Protein AF-A0A7D9JHU8-F1 (afdb_monomer_lite)

Foldseek 3Di:
DLLVQLVVLVPDQEGEDEDQFPLVVLLQLLSVVVRNHFYWYWHDDPFAIWIFGSVLLCVVPPNLQSLLCLQLDLLCDDPQADHQPPQFSVLLVVLCVVDPVSSNLSSCQLVDPPDDPVSLQVVQLSLCVSLPNNPDRALVVQQVVVVVVPDDDPSNRRDHPFQSQLRSLLSSLSSNCSSCVNPPDDDSPDCCVRQWDADPVRDIGGNRGPDDPDPPVVLVVLEWPDAEEQPDCVTPCVVVVHAHDPSYPYDHYPRHPPPPPPDPDDDPPPPRPDVVVVSVVPSPDTCTPPQFPPLVVQVVVCPVQAFDFADDVPFATEGEPPPDPPAHEHEWEWDWDADPVRAIAIDTVNDFQHYEYEEAAQGKYKYKYFQQYQAWWWKAWALFQCFLHQLLRTADLASFPTQGHRFMAIRIGTDDDAAKTKMAINDFCNLLRGGIYIYHYDYDPVCVVLDPDDADEDCRQQEKEKEKDFAAKDACAAVPDPDPQAKDFLQLFHFGIGGQFMFMDINNFGFDQDLPDDDDDGAAEREDEAQHKYKHKYFASYQTFKKKKAKFPWWWFWQDKARFGWHTDTARIEIDGHGIMIMTITGHHHPDDFLEKIWTKIFTSMARSVAQLGTRGIGTHIYGYHHPPDDPDDPDHHDYDYDALQQADQVDGGEYEADLAQDGFLNHNNNGRRYGYDRCQVIWGSQFADPLQAAALDADPVQEFEWEWDDHVFTDTLLEFADRDNHHPLLDPDDDAADDDDPPCPDRHPDYDNAEHEAAPASHKHKYKYAHADDDGFDKFWKFKHSDWWFWQDKWAADGDPRSHHDHAGQQWDRDSGGGIDGPPPDDPRRGDGRTGDIHRIGMHRGSIIIMIMHTLHRAAKMKMAGSNSSNVSSGRIHIYGRNNVLRQDDGSVRSDDDSRYRGDPSVVVVSSVSSD

Sequence (917 aa):
MLCHALHASTNYPSVIIKSPDTDVFFIALNASSVIPSNVYFETVNQKNLRIISLDKVRLHYGPQWCSAFVGLHSFTGCDSISSFYGKGKATALKVARSKDEHANTFANLGVYIPSPAELIDELVKYVCHLYGYENESDVNLVRYHAFKSGKFEEELLPPNTNSLRMHINRAAYQCHIWRNATLPHFNTGNFTDHGWGIDGDGVVCVKWMNIPPAPASILELVNCKCTKGCGNNRCSCRKSSLKCTELCKCHDCQNSDANDESDDSDSYDCSQSNMWSLLLLAVPCLAVLPTDPPPKECFAEAATKYITCQHIIGRPAACHCTGVEPACYIKMILSKTVTKLNKTLFLINGTYPGPTIIVRYRGVVAIDVYNTMDEDTSIHFHGMRQRSVPWIDGVGNITQYPIPAHGKFRYIFRAQPQGTHWYHSHMRYQRDSGLFGALIVHEPEASFPFFPETFEDQPERKTVAIVDTMINPQTSLMGRTSVLPRYCLPDGSGIPVQFDHIRFQMNGQRLPRSAVFVGLNTQIEFYVVGGTNYRFRIISATKENIFVISIDHHKMYVMATDGYIVEPFETDYLVVHVSERYDFILKAKEDVPSGSKFPIRIQSLAVLCNDSSKLAGESYGFLVYKNRFEPMRPALPERLIVQNGRCNDKYNPCKVLNCPFEKMPKDYSNQGSYMMCFNVLVLHLRIPTPQGEYPSSVVKPEDEFFFNFHQTKDGLINGIKFDFPEEPILLSTDIKNECAYPVKCEKVGQRYCRHTVYLNDYGSSTRFVLSSLRLPVRITHPIHMHGHSYFIAKIGYPEYDESGRITVPNKDLKMPSCGHPTWSDGTPGGIVVDSTTVRKDTVIVPAGGYVVIHLLQNNPGWWFMHCHIDYHLNHGMAIAIGENPIAASTPPGPLHHATDEFCFTLRTFLFKENING

Structure (mmCIF, N/CA/C/O backbone):
data_AF-A0A7D9JHU8-F1
#
_entry.id   AF-A0A7D9JHU8-F1
#
loop_
_atom_site.group_PDB
_atom_site.id
_atom_site.type_symbol
_atom_site.label_atom_id
_atom_site.label_alt_id
_atom_site.label_comp_id
_atom_site.label_asym_id
_atom_site.label_entity_id
_atom_site.label_seq_id
_atom_site.pdbx_PDB_ins_code
_atom_site.Cartn_x
_atom_site.Cartn_y
_atom_site.Cartn_z
_atom_site.occupancy
_atom_site.B_iso_or_equiv
_atom_site.auth_seq_id
_atom_site.auth_comp_id
_atom_site.auth_asym_id
_atom_site.auth_atom_id
_atom_site.pdbx_PDB_model_num
ATOM 1 N N . MET A 1 1 ? 13.870 -7.327 -32.834 1.00 83.75 1 MET A N 1
ATOM 2 C CA . MET A 1 1 ? 12.967 -6.226 -32.416 1.00 83.75 1 MET A CA 1
ATOM 3 C C . MET A 1 1 ? 11.698 -6.163 -33.264 1.00 83.75 1 MET A C 1
ATOM 5 O O . MET A 1 1 ? 10.632 -6.370 -32.711 1.00 83.75 1 MET A O 1
ATOM 9 N N . LEU A 1 2 ? 11.773 -5.941 -34.582 1.00 91.06 2 LEU A N 1
ATOM 10 C CA . LEU A 1 2 ? 10.582 -5.824 -35.444 1.00 91.06 2 LEU A CA 1
ATOM 11 C C . LEU A 1 2 ? 9.740 -7.111 -35.503 1.00 91.06 2 LEU A C 1
ATOM 13 O O . LEU A 1 2 ? 8.520 -7.042 -35.413 1.00 91.06 2 LEU A O 1
ATOM 17 N N . CYS A 1 3 ? 10.377 -8.285 -35.526 1.00 89.31 3 CYS A N 1
ATOM 18 C CA . CYS A 1 3 ? 9.670 -9.564 -35.382 1.00 89.31 3 CYS A CA 1
ATOM 19 C C . CYS A 1 3 ? 8.928 -9.686 -34.037 1.00 89.31 3 CYS A C 1
ATOM 21 O O . CYS A 1 3 ? 7.847 -10.260 -33.986 1.00 89.31 3 CYS A O 1
ATOM 23 N N . HIS A 1 4 ? 9.471 -9.117 -32.951 1.00 87.50 4 HIS A N 1
ATOM 24 C CA . HIS A 1 4 ? 8.790 -9.098 -31.649 1.00 87.50 4 HIS A CA 1
ATOM 25 C C . HIS A 1 4 ? 7.618 -8.117 -31.647 1.00 87.50 4 HIS A C 1
ATOM 27 O O . HIS A 1 4 ? 6.586 -8.426 -31.068 1.00 87.50 4 HIS A O 1
ATOM 33 N N . ALA A 1 5 ? 7.749 -6.968 -32.318 1.00 88.44 5 ALA A N 1
ATOM 34 C CA . ALA A 1 5 ? 6.644 -6.030 -32.498 1.00 88.44 5 ALA A CA 1
ATOM 35 C C . ALA A 1 5 ? 5.485 -6.680 -33.275 1.00 88.44 5 ALA A C 1
ATOM 37 O O . ALA A 1 5 ? 4.330 -6.573 -32.868 1.00 88.44 5 ALA A O 1
ATOM 38 N N . LEU A 1 6 ? 5.801 -7.429 -34.337 1.00 90.00 6 LEU A N 1
ATOM 39 C CA . LEU A 1 6 ? 4.819 -8.216 -35.082 1.00 90.00 6 LEU A CA 1
ATOM 40 C C . LEU A 1 6 ? 4.201 -9.328 -34.219 1.00 90.00 6 LEU A C 1
ATOM 42 O O . LEU A 1 6 ? 2.987 -9.493 -34.219 1.00 90.00 6 LEU A O 1
ATOM 46 N N . HIS A 1 7 ? 4.994 -10.053 -33.431 1.00 86.81 7 HIS A N 1
ATOM 47 C CA . HIS A 1 7 ? 4.458 -11.061 -32.515 1.00 86.81 7 HIS A CA 1
ATOM 48 C C . HIS A 1 7 ? 3.546 -10.448 -31.440 1.00 86.81 7 HIS A C 1
ATOM 50 O O . HIS A 1 7 ? 2.456 -10.946 -31.202 1.00 86.81 7 HIS A O 1
ATOM 56 N N . ALA A 1 8 ? 3.940 -9.329 -30.830 1.00 82.94 8 ALA A N 1
ATOM 57 C CA . ALA A 1 8 ? 3.128 -8.639 -29.831 1.00 82.94 8 ALA A CA 1
ATOM 58 C C . ALA A 1 8 ? 1.786 -8.157 -30.410 1.00 82.94 8 ALA A C 1
ATOM 60 O O . ALA A 1 8 ? 0.758 -8.239 -29.740 1.00 82.94 8 ALA A O 1
ATOM 61 N N . SER A 1 9 ? 1.770 -7.718 -31.671 1.00 88.38 9 SER A N 1
ATOM 62 C CA . SER A 1 9 ? 0.547 -7.245 -32.329 1.00 88.38 9 SER A CA 1
ATOM 63 C C . SER A 1 9 ? -0.561 -8.298 -32.447 1.00 88.38 9 SER A C 1
ATOM 65 O O . SER A 1 9 ? -1.718 -7.939 -32.624 1.00 88.38 9 SER A O 1
ATOM 67 N N . THR A 1 10 ? -0.259 -9.595 -32.287 1.00 86.12 10 THR A N 1
ATOM 68 C CA . THR A 1 10 ? -1.303 -10.632 -32.317 1.00 86.12 10 THR A CA 1
ATOM 69 C C . THR A 1 10 ? -2.205 -10.603 -31.086 1.00 86.12 10 THR A C 1
ATOM 71 O O . THR A 1 10 ? -3.348 -11.037 -31.169 1.00 86.12 10 THR A O 1
ATOM 74 N N . ASN A 1 11 ? -1.695 -10.117 -29.949 1.00 81.75 11 ASN A N 1
ATOM 75 C CA . ASN A 1 11 ? -2.395 -10.146 -28.661 1.00 81.75 11 ASN A CA 1
ATOM 76 C C . ASN A 1 11 ? -2.722 -8.749 -28.121 1.00 81.75 11 ASN A C 1
ATOM 78 O O . ASN A 1 11 ? -3.529 -8.631 -27.202 1.00 81.75 11 ASN A O 1
ATOM 82 N N . TYR A 1 12 ? -2.110 -7.699 -28.674 1.00 78.12 12 TYR A N 1
ATOM 83 C CA . TYR A 1 12 ? -2.239 -6.338 -28.162 1.00 78.12 12 TYR A CA 1
ATOM 84 C C . TYR A 1 12 ? -2.687 -5.361 -29.259 1.00 78.12 12 TYR A C 1
ATOM 86 O O . TYR A 1 12 ? -2.117 -5.359 -30.353 1.00 78.12 12 TYR A O 1
ATOM 94 N N . PRO A 1 13 ? -3.657 -4.469 -28.971 1.00 76.44 13 PRO A N 1
ATOM 95 C CA . PRO A 1 13 ? -4.195 -3.515 -29.950 1.00 76.44 13 PRO A CA 1
ATOM 96 C C . PRO A 1 13 ? -3.204 -2.402 -30.329 1.00 76.44 13 PRO A C 1
ATOM 98 O O . PRO A 1 13 ? -3.420 -1.669 -31.299 1.00 76.44 13 PRO A O 1
ATOM 101 N N . SER A 1 14 ? -2.118 -2.272 -29.564 1.00 81.38 14 SER A N 1
ATOM 102 C CA . SER A 1 14 ? -1.087 -1.253 -29.729 1.00 81.38 14 SER A CA 1
ATOM 103 C C . SER A 1 14 ? 0.289 -1.831 -29.411 1.00 81.38 14 SER A C 1
ATOM 105 O O . SER A 1 14 ? 0.433 -2.634 -28.492 1.00 81.38 14 SER A O 1
ATOM 107 N N . VAL A 1 15 ? 1.311 -1.391 -30.145 1.00 86.50 15 VAL A N 1
ATOM 108 C CA . VAL A 1 15 ? 2.708 -1.800 -29.957 1.00 86.50 15 VAL A CA 1
ATOM 109 C C . VAL A 1 15 ? 3.595 -0.562 -29.877 1.00 86.50 15 VAL A C 1
ATOM 111 O O . VAL A 1 15 ? 3.513 0.320 -30.731 1.00 86.50 15 VAL A O 1
ATOM 114 N N . ILE A 1 16 ? 4.463 -0.501 -28.863 1.00 87.00 16 ILE A N 1
ATOM 115 C CA . ILE A 1 16 ? 5.438 0.584 -28.688 1.00 87.00 16 ILE A CA 1
ATOM 116 C C . ILE A 1 16 ? 6.843 0.052 -28.977 1.00 87.00 16 ILE A C 1
ATOM 118 O O . ILE A 1 16 ? 7.332 -0.844 -28.292 1.00 87.00 16 ILE A O 1
ATOM 122 N N . ILE A 1 17 ? 7.507 0.631 -29.976 1.00 87.69 17 ILE A N 1
ATOM 123 C CA . ILE A 1 17 ? 8.917 0.392 -30.287 1.00 87.69 17 ILE A CA 1
ATOM 124 C C . ILE A 1 17 ? 9.729 1.504 -29.625 1.00 87.69 17 ILE A C 1
ATOM 126 O O . ILE A 1 17 ? 9.563 2.675 -29.960 1.00 87.69 17 ILE A O 1
ATOM 130 N N . LYS A 1 18 ? 10.596 1.141 -28.677 1.00 86.62 18 LYS A N 1
ATOM 131 C CA . LYS A 1 18 ? 11.454 2.086 -27.953 1.00 86.62 18 LYS A CA 1
ATOM 132 C C . LYS A 1 18 ? 12.857 2.067 -28.541 1.00 86.62 18 LYS A C 1
ATOM 134 O O . LYS A 1 18 ? 13.501 1.021 -28.519 1.00 86.62 18 LYS A O 1
ATOM 139 N N . SER A 1 19 ? 13.327 3.198 -29.060 1.00 81.81 19 SER A N 1
ATOM 140 C CA . SER A 1 19 ? 14.707 3.333 -29.526 1.00 81.81 19 SER A CA 1
ATOM 141 C C . SER A 1 19 ? 15.136 4.802 -29.646 1.00 81.81 19 SER A C 1
ATOM 143 O O . SER A 1 19 ? 14.363 5.630 -30.140 1.00 81.81 19 SER A O 1
ATOM 145 N N . PRO A 1 20 ? 16.371 5.153 -29.239 1.00 78.88 20 PRO A N 1
ATOM 146 C CA . PRO A 1 20 ? 16.957 6.458 -29.543 1.00 78.88 20 PRO A CA 1
ATOM 147 C C . PRO A 1 20 ? 17.436 6.567 -31.003 1.00 78.88 20 PRO A C 1
ATOM 149 O O . PRO A 1 20 ? 17.732 7.664 -31.467 1.00 78.88 20 PRO A O 1
ATOM 152 N N . ASP A 1 21 ? 17.508 5.446 -31.723 1.00 81.00 21 ASP A N 1
ATOM 153 C CA . ASP A 1 21 ? 18.141 5.339 -33.035 1.00 81.00 21 ASP A CA 1
ATOM 154 C C . ASP A 1 21 ? 17.192 5.712 -34.195 1.00 81.00 21 ASP A C 1
ATOM 156 O O . ASP A 1 21 ? 16.024 5.310 -34.262 1.00 81.00 21 ASP A O 1
ATOM 160 N N . THR A 1 22 ? 17.735 6.483 -35.137 1.00 81.81 22 THR A N 1
ATOM 161 C CA . THR A 1 22 ? 17.078 6.919 -36.370 1.00 81.81 22 THR A CA 1
ATOM 162 C C . THR A 1 22 ? 16.875 5.793 -37.371 1.00 81.81 22 THR A C 1
ATOM 164 O O . THR A 1 22 ? 15.833 5.750 -38.031 1.00 81.81 22 THR A O 1
ATOM 167 N N . ASP A 1 23 ? 17.825 4.870 -37.476 1.00 87.69 23 ASP A N 1
ATOM 168 C CA . ASP A 1 23 ? 17.743 3.722 -38.377 1.00 87.69 23 ASP A CA 1
ATOM 169 C C . ASP A 1 23 ? 16.516 2.886 -38.005 1.00 87.69 23 ASP A C 1
ATOM 171 O O . ASP A 1 23 ? 15.644 2.598 -38.832 1.00 87.69 23 ASP A O 1
ATOM 175 N N . VAL A 1 24 ? 16.375 2.623 -36.707 1.00 89.38 24 VAL A N 1
ATOM 176 C CA . VAL A 1 24 ? 15.252 1.899 -36.112 1.00 89.38 24 VAL A CA 1
ATOM 177 C C . VAL A 1 24 ? 13.902 2.561 -36.408 1.00 89.38 24 VAL A C 1
ATOM 179 O O . VAL A 1 24 ? 12.928 1.851 -36.665 1.00 89.38 24 VAL A O 1
ATOM 182 N N . PHE A 1 25 ? 13.821 3.892 -36.438 1.00 90.12 25 PHE A N 1
ATOM 183 C CA . PHE A 1 25 ? 12.582 4.596 -36.782 1.00 90.12 25 PHE A CA 1
ATOM 184 C C . PHE A 1 25 ? 12.141 4.371 -38.218 1.00 90.12 25 PHE A C 1
ATOM 186 O O . PHE A 1 25 ? 10.970 4.073 -38.449 1.00 90.12 25 PHE A O 1
ATOM 193 N N . PHE A 1 26 ? 13.046 4.493 -39.188 1.00 90.31 26 PHE A N 1
ATOM 194 C CA . PHE A 1 26 ? 12.683 4.295 -40.591 1.00 90.31 26 PHE A CA 1
ATOM 195 C C . PHE A 1 26 ? 12.342 2.833 -40.883 1.00 90.31 26 PHE A C 1
ATOM 197 O O . PHE A 1 26 ? 11.380 2.565 -41.607 1.00 90.31 26 PHE A O 1
ATOM 204 N N . ILE A 1 27 ? 13.042 1.891 -40.245 1.00 91.50 27 ILE A N 1
ATOM 205 C CA . ILE A 1 27 ? 12.697 0.465 -40.297 1.00 91.50 27 ILE A CA 1
ATOM 206 C C . ILE A 1 27 ? 11.294 0.237 -39.710 1.00 91.50 27 ILE A C 1
ATOM 208 O O . ILE A 1 27 ? 10.467 -0.427 -40.335 1.00 91.50 27 ILE A O 1
ATOM 212 N N . ALA A 1 28 ? 10.995 0.821 -38.544 1.00 92.25 28 ALA A N 1
ATOM 213 C CA . ALA A 1 28 ? 9.685 0.734 -37.899 1.00 92.25 28 ALA A CA 1
ATOM 214 C C . ALA A 1 28 ? 8.570 1.383 -38.724 1.00 92.25 28 ALA A C 1
ATOM 216 O O . ALA A 1 28 ? 7.487 0.813 -38.835 1.00 92.25 28 ALA A O 1
ATOM 217 N N . LEU A 1 29 ? 8.827 2.536 -39.346 1.00 91.50 29 LEU A N 1
ATOM 218 C CA . LEU A 1 29 ? 7.867 3.217 -40.211 1.00 91.50 29 LEU A CA 1
ATOM 219 C C . LEU A 1 29 ? 7.500 2.343 -41.414 1.00 91.50 29 LEU A C 1
ATOM 221 O O . LEU A 1 29 ? 6.322 2.219 -41.737 1.00 91.50 29 LEU A O 1
ATOM 225 N N . ASN A 1 30 ? 8.475 1.681 -42.036 1.00 88.88 30 ASN A N 1
ATOM 226 C CA . ASN A 1 30 ? 8.209 0.738 -43.120 1.00 88.88 30 ASN A CA 1
ATOM 227 C C . ASN A 1 30 ? 7.472 -0.518 -42.632 1.00 88.88 30 ASN A C 1
ATOM 229 O O . ASN A 1 30 ? 6.460 -0.913 -43.215 1.00 88.88 30 ASN A O 1
ATOM 233 N N . ALA A 1 31 ? 7.920 -1.107 -41.522 1.00 89.69 31 ALA A N 1
ATOM 234 C CA . ALA A 1 31 ? 7.311 -2.300 -40.940 1.00 89.69 31 ALA A CA 1
ATOM 235 C C . ALA A 1 31 ? 5.899 -2.063 -40.379 1.00 89.69 31 ALA A C 1
ATOM 237 O O . ALA A 1 31 ? 5.101 -2.995 -40.347 1.00 89.69 31 ALA A O 1
ATOM 238 N N . SER A 1 32 ? 5.546 -0.829 -40.003 1.00 90.19 32 SER A N 1
ATOM 239 C CA . SER A 1 32 ? 4.188 -0.477 -39.556 1.00 90.19 32 SER A CA 1
ATOM 240 C C . SER A 1 32 ? 3.115 -0.838 -40.586 1.00 90.19 32 SER A C 1
ATOM 242 O O . SER A 1 32 ? 1.956 -1.027 -40.241 1.00 90.19 32 SER A O 1
ATOM 244 N N . SER A 1 33 ? 3.497 -1.002 -41.857 1.00 86.44 33 SER A N 1
ATOM 245 C CA . SER A 1 33 ? 2.574 -1.431 -42.902 1.00 86.44 33 SER A CA 1
ATOM 246 C C . SER A 1 33 ? 2.108 -2.879 -42.821 1.00 86.44 33 SER A C 1
ATOM 248 O O . SER A 1 33 ? 1.052 -3.188 -43.372 1.00 86.44 33 SER A O 1
ATOM 250 N N . VAL A 1 34 ? 2.863 -3.732 -42.131 1.00 88.06 34 VAL A N 1
ATOM 251 C CA . VAL A 1 34 ? 2.600 -5.171 -42.003 1.00 88.06 34 VAL A CA 1
ATOM 252 C C . VAL A 1 34 ? 2.273 -5.592 -40.568 1.00 88.06 34 VAL A C 1
ATOM 254 O O . VAL A 1 34 ? 1.950 -6.753 -40.340 1.00 88.06 34 VAL A O 1
ATOM 257 N N . ILE A 1 35 ? 2.350 -4.672 -39.602 1.00 89.62 35 ILE A N 1
ATOM 258 C CA . ILE A 1 35 ? 2.005 -4.922 -38.199 1.00 89.62 35 ILE A CA 1
ATOM 259 C C . ILE A 1 35 ? 0.506 -4.611 -38.001 1.00 89.62 35 ILE A C 1
ATOM 261 O O . ILE A 1 35 ? 0.117 -3.455 -38.155 1.00 89.62 35 ILE A O 1
ATOM 265 N N . PRO A 1 36 ? -0.350 -5.596 -37.663 1.00 85.69 36 PRO A N 1
ATOM 266 C CA . PRO A 1 36 ? -1.807 -5.435 -37.539 1.00 85.69 36 PRO A CA 1
ATOM 267 C C . PRO A 1 36 ? -2.282 -4.739 -36.243 1.00 85.69 36 PRO A C 1
ATOM 269 O O . PRO A 1 36 ? -3.364 -5.040 -35.748 1.00 85.69 36 PRO A O 1
ATOM 272 N N . SER A 1 37 ? -1.508 -3.795 -35.703 1.00 86.44 37 SER A N 1
ATOM 273 C CA . SER A 1 37 ? -1.842 -3.021 -34.494 1.00 86.44 37 SER A CA 1
ATOM 274 C C . SER A 1 37 ? -1.372 -1.579 -34.632 1.00 86.44 37 SER A C 1
ATOM 276 O O . SER A 1 37 ? -0.518 -1.287 -35.466 1.00 86.44 37 SER A O 1
ATOM 278 N N . ASN A 1 38 ? -1.873 -0.678 -33.781 1.00 84.06 38 ASN A N 1
ATOM 279 C CA . ASN A 1 38 ? -1.396 0.706 -33.770 1.00 84.06 38 ASN A CA 1
ATOM 280 C C . ASN A 1 38 ? 0.077 0.747 -33.345 1.00 84.06 38 ASN A C 1
ATOM 282 O O . ASN A 1 38 ? 0.410 0.310 -32.238 1.00 84.06 38 ASN A O 1
ATOM 286 N N . VAL A 1 39 ? 0.959 1.281 -34.194 1.00 88.44 39 VAL A N 1
ATOM 287 C CA . VAL A 1 39 ? 2.402 1.299 -33.908 1.00 88.44 39 VAL A CA 1
ATOM 288 C C . VAL A 1 39 ? 2.847 2.680 -33.448 1.00 88.44 39 VAL A C 1
ATOM 290 O O . VAL A 1 39 ? 2.694 3.689 -34.146 1.00 88.44 39 VAL A O 1
ATOM 293 N N . TYR A 1 40 ? 3.462 2.716 -32.272 1.00 87.56 40 TYR A N 1
ATOM 294 C CA . TYR A 1 40 ? 4.047 3.907 -31.677 1.00 87.56 40 TYR A CA 1
ATOM 295 C C . TYR A 1 40 ? 5.562 3.760 -31.570 1.00 87.56 40 TYR A C 1
ATOM 297 O O . TYR A 1 40 ? 6.080 2.684 -31.281 1.00 87.56 40 TYR A O 1
ATOM 305 N N . PHE A 1 41 ? 6.274 4.861 -31.773 1.00 87.44 41 PHE A N 1
ATOM 306 C CA . PHE A 1 41 ? 7.718 4.942 -31.636 1.00 87.44 41 PHE A CA 1
ATOM 307 C C . PHE A 1 41 ? 8.086 5.887 -30.498 1.00 87.44 41 PHE A C 1
ATOM 309 O O . PHE A 1 41 ? 7.747 7.070 -30.545 1.00 87.44 41 PHE A O 1
ATOM 316 N N . GLU A 1 42 ? 8.758 5.373 -29.478 1.00 81.44 42 GLU A N 1
ATOM 317 C CA . GLU A 1 42 ? 9.222 6.126 -28.315 1.00 81.44 42 GLU A CA 1
ATOM 318 C C . GLU A 1 42 ? 10.718 6.421 -28.458 1.00 81.44 42 GLU A C 1
ATOM 320 O O . GLU A 1 42 ? 11.529 5.507 -28.601 1.00 81.44 42 GLU A O 1
ATOM 325 N N . THR A 1 43 ? 11.078 7.703 -28.409 1.00 75.50 43 THR A N 1
ATOM 326 C CA . THR A 1 43 ? 12.458 8.191 -28.499 1.00 75.50 43 THR A CA 1
ATOM 327 C C . THR A 1 43 ? 12.722 9.256 -27.433 1.00 75.50 43 THR A C 1
ATOM 329 O O . THR A 1 43 ? 11.820 10.009 -27.051 1.00 75.50 43 THR A O 1
ATOM 332 N N . VAL A 1 44 ? 13.955 9.316 -26.933 1.00 59.81 44 VAL A N 1
ATOM 333 C CA . VAL A 1 44 ? 14.400 10.278 -25.917 1.00 59.81 44 VAL A CA 1
ATOM 334 C C . VAL A 1 44 ? 15.371 11.242 -26.590 1.00 59.81 44 VAL A C 1
ATOM 336 O O . VAL A 1 44 ? 16.430 10.826 -27.045 1.00 59.81 44 VAL A O 1
ATOM 339 N N . ASN A 1 45 ? 15.028 12.530 -26.654 1.00 51.75 45 ASN A N 1
ATOM 340 C CA . ASN A 1 45 ? 16.028 13.573 -26.905 1.00 51.75 45 ASN A CA 1
ATOM 341 C C . ASN A 1 45 ? 16.452 14.151 -25.549 1.00 51.75 45 ASN A C 1
ATOM 343 O O . ASN A 1 45 ? 15.637 14.118 -24.632 1.00 51.75 45 ASN A O 1
ATOM 347 N N . GLN A 1 46 ? 17.669 14.692 -25.431 1.00 44.84 46 GLN A N 1
ATOM 348 C CA . GLN A 1 46 ? 18.448 15.036 -24.220 1.00 44.84 46 GLN A CA 1
ATOM 349 C C . GLN A 1 46 ? 17.713 15.718 -23.034 1.00 44.84 46 GLN A C 1
ATOM 351 O O . GLN A 1 46 ? 18.323 15.901 -21.986 1.00 44.84 46 GLN A O 1
ATOM 356 N N . LYS A 1 47 ? 16.431 16.099 -23.152 1.00 47.41 47 LYS A N 1
ATOM 357 C CA . LYS A 1 47 ? 15.575 16.593 -22.056 1.00 47.41 47 LYS A CA 1
ATOM 358 C C . LYS A 1 47 ? 14.110 16.107 -22.059 1.00 47.41 47 LYS A C 1
ATOM 360 O O . LYS A 1 47 ? 13.414 16.400 -21.098 1.00 47.41 47 LYS A O 1
ATOM 365 N N . ASN A 1 48 ? 13.609 15.407 -23.091 1.00 51.12 48 ASN A N 1
ATOM 366 C CA . ASN A 1 48 ? 12.178 15.077 -23.232 1.00 51.12 48 ASN A CA 1
ATOM 367 C C . ASN A 1 48 ? 11.915 13.701 -23.876 1.00 51.12 48 ASN A C 1
ATOM 369 O O . ASN A 1 48 ? 12.475 13.371 -24.925 1.00 51.12 48 ASN A O 1
ATOM 373 N N . LEU A 1 49 ? 10.964 12.960 -23.294 1.00 55.94 49 LEU A N 1
ATOM 374 C CA . LEU A 1 49 ? 10.360 11.757 -23.875 1.00 55.94 49 LEU A CA 1
ATOM 375 C C . LEU A 1 49 ? 9.412 12.143 -25.023 1.00 55.94 49 LEU A C 1
ATOM 377 O O . LEU A 1 49 ? 8.515 12.969 -24.837 1.00 55.94 49 LEU A O 1
ATOM 381 N N . ARG A 1 50 ? 9.556 11.516 -26.195 1.00 69.19 50 ARG A N 1
ATOM 382 C CA . ARG A 1 50 ? 8.674 11.724 -27.351 1.00 69.19 50 ARG A CA 1
ATOM 383 C C . ARG A 1 50 ? 8.106 10.397 -27.846 1.00 69.19 50 ARG A C 1
ATOM 385 O O . ARG A 1 50 ? 8.861 9.500 -28.196 1.00 69.19 50 ARG A O 1
ATOM 392 N N . ILE A 1 51 ? 6.778 10.307 -27.946 1.00 74.06 51 ILE A N 1
ATOM 393 C CA . ILE A 1 51 ? 6.077 9.170 -28.565 1.00 74.06 51 ILE A CA 1
ATOM 394 C C . ILE A 1 51 ? 5.430 9.632 -29.876 1.00 74.06 51 ILE A C 1
ATOM 396 O O . ILE A 1 51 ? 4.736 10.648 -29.905 1.00 74.06 51 ILE A O 1
ATOM 400 N N . ILE A 1 52 ? 5.675 8.904 -30.966 1.00 81.88 52 ILE A N 1
ATOM 401 C CA . ILE A 1 52 ? 5.236 9.222 -32.331 1.00 81.88 52 ILE A CA 1
ATOM 402 C C . ILE A 1 52 ? 4.349 8.083 -32.838 1.00 81.88 52 ILE A C 1
ATOM 404 O O . ILE A 1 52 ? 4.779 6.939 -32.872 1.00 81.88 52 ILE A O 1
ATOM 408 N N . SER A 1 53 ? 3.121 8.384 -33.264 1.00 85.50 53 SER A N 1
ATOM 409 C CA . SER A 1 53 ? 2.268 7.402 -33.953 1.00 85.50 53 SER A CA 1
ATOM 410 C C . SER A 1 53 ? 2.732 7.239 -35.399 1.00 85.50 53 SER A C 1
ATOM 412 O O . SER A 1 53 ? 2.659 8.193 -36.179 1.00 85.50 53 SER A O 1
ATOM 414 N N . LEU A 1 54 ? 3.196 6.041 -35.757 1.00 88.38 54 LEU A N 1
ATOM 415 C CA . LEU A 1 54 ? 3.671 5.740 -37.109 1.00 88.38 54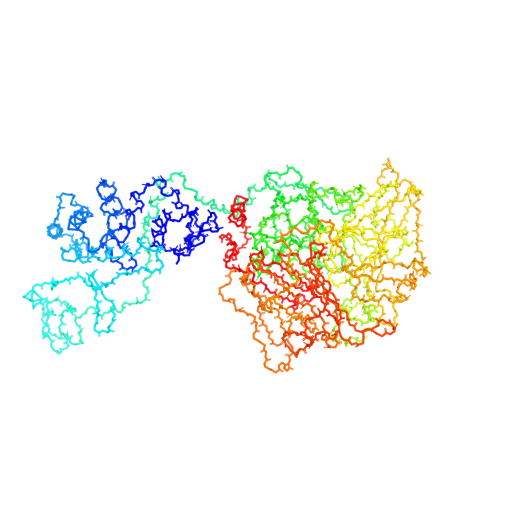 LEU A CA 1
ATOM 416 C C . LEU A 1 54 ? 2.518 5.713 -38.117 1.00 88.38 54 LEU A C 1
ATOM 418 O O . LEU A 1 54 ? 2.690 6.173 -39.244 1.00 88.38 54 LEU A O 1
ATOM 422 N N . ASP A 1 55 ? 1.319 5.317 -37.688 1.00 82.75 55 ASP A N 1
ATOM 423 C CA . ASP A 1 55 ? 0.110 5.350 -38.521 1.00 82.75 55 ASP A CA 1
ATOM 424 C C . ASP A 1 55 ? -0.234 6.771 -38.974 1.00 82.75 55 ASP A C 1
ATOM 426 O O . ASP A 1 55 ? -0.552 7.004 -40.140 1.00 82.75 55 ASP A O 1
ATOM 430 N N . LYS A 1 56 ? -0.090 7.761 -38.083 1.00 81.06 56 LYS A N 1
ATOM 431 C CA . LYS A 1 56 ? -0.291 9.175 -38.437 1.00 81.06 56 LYS A CA 1
ATOM 432 C C . LYS A 1 56 ? 0.761 9.688 -39.415 1.00 81.06 56 LYS A C 1
ATOM 434 O O . LYS A 1 56 ? 0.421 10.443 -40.323 1.00 81.06 56 LYS A O 1
ATOM 439 N N . VAL A 1 57 ? 2.022 9.285 -39.245 1.00 83.25 57 VAL A N 1
ATOM 440 C CA . VAL A 1 57 ? 3.097 9.635 -40.190 1.00 83.25 57 VAL A CA 1
ATOM 441 C C . VAL A 1 57 ? 2.786 9.047 -41.568 1.00 83.25 57 VAL A C 1
ATOM 443 O O . VAL A 1 57 ? 2.884 9.750 -42.574 1.00 83.25 57 VAL A O 1
ATOM 446 N N . ARG A 1 58 ? 2.325 7.793 -41.614 1.00 83.12 58 ARG A N 1
ATOM 447 C CA . ARG A 1 58 ? 1.938 7.108 -42.849 1.00 83.12 58 ARG A CA 1
ATOM 448 C C . ARG A 1 58 ? 0.728 7.735 -43.532 1.00 83.12 58 ARG A C 1
ATOM 450 O O . ARG A 1 58 ? 0.744 7.892 -44.749 1.00 83.12 58 ARG A O 1
ATOM 457 N N . LEU A 1 59 ? -0.287 8.132 -42.768 1.00 81.56 59 LEU A N 1
ATOM 458 C CA . LEU A 1 59 ? -1.454 8.850 -43.289 1.00 81.56 59 LEU A CA 1
ATOM 459 C C . LEU A 1 59 ? -1.074 10.200 -43.906 1.00 81.56 59 LEU A C 1
ATOM 461 O O . LEU A 1 59 ? -1.657 10.588 -44.912 1.00 81.56 59 LEU A O 1
ATOM 465 N N . HIS A 1 60 ? -0.103 10.908 -43.325 1.00 82.56 60 HIS A N 1
ATOM 466 C CA . HIS A 1 60 ? 0.313 12.215 -43.827 1.00 82.56 60 HIS A CA 1
ATOM 467 C C . HIS A 1 60 ? 1.155 12.128 -45.105 1.00 82.56 60 HIS A C 1
ATOM 469 O O . HIS A 1 60 ? 0.896 12.852 -46.062 1.00 82.56 60 HIS A O 1
ATOM 475 N N . TYR A 1 61 ? 2.179 11.271 -45.116 1.00 83.31 61 TYR A N 1
ATOM 476 C CA . TYR A 1 61 ? 3.128 11.187 -46.232 1.00 83.31 61 TYR A CA 1
ATOM 477 C C . TYR A 1 61 ? 2.679 10.242 -47.350 1.00 83.31 61 TYR A C 1
ATOM 479 O O . TYR A 1 61 ? 3.166 10.338 -48.476 1.00 83.31 61 TYR A O 1
ATOM 487 N N . GLY A 1 62 ? 1.744 9.341 -47.060 1.00 84.88 62 GLY A N 1
ATOM 488 C CA . GLY A 1 62 ? 1.316 8.301 -47.980 1.00 84.88 62 GLY A CA 1
ATOM 489 C C . GLY A 1 62 ? 2.317 7.139 -48.084 1.00 84.88 62 GLY A C 1
ATOM 490 O O . GLY A 1 62 ? 3.485 7.246 -47.696 1.00 84.88 62 GLY A O 1
ATOM 491 N N . PRO A 1 63 ? 1.875 5.990 -48.624 1.00 83.25 63 PRO A N 1
ATOM 492 C CA . PRO A 1 63 ? 2.668 4.760 -48.650 1.00 83.25 63 PRO A CA 1
ATOM 493 C C . PRO A 1 63 ? 3.942 4.872 -49.499 1.00 83.25 63 PRO A C 1
ATOM 495 O O . PRO A 1 63 ? 4.959 4.276 -49.148 1.00 83.25 63 PRO A O 1
ATOM 498 N N . GLN A 1 64 ? 3.909 5.658 -50.581 1.00 86.50 64 GLN A N 1
ATOM 499 C CA . GLN A 1 64 ? 5.052 5.838 -51.477 1.00 86.50 64 GLN A CA 1
ATOM 500 C C . GLN A 1 64 ? 6.232 6.500 -50.756 1.00 86.50 64 GLN A C 1
ATOM 502 O O . GLN A 1 64 ? 7.333 5.955 -50.757 1.00 86.50 64 GLN A O 1
ATOM 507 N N . TRP A 1 65 ? 6.001 7.626 -50.076 1.00 89.44 65 TRP A N 1
ATOM 508 C CA . TRP A 1 65 ? 7.050 8.327 -49.333 1.00 89.44 65 TRP A CA 1
ATOM 509 C C . TRP A 1 65 ? 7.526 7.551 -48.109 1.00 89.44 65 TRP A C 1
ATOM 511 O O . TRP A 1 65 ? 8.722 7.531 -47.840 1.00 89.44 65 TRP A O 1
ATOM 521 N N . CYS A 1 66 ? 6.634 6.849 -47.405 1.00 88.31 66 CYS A N 1
ATOM 522 C CA . CYS A 1 66 ? 7.043 5.970 -46.308 1.00 88.31 66 CYS A CA 1
ATOM 523 C C . CYS A 1 66 ? 8.015 4.877 -46.768 1.00 88.31 66 CYS A C 1
ATOM 525 O O . CYS A 1 66 ? 9.010 4.630 -46.090 1.00 88.31 66 CYS A O 1
ATOM 527 N N . SER A 1 67 ? 7.773 4.279 -47.940 1.00 88.31 67 SER A N 1
ATOM 528 C CA . SER A 1 67 ? 8.711 3.338 -48.564 1.00 88.31 67 SER A CA 1
ATOM 529 C C . SER A 1 67 ? 9.996 4.030 -49.043 1.00 88.31 67 SER A C 1
ATOM 531 O O . SER A 1 67 ? 11.089 3.469 -48.931 1.00 88.31 67 SER A O 1
ATOM 533 N N . ALA A 1 68 ? 9.885 5.259 -49.554 1.00 92.25 68 ALA A N 1
ATOM 534 C CA . ALA A 1 68 ? 11.019 6.044 -50.032 1.00 92.25 68 ALA A CA 1
ATOM 535 C C . ALA A 1 68 ? 11.967 6.465 -48.901 1.00 92.25 68 ALA A C 1
ATOM 537 O O . ALA A 1 68 ? 13.177 6.493 -49.107 1.00 92.25 68 ALA A O 1
ATOM 538 N N . PHE A 1 69 ? 11.463 6.749 -47.694 1.00 92.56 69 PHE A N 1
ATOM 539 C CA . PHE A 1 69 ? 12.301 7.204 -46.581 1.00 92.56 69 PHE A CA 1
ATOM 540 C C . PHE A 1 69 ? 13.347 6.176 -46.156 1.00 92.56 69 PHE A C 1
ATOM 542 O O . PHE A 1 69 ? 14.465 6.572 -45.846 1.00 92.56 69 PHE A O 1
ATOM 549 N N . VAL A 1 70 ? 13.036 4.877 -46.199 1.00 91.69 70 VAL A N 1
ATOM 550 C CA . VAL A 1 70 ? 14.023 3.822 -45.904 1.00 91.69 70 VAL A CA 1
ATOM 551 C C . VAL A 1 70 ? 15.156 3.834 -46.929 1.00 91.69 70 VAL A C 1
ATOM 553 O O . VAL A 1 70 ? 16.329 3.783 -46.560 1.00 91.69 70 VAL A O 1
ATOM 556 N N . GLY A 1 71 ? 14.815 3.959 -48.216 1.00 93.31 71 GLY A N 1
ATOM 557 C CA . GLY A 1 71 ? 15.794 4.057 -49.297 1.00 93.31 71 GLY A CA 1
ATOM 558 C C . GLY A 1 71 ? 16.643 5.319 -49.184 1.00 93.31 71 GLY A C 1
ATOM 559 O O . GLY A 1 71 ? 17.867 5.240 -49.145 1.00 93.31 71 GLY A O 1
ATOM 560 N N . LEU A 1 72 ? 16.004 6.479 -49.042 1.00 94.00 72 LEU A N 1
ATOM 561 C CA . LEU A 1 72 ? 16.680 7.767 -48.909 1.00 94.00 72 LEU A CA 1
ATOM 562 C C . LEU A 1 72 ? 17.592 7.814 -47.677 1.00 94.00 72 LEU A C 1
ATOM 564 O O . LEU A 1 72 ? 18.716 8.306 -47.771 1.00 94.00 72 LEU A O 1
ATOM 568 N N . HIS A 1 73 ? 17.136 7.300 -46.531 1.00 92.56 73 HIS A N 1
ATOM 569 C CA . HIS A 1 73 ? 17.919 7.271 -45.295 1.00 92.56 73 HIS A CA 1
ATOM 570 C C . HIS A 1 73 ? 19.168 6.400 -45.439 1.00 92.56 73 HIS A C 1
ATOM 572 O O . HIS A 1 73 ? 20.258 6.879 -45.142 1.00 92.56 73 HIS A O 1
ATOM 578 N N . SER A 1 74 ? 19.029 5.183 -45.983 1.00 92.94 74 SER A N 1
ATOM 579 C CA . SER A 1 74 ? 20.174 4.298 -46.255 1.00 92.94 74 SER A CA 1
ATOM 580 C C . SER A 1 74 ? 21.157 4.896 -47.271 1.00 92.94 74 SER A C 1
ATOM 582 O O . SER A 1 74 ? 22.366 4.815 -47.089 1.00 92.94 74 SER A O 1
ATOM 584 N N . PHE A 1 75 ? 20.657 5.554 -48.321 1.00 94.88 75 PHE A N 1
ATOM 585 C CA . PHE A 1 75 ? 21.481 6.103 -49.397 1.00 94.88 75 PHE A CA 1
ATOM 586 C C . PHE A 1 75 ? 22.258 7.359 -48.999 1.00 94.88 75 PHE A C 1
ATOM 588 O O . PHE A 1 75 ? 23.352 7.600 -49.502 1.00 94.88 75 PHE A O 1
ATOM 595 N N . THR A 1 76 ? 21.690 8.179 -48.116 1.00 91.62 76 THR A N 1
ATOM 596 C CA . THR A 1 76 ? 22.293 9.443 -47.661 1.00 91.62 76 THR A CA 1
ATOM 597 C C . THR A 1 76 ? 23.239 9.264 -46.473 1.00 91.62 76 THR A C 1
ATOM 599 O O . THR A 1 76 ? 23.836 10.239 -46.017 1.00 91.62 76 THR A O 1
ATOM 602 N N . GLY A 1 77 ? 23.389 8.024 -46.005 1.00 86.31 77 GLY A N 1
ATOM 603 C CA . GLY A 1 77 ? 24.293 7.601 -44.946 1.00 86.31 77 GLY A CA 1
ATOM 604 C C . GLY A 1 77 ? 23.546 7.158 -43.693 1.00 86.31 77 GLY A C 1
ATOM 605 O O . GLY A 1 77 ? 22.611 7.818 -43.254 1.00 86.31 77 GLY A O 1
ATOM 606 N N . CYS A 1 78 ? 23.961 6.052 -43.102 1.00 86.12 78 CYS A N 1
ATOM 607 C CA . CYS A 1 78 ? 23.472 5.528 -41.827 1.00 86.12 78 CYS A CA 1
ATOM 608 C C . CYS A 1 78 ? 24.640 4.852 -41.101 1.00 86.12 78 CYS A C 1
ATOM 610 O O . CYS A 1 78 ? 25.765 4.912 -41.594 1.00 86.12 78 CYS A O 1
ATOM 612 N N . ASP A 1 79 ? 24.402 4.176 -39.981 1.00 80.75 79 ASP A N 1
ATOM 613 C CA . ASP A 1 79 ? 25.486 3.601 -39.169 1.00 80.75 79 ASP A CA 1
ATOM 614 C C . ASP A 1 79 ? 26.381 2.622 -39.950 1.00 80.75 79 ASP A C 1
ATOM 616 O O . ASP A 1 79 ? 27.559 2.455 -39.652 1.00 80.75 79 ASP A O 1
ATOM 620 N N . SER A 1 80 ? 25.829 1.999 -40.994 1.00 82.12 80 SER A N 1
ATOM 621 C CA . SER A 1 80 ? 26.522 1.032 -41.853 1.00 82.12 80 SER A CA 1
ATOM 622 C C . SER A 1 80 ? 26.860 1.562 -43.247 1.00 82.12 80 SER A C 1
ATOM 624 O O . SER A 1 80 ? 27.523 0.868 -44.011 1.00 82.12 80 SER A O 1
ATOM 626 N N . ILE A 1 81 ? 26.417 2.763 -43.626 1.00 89.50 81 ILE A N 1
ATOM 627 C CA . ILE A 1 81 ? 26.575 3.281 -44.990 1.00 89.50 81 ILE A CA 1
ATOM 628 C C . ILE A 1 81 ? 27.142 4.697 -44.949 1.00 89.50 81 ILE A C 1
ATOM 630 O O . ILE A 1 81 ? 26.621 5.566 -44.257 1.00 89.50 81 ILE A O 1
ATOM 634 N N . SER A 1 82 ? 28.187 4.948 -45.740 1.00 86.38 82 SER A N 1
ATOM 635 C CA . SER A 1 82 ? 28.838 6.259 -45.840 1.00 86.38 82 SER A CA 1
ATOM 636 C C . SER A 1 82 ? 27.863 7.379 -46.217 1.00 86.38 82 SER A C 1
ATOM 638 O O . SER A 1 82 ? 26.907 7.162 -46.955 1.00 86.38 82 SER A O 1
ATOM 640 N N . SER A 1 83 ? 28.116 8.600 -45.759 1.00 88.69 83 SER A N 1
ATOM 641 C CA . SER A 1 83 ? 27.354 9.785 -46.162 1.00 88.69 83 SER A CA 1
ATOM 642 C C . SER A 1 83 ? 28.074 10.569 -47.263 1.00 88.69 83 SER A C 1
ATOM 644 O O . SER A 1 83 ? 29.262 10.375 -47.528 1.00 88.69 83 SER A O 1
ATOM 646 N N . PHE A 1 84 ? 27.347 11.469 -47.925 1.00 90.25 84 PHE A N 1
ATOM 647 C CA . PHE A 1 84 ? 27.949 12.433 -48.844 1.00 90.25 84 PHE A CA 1
ATOM 648 C C . PHE A 1 84 ? 28.470 13.626 -48.039 1.00 90.25 84 PHE A C 1
ATOM 650 O O . PHE A 1 84 ? 27.692 14.335 -47.394 1.00 90.25 84 PHE A O 1
ATOM 657 N N . TYR A 1 85 ? 29.781 13.852 -48.079 1.00 85.31 85 TYR A N 1
ATOM 658 C CA . TYR A 1 85 ? 30.430 14.905 -47.303 1.00 85.31 85 TYR A CA 1
ATOM 659 C C . TYR A 1 85 ? 29.830 16.291 -47.609 1.00 85.31 85 TYR A C 1
ATOM 661 O O . TYR A 1 85 ? 29.558 16.639 -48.761 1.00 85.31 85 TYR A O 1
ATOM 669 N N . GLY A 1 86 ? 29.539 17.066 -46.561 1.00 82.38 86 GLY A N 1
ATOM 670 C CA . GLY A 1 86 ? 28.896 18.382 -46.669 1.00 82.38 86 GLY A CA 1
ATOM 671 C C . GLY A 1 86 ? 27.424 18.370 -47.122 1.00 82.38 86 GLY A C 1
ATOM 672 O O . GLY A 1 86 ? 26.822 19.435 -47.279 1.00 82.38 86 GLY A O 1
ATOM 673 N N . LYS A 1 87 ? 26.802 17.200 -47.333 1.00 86.31 87 LYS A N 1
ATOM 674 C CA . LYS A 1 87 ? 25.396 17.066 -47.756 1.00 86.31 87 LYS A CA 1
ATOM 675 C C . LYS A 1 87 ? 24.556 16.432 -46.647 1.00 86.31 87 LYS A C 1
ATOM 677 O O . LYS A 1 87 ? 24.330 15.227 -46.614 1.00 86.31 87 LYS A O 1
ATOM 682 N N . GLY A 1 88 ? 24.046 17.268 -45.744 1.00 81.00 88 GLY A N 1
ATOM 683 C CA . GLY A 1 88 ? 23.159 16.815 -44.669 1.00 81.00 88 GLY A CA 1
ATOM 684 C C . GLY A 1 88 ? 21.851 16.185 -45.176 1.00 81.00 88 GLY A C 1
ATOM 685 O O . GLY A 1 88 ? 21.349 16.518 -46.254 1.00 81.00 88 GLY A O 1
ATOM 686 N N . LYS A 1 89 ? 21.244 15.320 -44.351 1.00 84.06 89 LYS A N 1
ATOM 687 C CA . LYS A 1 89 ? 19.975 14.623 -44.649 1.00 84.06 89 LYS A CA 1
ATOM 688 C C . LYS A 1 89 ? 18.828 15.572 -45.005 1.00 84.06 89 LYS A C 1
ATOM 690 O O . LYS A 1 89 ? 18.012 15.260 -45.866 1.00 84.06 89 LYS A O 1
ATOM 695 N N . ALA A 1 90 ? 18.788 16.749 -44.381 1.00 79.44 90 ALA A N 1
ATOM 696 C CA . ALA A 1 90 ? 17.823 17.800 -44.694 1.00 79.44 90 ALA A CA 1
ATOM 697 C C . ALA A 1 90 ? 17.934 18.287 -46.150 1.00 79.44 90 ALA A C 1
ATOM 699 O O . ALA A 1 90 ? 16.927 18.402 -46.850 1.00 79.44 90 ALA A O 1
ATOM 700 N N . THR A 1 91 ? 19.160 18.533 -46.617 1.00 85.62 91 THR A N 1
ATOM 701 C CA . THR A 1 91 ? 19.446 18.948 -47.996 1.00 85.62 91 THR A CA 1
ATOM 702 C C . THR A 1 91 ? 19.061 17.849 -48.976 1.00 85.62 91 THR A C 1
ATOM 704 O O . THR A 1 91 ? 18.376 18.119 -49.959 1.00 85.62 91 THR A O 1
ATOM 707 N N . ALA A 1 92 ? 19.426 16.604 -48.667 1.00 89.44 92 ALA A N 1
ATOM 708 C CA . ALA A 1 92 ? 19.063 15.451 -49.477 1.00 89.44 92 ALA A CA 1
ATOM 709 C C . ALA A 1 92 ? 17.538 15.279 -49.591 1.00 89.44 92 ALA A C 1
ATOM 711 O O . ALA A 1 92 ? 17.006 15.181 -50.692 1.00 89.44 92 ALA A O 1
ATOM 712 N N . LEU A 1 93 ? 16.803 15.354 -48.478 1.00 89.19 93 LEU A N 1
ATOM 713 C CA . LEU A 1 93 ? 15.341 15.280 -48.500 1.00 89.19 93 LEU A CA 1
ATOM 714 C C . LEU A 1 93 ? 14.708 16.424 -49.305 1.00 89.19 93 LEU A C 1
ATOM 716 O O . LEU A 1 93 ? 13.736 16.200 -50.023 1.00 89.19 93 LEU A O 1
ATOM 720 N N . LYS A 1 94 ? 15.245 17.647 -49.210 1.00 88.56 94 LYS A N 1
ATOM 721 C CA . LYS A 1 94 ? 14.747 18.793 -49.985 1.00 88.56 94 LYS A CA 1
ATOM 722 C C . LYS A 1 94 ? 14.886 18.556 -51.491 1.00 88.56 94 LYS A C 1
ATOM 724 O O . LYS A 1 94 ? 13.946 18.843 -52.225 1.00 88.56 94 LYS A O 1
ATOM 729 N N . VAL A 1 95 ? 16.021 18.007 -51.923 1.00 90.81 95 VAL A N 1
ATOM 730 C CA . VAL A 1 95 ? 16.273 17.634 -53.323 1.00 90.81 95 VAL A CA 1
ATOM 731 C C . VAL A 1 95 ? 15.387 16.461 -53.742 1.00 90.81 95 VAL A C 1
ATOM 733 O O . VAL A 1 95 ? 14.762 16.509 -54.791 1.00 90.81 95 VAL A O 1
ATOM 736 N N . ALA A 1 96 ? 15.232 15.436 -52.903 1.00 90.06 96 ALA A N 1
ATOM 737 C CA . ALA A 1 96 ? 14.349 14.311 -53.211 1.00 90.06 96 ALA A CA 1
ATOM 738 C C . ALA A 1 96 ? 12.887 14.756 -53.384 1.00 90.06 96 ALA A C 1
ATOM 740 O O . ALA A 1 96 ? 12.161 14.196 -54.192 1.00 90.06 96 ALA A O 1
ATOM 741 N N . ARG A 1 97 ? 12.441 15.778 -52.648 1.00 89.25 97 ARG A N 1
ATOM 742 C CA . ARG A 1 97 ? 11.069 16.301 -52.735 1.00 89.25 97 ARG A CA 1
ATOM 743 C C . ARG A 1 97 ? 10.836 17.290 -53.875 1.00 89.25 97 ARG A C 1
ATOM 745 O O . ARG A 1 97 ? 9.687 17.669 -54.076 1.00 89.25 97 ARG A O 1
ATOM 752 N N . SER A 1 98 ? 11.869 17.739 -54.590 1.00 89.06 98 SER A N 1
ATOM 753 C CA . SER A 1 98 ? 11.681 18.692 -55.692 1.00 89.06 98 SER A CA 1
ATOM 754 C C . SER A 1 98 ? 11.204 18.032 -56.990 1.00 89.06 98 SER A C 1
ATOM 756 O O . SER A 1 98 ? 10.713 18.739 -57.866 1.00 89.06 98 SER A O 1
ATOM 758 N N . LYS A 1 99 ? 11.299 16.698 -57.108 1.00 86.62 99 LYS A N 1
ATOM 759 C CA . LYS A 1 99 ? 10.773 15.913 -58.236 1.00 86.62 99 LYS A CA 1
ATOM 760 C C . LYS A 1 99 ? 10.110 14.630 -57.729 1.00 86.62 99 LYS A C 1
ATOM 762 O O . LYS A 1 99 ? 10.736 13.868 -56.995 1.00 86.62 99 LYS A O 1
ATOM 767 N N . ASP A 1 100 ? 8.884 14.349 -58.168 1.00 81.75 100 ASP A N 1
ATOM 768 C CA . ASP A 1 100 ? 8.132 13.149 -57.753 1.00 81.75 100 ASP A CA 1
ATOM 769 C C . ASP A 1 100 ? 8.830 11.835 -58.152 1.00 81.75 100 ASP A C 1
ATOM 771 O O . ASP A 1 100 ? 8.726 10.821 -57.459 1.00 81.75 100 ASP A O 1
ATOM 775 N N . GLU A 1 101 ? 9.609 11.864 -59.236 1.00 86.50 101 GLU A N 1
ATOM 776 C CA . GLU A 1 101 ? 10.399 10.732 -59.732 1.00 86.50 101 GLU A CA 1
ATOM 777 C C . GLU A 1 101 ? 11.375 10.199 -58.670 1.00 86.50 101 GLU A C 1
ATOM 779 O O . GLU A 1 101 ? 11.520 8.986 -58.515 1.00 86.50 101 GLU A O 1
ATOM 784 N N . HIS A 1 102 ? 11.970 11.080 -57.856 1.00 90.50 102 HIS A N 1
ATOM 785 C CA . HIS A 1 102 ? 12.905 10.686 -56.800 1.00 90.50 102 HIS A CA 1
ATOM 786 C C . HIS A 1 102 ? 12.232 9.854 -55.699 1.00 90.50 102 HIS A C 1
ATOM 788 O O . HIS A 1 102 ? 12.854 8.934 -55.163 1.00 90.50 102 HIS A O 1
ATOM 794 N N . ALA A 1 103 ? 10.959 10.116 -55.380 1.00 87.44 103 ALA A N 1
ATOM 795 C CA . ALA A 1 103 ? 10.211 9.309 -54.417 1.00 87.44 103 ALA A CA 1
ATOM 796 C C . ALA A 1 103 ? 10.071 7.860 -54.905 1.00 87.44 103 ALA A C 1
ATOM 798 O O . ALA A 1 103 ? 10.244 6.922 -54.126 1.00 87.44 103 ALA A O 1
ATOM 799 N N . ASN A 1 104 ? 9.818 7.670 -56.204 1.00 90.94 104 ASN A N 1
ATOM 800 C CA . ASN A 1 104 ? 9.760 6.345 -56.814 1.00 90.94 104 ASN A CA 1
ATOM 801 C C . ASN A 1 104 ? 11.139 5.665 -56.837 1.00 90.94 104 ASN A C 1
ATOM 803 O O . ASN A 1 104 ? 11.249 4.490 -56.490 1.00 90.94 104 ASN A O 1
ATOM 807 N N . THR A 1 105 ? 12.201 6.401 -57.171 1.00 94.12 105 THR A N 1
ATOM 808 C CA . THR A 1 105 ? 13.583 5.897 -57.139 1.00 94.12 105 THR A CA 1
ATOM 809 C C . THR A 1 105 ? 13.934 5.340 -55.757 1.00 94.12 105 THR A C 1
ATOM 811 O O . THR A 1 105 ? 14.329 4.182 -55.629 1.00 94.12 105 THR A O 1
ATOM 814 N N . PHE A 1 106 ? 13.714 6.109 -54.687 1.00 95.62 106 PHE A N 1
ATOM 815 C CA . PHE A 1 106 ? 14.046 5.657 -53.333 1.00 95.62 106 PHE A CA 1
ATOM 816 C C . PHE A 1 106 ? 13.088 4.597 -52.779 1.00 95.62 106 PHE A C 1
ATOM 818 O O . PHE A 1 106 ? 13.510 3.758 -51.983 1.00 95.62 106 PHE A O 1
ATOM 825 N N . ALA A 1 107 ? 11.823 4.582 -53.207 1.00 92.44 107 ALA A N 1
ATOM 826 C CA . ALA A 1 107 ? 10.887 3.520 -52.843 1.00 92.44 107 ALA A CA 1
ATOM 827 C C . ALA A 1 107 ? 11.287 2.156 -53.436 1.00 92.44 107 ALA A C 1
ATOM 829 O O . ALA A 1 107 ? 10.990 1.130 -52.828 1.00 92.44 107 ALA A O 1
ATOM 830 N N . ASN A 1 108 ? 11.982 2.147 -54.580 1.00 93.81 108 ASN A N 1
ATOM 831 C CA . ASN A 1 108 ? 12.447 0.929 -55.252 1.00 93.81 108 ASN A CA 1
ATOM 832 C C . ASN A 1 108 ? 13.869 0.497 -54.853 1.00 93.81 108 ASN A C 1
ATOM 834 O O . ASN A 1 108 ? 14.271 -0.634 -55.140 1.00 93.81 108 ASN A O 1
ATOM 838 N N . LEU A 1 109 ? 14.631 1.348 -54.158 1.00 94.94 109 LEU A N 1
ATOM 839 C CA . LEU A 1 109 ? 15.953 0.984 -53.648 1.00 94.94 109 LEU A CA 1
ATOM 840 C C . LEU A 1 109 ? 15.847 -0.187 -52.658 1.00 94.94 109 LEU A C 1
ATOM 842 O O . LEU A 1 109 ? 15.078 -0.121 -51.700 1.00 94.94 109 LEU A O 1
ATOM 846 N N . GLY A 1 110 ? 16.613 -1.257 -52.893 1.00 91.88 110 GLY A N 1
ATOM 847 C CA . GLY A 1 110 ? 16.633 -2.459 -52.048 1.00 91.88 110 GLY A CA 1
ATOM 848 C C . GLY A 1 110 ? 15.432 -3.398 -52.213 1.00 91.88 110 GLY A C 1
ATOM 849 O O . GLY A 1 110 ? 15.318 -4.373 -51.473 1.00 91.88 110 GLY A O 1
ATOM 850 N N . VAL A 1 111 ? 14.531 -3.142 -53.170 1.00 92.12 111 VAL A N 1
ATOM 851 C CA . VAL A 1 111 ? 13.456 -4.093 -53.512 1.00 92.12 111 VAL A CA 1
ATOM 852 C C . VAL A 1 111 ? 14.029 -5.304 -54.250 1.00 92.12 111 VAL A C 1
ATOM 854 O O . VAL A 1 111 ? 13.695 -6.439 -53.918 1.00 92.12 111 VAL A O 1
ATOM 857 N N . TYR A 1 112 ? 14.944 -5.062 -55.192 1.00 87.75 112 TYR A N 1
ATOM 858 C CA . TYR A 1 112 ? 15.667 -6.093 -55.933 1.00 87.75 112 TYR A CA 1
ATOM 859 C C . TYR A 1 112 ? 17.168 -5.957 -55.699 1.00 87.75 112 TYR A C 1
ATOM 861 O O . TYR A 1 112 ? 17.695 -4.843 -55.662 1.00 87.75 112 TYR A O 1
ATOM 869 N N . ILE A 1 113 ? 17.844 -7.096 -55.567 1.00 86.31 113 ILE A N 1
ATOM 870 C CA . ILE A 1 113 ? 19.300 -7.181 -55.497 1.00 86.31 113 ILE A CA 1
ATOM 871 C C . ILE A 1 113 ? 19.778 -8.213 -56.528 1.00 86.31 113 ILE A C 1
ATOM 873 O O . ILE A 1 113 ? 19.317 -9.354 -56.471 1.00 86.31 113 ILE A O 1
ATOM 877 N N . PRO A 1 114 ? 20.699 -7.853 -57.445 1.00 86.69 114 PRO A N 1
ATOM 878 C CA . PRO A 1 114 ? 21.267 -6.514 -57.653 1.00 86.69 114 PRO A CA 1
ATOM 879 C C . PRO A 1 114 ? 20.231 -5.500 -58.178 1.00 86.69 114 PRO A C 1
ATOM 881 O O . PRO A 1 114 ? 19.229 -5.877 -58.784 1.00 86.69 114 PRO A O 1
ATOM 884 N N . SER A 1 115 ? 20.475 -4.206 -57.943 1.00 90.25 115 SER A N 1
ATOM 885 C CA . SER A 1 115 ? 19.603 -3.125 -58.427 1.00 90.25 115 SER A CA 1
ATOM 886 C C . SER A 1 115 ? 19.551 -3.081 -59.966 1.00 90.25 115 SER A C 1
ATOM 888 O O . SER A 1 115 ? 20.604 -3.220 -60.596 1.00 90.25 115 SER A O 1
ATOM 890 N N . PRO A 1 116 ? 18.379 -2.827 -60.585 1.00 93.19 116 PRO A N 1
ATOM 891 C CA . PRO A 1 116 ? 18.261 -2.623 -62.032 1.00 93.19 116 PRO A CA 1
ATOM 892 C C . PRO A 1 116 ? 19.133 -1.469 -62.538 1.00 93.19 116 PRO A C 1
ATOM 894 O O . PRO A 1 116 ? 19.351 -0.491 -61.817 1.00 93.19 116 PRO A O 1
ATOM 897 N N . ALA A 1 117 ? 19.602 -1.556 -63.785 1.00 91.50 117 ALA A N 1
ATOM 898 C CA . ALA A 1 117 ? 20.467 -0.535 -64.379 1.00 91.50 117 ALA A CA 1
ATOM 899 C C . ALA A 1 117 ? 19.777 0.836 -64.435 1.00 91.50 117 ALA A C 1
ATOM 901 O O . ALA A 1 117 ? 20.380 1.842 -64.071 1.00 91.50 117 ALA A O 1
ATOM 902 N N . GLU A 1 118 ? 18.487 0.860 -64.772 1.00 92.81 118 GLU A N 1
ATOM 903 C CA . GLU A 1 118 ? 17.684 2.080 -64.835 1.00 92.81 118 GLU A CA 1
ATOM 904 C C . GLU A 1 118 ? 17.599 2.759 -63.462 1.00 92.81 118 GLU A C 1
ATOM 906 O O . GLU A 1 118 ? 17.705 3.977 -63.354 1.00 92.81 118 GLU A O 1
ATOM 911 N N . LEU A 1 119 ? 17.467 1.973 -62.386 1.00 94.25 119 LEU A N 1
ATOM 912 C CA . LEU A 1 119 ? 17.427 2.498 -61.019 1.00 94.25 119 LEU A CA 1
ATOM 913 C C . LEU A 1 119 ? 18.772 3.122 -60.617 1.00 94.25 119 LEU A C 1
ATOM 915 O O . LEU A 1 119 ? 18.803 4.152 -59.942 1.00 94.25 119 LEU A O 1
ATOM 919 N N . ILE A 1 120 ? 19.883 2.504 -61.025 1.00 93.31 120 ILE A N 1
ATOM 920 C CA . ILE A 1 120 ? 21.232 3.034 -60.788 1.00 93.31 120 ILE A CA 1
ATOM 921 C C . ILE A 1 120 ? 21.395 4.373 -61.511 1.00 93.31 120 ILE A C 1
ATOM 923 O O . ILE A 1 120 ? 21.873 5.328 -60.900 1.00 93.31 120 ILE A O 1
ATOM 927 N N . ASP A 1 121 ? 20.960 4.470 -62.766 1.00 93.88 121 ASP A N 1
ATOM 928 C CA . ASP A 1 121 ? 21.056 5.702 -63.553 1.00 93.88 121 ASP A CA 1
ATOM 929 C C . ASP A 1 121 ? 20.222 6.842 -62.937 1.00 93.88 121 ASP A C 1
ATOM 931 O O . ASP A 1 121 ? 20.691 7.980 -62.850 1.00 93.88 121 ASP A O 1
ATOM 935 N N . GLU A 1 122 ? 19.030 6.548 -62.408 1.00 94.44 122 GLU A N 1
ATOM 936 C CA . GLU A 1 122 ? 18.217 7.533 -61.678 1.00 94.44 122 GLU A CA 1
ATOM 937 C C . GLU A 1 122 ? 18.867 8.001 -60.365 1.00 94.44 122 GLU A C 1
ATOM 939 O O . GLU A 1 122 ? 18.794 9.182 -60.012 1.00 94.44 122 GLU A O 1
ATOM 944 N N . LEU A 1 123 ? 19.557 7.111 -59.644 1.00 95.69 123 LEU A N 1
ATOM 945 C CA . LEU A 1 123 ? 20.319 7.481 -58.446 1.00 95.69 123 LEU A CA 1
ATOM 946 C C . LEU A 1 123 ? 21.537 8.348 -58.790 1.00 95.69 123 LEU A C 1
ATOM 948 O O . LEU A 1 123 ? 21.858 9.271 -58.041 1.00 95.69 123 LEU A O 1
ATOM 952 N N . VAL A 1 124 ? 22.192 8.100 -59.928 1.00 95.38 124 VAL A N 1
ATOM 953 C CA . VAL A 1 124 ? 23.291 8.942 -60.426 1.00 95.38 124 VAL A CA 1
ATOM 954 C C . VAL A 1 124 ? 22.784 10.349 -60.752 1.00 95.38 124 VAL A C 1
ATOM 956 O O . VAL A 1 124 ? 23.369 11.323 -60.273 1.00 95.38 124 VAL A O 1
ATOM 959 N N . LYS A 1 125 ? 21.657 10.477 -61.467 1.00 94.12 125 LYS A N 1
ATOM 960 C CA . LYS A 1 125 ? 21.007 11.777 -61.733 1.00 94.12 125 LYS A CA 1
ATOM 961 C C . LYS A 1 125 ? 20.639 12.50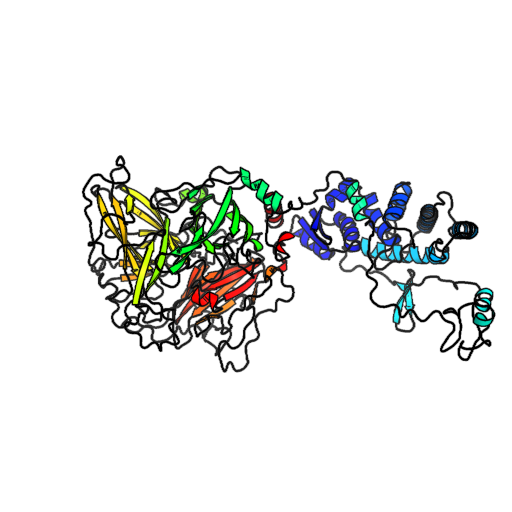7 -60.442 1.00 94.12 125 LYS A C 1
ATOM 963 O O . LYS A 1 125 ? 20.871 13.709 -60.318 1.00 94.12 125 LYS A O 1
ATOM 968 N N . TYR A 1 126 ? 20.106 11.785 -59.455 1.00 95.81 126 TYR A N 1
ATOM 969 C CA . TYR A 1 126 ? 19.814 12.355 -58.142 1.00 95.81 126 TYR A CA 1
ATOM 970 C C . TYR A 1 126 ? 21.076 12.904 -57.457 1.00 95.81 126 TYR A C 1
ATOM 972 O O . TYR A 1 126 ? 21.035 13.990 -56.880 1.00 95.81 126 TYR A O 1
ATOM 980 N N . VAL A 1 127 ? 22.215 12.208 -57.540 1.00 95.56 127 VAL A N 1
ATOM 981 C CA . VAL A 1 127 ? 23.480 12.719 -56.989 1.00 95.56 127 VAL A CA 1
ATOM 982 C C . VAL A 1 127 ? 23.945 13.965 -57.744 1.00 95.56 127 VAL A C 1
ATOM 984 O O . VAL A 1 127 ? 24.316 14.938 -57.095 1.00 95.56 127 VAL A O 1
ATOM 987 N N . CYS A 1 128 ? 23.857 14.019 -59.075 1.00 94.00 128 CYS A N 1
ATOM 988 C CA . CYS A 1 128 ? 24.157 15.252 -59.818 1.00 94.00 128 CYS A CA 1
ATOM 989 C C . CYS A 1 128 ? 23.295 16.434 -59.333 1.00 94.00 128 CYS A C 1
ATOM 991 O O . CYS A 1 128 ? 23.819 17.512 -59.035 1.00 94.00 128 CYS A O 1
ATOM 993 N N . HIS A 1 129 ? 21.994 16.204 -59.135 1.00 94.06 129 HIS A N 1
ATOM 994 C CA . HIS A 1 129 ? 21.055 17.180 -58.578 1.00 94.06 129 HIS A CA 1
ATOM 995 C C . HIS A 1 129 ? 21.434 17.607 -57.146 1.00 94.06 129 HIS A C 1
ATOM 997 O O . HIS A 1 129 ? 21.455 18.800 -56.844 1.00 94.06 129 HIS A O 1
ATOM 1003 N N . LEU A 1 130 ? 21.837 16.674 -56.277 1.00 93.56 130 LEU A N 1
ATOM 1004 C CA . LEU A 1 130 ? 22.293 16.958 -54.906 1.00 93.56 130 LEU A CA 1
ATOM 1005 C C . LEU A 1 130 ? 23.525 17.884 -54.858 1.00 93.56 130 LEU A C 1
ATOM 1007 O O . LEU A 1 130 ? 23.730 18.637 -53.894 1.00 93.56 130 LEU A O 1
ATOM 1011 N N . TYR A 1 131 ? 24.347 17.851 -55.905 1.00 91.38 131 TYR A N 1
ATOM 1012 C CA . TYR A 1 131 ? 25.508 18.723 -56.074 1.00 91.38 131 TYR A CA 1
ATOM 1013 C C . TYR A 1 131 ? 25.211 19.995 -56.888 1.00 91.38 131 TYR A C 1
ATOM 1015 O O . TYR A 1 131 ? 26.126 20.781 -57.116 1.00 91.38 131 TYR A O 1
ATOM 1023 N N . GLY A 1 132 ? 23.945 20.254 -57.237 1.00 89.62 132 GLY A N 1
ATOM 1024 C CA . GLY A 1 132 ? 23.488 21.490 -57.885 1.00 89.62 132 GLY A CA 1
ATOM 1025 C C . GLY A 1 132 ? 23.405 21.432 -59.412 1.00 89.62 132 GLY A C 1
ATOM 1026 O O . GLY A 1 132 ? 23.235 22.471 -60.043 1.00 89.62 132 GLY A O 1
ATOM 1027 N N . TYR A 1 133 ? 23.518 20.245 -60.013 1.00 91.00 133 TYR A N 1
ATOM 1028 C CA . TYR A 1 133 ? 23.529 20.042 -61.463 1.00 91.00 133 TYR A CA 1
ATOM 1029 C C . TYR A 1 133 ? 22.319 19.198 -61.887 1.00 91.00 133 TYR A C 1
ATOM 1031 O O . TYR A 1 133 ? 22.428 18.003 -62.145 1.00 91.00 133 TYR A O 1
ATOM 1039 N N . GLU A 1 134 ? 21.135 19.816 -61.929 1.00 86.88 134 GLU A N 1
ATOM 1040 C CA . GLU A 1 134 ? 19.845 19.111 -62.076 1.00 86.88 134 GLU A CA 1
ATOM 1041 C C . GLU A 1 134 ? 19.618 18.431 -63.436 1.00 86.88 134 GLU A C 1
ATOM 1043 O O . GLU A 1 134 ? 18.764 17.547 -63.535 1.00 86.88 134 GLU A O 1
ATOM 1048 N N . ASN A 1 135 ? 20.348 18.867 -64.468 1.00 87.19 135 ASN A N 1
ATOM 1049 C CA . ASN A 1 135 ? 20.236 18.381 -65.848 1.00 87.19 135 ASN A CA 1
ATOM 1050 C C . ASN A 1 135 ? 21.396 17.458 -66.252 1.00 87.19 135 ASN A C 1
ATOM 1052 O O . ASN A 1 135 ? 21.464 17.035 -67.403 1.00 87.19 135 ASN A O 1
ATOM 1056 N N . GLU A 1 136 ? 22.305 17.158 -65.323 1.00 91.56 136 GLU A N 1
ATOM 1057 C CA . GLU A 1 136 ? 23.450 16.290 -65.579 1.00 91.56 136 GLU A CA 1
ATOM 1058 C C . GLU A 1 136 ? 23.176 14.850 -65.150 1.00 91.56 136 GLU A C 1
ATOM 1060 O O . GLU A 1 136 ? 22.468 14.583 -64.180 1.00 91.56 136 GLU A O 1
ATOM 1065 N N . SER A 1 137 ? 23.786 13.907 -65.864 1.00 91.44 137 SER A N 1
ATOM 1066 C CA . SER A 1 137 ? 23.692 12.465 -65.580 1.00 91.44 137 SER A CA 1
ATOM 1067 C C . SER A 1 137 ? 25.055 11.787 -65.428 1.00 91.44 137 SER A C 1
ATOM 1069 O O . SER A 1 137 ? 25.120 10.583 -65.197 1.00 91.44 137 SER A O 1
ATOM 1071 N N . ASP A 1 138 ? 26.144 12.559 -65.500 1.00 92.62 138 ASP A N 1
ATOM 1072 C CA . ASP A 1 138 ? 27.506 12.073 -65.299 1.00 92.62 138 ASP A CA 1
ATOM 1073 C C . ASP A 1 138 ? 28.164 12.781 -64.107 1.00 92.62 138 ASP A C 1
ATOM 1075 O O . ASP A 1 138 ? 28.549 13.951 -64.167 1.00 92.62 138 ASP A O 1
ATOM 1079 N N . VAL A 1 139 ? 28.344 12.043 -63.011 1.00 93.25 139 VAL A N 1
ATOM 1080 C CA . VAL A 1 139 ? 28.997 12.561 -61.801 1.00 93.25 139 VAL A CA 1
ATOM 1081 C C . VAL A 1 139 ? 30.473 12.893 -62.006 1.00 93.25 139 VAL A C 1
ATOM 1083 O O . VAL A 1 139 ? 30.992 13.750 -61.295 1.00 93.25 139 VAL A O 1
ATOM 1086 N N . ASN A 1 140 ? 31.161 12.289 -62.982 1.00 91.56 140 ASN A N 1
ATOM 1087 C CA . ASN A 1 140 ? 32.536 12.668 -63.309 1.00 91.56 140 ASN A CA 1
ATOM 1088 C C . ASN A 1 140 ? 32.576 14.041 -63.988 1.00 91.56 140 ASN A C 1
ATOM 1090 O O . ASN A 1 140 ? 33.492 14.818 -63.720 1.00 91.56 140 ASN A O 1
ATOM 1094 N N . LEU A 1 141 ? 31.582 14.359 -64.824 1.00 91.44 141 LEU A N 1
ATOM 1095 C CA . LEU A 1 141 ? 31.451 15.677 -65.442 1.00 91.44 141 LEU A CA 1
ATOM 1096 C C . LEU A 1 141 ? 31.143 16.743 -64.383 1.00 91.44 141 LEU A C 1
ATOM 1098 O O . LEU A 1 141 ? 31.806 17.780 -64.342 1.00 91.44 141 LEU A O 1
ATOM 1102 N N . VAL A 1 142 ? 30.232 16.446 -63.451 1.00 91.00 142 VAL A N 1
ATOM 1103 C CA . VAL A 1 142 ? 29.972 17.301 -62.279 1.00 91.00 142 VAL A CA 1
ATOM 1104 C C . VAL A 1 142 ? 31.242 17.488 -61.443 1.00 91.00 142 VAL A C 1
ATOM 1106 O O . VAL A 1 142 ? 31.572 18.612 -61.062 1.00 91.00 142 VAL A O 1
ATOM 1109 N N . ARG A 1 143 ? 32.004 16.410 -61.203 1.00 89.06 143 ARG A N 1
ATOM 1110 C CA . ARG A 1 143 ? 33.289 16.457 -60.487 1.00 89.06 143 ARG A CA 1
ATOM 1111 C C . ARG A 1 143 ? 34.300 17.350 -61.205 1.00 89.06 143 ARG A C 1
ATOM 1113 O O . ARG A 1 143 ? 34.968 18.149 -60.555 1.00 89.06 143 ARG A O 1
ATOM 1120 N N . TYR A 1 144 ? 34.387 17.256 -62.531 1.00 86.69 144 TYR A N 1
ATOM 1121 C CA . TYR A 1 144 ? 35.256 18.096 -63.356 1.00 86.69 144 TYR A CA 1
ATOM 1122 C C . TYR A 1 144 ? 34.846 19.575 -63.312 1.00 86.69 144 TYR A C 1
ATOM 1124 O O . TYR A 1 144 ? 35.701 20.446 -63.146 1.00 86.69 144 TYR A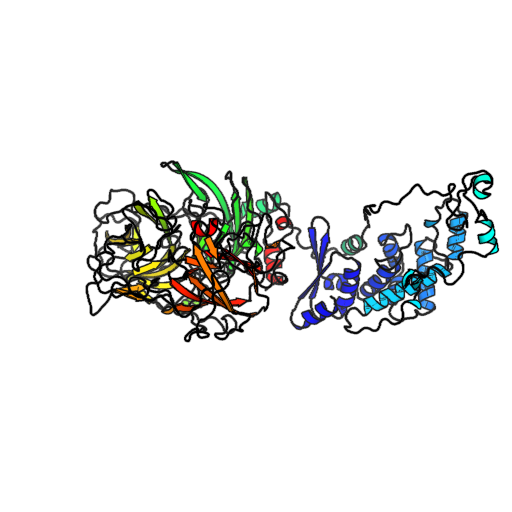 O 1
ATOM 1132 N N . HIS A 1 145 ? 33.549 19.878 -63.408 1.00 85.62 145 HIS A N 1
ATOM 1133 C CA . HIS A 1 145 ? 33.044 21.248 -63.307 1.00 85.62 145 HIS A CA 1
ATOM 1134 C C . HIS A 1 145 ? 33.301 21.863 -61.928 1.00 85.62 145 HIS A C 1
ATOM 1136 O O . HIS A 1 145 ? 33.781 22.996 -61.857 1.00 85.62 145 HIS A O 1
ATOM 1142 N N . ALA A 1 146 ? 33.071 21.101 -60.856 1.00 82.88 146 ALA A N 1
ATOM 1143 C CA . ALA A 1 146 ? 33.366 21.516 -59.485 1.00 82.88 146 ALA A CA 1
ATOM 1144 C C . ALA A 1 146 ? 34.872 21.739 -59.251 1.00 82.88 146 ALA A C 1
ATOM 1146 O O . ALA A 1 146 ? 35.269 22.710 -58.613 1.00 82.88 146 ALA A O 1
ATOM 1147 N N . PHE A 1 147 ? 35.727 20.893 -59.828 1.00 82.06 147 PHE A N 1
ATOM 1148 C CA . PHE A 1 147 ? 37.178 21.079 -59.779 1.00 82.06 147 PHE A CA 1
ATOM 1149 C C . PHE A 1 147 ? 37.615 22.354 -60.526 1.00 82.06 147 PHE A C 1
ATOM 1151 O O . PHE A 1 147 ? 38.446 23.127 -60.052 1.00 82.06 147 PHE A O 1
ATOM 1158 N N . LYS A 1 148 ? 37.024 22.636 -61.694 1.00 81.44 148 LYS A N 1
ATOM 1159 C CA . LYS A 1 148 ? 37.383 23.797 -62.525 1.00 81.44 148 LYS A CA 1
ATOM 1160 C C . LYS A 1 148 ? 37.024 25.146 -61.886 1.00 81.44 148 LYS A C 1
ATOM 1162 O O . LYS A 1 148 ? 37.639 26.151 -62.237 1.00 81.44 148 LYS A O 1
ATOM 1167 N N . SER A 1 149 ? 36.064 25.205 -60.960 1.00 76.69 149 SER A N 1
ATOM 1168 C CA . SER A 1 149 ? 35.625 26.469 -60.347 1.00 76.69 149 SER A CA 1
ATOM 1169 C C . SER A 1 149 ? 36.611 27.078 -59.336 1.00 76.69 149 SER A C 1
ATOM 1171 O O . SER A 1 149 ? 36.362 28.176 -58.844 1.00 76.69 149 SER A O 1
ATOM 1173 N N . GLY A 1 150 ? 37.737 26.414 -59.037 1.00 58.06 150 GLY A N 1
ATOM 1174 C CA . GLY A 1 150 ? 38.901 27.021 -58.367 1.00 58.06 150 GLY A CA 1
ATOM 1175 C C . GLY A 1 150 ? 38.761 27.321 -56.866 1.00 58.06 150 GLY A C 1
ATOM 1176 O O . GLY A 1 150 ? 39.661 27.922 -56.286 1.00 58.06 150 GLY A O 1
ATOM 1177 N N . LYS A 1 151 ? 37.660 26.908 -56.228 1.00 52.19 151 LYS A N 1
ATOM 1178 C CA . LYS A 1 151 ? 37.432 26.962 -54.774 1.00 52.19 151 LYS A CA 1
ATOM 1179 C C . LYS A 1 151 ? 36.866 25.621 -54.312 1.00 52.19 151 LYS A C 1
ATOM 1181 O O . LYS A 1 151 ? 35.651 25.445 -54.367 1.00 52.19 151 LYS A O 1
ATOM 1186 N N . PHE A 1 152 ? 37.705 24.672 -53.910 1.00 60.50 152 PHE A N 1
ATOM 1187 C CA . PHE A 1 152 ? 37.212 23.416 -53.345 1.00 60.50 152 PHE A CA 1
ATOM 1188 C C . PHE A 1 152 ? 38.222 22.800 -52.375 1.00 60.50 152 PHE A C 1
ATOM 1190 O O . PHE A 1 152 ? 39.428 22.834 -52.608 1.00 60.50 152 PHE A O 1
ATOM 1197 N N . GLU A 1 153 ? 37.680 22.245 -51.300 1.00 69.50 153 GLU A N 1
ATOM 1198 C CA . GLU A 1 153 ? 38.307 21.208 -50.483 1.00 69.50 153 GLU A CA 1
ATOM 1199 C C . GLU A 1 153 ? 38.002 19.858 -51.160 1.00 69.50 153 GLU A C 1
ATOM 1201 O O . GLU A 1 153 ? 36.952 19.711 -51.803 1.00 69.50 153 GLU A O 1
ATOM 1206 N N . GLU A 1 154 ? 38.931 18.900 -51.116 1.00 71.06 154 GLU A N 1
ATOM 1207 C CA . GLU A 1 154 ? 38.827 17.632 -51.861 1.00 71.06 154 GLU A CA 1
ATOM 1208 C C . GLU A 1 154 ? 37.560 16.846 -51.486 1.00 71.06 154 GLU A C 1
ATOM 1210 O O . GLU A 1 154 ? 36.911 16.231 -52.339 1.00 71.06 154 GLU A O 1
ATOM 1215 N N . GLU A 1 155 ? 37.172 16.943 -50.221 1.00 75.75 155 GLU A N 1
ATOM 1216 C CA . GLU A 1 155 ? 36.039 16.285 -49.592 1.00 75.75 155 GLU A CA 1
ATOM 1217 C C . GLU A 1 155 ? 34.694 16.798 -50.133 1.00 75.75 155 GLU A C 1
ATOM 1219 O O . GLU A 1 155 ? 33.704 16.070 -50.133 1.00 75.75 155 GLU A O 1
ATOM 1224 N N . LEU A 1 156 ? 34.635 18.027 -50.661 1.00 78.62 156 LEU A N 1
ATOM 1225 C CA . LEU A 1 156 ? 33.407 18.628 -51.203 1.00 78.62 156 LEU A CA 1
ATOM 1226 C C . LEU A 1 156 ? 33.097 18.202 -52.646 1.00 78.62 156 LEU A C 1
ATOM 1228 O O . LEU A 1 156 ? 32.030 18.536 -53.175 1.00 78.62 156 LEU A O 1
ATOM 1232 N N . LEU A 1 157 ? 33.999 17.471 -53.302 1.00 85.56 157 LEU A N 1
ATOM 1233 C CA . LEU A 1 157 ? 33.778 16.967 -54.654 1.00 85.56 157 LEU A CA 1
ATOM 1234 C C . LEU A 1 157 ? 32.772 15.797 -54.654 1.00 85.56 157 LEU A C 1
ATOM 1236 O O . LEU A 1 157 ? 32.826 14.931 -53.780 1.00 85.56 157 LEU A O 1
ATOM 1240 N N . PRO A 1 158 ? 31.884 15.692 -55.662 1.00 88.44 158 PRO A N 1
ATOM 1241 C CA . PRO A 1 158 ? 31.020 14.520 -55.800 1.00 88.44 158 PRO A CA 1
ATOM 1242 C C . PRO A 1 158 ? 31.854 13.251 -56.027 1.00 88.44 158 PRO A C 1
ATOM 1244 O O . PRO A 1 158 ? 32.953 13.330 -56.595 1.00 88.44 158 PRO A O 1
ATOM 1247 N N . PRO A 1 159 ? 31.356 12.066 -55.631 1.00 90.25 159 PRO A N 1
ATOM 1248 C CA . PRO A 1 159 ? 32.064 10.814 -55.868 1.00 90.25 159 PRO A CA 1
ATOM 1249 C C . PRO A 1 159 ? 32.270 10.573 -57.366 1.00 90.25 159 PRO A C 1
ATOM 1251 O O . PRO A 1 159 ? 31.447 10.957 -58.197 1.00 90.25 159 PRO A O 1
ATOM 1254 N N . ASN A 1 160 ? 33.360 9.889 -57.718 1.00 89.94 160 ASN A N 1
ATOM 1255 C CA . ASN A 1 160 ? 33.512 9.381 -59.079 1.00 89.94 160 ASN A CA 1
ATOM 1256 C C . ASN A 1 160 ? 32.501 8.251 -59.349 1.00 89.94 160 ASN A C 1
ATOM 1258 O O . ASN A 1 160 ? 31.977 7.626 -58.424 1.00 89.94 160 ASN A O 1
ATOM 1262 N N . THR A 1 161 ? 32.269 7.947 -60.625 1.00 90.50 161 THR A N 1
ATOM 1263 C CA . THR A 1 161 ? 31.277 6.941 -61.047 1.00 90.50 161 THR A CA 1
ATOM 1264 C C . THR A 1 161 ? 31.496 5.564 -60.410 1.00 90.50 161 THR A C 1
ATOM 1266 O O . THR A 1 161 ? 30.532 4.891 -60.051 1.00 90.50 161 THR A O 1
ATOM 1269 N N . ASN A 1 162 ? 32.747 5.119 -60.255 1.00 89.88 162 ASN A N 1
ATOM 1270 C CA . ASN A 1 162 ? 33.037 3.794 -59.706 1.00 89.88 162 ASN A CA 1
ATOM 1271 C C . ASN A 1 162 ? 32.716 3.730 -58.205 1.00 89.88 162 ASN A C 1
ATOM 1273 O O . ASN A 1 162 ? 32.029 2.810 -57.762 1.00 89.88 162 ASN A O 1
ATOM 1277 N N . SER A 1 163 ? 33.140 4.751 -57.459 1.00 90.38 163 SER A N 1
ATOM 1278 C CA . SER A 1 163 ? 32.858 4.883 -56.029 1.00 90.38 163 SER A CA 1
ATOM 1279 C C . SER A 1 163 ? 31.363 5.031 -55.752 1.00 90.38 163 SER A C 1
ATOM 1281 O O . SER A 1 163 ? 30.814 4.333 -54.897 1.00 90.38 163 SER A O 1
ATOM 1283 N N . LEU A 1 164 ? 30.662 5.840 -56.554 1.00 93.31 164 LEU A N 1
ATOM 1284 C CA . LEU A 1 164 ? 29.215 5.993 -56.437 1.00 93.31 164 LEU A CA 1
ATOM 1285 C C . LEU A 1 164 ? 28.470 4.680 -56.708 1.00 93.31 164 LEU A C 1
ATOM 1287 O O . LEU A 1 164 ? 27.533 4.351 -55.988 1.00 93.31 164 LEU A O 1
ATOM 1291 N N . ARG A 1 165 ? 28.898 3.891 -57.700 1.00 92.25 165 ARG A N 1
ATOM 1292 C CA . ARG A 1 165 ? 28.304 2.570 -57.957 1.00 92.25 165 ARG A CA 1
ATOM 1293 C C . ARG A 1 165 ? 28.490 1.617 -56.776 1.00 92.25 165 ARG A C 1
ATOM 1295 O O . ARG A 1 165 ? 27.549 0.914 -56.420 1.00 92.25 165 ARG A O 1
ATOM 1302 N N . MET A 1 166 ? 29.663 1.607 -56.139 1.00 91.38 166 MET A N 1
ATOM 1303 C CA . MET A 1 166 ? 29.884 0.791 -54.937 1.00 91.38 166 MET A CA 1
ATOM 1304 C C . MET A 1 166 ? 29.018 1.257 -53.764 1.00 91.38 166 MET A C 1
ATOM 1306 O O . MET A 1 166 ? 28.451 0.431 -53.053 1.00 91.38 166 MET A O 1
ATOM 1310 N N . HIS A 1 167 ? 28.852 2.570 -53.605 1.00 93.50 167 HIS A N 1
ATOM 1311 C CA . HIS A 1 167 ? 27.955 3.157 -52.611 1.00 93.50 167 HIS A CA 1
ATOM 1312 C C . HIS A 1 167 ? 26.483 2.788 -52.843 1.00 93.50 167 HIS A C 1
ATOM 1314 O O . HIS A 1 167 ? 25.813 2.348 -51.911 1.00 93.50 167 HIS A O 1
ATOM 1320 N N . ILE A 1 168 ? 25.996 2.883 -54.087 1.00 94.50 168 ILE A N 1
ATOM 1321 C CA . ILE A 1 168 ? 24.636 2.467 -54.469 1.00 94.50 168 ILE A CA 1
ATOM 1322 C C . ILE A 1 168 ? 24.406 0.991 -54.123 1.00 94.50 168 ILE A C 1
ATOM 1324 O O . ILE A 1 168 ? 23.372 0.659 -53.546 1.00 94.50 168 ILE A O 1
ATOM 1328 N N . ASN A 1 169 ? 25.368 0.116 -54.426 1.00 92.62 169 ASN A N 1
ATOM 1329 C CA . ASN A 1 169 ? 25.257 -1.312 -54.125 1.00 92.62 169 ASN A CA 1
ATOM 1330 C C . ASN A 1 169 ? 25.157 -1.580 -52.618 1.00 92.62 169 ASN A C 1
ATOM 1332 O O . ASN A 1 169 ? 24.298 -2.359 -52.201 1.00 92.62 169 ASN A O 1
ATOM 1336 N N . ARG A 1 170 ? 25.972 -0.897 -51.804 1.00 93.38 170 ARG A N 1
ATOM 1337 C CA . ARG A 1 170 ? 25.905 -1.011 -50.341 1.00 93.38 170 ARG A CA 1
ATOM 1338 C C . ARG A 1 170 ? 24.562 -0.526 -49.806 1.00 93.38 170 ARG A C 1
ATOM 1340 O O . ARG A 1 170 ? 23.912 -1.243 -49.050 1.00 93.38 170 ARG A O 1
ATOM 1347 N N . ALA A 1 171 ? 24.123 0.661 -50.225 1.00 94.06 171 ALA A N 1
ATOM 1348 C CA . ALA A 1 171 ? 22.849 1.231 -49.797 1.00 94.06 171 ALA A CA 1
ATOM 1349 C C . ALA A 1 171 ? 21.660 0.340 -50.194 1.00 94.06 171 ALA A C 1
ATOM 1351 O O . ALA A 1 171 ? 20.759 0.119 -49.388 1.00 94.06 171 ALA A O 1
ATOM 1352 N N . ALA A 1 172 ? 21.675 -0.227 -51.406 1.00 94.12 172 ALA A N 1
ATOM 1353 C CA . ALA A 1 172 ? 20.660 -1.174 -51.862 1.00 94.12 172 ALA A CA 1
ATOM 1354 C C . ALA A 1 172 ? 20.627 -2.440 -50.993 1.00 94.12 172 ALA A C 1
ATOM 1356 O O . ALA A 1 172 ? 19.546 -2.864 -50.584 1.00 94.12 172 ALA A O 1
ATOM 1357 N N . TYR A 1 173 ? 21.797 -2.996 -50.663 1.00 93.44 173 TYR A N 1
ATOM 1358 C CA . TYR A 1 173 ? 21.936 -4.149 -49.772 1.00 93.44 173 TYR A CA 1
ATOM 1359 C C . TYR A 1 173 ? 21.380 -3.886 -48.375 1.00 93.44 173 TYR A C 1
ATOM 1361 O O . TYR A 1 173 ? 20.533 -4.635 -47.888 1.00 93.44 173 TYR A O 1
ATOM 1369 N N . GLN A 1 174 ? 21.769 -2.766 -47.768 1.00 92.75 174 GLN A N 1
ATOM 1370 C CA . GLN A 1 174 ? 21.269 -2.380 -46.452 1.00 92.75 174 GLN A CA 1
ATOM 1371 C C . GLN A 1 174 ? 19.751 -2.161 -46.461 1.00 92.75 174 GLN A C 1
ATOM 1373 O O . GLN A 1 174 ? 19.031 -2.651 -45.588 1.00 92.75 174 GLN A O 1
ATOM 1378 N N . CYS A 1 175 ? 19.241 -1.470 -47.482 1.00 93.50 175 CYS A N 1
ATOM 1379 C CA . CYS A 1 175 ? 17.814 -1.218 -47.630 1.00 93.50 175 CYS A CA 1
ATOM 1380 C C . CYS A 1 175 ? 17.015 -2.523 -47.799 1.00 93.50 175 CYS A C 1
ATOM 1382 O O . CYS A 1 175 ? 15.931 -2.657 -47.234 1.00 93.50 175 CYS A O 1
ATOM 1384 N N . HIS A 1 176 ? 17.559 -3.518 -48.503 1.00 92.94 176 HIS A N 1
ATOM 1385 C CA . HIS A 1 176 ? 16.934 -4.832 -48.663 1.00 92.94 176 HIS A CA 1
ATOM 1386 C C . HIS A 1 176 ? 16.796 -5.590 -47.343 1.00 92.94 176 HIS A C 1
ATOM 1388 O O . HIS A 1 176 ? 15.735 -6.155 -47.072 1.00 92.94 176 HIS A O 1
ATOM 1394 N N . ILE A 1 177 ? 17.818 -5.538 -46.485 1.00 91.94 177 ILE A N 1
ATOM 1395 C CA . ILE A 1 177 ? 17.751 -6.102 -45.131 1.00 91.94 177 ILE A CA 1
ATOM 1396 C C . ILE A 1 177 ? 16.658 -5.395 -44.322 1.00 91.94 177 ILE A C 1
ATOM 1398 O O . ILE A 1 177 ? 15.789 -6.042 -43.739 1.00 91.94 177 ILE A O 1
ATOM 1402 N N . TRP A 1 178 ? 16.650 -4.062 -44.324 1.00 92.56 178 TRP A N 1
ATOM 1403 C CA . TRP A 1 178 ? 15.678 -3.263 -43.573 1.00 92.56 178 TRP A CA 1
ATOM 1404 C C . TRP A 1 178 ? 14.232 -3.468 -44.023 1.00 92.56 178 TRP A C 1
ATOM 1406 O O . TRP A 1 178 ? 13.331 -3.543 -43.185 1.00 92.56 178 TRP A O 1
ATOM 1416 N N . ARG A 1 179 ? 13.993 -3.609 -45.330 1.00 91.25 179 ARG A N 1
ATOM 1417 C CA . ARG A 1 179 ? 12.660 -3.897 -45.882 1.00 91.25 179 ARG A CA 1
ATOM 1418 C C . ARG A 1 179 ? 12.117 -5.251 -45.434 1.00 91.25 179 ARG A C 1
ATOM 1420 O O . ARG A 1 179 ? 10.904 -5.401 -45.332 1.00 91.25 179 ARG A O 1
ATOM 1427 N N . ASN A 1 180 ? 13.002 -6.192 -45.116 1.00 91.75 180 ASN A N 1
ATOM 1428 C CA . ASN A 1 180 ? 12.670 -7.551 -44.699 1.00 91.75 180 ASN A CA 1
ATOM 1429 C C . ASN A 1 180 ? 12.846 -7.788 -43.187 1.00 91.75 180 ASN A C 1
ATOM 1431 O O . ASN A 1 180 ? 12.830 -8.929 -42.732 1.00 91.75 180 ASN A O 1
ATOM 1435 N N . ALA A 1 181 ? 12.958 -6.725 -42.381 1.00 91.50 181 ALA A N 1
ATOM 1436 C CA . ALA A 1 181 ? 13.235 -6.806 -40.942 1.00 91.50 181 ALA A CA 1
ATOM 1437 C C . ALA A 1 181 ? 12.137 -7.489 -40.094 1.00 91.50 181 ALA A C 1
ATOM 1439 O O . ALA A 1 181 ? 12.340 -7.733 -38.903 1.00 91.50 181 ALA A O 1
ATOM 1440 N N . THR A 1 182 ? 10.968 -7.770 -40.671 1.00 90.31 182 THR A N 1
ATOM 1441 C CA . THR A 1 182 ? 9.874 -8.517 -40.028 1.00 90.31 182 THR A CA 1
ATOM 1442 C C . THR A 1 182 ? 9.937 -10.024 -40.284 1.00 90.31 182 THR A C 1
ATOM 1444 O O . THR A 1 182 ? 9.164 -10.768 -39.681 1.00 90.31 182 THR A O 1
ATOM 1447 N N . LEU A 1 183 ? 10.852 -10.494 -41.141 1.00 89.69 183 LEU A N 1
ATOM 1448 C CA . LEU A 1 183 ? 11.037 -11.912 -41.437 1.00 89.69 183 LEU A CA 1
ATOM 1449 C C . LEU A 1 183 ? 12.041 -12.537 -40.447 1.00 89.69 183 LEU A C 1
ATOM 1451 O O . LEU A 1 183 ? 13.191 -12.107 -40.389 1.00 89.69 183 LEU A O 1
ATOM 1455 N N . PRO A 1 184 ? 11.657 -13.574 -39.677 1.00 80.50 184 PRO A N 1
ATOM 1456 C CA . PRO A 1 184 ? 12.510 -14.155 -38.634 1.00 80.50 184 PRO A CA 1
ATOM 1457 C C . PRO A 1 184 ? 13.737 -14.911 -39.171 1.00 80.50 184 PRO A C 1
ATOM 1459 O O . PRO A 1 184 ? 14.733 -15.033 -38.464 1.00 80.50 184 PRO A O 1
ATOM 1462 N N . HIS A 1 185 ? 13.683 -15.395 -40.415 1.00 81.69 185 HIS A N 1
ATOM 1463 C CA . HIS A 1 185 ? 14.748 -16.172 -41.059 1.00 81.69 185 HIS A CA 1
ATOM 1464 C C . HIS A 1 185 ? 15.041 -15.639 -42.465 1.00 81.69 185 HIS A C 1
ATOM 1466 O O . HIS A 1 185 ? 14.910 -16.345 -43.463 1.00 81.69 185 HIS A O 1
ATOM 1472 N N . PHE A 1 186 ? 15.380 -14.354 -42.547 1.00 85.00 186 PHE A N 1
ATOM 1473 C CA . PHE A 1 186 ? 15.726 -13.714 -43.809 1.00 85.00 186 PHE A CA 1
ATOM 1474 C C . PHE A 1 186 ? 17.157 -14.068 -44.237 1.00 85.00 186 PHE A C 1
ATOM 1476 O O . PHE A 1 186 ? 18.111 -13.802 -43.509 1.00 85.00 186 PHE A O 1
ATOM 1483 N N . ASN A 1 187 ? 17.312 -14.665 -45.421 1.00 84.00 187 ASN A N 1
ATOM 1484 C CA . ASN A 1 187 ? 18.626 -14.917 -46.006 1.00 84.00 187 ASN A CA 1
ATOM 1485 C C . ASN A 1 187 ? 19.134 -13.637 -46.676 1.00 84.00 187 ASN A C 1
ATOM 1487 O O . ASN A 1 187 ? 18.563 -13.194 -47.669 1.00 84.00 187 ASN A O 1
ATOM 1491 N N . THR A 1 188 ? 20.211 -13.063 -46.146 1.00 80.69 188 THR A N 1
ATOM 1492 C CA . THR A 1 188 ? 20.773 -11.805 -46.646 1.00 80.69 188 THR A CA 1
ATOM 1493 C C . THR A 1 188 ? 21.665 -11.982 -47.875 1.00 80.69 188 THR A C 1
ATOM 1495 O O . THR A 1 188 ? 22.001 -10.990 -48.503 1.00 80.69 188 THR A O 1
ATOM 1498 N N . GLY A 1 189 ? 22.054 -13.206 -48.246 1.00 82.81 189 GLY A N 1
ATOM 1499 C CA . GLY A 1 189 ? 23.063 -13.433 -49.284 1.00 82.81 189 GLY A CA 1
ATOM 1500 C C . GLY A 1 189 ? 24.479 -13.035 -48.840 1.00 82.81 189 GLY A C 1
ATOM 1501 O O . GLY A 1 189 ? 24.736 -12.829 -47.652 1.00 82.81 189 GLY A O 1
ATOM 1502 N N . ASN A 1 190 ? 25.415 -12.971 -49.794 1.00 83.75 190 ASN A N 1
ATOM 1503 C CA . ASN A 1 190 ? 26.814 -12.639 -49.525 1.00 83.75 190 ASN A CA 1
ATOM 1504 C C . ASN A 1 190 ? 27.066 -11.127 -49.647 1.00 83.75 190 ASN A C 1
ATOM 1506 O O . ASN A 1 190 ? 26.949 -10.546 -50.723 1.00 83.75 190 ASN A O 1
ATOM 1510 N N . PHE A 1 191 ? 27.472 -10.491 -48.548 1.00 84.25 191 PHE A N 1
ATOM 1511 C CA . PHE A 1 191 ? 27.702 -9.047 -48.493 1.00 84.25 191 PHE A CA 1
ATOM 1512 C C . PHE A 1 191 ? 28.877 -8.579 -49.375 1.00 84.25 191 PHE A C 1
ATOM 1514 O O . PHE A 1 191 ? 28.884 -7.424 -49.811 1.00 84.25 191 PHE A O 1
ATOM 1521 N N . THR A 1 192 ? 29.847 -9.452 -49.691 1.00 84.56 192 THR A N 1
ATOM 1522 C CA . THR A 1 192 ? 31.029 -9.082 -50.498 1.00 84.56 192 THR A CA 1
ATOM 1523 C C . THR A 1 192 ? 30.685 -8.700 -51.937 1.00 84.56 192 THR A C 1
ATOM 1525 O O . THR A 1 192 ? 31.419 -7.950 -52.582 1.00 84.56 192 THR A O 1
ATOM 1528 N N . ASP A 1 193 ? 29.538 -9.160 -52.436 1.00 82.62 193 ASP A N 1
ATOM 1529 C CA . ASP A 1 193 ? 29.060 -8.853 -53.787 1.00 82.62 193 ASP A CA 1
ATOM 1530 C C . ASP A 1 193 ? 28.412 -7.456 -53.871 1.00 82.62 193 ASP A C 1
ATOM 1532 O O . ASP A 1 193 ? 28.109 -6.953 -54.956 1.00 82.62 193 ASP A O 1
ATOM 1536 N N . HIS A 1 194 ? 28.253 -6.780 -52.727 1.00 87.38 194 HIS A N 1
ATOM 1537 C CA . HIS A 1 194 ? 27.495 -5.538 -52.591 1.00 87.38 194 HIS A CA 1
ATOM 1538 C C . HIS A 1 194 ? 28.329 -4.347 -52.107 1.00 87.38 194 HIS A C 1
ATOM 1540 O O . HIS A 1 194 ? 27.803 -3.422 -51.499 1.00 87.38 194 HIS A O 1
ATOM 1546 N N . GLY A 1 195 ? 29.627 -4.324 -52.424 1.00 82.88 195 GLY A N 1
ATOM 1547 C CA . GLY A 1 195 ? 30.502 -3.175 -52.145 1.00 82.88 195 GLY A CA 1
ATOM 1548 C C . GLY A 1 195 ? 31.197 -3.220 -50.782 1.00 82.88 195 GLY A C 1
ATOM 1549 O O . GLY A 1 195 ? 31.677 -2.188 -50.308 1.00 82.88 195 GLY A O 1
ATOM 1550 N N . TRP A 1 196 ? 31.286 -4.412 -50.196 1.00 87.12 196 TRP A N 1
ATOM 1551 C CA . TRP A 1 196 ? 32.053 -4.733 -48.995 1.00 87.12 196 TRP A CA 1
ATOM 1552 C C . TRP A 1 196 ? 33.177 -5.724 -49.323 1.00 87.12 196 TRP A C 1
ATOM 1554 O O . TRP A 1 196 ? 33.101 -6.457 -50.308 1.00 87.12 196 TRP A O 1
ATOM 1564 N N . GLY A 1 197 ? 34.231 -5.738 -48.517 1.00 84.44 197 GLY A N 1
ATOM 1565 C CA . GLY A 1 197 ? 35.356 -6.664 -48.619 1.00 84.44 197 GLY A CA 1
ATOM 1566 C C . GLY A 1 197 ? 35.732 -7.241 -47.260 1.00 84.44 197 GLY A C 1
ATOM 1567 O O . GLY A 1 197 ? 35.148 -6.880 -46.240 1.00 84.44 197 GLY A O 1
ATOM 1568 N N . ILE A 1 198 ? 36.706 -8.143 -47.269 1.00 81.69 198 ILE A N 1
ATOM 1569 C CA . ILE A 1 198 ? 37.368 -8.660 -46.072 1.00 81.69 198 ILE A CA 1
ATOM 1570 C C . ILE A 1 198 ? 38.843 -8.287 -46.213 1.00 81.69 198 ILE A C 1
ATOM 1572 O O . ILE A 1 198 ? 39.430 -8.528 -47.273 1.00 81.69 198 ILE A O 1
ATOM 1576 N N . ASP A 1 199 ? 39.412 -7.641 -45.202 1.00 79.00 199 ASP A N 1
ATOM 1577 C CA . ASP A 1 199 ? 40.831 -7.289 -45.190 1.00 79.00 199 ASP A CA 1
ATOM 1578 C C . ASP A 1 199 ? 41.733 -8.470 -44.777 1.00 79.00 199 ASP A C 1
ATOM 1580 O O . ASP A 1 199 ? 41.278 -9.602 -44.598 1.00 79.00 199 ASP A O 1
ATOM 1584 N N . GLY A 1 200 ? 43.043 -8.222 -44.685 1.00 68.25 200 GLY A N 1
ATOM 1585 C CA . GLY A 1 200 ? 44.040 -9.251 -44.365 1.00 68.25 200 GLY A CA 1
ATOM 1586 C C . GLY A 1 200 ? 43.885 -9.879 -42.976 1.00 68.25 200 GLY A C 1
ATOM 1587 O O . GLY A 1 200 ? 44.370 -10.992 -42.775 1.00 68.25 200 GLY A O 1
ATOM 1588 N N . ASP A 1 201 ? 43.170 -9.211 -42.068 1.00 74.00 201 ASP A N 1
ATOM 1589 C CA . ASP A 1 201 ? 42.935 -9.648 -40.690 1.00 74.00 201 ASP A CA 1
ATOM 1590 C C . ASP A 1 201 ? 41.543 -10.282 -40.508 1.00 74.00 201 ASP A C 1
ATOM 1592 O O . ASP A 1 201 ? 41.164 -10.681 -39.406 1.00 74.00 201 ASP A O 1
ATOM 1596 N N . GLY A 1 202 ? 40.777 -10.427 -41.595 1.00 74.38 202 GLY A N 1
ATOM 1597 C CA . GLY A 1 202 ? 39.443 -11.021 -41.565 1.00 74.38 202 GLY A CA 1
ATOM 1598 C C . GLY A 1 202 ? 38.332 -10.045 -41.168 1.00 74.38 202 GLY A C 1
ATOM 1599 O O . GLY A 1 202 ? 37.212 -10.489 -40.904 1.00 74.38 202 GLY A O 1
ATOM 1600 N N . VAL A 1 203 ? 38.603 -8.737 -41.130 1.00 77.38 203 VAL A N 1
ATOM 1601 C CA . VAL A 1 203 ? 37.633 -7.700 -40.757 1.00 77.38 203 VAL A CA 1
ATOM 1602 C C . VAL A 1 203 ? 36.883 -7.206 -41.994 1.00 77.38 203 VAL A C 1
ATOM 1604 O O . VAL A 1 203 ? 37.440 -7.057 -43.084 1.00 77.38 203 VAL A O 1
ATOM 1607 N N . VAL A 1 204 ? 35.578 -6.964 -41.838 1.00 80.38 204 VAL A N 1
ATOM 1608 C CA . VAL A 1 204 ? 34.735 -6.423 -42.910 1.00 80.38 204 VAL A CA 1
ATOM 1609 C C . VAL A 1 204 ? 35.113 -4.967 -43.171 1.00 80.38 204 VAL A C 1
ATOM 1611 O O . VAL A 1 204 ? 35.020 -4.127 -42.280 1.00 80.38 204 VAL A O 1
ATOM 1614 N N . CYS A 1 205 ? 35.491 -4.655 -44.408 1.00 82.38 205 CYS A N 1
ATOM 1615 C CA . CYS A 1 205 ? 35.927 -3.325 -44.819 1.00 82.38 205 CYS A CA 1
ATOM 1616 C C . CYS A 1 205 ? 35.113 -2.796 -46.009 1.00 82.38 205 CYS A C 1
ATOM 1618 O O . CYS A 1 205 ? 34.518 -3.548 -46.788 1.00 82.38 205 CYS A O 1
ATOM 1620 N N . VAL A 1 206 ? 35.064 -1.471 -46.167 1.00 86.00 206 VAL A N 1
ATOM 1621 C CA . VAL A 1 206 ? 34.354 -0.840 -47.287 1.00 86.00 206 VAL A CA 1
ATOM 1622 C C . VAL A 1 206 ? 35.164 -1.007 -48.569 1.00 86.00 206 VAL A C 1
ATOM 1624 O O . VAL A 1 206 ? 36.292 -0.527 -48.684 1.00 86.00 206 VAL A O 1
ATOM 1627 N N . LYS A 1 207 ? 34.555 -1.612 -49.594 1.00 86.25 207 LYS A N 1
ATOM 1628 C CA . LYS A 1 207 ? 35.135 -1.644 -50.937 1.00 86.25 207 LYS A CA 1
ATOM 1629 C C . LYS A 1 207 ? 34.775 -0.355 -51.670 1.00 86.25 207 LYS A C 1
ATOM 1631 O O . LYS A 1 207 ? 33.715 -0.242 -52.288 1.00 86.25 207 LYS A O 1
ATOM 1636 N N . TRP A 1 208 ? 35.644 0.649 -51.573 1.00 84.56 208 TRP A N 1
ATOM 1637 C CA . TRP A 1 208 ? 35.394 1.971 -52.157 1.00 84.56 208 TRP A CA 1
ATOM 1638 C C . TRP A 1 208 ? 35.320 1.947 -53.679 1.00 84.56 208 TRP A C 1
ATOM 1640 O O . TRP A 1 208 ? 34.467 2.610 -54.252 1.00 84.56 208 TRP A O 1
ATOM 1650 N N . MET A 1 209 ? 36.181 1.175 -54.339 1.00 85.31 209 MET A N 1
ATOM 1651 C CA . MET A 1 209 ? 36.228 1.061 -55.795 1.00 85.31 209 MET A CA 1
ATOM 1652 C C . MET A 1 209 ? 36.574 -0.369 -56.213 1.00 85.31 209 MET A C 1
ATOM 1654 O O . MET A 1 209 ? 37.230 -1.112 -55.486 1.00 85.31 209 MET A O 1
ATOM 1658 N N . ASN A 1 210 ? 36.154 -0.741 -57.419 1.00 83.94 210 ASN A N 1
ATOM 1659 C CA . ASN A 1 210 ? 36.542 -1.986 -58.089 1.00 83.94 210 ASN A CA 1
ATOM 1660 C C . ASN A 1 210 ? 37.730 -1.802 -59.045 1.00 83.94 210 ASN A C 1
ATOM 1662 O O . ASN A 1 210 ? 38.141 -2.752 -59.706 1.00 83.94 210 ASN A O 1
ATOM 1666 N N . ILE A 1 211 ? 38.250 -0.580 -59.142 1.00 82.69 211 ILE A N 1
ATOM 1667 C CA . ILE A 1 211 ? 39.416 -0.212 -59.943 1.00 82.69 211 ILE A CA 1
ATOM 1668 C C . ILE A 1 211 ? 40.407 0.565 -59.066 1.00 82.69 211 ILE A C 1
ATOM 1670 O O . ILE A 1 211 ? 39.994 1.125 -58.046 1.00 82.69 211 ILE A O 1
ATOM 1674 N N . PRO A 1 212 ? 41.696 0.629 -59.441 1.00 75.81 212 PRO A N 1
ATOM 1675 C CA . PRO A 1 212 ? 42.669 1.460 -58.741 1.00 75.81 212 PRO A CA 1
ATOM 1676 C C . PRO A 1 212 ? 42.231 2.938 -58.673 1.00 75.81 212 PRO A C 1
ATOM 1678 O O . PRO A 1 212 ? 41.644 3.433 -59.638 1.00 75.81 212 PRO A O 1
ATOM 1681 N N . PRO A 1 213 ? 42.547 3.663 -57.580 1.00 70.56 213 PRO A N 1
ATOM 1682 C CA . PRO A 1 213 ? 42.135 5.058 -57.369 1.00 70.56 213 PRO A CA 1
ATOM 1683 C C . PRO A 1 213 ? 42.671 6.032 -58.426 1.00 70.56 213 PRO A C 1
ATOM 1685 O O . PRO A 1 213 ? 42.045 7.051 -58.705 1.00 70.56 213 PRO A O 1
ATOM 1688 N N . ALA A 1 214 ? 43.813 5.710 -59.032 1.00 71.31 214 ALA A N 1
ATOM 1689 C CA . ALA A 1 214 ? 44.386 6.426 -60.162 1.00 71.31 214 ALA A CA 1
ATOM 1690 C C . ALA A 1 214 ? 45.252 5.468 -61.006 1.00 71.31 214 ALA A C 1
ATOM 1692 O O . ALA A 1 214 ? 45.665 4.412 -60.512 1.00 71.31 214 ALA A O 1
ATOM 1693 N N . PRO A 1 215 ? 45.557 5.810 -62.273 1.00 75.00 215 PRO A N 1
ATOM 1694 C CA . PRO A 1 215 ? 46.538 5.087 -63.078 1.00 75.00 215 PRO A CA 1
ATOM 1695 C C . PRO A 1 215 ? 47.891 4.957 -62.364 1.00 75.00 215 PRO A C 1
ATOM 1697 O O . PRO A 1 215 ? 48.333 5.890 -61.691 1.00 75.00 215 PRO A O 1
ATOM 1700 N N . ALA A 1 216 ? 48.582 3.829 -62.565 1.00 69.06 216 ALA A N 1
ATOM 1701 C CA . ALA A 1 216 ? 49.871 3.552 -61.922 1.00 69.06 216 ALA A CA 1
ATOM 1702 C C . ALA A 1 216 ? 50.913 4.657 -62.172 1.00 69.06 216 ALA A C 1
ATOM 1704 O O . ALA A 1 216 ? 51.627 5.043 -61.254 1.00 69.06 216 ALA A O 1
ATOM 1705 N N . SER A 1 217 ? 50.928 5.241 -63.375 1.00 72.00 217 SER A N 1
ATOM 1706 C CA . SER A 1 217 ? 51.816 6.354 -63.731 1.00 72.00 217 SER A CA 1
ATOM 1707 C C . SER A 1 217 ? 51.589 7.613 -62.892 1.00 72.00 217 SER A C 1
ATOM 1709 O O . SER A 1 217 ? 52.542 8.334 -62.619 1.00 72.00 217 SER A O 1
ATOM 1711 N N . ILE A 1 218 ? 50.353 7.880 -62.457 1.00 67.75 218 ILE A N 1
ATOM 1712 C CA . ILE A 1 218 ? 50.037 9.008 -61.572 1.00 67.75 218 ILE A CA 1
ATOM 1713 C C . ILE A 1 218 ? 50.435 8.662 -60.136 1.00 67.75 218 ILE A C 1
ATOM 1715 O O . ILE A 1 218 ? 51.106 9.455 -59.485 1.00 67.75 218 ILE A O 1
ATOM 1719 N N . LEU A 1 219 ? 50.101 7.461 -59.655 1.00 65.75 219 LEU A N 1
ATOM 1720 C CA . LEU A 1 219 ? 50.463 7.023 -58.300 1.00 65.75 219 LEU A CA 1
ATOM 1721 C C . LEU A 1 219 ? 51.987 6.960 -58.086 1.00 65.75 219 LEU A C 1
ATOM 1723 O O . LEU A 1 219 ? 52.460 7.257 -56.992 1.00 65.75 219 LEU A O 1
ATOM 1727 N N . GLU A 1 220 ? 52.761 6.639 -59.126 1.00 63.91 220 GLU A N 1
ATOM 1728 C CA . GLU A 1 220 ? 54.232 6.673 -59.114 1.00 63.91 220 GLU A CA 1
ATOM 1729 C C . GLU A 1 220 ? 54.827 8.086 -59.027 1.00 63.91 220 GLU A C 1
ATOM 1731 O O . GLU A 1 220 ? 55.958 8.239 -58.565 1.00 63.91 220 GLU A O 1
ATOM 1736 N N . LEU A 1 221 ? 54.095 9.112 -59.471 1.00 64.75 221 LEU A N 1
ATOM 1737 C CA . LEU A 1 221 ? 54.513 10.516 -59.384 1.00 64.75 221 LEU A CA 1
ATOM 1738 C C . LEU A 1 221 ? 54.142 11.153 -58.037 1.00 64.75 221 LEU A C 1
ATOM 1740 O O . LEU A 1 221 ? 54.754 12.144 -57.644 1.00 64.75 221 LEU A O 1
ATOM 1744 N N . VAL A 1 222 ? 53.148 10.592 -57.339 1.00 65.44 222 VAL A N 1
ATOM 1745 C CA . VAL A 1 222 ? 52.584 11.133 -56.089 1.00 65.44 222 VAL A CA 1
ATOM 1746 C C . VAL A 1 222 ? 53.276 10.564 -54.839 1.00 65.44 222 VAL A C 1
ATOM 1748 O O . VAL A 1 222 ? 53.144 11.137 -53.760 1.00 65.44 222 VAL A O 1
ATOM 1751 N N . ASN A 1 223 ? 54.065 9.486 -54.958 1.00 70.12 223 ASN A N 1
ATOM 1752 C CA . ASN A 1 223 ? 54.787 8.891 -53.830 1.00 70.12 223 ASN A CA 1
ATOM 1753 C C . ASN A 1 223 ? 56.318 8.990 -53.934 1.00 70.12 223 ASN A C 1
ATOM 1755 O O . ASN A 1 223 ? 56.912 8.990 -55.012 1.00 70.12 223 ASN A O 1
ATOM 1759 N N . CYS A 1 224 ? 56.994 9.066 -52.784 1.00 72.62 224 CYS A N 1
ATOM 1760 C CA . CYS A 1 224 ? 58.451 8.975 -52.733 1.00 72.62 224 CYS A CA 1
ATOM 1761 C C . CYS A 1 224 ? 58.923 7.521 -52.594 1.00 72.62 224 CYS A C 1
ATOM 1763 O O . CYS A 1 224 ? 58.273 6.676 -51.975 1.00 72.62 224 CYS A O 1
ATOM 1765 N N . LYS A 1 225 ? 60.112 7.238 -53.137 1.00 74.62 225 LYS A N 1
ATOM 1766 C CA . LYS A 1 225 ? 60.780 5.923 -53.062 1.00 74.62 225 LYS A CA 1
ATOM 1767 C C . LYS A 1 225 ? 61.836 5.858 -51.948 1.00 74.62 225 LYS A C 1
ATOM 1769 O O . LYS A 1 225 ? 62.828 5.143 -52.067 1.00 74.62 225 LYS A O 1
ATOM 1774 N N . CYS A 1 226 ? 61.686 6.660 -50.897 1.00 75.81 226 CYS A N 1
ATOM 1775 C CA . CYS A 1 226 ? 62.664 6.734 -49.813 1.00 75.81 226 CYS A CA 1
ATOM 1776 C C . CYS A 1 226 ? 62.672 5.439 -48.991 1.00 75.81 226 CYS A C 1
ATOM 1778 O O . CYS A 1 226 ? 61.623 4.981 -48.560 1.00 75.81 226 CYS A O 1
ATOM 1780 N N . THR A 1 227 ? 63.854 4.869 -48.741 1.00 66.88 227 THR A N 1
ATOM 1781 C CA . THR A 1 227 ? 64.011 3.579 -48.040 1.00 66.88 227 THR A CA 1
ATOM 1782 C C . THR A 1 227 ? 64.472 3.702 -46.586 1.00 66.88 227 THR A C 1
ATOM 1784 O O . THR A 1 227 ? 64.423 2.721 -45.853 1.00 66.88 227 THR A O 1
ATOM 1787 N N . LYS A 1 228 ? 64.928 4.885 -46.150 1.00 64.50 228 LYS A N 1
ATOM 1788 C CA . LYS A 1 228 ? 65.353 5.169 -44.768 1.00 64.50 228 LYS A CA 1
ATOM 1789 C C . LYS A 1 228 ? 64.957 6.600 -44.395 1.00 64.50 228 LYS A C 1
ATOM 1791 O O . LYS A 1 228 ? 65.500 7.510 -45.012 1.00 64.50 228 LYS A O 1
ATOM 1796 N N . GLY A 1 229 ? 64.031 6.763 -43.442 1.00 67.94 229 GLY A N 1
ATOM 1797 C CA . GLY A 1 229 ? 63.671 7.986 -42.699 1.00 67.94 229 GLY A CA 1
ATOM 1798 C C . GLY A 1 229 ? 63.648 9.327 -43.455 1.00 67.94 229 GLY A C 1
ATOM 1799 O O . GLY A 1 229 ? 64.681 9.851 -43.868 1.00 67.94 229 GLY A O 1
ATOM 1800 N N . CYS A 1 230 ? 62.489 9.988 -43.528 1.00 79.12 230 CYS A N 1
ATOM 1801 C CA . CYS A 1 230 ? 62.312 11.283 -44.218 1.00 79.12 230 CYS A CA 1
ATOM 1802 C C . CYS A 1 230 ? 62.849 12.520 -43.449 1.00 79.12 230 CYS A C 1
ATOM 1804 O O . CYS A 1 230 ? 62.380 13.648 -43.624 1.00 79.12 230 CYS A O 1
ATOM 1806 N N . GLY A 1 231 ? 63.865 12.321 -42.608 1.00 68.94 231 GLY A N 1
ATOM 1807 C CA . GLY A 1 231 ? 64.437 13.321 -41.701 1.00 68.94 231 GLY A CA 1
ATOM 1808 C C . GLY A 1 231 ? 65.412 14.320 -42.324 1.00 68.94 231 GLY A C 1
ATOM 1809 O O . GLY A 1 231 ? 65.754 15.317 -41.693 1.00 68.94 231 GLY A O 1
ATOM 1810 N N . ASN A 1 232 ? 65.853 14.098 -43.563 1.00 71.56 232 ASN A N 1
ATOM 1811 C CA . ASN A 1 232 ? 66.858 14.925 -44.237 1.00 71.56 232 ASN A CA 1
ATOM 1812 C C . ASN A 1 232 ? 66.489 15.212 -45.710 1.00 71.56 232 ASN A C 1
ATOM 1814 O O . ASN A 1 232 ? 65.548 14.639 -46.260 1.00 71.56 232 ASN A O 1
ATOM 1818 N N . ASN A 1 233 ? 67.250 16.092 -46.375 1.00 69.06 233 ASN A N 1
ATOM 1819 C CA . ASN A 1 233 ? 67.009 16.561 -47.758 1.00 69.06 233 ASN A CA 1
ATOM 1820 C C . ASN A 1 233 ? 67.132 15.478 -48.857 1.00 69.06 233 ASN A C 1
ATOM 1822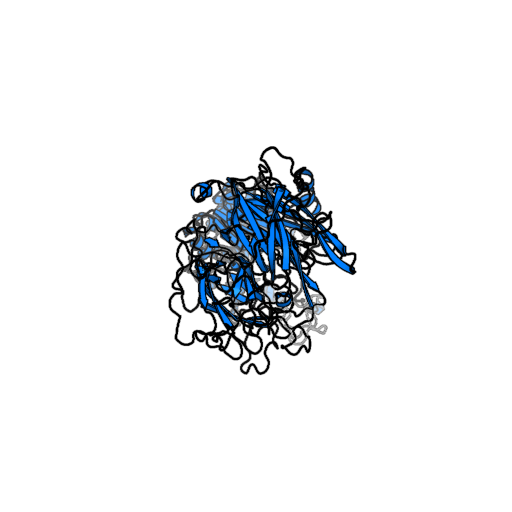 O O . ASN A 1 233 ? 67.136 15.799 -50.045 1.00 69.06 233 ASN A O 1
ATOM 1826 N N . ARG A 1 234 ? 67.248 14.195 -48.489 1.00 72.56 234 ARG A N 1
ATOM 1827 C CA . ARG A 1 234 ? 67.204 13.062 -49.428 1.00 72.56 234 ARG A CA 1
ATOM 1828 C C . ARG A 1 234 ? 65.776 12.660 -49.796 1.00 72.56 234 ARG A C 1
ATOM 1830 O O . ARG A 1 234 ? 65.587 11.929 -50.763 1.00 72.56 234 ARG A O 1
ATOM 1837 N N . CYS A 1 235 ? 64.781 13.129 -49.045 1.00 78.69 235 CYS A N 1
ATOM 1838 C CA . CYS A 1 235 ? 63.379 12.934 -49.380 1.00 78.69 235 CYS A CA 1
ATOM 1839 C C . CYS A 1 235 ? 62.959 13.859 -50.530 1.00 78.69 235 CYS A C 1
ATOM 1841 O O . CYS A 1 235 ? 63.082 15.080 -50.423 1.00 78.69 235 CYS A O 1
ATOM 1843 N N . SER A 1 236 ? 62.447 13.284 -51.623 1.00 77.75 236 SER A N 1
ATOM 1844 C CA . SER A 1 236 ? 61.952 14.052 -52.772 1.00 77.75 236 SER A CA 1
ATOM 1845 C C . SER A 1 236 ? 60.739 14.908 -52.412 1.00 77.75 236 SER A C 1
ATOM 1847 O O . SER A 1 236 ? 60.693 16.059 -52.831 1.00 77.75 236 SER A O 1
ATOM 1849 N N . CYS A 1 237 ? 59.816 14.401 -51.583 1.00 79.94 237 CYS A N 1
ATOM 1850 C CA . CYS A 1 237 ? 58.686 15.184 -51.073 1.00 79.94 237 CYS A CA 1
ATOM 1851 C C . CYS A 1 237 ? 59.195 16.414 -50.317 1.00 79.94 237 CYS A C 1
ATOM 1853 O O . CYS A 1 237 ? 58.885 17.537 -50.699 1.00 79.94 237 CYS A O 1
ATOM 1855 N N . ARG A 1 238 ? 60.085 16.219 -49.334 1.00 79.31 238 ARG A N 1
ATOM 1856 C CA . ARG A 1 238 ? 60.645 17.313 -48.528 1.00 79.31 238 ARG A CA 1
ATOM 1857 C C . ARG A 1 238 ? 61.427 18.332 -49.358 1.00 79.31 238 ARG A C 1
ATOM 1859 O O . ARG A 1 238 ? 61.332 19.526 -49.105 1.00 79.31 238 ARG A O 1
ATOM 1866 N N . LYS A 1 239 ? 62.181 17.874 -50.364 1.00 79.94 239 LYS A N 1
ATOM 1867 C CA . LYS A 1 239 ? 62.916 18.746 -51.294 1.00 79.94 239 LYS A CA 1
ATOM 1868 C C . LYS A 1 239 ? 61.979 19.600 -52.153 1.00 79.94 239 LYS A C 1
ATOM 1870 O O . LYS A 1 239 ? 62.322 20.732 -52.471 1.00 79.94 239 LYS A O 1
ATOM 1875 N N . SER A 1 240 ? 60.818 19.061 -52.507 1.00 78.62 240 SER A N 1
ATOM 1876 C CA . SER A 1 240 ? 59.765 19.767 -53.240 1.00 78.62 240 SER A CA 1
ATOM 1877 C C . SER A 1 240 ? 58.801 20.532 -52.323 1.00 78.62 240 SER A C 1
ATOM 1879 O O . SER A 1 240 ? 57.757 20.972 -52.790 1.00 78.62 240 SER A O 1
ATOM 1881 N N . SER A 1 241 ? 59.126 20.682 -51.032 1.00 78.31 241 SER A N 1
ATOM 1882 C CA . SER A 1 241 ? 58.264 21.302 -50.013 1.00 78.31 241 SER A CA 1
ATOM 1883 C C . SER A 1 241 ? 56.890 20.633 -49.854 1.00 78.31 241 SER A C 1
ATOM 1885 O O . SER A 1 241 ? 55.925 21.274 -49.452 1.00 78.31 241 SER A O 1
ATOM 1887 N N . LEU A 1 242 ? 56.804 19.337 -50.152 1.00 73.19 242 LEU A N 1
ATOM 1888 C CA . LEU A 1 242 ? 55.617 18.506 -49.980 1.00 73.19 242 LEU A CA 1
ATOM 1889 C C . LEU A 1 242 ? 55.781 17.580 -48.769 1.00 73.19 242 LEU A C 1
ATOM 1891 O O . LEU A 1 242 ? 56.876 17.081 -48.470 1.00 73.19 242 LEU A O 1
ATOM 1895 N N . LYS A 1 243 ? 54.670 17.308 -48.091 1.00 79.62 243 LYS A N 1
ATOM 1896 C CA . LYS A 1 243 ? 54.585 16.279 -47.054 1.00 79.62 243 LYS A CA 1
ATOM 1897 C C . LYS A 1 243 ? 54.513 14.894 -47.692 1.00 79.62 243 LYS A C 1
ATOM 1899 O O . LYS A 1 243 ? 54.036 14.732 -48.814 1.00 79.62 243 LYS A O 1
ATOM 1904 N N . CYS A 1 244 ? 55.064 13.897 -47.013 1.00 76.94 244 CYS A N 1
ATOM 1905 C CA . CYS A 1 244 ? 54.910 12.507 -47.415 1.00 76.94 244 CYS A CA 1
ATOM 1906 C C . CYS A 1 244 ? 53.500 12.042 -47.052 1.00 76.94 244 CYS A C 1
ATOM 1908 O O . CYS A 1 244 ? 53.102 12.168 -45.899 1.00 76.94 244 CYS A O 1
ATOM 1910 N N . THR A 1 245 ? 52.792 11.477 -48.025 1.00 72.38 245 THR A N 1
ATOM 1911 C CA . THR A 1 245 ? 51.459 10.894 -47.840 1.00 72.38 245 THR A CA 1
ATOM 1912 C C . THR A 1 245 ? 51.559 9.414 -47.473 1.00 72.38 245 THR A C 1
ATOM 1914 O O . THR A 1 245 ? 52.629 8.811 -47.570 1.00 72.38 245 THR A O 1
ATOM 1917 N N . GLU A 1 246 ? 50.433 8.799 -47.119 1.00 66.25 246 GLU A N 1
ATOM 1918 C CA . GLU A 1 246 ? 50.336 7.359 -46.830 1.00 66.25 246 GLU A CA 1
ATOM 1919 C C . GLU A 1 246 ? 50.715 6.464 -48.025 1.00 66.25 246 GLU A C 1
ATOM 1921 O O . GLU A 1 246 ? 51.056 5.296 -47.862 1.00 66.25 246 GLU A O 1
ATOM 1926 N N . LEU A 1 247 ? 50.724 7.015 -49.244 1.00 67.88 247 LEU A N 1
ATOM 1927 C CA . LEU A 1 247 ? 51.170 6.307 -50.447 1.00 67.88 247 LEU A CA 1
ATOM 1928 C C . LEU A 1 247 ? 52.706 6.223 -50.560 1.00 67.88 247 LEU A C 1
ATOM 1930 O O . LEU A 1 247 ? 53.217 5.488 -51.413 1.00 67.88 247 LEU A O 1
ATOM 1934 N N . CYS A 1 248 ? 53.456 6.972 -49.741 1.00 75.00 248 CYS A N 1
ATOM 1935 C CA . CYS A 1 248 ? 54.919 6.948 -49.689 1.00 75.00 248 CYS A CA 1
ATOM 1936 C C . CYS A 1 248 ? 55.446 5.688 -48.993 1.00 75.00 248 CYS A C 1
ATOM 1938 O O . CYS A 1 248 ? 55.026 5.336 -47.899 1.00 75.00 248 CYS A O 1
ATOM 1940 N N . LYS A 1 249 ? 56.457 5.038 -49.583 1.00 72.38 249 LYS A N 1
ATOM 1941 C CA . LYS A 1 249 ? 56.996 3.752 -49.089 1.00 72.38 249 LYS A CA 1
ATOM 1942 C C . LYS A 1 249 ? 58.064 3.879 -47.991 1.00 72.38 249 LYS A C 1
ATOM 1944 O O . LYS A 1 249 ? 58.871 2.971 -47.802 1.00 72.38 249 LYS A O 1
ATOM 1949 N N . CYS A 1 250 ? 58.140 5.021 -47.319 1.00 75.00 250 CYS A N 1
ATOM 1950 C CA . CYS A 1 250 ? 59.162 5.291 -46.313 1.00 75.00 250 CYS A CA 1
ATOM 1951 C C . CYS A 1 250 ? 58.777 4.722 -44.940 1.00 75.00 250 CYS A C 1
ATOM 1953 O O . CYS A 1 250 ? 57.728 5.070 -44.412 1.00 75.00 250 CYS A O 1
ATOM 1955 N N . HIS A 1 251 ? 59.665 3.933 -44.331 1.00 65.06 251 HIS A N 1
ATOM 1956 C CA . HIS A 1 251 ? 59.567 3.562 -42.914 1.00 65.06 251 HIS A CA 1
ATOM 1957 C C . HIS A 1 251 ? 60.031 4.721 -42.014 1.00 65.06 251 HIS A C 1
ATOM 1959 O O . HIS A 1 251 ? 61.028 5.382 -42.331 1.00 65.06 251 HIS A O 1
ATOM 1965 N N . ASP A 1 252 ? 59.307 4.958 -40.914 1.00 69.50 252 ASP A N 1
ATOM 1966 C CA . ASP A 1 252 ? 59.568 5.985 -39.891 1.00 69.50 252 ASP A CA 1
ATOM 1967 C C . ASP A 1 252 ? 59.686 7.408 -40.472 1.00 69.50 252 ASP A C 1
ATOM 1969 O O . ASP A 1 252 ? 60.723 8.085 -40.429 1.00 69.50 252 ASP A O 1
ATOM 1973 N N . CYS A 1 253 ? 58.605 7.857 -41.116 1.00 75.38 253 CYS A N 1
ATOM 1974 C CA . CYS A 1 253 ? 58.576 9.101 -41.874 1.00 75.38 253 CYS A CA 1
ATOM 1975 C C . CYS A 1 253 ? 58.480 10.357 -40.991 1.00 75.38 253 CYS A C 1
ATOM 1977 O O . CYS A 1 253 ? 57.394 10.805 -40.639 1.00 75.38 253 CYS A O 1
ATOM 1979 N N . GLN A 1 254 ? 59.613 11.029 -40.779 1.00 76.62 254 GLN A N 1
ATOM 1980 C CA . GLN A 1 254 ? 59.684 12.350 -40.124 1.00 76.62 254 GLN A CA 1
ATOM 1981 C C . GLN A 1 254 ? 59.171 13.530 -40.984 1.00 76.62 254 GLN A C 1
ATOM 1983 O O . GLN A 1 254 ? 59.308 14.686 -40.594 1.00 76.62 254 GLN A O 1
ATOM 1988 N N . ASN A 1 255 ? 58.648 13.265 -42.186 1.00 78.75 255 ASN A N 1
ATOM 1989 C CA . ASN A 1 255 ? 58.078 14.267 -43.099 1.00 78.75 255 ASN A CA 1
ATOM 1990 C C . ASN A 1 255 ? 56.593 13.979 -43.380 1.00 78.75 255 ASN A C 1
ATOM 1992 O O . ASN A 1 255 ? 56.104 14.300 -44.459 1.00 78.75 255 ASN A O 1
ATOM 1996 N N . SER A 1 256 ? 55.915 13.306 -42.454 1.00 70.94 256 SER A N 1
ATOM 1997 C CA . SER A 1 256 ? 54.464 13.099 -42.453 1.00 70.94 256 SER A CA 1
ATOM 1998 C C . SER A 1 256 ? 53.800 14.124 -41.524 1.00 70.94 256 SER A C 1
ATOM 2000 O O . SER A 1 256 ? 54.499 14.830 -40.793 1.00 70.94 256 SER A O 1
ATOM 2002 N N . ASP A 1 257 ? 52.475 14.233 -41.559 1.00 61.75 257 ASP A N 1
ATOM 2003 C CA . ASP A 1 257 ? 51.709 15.110 -40.658 1.00 61.75 257 ASP A CA 1
ATOM 2004 C C . ASP A 1 257 ? 51.385 14.450 -39.306 1.00 61.75 257 ASP A C 1
ATOM 2006 O O . ASP A 1 257 ? 50.519 14.912 -38.574 1.00 61.75 257 ASP A O 1
ATOM 2010 N N . ALA A 1 258 ? 52.123 13.398 -38.935 1.00 50.94 258 ALA A N 1
ATOM 2011 C CA . ALA A 1 258 ? 51.933 12.667 -37.688 1.00 50.94 258 ALA A CA 1
ATOM 2012 C C . ALA A 1 258 ? 52.443 13.462 -36.470 1.00 50.94 258 ALA A C 1
ATOM 2014 O O . ALA A 1 258 ? 53.521 13.203 -35.936 1.00 50.94 258 ALA A O 1
ATOM 2015 N N . ASN A 1 259 ? 51.655 14.459 -36.077 1.00 40.31 259 ASN A N 1
ATOM 2016 C CA . ASN A 1 259 ? 51.467 14.884 -34.693 1.00 40.31 259 ASN A CA 1
ATOM 2017 C C . ASN A 1 259 ? 49.973 15.016 -34.330 1.00 40.31 259 ASN A C 1
ATOM 2019 O O . ASN A 1 259 ? 49.677 15.552 -33.270 1.00 40.31 259 ASN A O 1
ATOM 2023 N N . ASP A 1 260 ? 49.063 14.492 -35.157 1.00 35.16 260 ASP A N 1
ATOM 2024 C CA . ASP A 1 260 ? 47.724 14.108 -34.709 1.00 35.16 260 ASP A CA 1
ATOM 2025 C C . ASP A 1 260 ? 47.740 12.596 -34.452 1.00 35.16 260 ASP A C 1
ATOM 2027 O O . ASP A 1 260 ? 47.444 11.776 -35.321 1.00 35.16 260 ASP A O 1
ATOM 2031 N N . GLU A 1 261 ? 48.127 12.216 -33.233 1.00 36.94 261 GLU A N 1
ATOM 2032 C CA . GLU A 1 261 ? 47.385 11.142 -32.579 1.00 36.94 261 GLU A CA 1
ATOM 2033 C C . GLU A 1 261 ? 45.956 11.676 -32.479 1.00 36.94 261 GLU A C 1
ATOM 2035 O O . GLU A 1 261 ? 45.686 12.578 -31.689 1.00 36.94 261 GLU A O 1
ATOM 2040 N N . SER A 1 262 ? 45.060 11.216 -33.353 1.00 30.69 262 SER A N 1
ATOM 2041 C CA . SER A 1 262 ? 43.643 11.496 -33.183 1.00 30.69 262 SER A CA 1
ATOM 2042 C C . SER A 1 262 ? 43.210 10.809 -31.896 1.00 30.69 262 SER A C 1
ATOM 2044 O O . SER A 1 262 ? 43.015 9.591 -31.870 1.00 30.69 262 SER A O 1
ATOM 2046 N N . ASP A 1 263 ? 43.127 11.611 -30.840 1.00 27.53 263 ASP A N 1
ATOM 2047 C CA . ASP A 1 263 ? 42.321 11.365 -29.662 1.00 27.53 263 ASP A CA 1
ATOM 2048 C C . ASP A 1 263 ? 41.023 10.655 -30.069 1.00 27.53 263 ASP A C 1
ATOM 2050 O O . ASP A 1 263 ? 40.201 11.172 -30.832 1.00 27.53 263 ASP A O 1
ATOM 2054 N N . ASP A 1 264 ? 40.822 9.472 -29.495 1.00 36.38 264 ASP A N 1
ATOM 2055 C CA . ASP A 1 264 ? 39.504 8.915 -29.225 1.00 36.38 264 ASP A CA 1
ATOM 2056 C C . ASP A 1 264 ? 38.742 9.876 -28.287 1.00 36.38 264 ASP A C 1
ATOM 2058 O O . ASP A 1 264 ? 38.573 9.582 -27.108 1.00 36.38 264 ASP A O 1
ATOM 2062 N N . SER A 1 265 ? 38.300 11.046 -28.762 1.00 31.05 265 SER A N 1
ATOM 2063 C CA . SER A 1 265 ? 37.294 11.875 -28.075 1.00 31.05 265 SER A CA 1
ATOM 2064 C C . SER A 1 265 ? 36.879 13.129 -28.851 1.00 31.05 265 SER A C 1
ATOM 2066 O O . SER A 1 265 ? 36.826 14.207 -28.265 1.00 31.05 265 SER A O 1
ATOM 2068 N N . ASP A 1 266 ? 36.500 13.029 -30.123 1.00 24.19 266 ASP A N 1
ATOM 2069 C CA . ASP A 1 266 ? 35.659 14.084 -30.694 1.00 24.19 266 ASP A CA 1
ATOM 2070 C C . ASP A 1 266 ? 34.193 13.724 -30.497 1.00 24.19 266 ASP A C 1
ATOM 2072 O O . ASP A 1 266 ? 33.583 12.904 -31.189 1.00 24.19 266 ASP A O 1
ATOM 2076 N N . SER A 1 267 ? 33.627 14.377 -29.483 1.00 27.14 267 SER A N 1
ATOM 2077 C CA . SER A 1 267 ? 32.209 14.650 -29.390 1.00 27.14 267 SER A CA 1
ATOM 2078 C C . SER A 1 267 ? 31.729 15.165 -30.743 1.00 27.14 267 SER A C 1
ATOM 2080 O O . SER A 1 267 ? 31.884 16.345 -31.065 1.00 27.14 267 SER A O 1
ATOM 2082 N N . TYR A 1 268 ? 31.109 14.294 -31.533 1.00 25.41 268 TYR A N 1
ATOM 2083 C CA . TYR A 1 268 ? 30.236 14.754 -32.591 1.00 25.41 268 TYR A CA 1
ATOM 2084 C C . TYR A 1 268 ? 29.097 15.506 -31.909 1.00 25.41 268 TYR A C 1
ATOM 2086 O O . TYR A 1 268 ? 28.115 14.917 -31.449 1.00 25.41 268 TYR A O 1
ATOM 2094 N N . ASP A 1 269 ? 29.228 16.830 -31.858 1.00 24.64 269 ASP A N 1
ATOM 2095 C CA . ASP A 1 269 ? 28.088 17.726 -31.874 1.00 24.64 269 ASP A CA 1
ATOM 2096 C C . ASP A 1 269 ? 27.335 17.442 -33.178 1.00 24.64 269 ASP A C 1
ATOM 2098 O O . ASP A 1 269 ? 27.505 18.089 -34.213 1.00 24.64 269 ASP A O 1
ATOM 2102 N N . CYS A 1 270 ? 26.514 16.391 -33.141 1.00 27.16 270 CYS A N 1
ATOM 2103 C CA . CYS A 1 270 ? 25.441 16.175 -34.082 1.00 27.16 270 CYS A CA 1
ATOM 2104 C C . CYS A 1 270 ? 24.395 17.267 -33.839 1.00 27.16 270 CYS A C 1
ATOM 2106 O O . CYS A 1 270 ? 23.247 16.996 -33.489 1.00 27.16 270 CYS A O 1
ATOM 2108 N N . SER A 1 271 ? 24.730 18.493 -34.226 1.00 29.64 271 SER A N 1
ATOM 2109 C CA . SER A 1 271 ? 23.778 19.386 -34.872 1.00 29.64 271 SER A CA 1
ATOM 2110 C C . SER A 1 271 ? 23.413 18.825 -36.259 1.00 29.64 271 SER A C 1
ATOM 2112 O O . SER A 1 271 ? 23.364 19.523 -37.272 1.00 29.64 271 SER A O 1
ATOM 2114 N N . GLN A 1 272 ? 23.083 17.526 -36.324 1.00 33.91 272 GLN A N 1
ATOM 2115 C CA . GLN A 1 272 ? 22.229 17.036 -37.380 1.00 33.91 272 GLN A CA 1
ATOM 2116 C C . GLN A 1 272 ? 20.930 17.815 -37.220 1.00 33.91 272 GLN A C 1
ATOM 2118 O O . GLN A 1 272 ? 20.169 17.645 -36.265 1.00 33.91 272 GLN A O 1
ATOM 2123 N N . SER A 1 273 ? 20.656 18.672 -38.198 1.00 38.53 273 SER A N 1
ATOM 2124 C CA . SER A 1 273 ? 19.282 18.937 -38.592 1.00 38.53 273 SER A CA 1
ATOM 2125 C C . SER A 1 273 ? 18.675 17.586 -38.980 1.00 38.53 273 SER A C 1
ATOM 2127 O O . SER A 1 273 ? 18.692 17.154 -40.132 1.00 38.53 273 SER A O 1
ATOM 2129 N N . ASN A 1 274 ? 18.229 16.8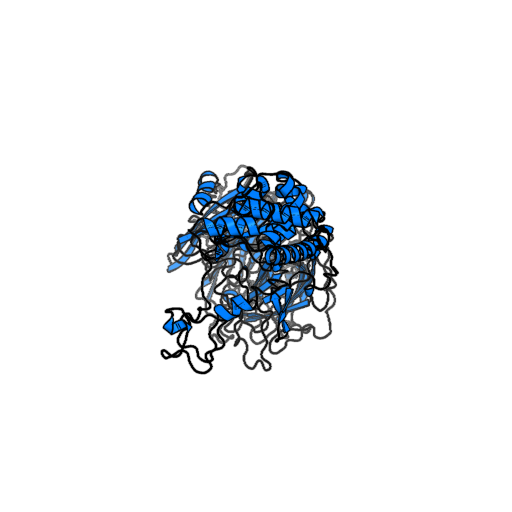62 -37.953 1.00 47.75 274 ASN A N 1
ATOM 2130 C CA . ASN A 1 274 ? 17.698 15.525 -38.055 1.00 47.75 274 ASN A CA 1
ATOM 2131 C C . ASN A 1 274 ? 16.544 15.577 -39.052 1.00 47.75 274 ASN A C 1
ATOM 2133 O O . ASN A 1 274 ? 15.646 16.413 -38.927 1.00 47.75 274 ASN A O 1
ATOM 2137 N N . MET A 1 275 ? 16.549 14.676 -40.035 1.00 44.59 275 MET A N 1
ATOM 2138 C CA . MET A 1 275 ? 15.447 14.519 -40.991 1.00 44.59 275 MET A CA 1
ATOM 2139 C C . MET A 1 275 ? 14.094 14.403 -40.260 1.00 44.59 275 MET A C 1
ATOM 2141 O O . MET A 1 275 ? 13.077 14.895 -40.743 1.00 44.59 275 MET A O 1
ATOM 2145 N N . TRP A 1 276 ? 14.125 13.875 -39.031 1.00 49.38 276 TRP A N 1
ATOM 2146 C CA . TRP A 1 276 ? 13.076 13.934 -38.015 1.00 49.38 276 TRP A CA 1
ATOM 2147 C C . TRP A 1 276 ? 12.448 15.314 -37.799 1.00 49.38 276 TRP A C 1
ATOM 2149 O O . TRP A 1 276 ? 11.230 15.445 -37.845 1.00 49.38 276 TRP A O 1
ATOM 2159 N N . SER A 1 277 ? 13.246 16.350 -37.548 1.00 48.19 277 SER A N 1
ATOM 2160 C CA . SER A 1 277 ? 12.754 17.693 -37.230 1.00 48.19 277 SER A CA 1
ATOM 2161 C C . SER A 1 277 ? 11.995 18.297 -38.415 1.00 48.19 277 SER A C 1
ATOM 2163 O O . SER A 1 277 ? 10.960 18.923 -38.220 1.00 48.19 277 SER A O 1
ATOM 2165 N N . LEU A 1 278 ? 12.446 18.035 -39.647 1.00 47.94 278 LEU A N 1
ATOM 2166 C CA . LEU A 1 278 ? 11.795 18.487 -40.885 1.00 47.94 278 LEU A CA 1
ATOM 2167 C C . LEU A 1 278 ? 10.542 17.677 -41.255 1.00 47.94 278 LEU A C 1
ATOM 2169 O O . LEU A 1 278 ? 9.550 18.265 -41.683 1.00 47.94 278 LEU A O 1
ATOM 2173 N N . LEU A 1 279 ? 10.558 16.354 -41.060 1.00 51.03 279 LEU A N 1
ATOM 2174 C CA . LEU A 1 279 ? 9.400 15.469 -41.267 1.00 51.03 279 LEU A CA 1
ATOM 2175 C C . LEU A 1 279 ? 8.251 15.760 -40.284 1.00 51.03 279 LEU A C 1
ATOM 2177 O O . LEU A 1 279 ? 7.089 15.477 -40.550 1.00 51.03 279 LEU A O 1
ATOM 2181 N N . LEU A 1 280 ? 8.562 16.340 -39.128 1.00 46.56 280 LEU A N 1
ATOM 2182 C CA . LEU A 1 280 ? 7.585 16.605 -38.071 1.00 46.56 280 LEU A CA 1
ATOM 2183 C C . LEU A 1 280 ? 7.078 18.060 -38.087 1.00 46.56 280 LEU A C 1
ATOM 2185 O O . LEU A 1 280 ? 6.081 18.346 -37.431 1.00 46.56 280 LEU A O 1
ATOM 2189 N N . LEU A 1 281 ? 7.710 18.955 -38.862 1.00 42.81 281 LEU A N 1
ATOM 2190 C CA . LEU A 1 281 ? 7.270 20.344 -39.083 1.00 42.81 281 LEU A CA 1
ATOM 2191 C C . LEU A 1 281 ? 6.154 20.471 -40.139 1.00 42.81 281 LEU A C 1
ATOM 2193 O O . LEU A 1 281 ? 5.417 21.452 -40.122 1.00 42.81 281 LEU A O 1
ATOM 2197 N N . ALA A 1 282 ? 6.008 19.497 -41.046 1.00 39.47 282 ALA A N 1
ATOM 2198 C CA . ALA A 1 282 ? 5.010 19.535 -42.123 1.00 39.47 282 ALA A CA 1
ATOM 2199 C C . ALA A 1 282 ? 3.663 18.872 -41.768 1.00 39.47 282 ALA A C 1
ATOM 2201 O O . ALA A 1 282 ? 2.713 19.002 -42.535 1.00 39.47 282 ALA A O 1
ATOM 2202 N N . VAL A 1 283 ? 3.556 18.210 -40.607 1.00 41.34 283 VAL A N 1
ATOM 2203 C CA . VAL A 1 283 ? 2.302 17.636 -40.089 1.00 41.34 283 VAL A CA 1
ATOM 2204 C C . VAL A 1 283 ? 1.771 18.542 -38.971 1.00 41.34 283 VAL A C 1
ATOM 2206 O O . VAL A 1 283 ? 2.219 18.408 -37.831 1.00 41.34 283 VAL A O 1
ATOM 2209 N N . PRO A 1 284 ? 0.796 19.441 -39.214 1.00 33.47 284 PRO A N 1
ATOM 2210 C CA . PRO A 1 284 ? 0.345 20.412 -38.206 1.00 33.47 284 PRO A CA 1
ATOM 2211 C C . PRO A 1 284 ? -0.434 19.786 -37.033 1.00 33.47 284 PRO A C 1
ATOM 2213 O O . PRO A 1 284 ? -0.966 20.493 -36.183 1.00 33.47 284 PRO A O 1
ATOM 2216 N N . CYS A 1 285 ? -0.554 18.457 -36.989 1.00 36.66 285 CYS A N 1
ATOM 2217 C CA . CYS A 1 285 ? -1.346 17.732 -36.001 1.00 36.66 285 CYS A CA 1
ATOM 2218 C C . CYS A 1 285 ? -0.788 16.326 -35.730 1.00 36.66 285 CYS A C 1
ATOM 2220 O O . CYS A 1 285 ? -1.512 15.330 -35.705 1.00 36.66 285 CYS A O 1
ATOM 2222 N N . LEU A 1 286 ? 0.523 16.208 -35.512 1.00 36.62 286 LEU A N 1
ATOM 2223 C CA . LEU A 1 286 ? 1.023 15.041 -34.792 1.00 36.62 286 LEU A CA 1
ATOM 2224 C C . LEU A 1 286 ? 0.709 15.231 -33.316 1.00 36.62 286 LEU A C 1
ATOM 2226 O O . LEU A 1 286 ? 0.994 16.277 -32.739 1.00 36.62 286 LEU A O 1
ATOM 2230 N N . ALA A 1 287 ? 0.119 14.204 -32.709 1.00 40.09 287 ALA A N 1
ATOM 2231 C CA . ALA A 1 287 ? 0.042 14.097 -31.264 1.00 40.09 287 ALA A CA 1
ATOM 2232 C C . ALA A 1 287 ? 1.470 13.907 -30.733 1.00 40.09 287 ALA A C 1
ATOM 2234 O O . ALA A 1 287 ? 1.886 12.798 -30.424 1.00 40.09 287 ALA A O 1
ATOM 2235 N N . VAL A 1 288 ? 2.235 14.998 -30.684 1.00 38.09 288 VAL A N 1
ATOM 2236 C CA . VAL A 1 288 ? 3.266 15.173 -29.672 1.00 38.09 288 VAL A CA 1
ATOM 2237 C C . VAL A 1 288 ? 2.510 14.993 -28.363 1.00 38.09 288 VAL A C 1
ATOM 2239 O O . VAL A 1 288 ? 1.457 15.614 -28.169 1.00 38.09 288 VAL A O 1
ATOM 2242 N N . LEU A 1 289 ? 2.972 14.078 -27.511 1.00 44.38 289 LEU A N 1
ATOM 2243 C CA . LEU A 1 289 ? 2.511 14.061 -26.128 1.00 44.38 289 LEU A CA 1
ATOM 2244 C C . LEU A 1 289 ? 2.515 15.506 -25.624 1.00 44.38 289 LEU A C 1
ATOM 2246 O O . LEU A 1 289 ? 3.446 16.236 -25.971 1.00 44.38 289 LEU A O 1
ATOM 2250 N N . PRO A 1 290 ? 1.516 15.960 -24.856 1.00 45.31 290 PRO A N 1
ATOM 2251 C CA . PRO A 1 290 ? 1.719 17.183 -24.100 1.00 45.31 290 PRO A CA 1
ATOM 2252 C C . PRO A 1 290 ? 3.016 16.971 -23.315 1.00 45.31 290 PRO A C 1
ATOM 2254 O O . PRO A 1 290 ? 3.082 16.101 -22.452 1.00 45.31 290 PRO A O 1
ATOM 2257 N N . THR A 1 291 ? 4.084 17.679 -23.680 1.00 54.19 291 THR A N 1
ATOM 2258 C CA . THR A 1 291 ? 5.199 17.847 -22.759 1.00 54.19 291 THR A CA 1
ATOM 2259 C C . THR A 1 291 ? 4.553 18.459 -21.536 1.00 54.19 291 THR A C 1
ATOM 2261 O O . THR A 1 291 ? 3.920 19.513 -21.669 1.00 54.19 291 THR A O 1
ATOM 2264 N N . ASP A 1 292 ? 4.596 17.755 -20.403 1.00 63.84 292 ASP A N 1
ATOM 2265 C CA . ASP A 1 292 ? 4.071 18.324 -19.173 1.00 63.84 292 ASP A CA 1
ATOM 2266 C C . ASP A 1 292 ? 4.718 19.704 -19.014 1.00 63.84 292 ASP A C 1
ATOM 2268 O O . ASP A 1 292 ? 5.928 19.849 -19.242 1.00 63.84 292 ASP A O 1
ATOM 2272 N N . PRO A 1 293 ? 3.912 20.743 -18.755 1.00 66.75 293 PRO A N 1
ATOM 2273 C CA . PRO A 1 293 ? 4.446 22.081 -18.675 1.00 66.75 293 PRO A CA 1
ATOM 2274 C C . PRO A 1 293 ? 5.431 22.138 -17.498 1.00 66.75 293 PRO A C 1
ATOM 2276 O O . PRO A 1 293 ? 5.343 21.310 -16.581 1.00 66.75 293 PRO A O 1
ATOM 2279 N N . PRO A 1 294 ? 6.367 23.102 -17.485 1.00 75.88 294 PRO A N 1
ATOM 2280 C CA . PRO A 1 294 ? 7.282 23.276 -16.365 1.00 75.88 294 PRO A CA 1
ATOM 2281 C C . PRO A 1 294 ? 6.528 23.249 -15.023 1.00 75.88 294 PRO A C 1
ATOM 2283 O O . PRO A 1 294 ? 5.400 23.753 -14.965 1.00 75.88 294 PRO A O 1
ATOM 2286 N N . PRO A 1 295 ? 7.114 22.723 -13.929 1.00 77.25 295 PRO A N 1
ATOM 2287 C CA . PRO A 1 295 ? 6.399 22.521 -12.665 1.00 77.25 295 PRO A CA 1
ATOM 2288 C C . PRO A 1 295 ? 5.605 23.746 -12.188 1.00 77.25 295 PRO A C 1
ATOM 2290 O O . PRO A 1 295 ? 4.455 23.618 -11.766 1.00 77.25 295 PRO A O 1
ATOM 2293 N N . LYS A 1 296 ? 6.159 24.952 -12.369 1.00 75.50 296 LYS A N 1
ATOM 2294 C CA . LYS A 1 296 ? 5.491 26.231 -12.085 1.00 75.50 296 LYS A CA 1
ATOM 2295 C C . LYS A 1 296 ? 4.117 26.369 -12.756 1.00 75.50 296 LYS A C 1
ATOM 2297 O O . LYS A 1 296 ? 3.164 26.795 -12.109 1.00 75.50 296 LYS A O 1
ATOM 2302 N N . GLU A 1 297 ? 4.010 26.018 -14.031 1.00 78.44 297 GLU A N 1
ATOM 2303 C CA . GLU A 1 297 ? 2.760 26.052 -14.797 1.00 78.44 297 GLU A CA 1
ATOM 2304 C C . GLU A 1 297 ? 1.846 24.873 -14.427 1.00 78.44 297 GLU A C 1
ATOM 2306 O O . GLU A 1 297 ? 0.640 25.051 -14.259 1.00 78.44 297 GLU A O 1
ATOM 2311 N N . CYS A 1 298 ? 2.423 23.691 -14.196 1.00 81.25 298 CYS A N 1
ATOM 2312 C CA . CYS A 1 298 ? 1.687 22.485 -13.809 1.00 81.25 298 CYS A CA 1
ATOM 2313 C C . CYS A 1 298 ? 0.957 22.638 -12.457 1.00 81.25 298 CYS A C 1
ATOM 2315 O O . CYS A 1 298 ? -0.211 22.254 -12.316 1.00 81.25 298 CYS A O 1
ATOM 2317 N N . PHE A 1 299 ? 1.602 23.253 -11.461 1.00 85.06 299 PHE A N 1
ATOM 2318 C CA . PHE A 1 299 ? 0.972 23.582 -10.179 1.00 85.06 299 PHE A CA 1
ATOM 2319 C C . PHE A 1 299 ? 0.010 24.775 -10.278 1.00 85.06 299 PHE A C 1
ATOM 2321 O O . PHE A 1 299 ? -0.990 24.807 -9.558 1.00 85.06 299 PHE A O 1
ATOM 2328 N N . ALA A 1 300 ? 0.262 25.734 -11.177 1.00 79.56 300 ALA A N 1
ATOM 2329 C CA . ALA A 1 300 ? -0.648 26.856 -11.407 1.00 79.56 300 ALA A CA 1
ATOM 2330 C C . ALA A 1 300 ? -1.998 26.400 -11.989 1.00 79.56 300 ALA A C 1
ATOM 2332 O O . ALA A 1 300 ? -3.034 26.930 -11.591 1.00 79.56 300 ALA A O 1
ATOM 2333 N N . GLU A 1 301 ? -2.010 25.375 -12.849 1.00 74.00 301 GLU A N 1
ATOM 2334 C CA . GLU A 1 301 ? -3.238 24.793 -13.418 1.00 74.00 301 GLU A CA 1
ATOM 2335 C C . GLU A 1 301 ? -4.227 24.304 -12.343 1.00 74.00 301 GLU A C 1
ATOM 2337 O O . GLU A 1 301 ? -5.443 24.405 -12.509 1.00 74.00 301 GLU A O 1
ATOM 2342 N N . ALA A 1 302 ? -3.714 23.776 -11.230 1.00 74.88 302 ALA A N 1
ATOM 2343 C CA . ALA A 1 302 ? -4.541 23.259 -10.142 1.00 74.88 302 ALA A CA 1
ATOM 2344 C C . ALA A 1 302 ? -5.008 24.340 -9.161 1.00 74.88 302 ALA A C 1
ATOM 2346 O O . ALA A 1 302 ? -5.942 24.098 -8.398 1.00 74.88 302 ALA A O 1
ATOM 2347 N N . ALA A 1 303 ? -4.406 25.536 -9.181 1.00 73.50 303 ALA A N 1
ATOM 2348 C CA . ALA A 1 303 ? -4.662 26.578 -8.187 1.00 73.50 303 ALA A CA 1
ATOM 2349 C C . ALA A 1 303 ? -6.138 27.000 -8.111 1.00 73.50 303 ALA A C 1
ATOM 2351 O O . ALA A 1 303 ? -6.626 27.320 -7.029 1.00 73.50 303 ALA A O 1
ATOM 2352 N N . THR A 1 304 ? -6.857 26.953 -9.233 1.00 72.69 304 THR A N 1
ATOM 2353 C CA . THR A 1 304 ? -8.294 27.257 -9.322 1.00 72.69 304 THR A CA 1
ATOM 2354 C C . THR A 1 304 ? -9.197 26.026 -9.186 1.00 72.69 304 THR A C 1
ATOM 2356 O O . THR A 1 304 ? -10.416 26.174 -9.165 1.00 72.69 304 THR A O 1
ATOM 2359 N N . LYS A 1 305 ? -8.624 24.818 -9.093 1.00 83.12 305 LYS A N 1
ATOM 2360 C CA . LYS A 1 305 ? -9.342 23.530 -9.099 1.00 83.12 305 LYS A CA 1
ATOM 2361 C C . LYS A 1 305 ? -9.388 22.839 -7.734 1.00 83.12 305 LYS A C 1
ATOM 2363 O O . LYS A 1 305 ? -10.094 21.842 -7.596 1.00 83.12 305 LYS A O 1
ATOM 2368 N N . TYR A 1 306 ? -8.633 23.320 -6.743 1.00 90.94 306 TYR A N 1
ATOM 2369 C CA . TYR A 1 306 ? -8.584 22.685 -5.426 1.00 90.94 306 TYR A CA 1
ATOM 2370 C C . TYR A 1 306 ? -9.952 22.671 -4.744 1.00 90.94 306 TYR A C 1
ATOM 2372 O O . TYR A 1 306 ? -10.596 23.710 -4.587 1.00 90.94 306 TYR A O 1
ATOM 2380 N N . ILE A 1 307 ? -10.359 21.499 -4.262 1.00 92.69 307 ILE A N 1
ATOM 2381 C CA . ILE A 1 307 ? -11.540 21.394 -3.412 1.00 92.69 307 ILE A CA 1
ATOM 2382 C C . ILE A 1 307 ? -11.243 21.932 -2.010 1.00 92.69 307 ILE A C 1
ATOM 2384 O O . ILE A 1 307 ? -10.125 21.838 -1.499 1.00 92.69 307 ILE A O 1
ATOM 2388 N N . THR A 1 308 ? -12.269 22.479 -1.363 1.00 90.69 308 THR A N 1
ATOM 2389 C CA . THR A 1 308 ? -12.172 22.934 0.027 1.00 90.69 308 THR A CA 1
ATOM 2390 C C . THR A 1 308 ? -12.593 21.809 0.964 1.00 90.69 308 THR A C 1
ATOM 2392 O O . THR A 1 308 ? -13.721 21.322 0.889 1.00 90.69 308 THR A O 1
ATOM 2395 N N . CYS A 1 309 ? -11.701 21.405 1.868 1.00 92.94 309 CYS A N 1
ATOM 2396 C CA . CYS A 1 309 ? -12.021 20.422 2.898 1.00 92.94 309 CYS A CA 1
ATOM 2397 C C . CYS A 1 309 ? -12.834 21.079 4.021 1.00 92.94 309 CYS A C 1
ATOM 2399 O O . CYS A 1 309 ? -12.451 22.117 4.560 1.00 92.94 309 CYS A O 1
ATOM 2401 N N . GLN A 1 310 ? -13.961 20.474 4.379 1.00 92.81 310 GLN A N 1
ATOM 2402 C CA . GLN A 1 310 ? -14.894 21.003 5.365 1.00 92.81 310 GLN A CA 1
ATOM 2403 C C . GLN A 1 310 ? -14.427 20.671 6.782 1.00 92.81 310 GLN A C 1
ATOM 2405 O O . GLN A 1 310 ? -14.111 19.523 7.089 1.00 92.81 310 GLN A O 1
ATOM 2410 N N . HIS A 1 311 ? -14.400 21.669 7.663 1.00 90.81 311 HIS A N 1
ATOM 2411 C CA . HIS A 1 311 ? -14.076 21.457 9.070 1.00 90.81 311 HIS A CA 1
ATOM 2412 C C . HIS A 1 311 ? -15.264 20.829 9.807 1.00 90.81 311 HIS A C 1
ATOM 2414 O O . HIS A 1 311 ? -16.359 21.392 9.831 1.00 90.81 311 HIS A O 1
ATOM 2420 N N . ILE A 1 312 ? -15.031 19.700 10.476 1.00 86.94 312 ILE A N 1
ATOM 2421 C CA . ILE A 1 312 ? -16.038 18.998 11.272 1.00 86.94 312 ILE A CA 1
ATOM 2422 C C . ILE A 1 312 ? -15.654 19.107 12.750 1.00 86.94 312 ILE A C 1
ATOM 2424 O O . ILE A 1 312 ? -14.552 18.746 13.153 1.00 86.94 312 ILE A O 1
ATOM 2428 N N . ILE A 1 313 ? -16.556 19.622 13.587 1.00 81.81 313 ILE A N 1
ATOM 2429 C CA . ILE A 1 313 ? -16.264 19.850 15.011 1.00 81.81 313 ILE A CA 1
ATOM 2430 C C . ILE A 1 313 ? -15.918 18.524 15.701 1.00 81.81 313 ILE A C 1
ATOM 2432 O O . ILE A 1 313 ? -16.701 17.576 15.690 1.00 81.81 313 ILE A O 1
ATOM 2436 N N . GLY A 1 314 ? -14.744 18.478 16.338 1.00 78.69 314 GLY A N 1
ATOM 2437 C CA . GLY A 1 314 ? -14.278 17.302 17.074 1.00 78.69 314 GLY A CA 1
ATOM 2438 C C . GLY A 1 314 ? -13.941 16.101 16.183 1.00 78.69 314 GLY A C 1
ATOM 2439 O O . GLY A 1 314 ? -13.890 14.975 16.687 1.00 78.69 314 GLY A O 1
ATOM 2440 N N . ARG A 1 315 ? -13.741 16.312 14.879 1.00 88.69 315 ARG A N 1
ATOM 2441 C CA . ARG A 1 315 ? -13.335 15.303 13.894 1.00 88.69 315 ARG A CA 1
ATOM 2442 C C . ARG A 1 315 ? -12.278 15.891 12.948 1.00 88.69 315 ARG A C 1
ATOM 2444 O O . ARG A 1 315 ? -12.119 17.110 12.908 1.00 88.69 315 ARG A O 1
ATOM 2451 N N . PRO A 1 316 ? -11.540 15.056 12.201 1.00 92.12 316 PRO A N 1
ATOM 2452 C CA . PRO A 1 316 ? -10.699 15.549 11.117 1.00 92.12 316 PRO A CA 1
ATOM 2453 C C . PRO A 1 316 ? -11.551 16.281 10.068 1.00 92.12 316 PRO A C 1
ATOM 2455 O O . PRO A 1 316 ? -12.727 15.958 9.886 1.00 92.12 316 PRO A O 1
ATOM 2458 N N . ALA A 1 317 ? -10.966 17.257 9.372 1.00 94.38 317 ALA A N 1
ATOM 2459 C CA . ALA A 1 317 ? -11.625 17.883 8.225 1.00 94.38 317 ALA A CA 1
ATOM 2460 C C . ALA A 1 317 ? -11.913 16.837 7.133 1.00 94.38 317 ALA A C 1
ATOM 2462 O O . ALA A 1 317 ? -11.206 15.837 7.058 1.00 94.38 317 ALA A O 1
ATOM 2463 N N . ALA A 1 318 ? -12.904 17.064 6.273 1.00 95.81 318 ALA A N 1
ATOM 2464 C CA . ALA A 1 318 ? -13.293 16.121 5.223 1.00 95.81 318 ALA A CA 1
ATOM 2465 C C . ALA A 1 318 ? -13.280 16.772 3.833 1.00 95.81 318 ALA A C 1
ATOM 2467 O O . ALA A 1 318 ? -13.915 17.800 3.604 1.00 95.81 318 ALA A O 1
ATOM 2468 N N . CYS A 1 319 ? -12.552 16.174 2.896 1.00 95.50 319 CYS A N 1
ATOM 2469 C CA . CYS A 1 319 ? -12.456 16.599 1.504 1.00 95.50 319 CYS A CA 1
ATOM 2470 C C . CYS A 1 319 ? -13.361 15.694 0.654 1.00 95.50 319 CYS A C 1
ATOM 2472 O O . CYS A 1 319 ? -13.003 14.551 0.369 1.00 95.50 319 CYS A O 1
ATOM 2474 N N . HIS A 1 320 ? -14.541 16.184 0.269 1.00 94.44 320 HIS A N 1
ATOM 2475 C CA . HIS A 1 320 ? -15.497 15.418 -0.534 1.00 94.44 320 HIS A CA 1
ATOM 2476 C C . HIS A 1 320 ? -15.243 15.625 -2.034 1.00 94.44 320 HIS A C 1
ATOM 2478 O O . HIS A 1 320 ? -15.471 16.710 -2.563 1.00 94.44 320 HIS A O 1
ATOM 2484 N N . CYS A 1 321 ? -14.830 14.571 -2.735 1.00 90.88 321 CYS A N 1
ATOM 2485 C CA . CYS A 1 321 ? -14.596 14.559 -4.183 1.00 90.88 321 CYS A CA 1
ATOM 2486 C C . CYS A 1 321 ? -15.864 14.233 -5.006 1.00 90.88 321 CYS A C 1
ATOM 2488 O O . CYS A 1 321 ? -15.786 13.641 -6.082 1.00 90.88 321 CYS A O 1
ATOM 2490 N N . THR A 1 322 ? -17.058 14.552 -4.502 1.00 76.81 322 THR A N 1
ATOM 2491 C CA . THR A 1 322 ? -18.331 14.246 -5.175 1.00 76.81 322 THR A CA 1
ATOM 2492 C C . THR A 1 322 ? -18.644 15.259 -6.277 1.00 76.81 322 THR A C 1
ATOM 2494 O O . THR A 1 322 ? -18.711 16.451 -5.995 1.00 76.81 322 THR A O 1
ATOM 2497 N N . GLY A 1 323 ? -18.895 14.790 -7.505 1.00 66.31 323 GLY A N 1
ATOM 2498 C CA . GLY A 1 323 ? -19.295 15.646 -8.635 1.00 66.31 323 GLY A CA 1
ATOM 2499 C C . GLY A 1 323 ? -18.150 16.423 -9.293 1.00 66.31 323 GLY A C 1
ATOM 2500 O O . GLY A 1 323 ? -18.404 17.396 -9.994 1.00 66.31 323 GLY A O 1
ATOM 2501 N N . VAL A 1 324 ? -16.899 16.017 -9.053 1.00 66.12 324 VAL A N 1
ATOM 2502 C CA . VAL A 1 324 ? -15.706 16.686 -9.584 1.00 66.12 324 VAL A CA 1
ATOM 2503 C C . VAL A 1 324 ? -15.122 15.851 -10.723 1.00 66.12 324 VAL A C 1
ATOM 2505 O O . VAL A 1 324 ? -14.418 14.871 -10.489 1.00 66.12 324 VAL A O 1
ATOM 2508 N N . GLU A 1 325 ? -15.434 16.235 -11.959 1.00 71.31 325 GLU A N 1
ATOM 2509 C CA . GLU A 1 325 ? -14.862 15.650 -13.176 1.00 71.31 325 GLU A CA 1
ATOM 2510 C C . GLU A 1 325 ? -13.983 16.681 -13.898 1.00 71.31 325 GLU A C 1
ATOM 2512 O O . GLU A 1 325 ? -14.314 17.869 -13.902 1.00 71.31 325 GLU A O 1
ATOM 2517 N N . PRO A 1 326 ? -12.864 16.275 -14.526 1.00 79.44 326 PRO A N 1
ATOM 2518 C CA . PRO A 1 326 ? -12.376 14.899 -14.703 1.00 79.44 326 PRO A CA 1
ATOM 2519 C C . PRO A 1 326 ? -11.475 14.347 -13.572 1.00 79.44 326 PRO A C 1
ATOM 2521 O O . PRO A 1 326 ? -11.163 13.159 -13.591 1.00 79.44 326 PRO A O 1
ATOM 2524 N N . ALA A 1 327 ? -11.043 15.163 -12.600 1.00 89.19 327 ALA A N 1
ATOM 2525 C CA . ALA A 1 327 ? -10.272 14.710 -11.432 1.00 89.19 327 ALA A CA 1
ATOM 2526 C C . ALA A 1 327 ? -10.462 15.625 -10.214 1.00 89.19 327 ALA A C 1
ATOM 2528 O O . ALA A 1 327 ? -10.636 16.835 -10.359 1.00 89.19 327 ALA A O 1
ATOM 2529 N N . CYS A 1 328 ? -10.363 15.052 -9.013 1.00 93.62 328 CYS A N 1
ATOM 2530 C CA . CYS A 1 328 ? -10.438 15.777 -7.747 1.00 93.62 328 CYS A CA 1
ATOM 2531 C C . CYS A 1 328 ? -9.059 16.295 -7.321 1.00 93.62 328 CYS A C 1
ATOM 2533 O O . CYS A 1 328 ? -8.184 15.493 -6.995 1.00 93.62 328 CYS A O 1
ATOM 2535 N N . TYR A 1 329 ? -8.871 17.618 -7.295 1.00 94.12 329 TYR A N 1
ATOM 2536 C CA . TYR A 1 329 ? -7.611 18.244 -6.881 1.00 94.12 329 TYR A CA 1
ATOM 2537 C C . TYR A 1 329 ? -7.623 18.600 -5.393 1.00 94.12 329 TYR A C 1
ATOM 2539 O O . TYR A 1 329 ? -8.501 19.326 -4.926 1.00 94.12 329 TYR A O 1
ATOM 2547 N N . ILE A 1 330 ? -6.617 18.142 -4.650 1.00 95.31 330 ILE A N 1
ATOM 2548 C CA . ILE A 1 330 ? -6.453 18.389 -3.214 1.00 95.31 330 ILE A CA 1
ATOM 2549 C C . ILE A 1 330 ? -5.070 18.984 -2.968 1.00 95.31 330 ILE A C 1
ATOM 2551 O O . ILE A 1 330 ? -4.065 18.464 -3.444 1.00 95.31 330 ILE A O 1
ATOM 2555 N N . LYS A 1 331 ? -5.014 20.056 -2.178 1.00 95.75 331 LYS A N 1
ATOM 2556 C CA . LYS A 1 331 ? -3.757 20.647 -1.718 1.00 95.75 331 LYS A CA 1
ATOM 2557 C C . LYS A 1 331 ? -3.420 20.147 -0.316 1.00 95.75 331 LYS A C 1
ATOM 2559 O O . LYS A 1 331 ? -4.230 20.296 0.600 1.00 95.75 331 LYS A O 1
ATOM 2564 N N . MET A 1 332 ? -2.220 19.604 -0.142 1.00 97.00 332 MET A N 1
ATOM 2565 C CA . MET A 1 332 ? -1.660 19.198 1.145 1.00 97.00 332 MET A CA 1
ATOM 2566 C C . MET A 1 332 ? -0.436 20.042 1.474 1.00 97.00 332 MET A C 1
ATOM 2568 O O . MET A 1 332 ? 0.556 20.020 0.757 1.00 97.00 332 MET A O 1
ATOM 2572 N N . ILE A 1 333 ? -0.491 20.772 2.581 1.00 97.62 333 ILE A N 1
ATOM 2573 C CA . ILE A 1 333 ? 0.630 21.534 3.127 1.00 97.62 333 ILE A CA 1
ATOM 2574 C C . ILE A 1 333 ? 1.143 20.775 4.344 1.00 97.62 333 ILE A C 1
ATOM 2576 O O . ILE A 1 333 ? 0.438 20.664 5.351 1.00 97.62 333 ILE A O 1
ATOM 2580 N N . LEU A 1 334 ? 2.354 20.238 4.235 1.00 98.25 334 LEU A N 1
ATOM 2581 C CA . LEU A 1 334 ? 3.013 19.492 5.299 1.00 98.25 334 LEU A CA 1
ATOM 2582 C C . LEU A 1 334 ? 3.838 20.448 6.143 1.00 98.25 334 LEU A C 1
ATOM 2584 O O . LEU A 1 334 ? 4.685 21.165 5.618 1.00 98.25 334 LEU A O 1
ATOM 2588 N N . SER A 1 335 ? 3.602 20.450 7.448 1.00 97.38 335 SER A N 1
ATOM 2589 C CA . SER A 1 335 ? 4.306 21.324 8.385 1.00 97.38 335 SER A CA 1
ATOM 2590 C C . SER A 1 335 ? 4.730 20.564 9.634 1.00 97.38 335 SER A C 1
ATOM 2592 O O . SER A 1 335 ? 4.127 19.558 10.009 1.00 97.38 335 SER A O 1
ATOM 2594 N N . LYS A 1 336 ? 5.779 21.065 10.283 1.00 95.44 336 LYS A N 1
ATOM 2595 C CA . LYS A 1 336 ? 6.364 20.499 11.496 1.00 95.44 336 LYS A CA 1
ATOM 2596 C C . LYS A 1 336 ? 6.158 21.469 12.649 1.00 95.44 336 LYS A C 1
ATOM 2598 O O . LYS A 1 336 ? 6.402 22.666 12.521 1.00 95.44 336 LYS A O 1
ATOM 2603 N N . THR A 1 337 ? 5.709 20.952 13.783 1.00 94.00 337 THR A N 1
ATOM 2604 C CA . THR A 1 337 ? 5.571 21.706 15.027 1.00 94.00 337 THR A CA 1
ATOM 2605 C C . THR A 1 337 ? 6.080 20.887 16.209 1.00 94.00 337 THR A C 1
ATOM 2607 O O . THR A 1 337 ? 6.411 19.706 16.086 1.00 94.00 337 THR A O 1
ATOM 2610 N N . VAL A 1 338 ? 6.153 21.518 17.376 1.00 90.31 338 VAL A N 1
ATOM 2611 C CA . VAL A 1 338 ? 6.580 20.886 18.620 1.00 90.31 338 VAL A CA 1
ATOM 2612 C C . VAL A 1 338 ? 5.440 20.975 19.626 1.00 90.31 338 VAL A C 1
ATOM 2614 O O . VAL A 1 338 ? 4.883 22.037 19.895 1.00 90.31 338 VAL A O 1
ATOM 2617 N N . THR A 1 339 ? 5.061 19.831 20.186 1.00 84.06 339 THR A N 1
ATOM 2618 C CA . THR A 1 339 ? 4.029 19.758 21.222 1.00 84.06 339 THR A CA 1
ATOM 2619 C C . THR A 1 339 ? 4.500 20.413 22.523 1.00 84.06 339 THR A C 1
ATOM 2621 O O . THR A 1 339 ? 5.693 20.543 22.780 1.00 84.06 339 THR A O 1
ATOM 2624 N N . LYS A 1 340 ? 3.566 20.709 23.439 1.00 78.69 340 LYS A N 1
ATOM 2625 C CA . LYS A 1 340 ? 3.891 21.216 24.791 1.00 78.69 340 LYS A CA 1
ATOM 2626 C C . LYS A 1 340 ? 4.847 20.316 25.597 1.00 78.69 340 LYS A C 1
ATOM 2628 O O . LYS A 1 340 ? 5.402 20.767 26.587 1.00 78.69 340 LYS A O 1
ATOM 2633 N N . LEU A 1 341 ? 5.006 19.048 25.205 1.00 78.44 341 LEU A N 1
ATOM 2634 C CA . LEU A 1 341 ? 5.914 18.078 25.830 1.00 78.44 341 LEU A CA 1
ATOM 2635 C C . LEU A 1 341 ? 7.256 17.957 25.086 1.00 78.44 341 LEU A C 1
ATOM 2637 O O . LEU A 1 341 ? 7.929 16.941 25.222 1.00 78.44 341 LEU A O 1
ATOM 2641 N N . ASN A 1 342 ? 7.612 18.949 24.267 1.00 82.81 342 ASN A N 1
ATOM 2642 C CA . ASN A 1 342 ? 8.825 18.976 23.450 1.00 82.81 342 ASN A CA 1
ATOM 2643 C C . ASN A 1 342 ? 8.982 17.764 22.506 1.00 82.81 342 ASN A C 1
ATOM 2645 O O . ASN A 1 342 ? 10.088 17.300 22.246 1.00 82.81 342 ASN A O 1
ATOM 2649 N N . LYS A 1 343 ? 7.860 17.216 22.018 1.00 85.88 343 LYS A N 1
ATOM 2650 C CA . LYS A 1 343 ? 7.842 16.148 21.002 1.00 85.88 343 LYS A CA 1
ATOM 2651 C C . LYS A 1 343 ? 7.466 16.717 19.643 1.00 85.88 343 LYS A C 1
ATOM 2653 O O . LYS A 1 343 ? 6.504 17.486 19.584 1.00 85.88 343 LYS A O 1
ATOM 2658 N N . THR A 1 344 ? 8.158 16.295 18.590 1.00 91.44 344 THR A N 1
ATOM 2659 C CA . THR A 1 344 ? 7.822 16.613 17.196 1.00 91.44 344 THR A CA 1
ATOM 2660 C C . THR A 1 344 ? 6.422 16.115 16.843 1.00 91.44 344 THR A C 1
ATOM 2662 O O . THR A 1 344 ? 6.045 14.999 17.206 1.00 91.44 344 THR A O 1
ATOM 2665 N N . LEU A 1 345 ? 5.655 16.953 16.150 1.00 94.06 345 LEU A N 1
ATOM 2666 C CA . LEU A 1 345 ? 4.353 16.636 15.576 1.00 94.06 345 LEU A CA 1
ATOM 2667 C C . LEU A 1 345 ? 4.304 17.184 14.148 1.00 94.06 345 LEU A C 1
ATOM 2669 O O . LEU A 1 345 ? 4.567 18.366 13.928 1.00 94.06 345 LEU A O 1
ATOM 2673 N N . PHE A 1 346 ? 3.943 16.337 13.196 1.00 95.62 346 PHE A N 1
ATOM 2674 C CA . PHE A 1 346 ? 3.700 16.728 11.815 1.00 95.62 346 PHE A CA 1
ATOM 2675 C C . PHE A 1 346 ? 2.210 16.937 11.585 1.00 95.62 346 PHE A C 1
ATOM 2677 O O . PHE A 1 346 ? 1.375 16.214 12.131 1.00 95.62 346 PHE A O 1
ATOM 2684 N N . LEU A 1 347 ? 1.886 17.948 10.788 1.00 96.44 347 LEU A N 1
ATOM 2685 C CA . LEU A 1 347 ? 0.523 18.365 10.486 1.00 96.44 347 LEU A CA 1
ATOM 2686 C C . LEU A 1 347 ? 0.320 18.402 8.975 1.00 96.44 347 LEU A C 1
ATOM 2688 O O . LEU A 1 347 ? 1.217 18.802 8.229 1.00 96.44 347 LEU A O 1
ATOM 2692 N N . ILE A 1 348 ? -0.897 18.081 8.544 1.00 97.50 348 ILE A N 1
ATOM 2693 C CA . ILE A 1 348 ? -1.333 18.211 7.152 1.00 97.50 348 ILE A CA 1
ATOM 2694 C C . ILE A 1 348 ? -2.429 19.267 7.129 1.00 97.50 348 ILE A C 1
ATOM 2696 O O . ILE A 1 348 ? -3.441 19.118 7.808 1.00 97.50 348 ILE A O 1
ATOM 2700 N N . ASN A 1 349 ? -2.217 20.361 6.397 1.00 96.00 349 ASN A N 1
ATOM 2701 C CA . ASN A 1 349 ? -3.109 21.529 6.391 1.00 96.00 349 ASN A CA 1
ATOM 2702 C C . ASN A 1 349 ? -3.386 22.089 7.802 1.00 96.00 349 ASN A C 1
ATOM 2704 O O . ASN A 1 349 ? -4.480 22.567 8.094 1.00 96.00 349 ASN A O 1
ATOM 2708 N N . GLY A 1 350 ? -2.390 22.018 8.690 1.00 93.19 350 GLY A N 1
ATOM 2709 C CA . GLY A 1 350 ? -2.490 22.510 10.066 1.00 93.19 350 GLY A CA 1
ATOM 2710 C C . GLY A 1 350 ? -3.289 21.615 11.022 1.00 93.19 350 GLY A C 1
ATOM 2711 O O . GLY A 1 350 ? -3.479 22.006 12.173 1.00 93.19 350 GLY A O 1
ATOM 2712 N N . THR A 1 351 ? -3.734 20.426 10.597 1.00 92.69 351 THR A N 1
ATOM 2713 C CA . THR A 1 351 ? -4.486 19.490 11.448 1.00 92.69 351 THR A CA 1
ATOM 2714 C C . THR A 1 351 ? -3.728 18.188 11.707 1.00 92.69 351 THR A C 1
ATOM 2716 O O . THR A 1 351 ? -2.877 17.768 10.921 1.00 92.69 351 THR A O 1
ATOM 2719 N N . TYR A 1 352 ? -4.064 17.548 12.829 1.00 91.94 352 TYR A N 1
ATOM 2720 C CA . TYR A 1 352 ? -3.655 16.192 13.187 1.00 91.94 352 TYR A CA 1
ATOM 2721 C C . TYR A 1 352 ? -4.875 15.420 13.727 1.00 91.94 352 TYR A C 1
ATOM 2723 O O . TYR A 1 352 ? -5.453 15.847 14.733 1.00 91.94 352 TYR A O 1
ATOM 2731 N N . PRO A 1 353 ? -5.274 14.296 13.099 1.00 95.12 353 PRO A N 1
ATOM 2732 C CA . PRO A 1 353 ? -4.779 13.766 11.827 1.00 95.12 353 PRO A CA 1
ATOM 2733 C C . PRO A 1 353 ? -5.011 14.730 10.655 1.00 95.12 353 PRO A C 1
ATOM 2735 O O . PRO A 1 353 ? -5.699 15.751 10.784 1.00 95.12 353 PRO A O 1
ATOM 2738 N N . GLY A 1 354 ? -4.440 14.400 9.502 1.00 96.62 354 GLY A N 1
ATOM 2739 C CA . GLY A 1 354 ? -4.742 15.080 8.253 1.00 96.62 354 GLY A CA 1
ATOM 2740 C C . GLY A 1 354 ? -6.209 14.922 7.826 1.00 96.62 354 GLY A C 1
ATOM 2741 O O . GLY A 1 354 ? -6.940 14.093 8.383 1.00 96.62 354 GLY A O 1
ATOM 2742 N N . PRO A 1 355 ? -6.661 15.720 6.845 1.00 96.88 355 PRO A N 1
ATOM 2743 C CA . PRO A 1 355 ? -8.027 15.649 6.339 1.00 96.88 355 PRO A CA 1
ATOM 2744 C C . PRO A 1 355 ? -8.417 14.250 5.833 1.00 96.88 355 PRO A C 1
ATOM 2746 O O . PRO A 1 355 ? -7.643 13.565 5.180 1.00 96.88 355 PRO A O 1
ATOM 2749 N N . THR A 1 356 ? -9.651 13.830 6.088 1.00 97.62 356 THR A N 1
ATOM 2750 C CA . THR A 1 356 ? -10.232 12.626 5.486 1.00 97.62 356 THR A CA 1
ATOM 2751 C C . THR A 1 356 ? -10.559 12.904 4.025 1.00 97.62 356 THR A C 1
ATOM 2753 O O . THR A 1 356 ? -11.349 13.797 3.727 1.00 97.62 356 THR A O 1
ATOM 2756 N N . ILE A 1 357 ? -9.978 12.141 3.107 1.00 97.75 357 ILE A N 1
ATOM 2757 C CA . ILE A 1 357 ? -10.278 12.220 1.676 1.00 97.75 357 ILE A CA 1
ATOM 2758 C C . ILE A 1 357 ? -11.409 11.249 1.378 1.00 97.75 357 ILE A C 1
ATOM 2760 O O . ILE A 1 357 ? -11.300 10.073 1.705 1.00 97.75 357 ILE A O 1
ATOM 2764 N N . ILE A 1 358 ? -12.487 11.727 0.761 1.00 97.19 358 ILE A N 1
ATOM 2765 C CA . ILE A 1 358 ? -13.658 10.914 0.430 1.00 97.19 358 ILE A CA 1
ATOM 2766 C C . ILE A 1 358 ? -13.864 10.972 -1.079 1.00 97.19 358 ILE A C 1
ATOM 2768 O O . ILE A 1 358 ? -14.181 12.025 -1.635 1.00 97.19 358 ILE A O 1
ATOM 2772 N N . VAL A 1 359 ? -13.694 9.837 -1.747 1.00 95.69 359 VAL A N 1
ATOM 2773 C CA . VAL A 1 359 ? -13.739 9.708 -3.208 1.00 95.69 359 VAL A CA 1
ATOM 2774 C C . VAL A 1 359 ? -14.657 8.559 -3.615 1.00 95.69 359 VAL A C 1
ATOM 2776 O O . VAL A 1 359 ? -14.923 7.657 -2.831 1.00 95.69 359 VAL A O 1
ATOM 2779 N N . ARG A 1 360 ? -15.191 8.589 -4.838 1.00 93.12 360 ARG A N 1
ATOM 2780 C CA . ARG A 1 360 ? -15.943 7.459 -5.404 1.00 93.12 360 ARG A CA 1
ATOM 2781 C C . ARG A 1 360 ? -14.995 6.406 -5.977 1.00 93.12 360 ARG A C 1
ATOM 2783 O O . ARG A 1 360 ? -13.917 6.752 -6.459 1.00 93.12 360 ARG A O 1
ATOM 2790 N N . TYR A 1 361 ? -15.413 5.143 -5.979 1.00 93.56 361 TYR A N 1
ATOM 2791 C CA . TYR A 1 361 ? -14.695 4.069 -6.665 1.00 93.56 361 TYR A CA 1
ATOM 2792 C C . TYR A 1 361 ? -14.330 4.461 -8.104 1.00 93.56 361 TYR A C 1
ATOM 2794 O O . TYR A 1 361 ? -15.162 4.977 -8.851 1.00 93.56 361 TYR A O 1
ATOM 2802 N N . ARG A 1 362 ? -13.064 4.235 -8.473 1.00 92.06 362 ARG A N 1
ATOM 2803 C CA . ARG A 1 362 ? -12.450 4.619 -9.755 1.00 92.06 362 ARG A CA 1
ATOM 2804 C C . ARG A 1 362 ? -12.419 6.122 -10.051 1.00 92.06 362 ARG A C 1
ATOM 2806 O O . ARG A 1 362 ? -12.038 6.484 -11.162 1.00 92.06 362 ARG A O 1
ATOM 2813 N N . GLY A 1 363 ? -12.736 6.998 -9.101 1.00 92.50 363 GLY A N 1
ATOM 2814 C CA . GLY A 1 363 ? -12.477 8.432 -9.236 1.00 92.50 363 GLY A CA 1
ATOM 2815 C C . GLY A 1 363 ? -10.976 8.716 -9.360 1.00 92.50 363 GLY A C 1
ATOM 2816 O O . GLY A 1 363 ? -10.159 8.010 -8.765 1.00 92.50 363 GLY A O 1
ATOM 2817 N N . VAL A 1 364 ? -10.606 9.733 -10.143 1.00 93.94 364 VAL A N 1
ATOM 2818 C CA . VAL A 1 364 ? -9.208 10.174 -10.264 1.00 93.94 364 VAL A CA 1
ATOM 2819 C C . VAL A 1 364 ? -8.933 11.256 -9.228 1.00 93.94 364 VAL A C 1
ATOM 2821 O O . VAL A 1 364 ? -9.664 12.247 -9.146 1.00 93.94 364 VAL A O 1
ATOM 2824 N N . VAL A 1 365 ? -7.882 11.064 -8.436 1.00 94.38 365 VAL A N 1
ATOM 2825 C CA . VAL A 1 365 ? -7.460 11.985 -7.378 1.00 94.38 365 VAL A CA 1
ATOM 2826 C C . VAL A 1 365 ? -6.091 12.545 -7.735 1.00 94.38 365 VAL A C 1
ATOM 2828 O O . VAL A 1 365 ? -5.177 11.784 -8.036 1.00 94.38 365 VAL A O 1
ATOM 2831 N N . ALA A 1 366 ? -5.964 13.870 -7.697 1.00 95.25 366 ALA A N 1
ATOM 2832 C CA . ALA A 1 366 ? -4.714 14.598 -7.861 1.00 95.25 366 ALA A CA 1
ATOM 2833 C C . ALA A 1 366 ? -4.381 15.327 -6.550 1.00 95.25 366 ALA A C 1
ATOM 2835 O O . ALA A 1 366 ? -5.117 16.217 -6.125 1.00 95.25 366 ALA A O 1
ATOM 2836 N N . ILE A 1 367 ? -3.292 14.944 -5.888 1.00 96.62 367 ILE A N 1
ATOM 2837 C CA . ILE A 1 367 ? -2.867 15.518 -4.607 1.00 96.62 367 ILE A CA 1
ATOM 2838 C C . ILE A 1 367 ? -1.549 16.254 -4.795 1.00 96.62 367 ILE A C 1
ATOM 2840 O O . ILE A 1 367 ? -0.526 15.638 -5.090 1.00 96.62 367 ILE A O 1
ATOM 2844 N N . ASP A 1 368 ? -1.582 17.561 -4.554 1.00 96.88 368 ASP A N 1
ATOM 2845 C CA . ASP A 1 368 ? -0.405 18.420 -4.558 1.00 96.88 368 ASP A CA 1
ATOM 2846 C C . ASP A 1 368 ? 0.134 18.560 -3.144 1.00 96.88 368 ASP A C 1
ATOM 2848 O O . ASP A 1 368 ? -0.459 19.227 -2.291 1.00 96.88 368 ASP A O 1
ATOM 2852 N N . VAL A 1 369 ? 1.271 17.919 -2.906 1.00 97.81 369 VAL A N 1
ATOM 2853 C CA . VAL A 1 369 ? 1.985 17.932 -1.637 1.00 97.81 369 VAL A CA 1
ATOM 2854 C C . VAL A 1 369 ? 3.024 19.042 -1.666 1.00 97.81 369 VAL A C 1
ATOM 2856 O O . VAL A 1 369 ? 3.924 19.045 -2.499 1.00 97.81 369 VAL A O 1
ATOM 2859 N N . TYR A 1 370 ? 2.901 19.977 -0.733 1.00 97.56 370 TYR A N 1
ATOM 2860 C CA . TYR A 1 370 ? 3.854 21.044 -0.464 1.00 97.56 370 TYR A CA 1
ATOM 2861 C C . TYR A 1 370 ? 4.569 20.704 0.838 1.00 97.56 370 TYR A C 1
ATOM 2863 O O . TYR A 1 370 ? 3.968 20.777 1.915 1.00 97.56 370 TYR A O 1
ATOM 2871 N N . ASN A 1 371 ? 5.840 20.327 0.748 1.00 97.94 371 ASN A N 1
ATOM 2872 C CA . ASN A 1 371 ? 6.652 20.055 1.919 1.00 97.94 371 ASN A CA 1
ATOM 2873 C C . ASN A 1 371 ? 7.208 21.373 2.465 1.00 97.94 371 ASN A C 1
ATOM 2875 O O . ASN A 1 371 ? 8.215 21.855 1.972 1.00 97.94 371 ASN A O 1
ATOM 2879 N N . THR A 1 372 ? 6.583 21.989 3.472 1.00 97.62 372 THR A N 1
ATOM 2880 C CA . THR A 1 372 ? 7.133 23.216 4.089 1.00 97.62 372 THR A CA 1
ATOM 2881 C C . THR A 1 372 ? 8.042 22.916 5.283 1.00 97.62 372 THR A C 1
ATOM 2883 O O . THR A 1 372 ? 8.359 23.824 6.049 1.00 97.62 372 THR A O 1
ATOM 2886 N N . MET A 1 373 ? 8.399 21.648 5.490 1.00 96.69 373 MET A N 1
ATOM 2887 C CA . MET A 1 373 ? 9.248 21.187 6.585 1.00 96.69 373 MET A CA 1
ATOM 2888 C C . MET A 1 373 ? 10.732 21.329 6.226 1.00 96.69 373 MET A C 1
ATOM 2890 O O . MET A 1 373 ? 11.088 21.590 5.080 1.00 96.69 373 MET A O 1
ATOM 2894 N N . ASP A 1 374 ? 11.580 21.122 7.229 1.00 95.31 374 ASP A N 1
ATOM 2895 C CA . ASP A 1 374 ? 13.045 21.110 7.164 1.00 95.31 374 ASP A CA 1
ATOM 2896 C C . ASP A 1 374 ? 13.625 19.707 6.887 1.00 95.31 374 ASP A C 1
ATOM 2898 O O . ASP A 1 374 ? 14.809 19.462 7.102 1.00 95.31 374 ASP A O 1
ATOM 2902 N N . GLU A 1 375 ? 12.789 18.763 6.452 1.00 95.56 375 GLU A N 1
ATOM 2903 C CA . GLU A 1 375 ? 13.171 17.377 6.193 1.00 95.56 375 GLU A CA 1
ATOM 2904 C C . GLU A 1 375 ? 12.378 16.779 5.030 1.00 95.56 375 GLU A C 1
ATOM 2906 O O . GLU A 1 375 ? 11.222 17.142 4.797 1.00 95.56 375 GLU A O 1
ATOM 2911 N N . ASP A 1 376 ? 13.002 15.840 4.322 1.00 96.12 376 ASP A N 1
ATOM 2912 C CA . ASP A 1 376 ? 12.395 15.161 3.179 1.00 96.12 376 ASP A CA 1
ATOM 2913 C C . ASP A 1 376 ? 11.235 14.256 3.604 1.00 96.12 376 ASP A C 1
ATOM 2915 O O . ASP A 1 376 ? 11.193 13.744 4.725 1.00 96.12 376 ASP A O 1
ATOM 2919 N N . THR A 1 377 ? 10.290 14.022 2.700 1.00 97.56 377 THR A N 1
ATOM 2920 C CA . THR A 1 377 ? 9.084 13.229 2.968 1.00 97.56 377 THR A CA 1
ATOM 2921 C C . THR A 1 377 ? 8.607 12.491 1.716 1.00 97.56 377 THR A C 1
ATOM 2923 O O . THR A 1 377 ? 9.094 12.719 0.616 1.00 97.56 377 THR A O 1
ATOM 2926 N N . SER A 1 378 ? 7.649 11.591 1.856 1.00 97.44 378 SER A N 1
ATOM 2927 C CA . SER A 1 378 ? 6.921 10.960 0.749 1.00 97.44 378 SER A CA 1
ATOM 2928 C C . SER A 1 378 ? 5.537 10.593 1.262 1.00 97.44 378 SER A C 1
ATOM 2930 O O . SER A 1 378 ? 5.386 10.454 2.470 1.00 97.44 378 SER A O 1
ATOM 2932 N N . ILE A 1 379 ? 4.521 10.461 0.408 1.00 98.44 379 ILE A N 1
ATOM 2933 C CA . ILE A 1 379 ? 3.159 10.123 0.850 1.00 98.44 379 ILE A CA 1
ATOM 2934 C C . ILE A 1 379 ? 2.707 8.847 0.162 1.00 98.44 379 ILE A C 1
ATOM 2936 O O . ILE A 1 379 ? 2.487 8.847 -1.044 1.00 98.44 379 ILE A O 1
ATOM 2940 N N . HIS A 1 380 ? 2.528 7.791 0.949 1.00 98.50 380 HIS A N 1
ATOM 2941 C CA . HIS A 1 380 ? 1.964 6.528 0.501 1.00 98.50 380 HIS A CA 1
ATOM 2942 C C . HIS A 1 380 ? 0.448 6.491 0.727 1.00 98.50 380 HIS A C 1
ATOM 2944 O O . HIS A 1 380 ? -0.058 6.965 1.749 1.00 98.50 380 HIS A O 1
ATOM 2950 N N . PHE A 1 381 ? -0.276 5.901 -0.225 1.00 98.31 381 PHE A N 1
ATOM 2951 C CA . PHE A 1 381 ? -1.726 5.709 -0.178 1.00 98.31 381 PHE A CA 1
ATOM 2952 C C . PHE A 1 381 ? -2.041 4.249 0.143 1.00 98.31 381 PHE A C 1
ATOM 2954 O O . PHE A 1 381 ? -2.255 3.430 -0.751 1.00 98.31 381 PHE A O 1
ATOM 2961 N N . HIS A 1 382 ? -2.065 3.941 1.437 1.00 98.50 382 HIS A N 1
ATOM 2962 C CA . HIS A 1 382 ? -2.155 2.591 1.981 1.00 98.50 382 HIS A CA 1
ATOM 2963 C C . HIS A 1 382 ? -3.330 1.783 1.420 1.00 98.50 382 HIS A C 1
ATOM 2965 O O . HIS A 1 382 ? -4.504 2.100 1.639 1.00 98.50 382 HIS A O 1
ATOM 2971 N N . GLY A 1 383 ? -3.004 0.682 0.743 1.00 97.12 383 GLY A N 1
ATOM 2972 C CA . GLY A 1 383 ? -3.963 -0.248 0.143 1.00 97.12 383 GLY A CA 1
ATOM 2973 C C . GLY A 1 383 ? -4.453 0.146 -1.255 1.00 97.12 383 GLY A C 1
ATOM 2974 O O . GLY A 1 383 ? -5.204 -0.615 -1.865 1.00 97.12 383 GLY A O 1
ATOM 2975 N N . MET A 1 384 ? -4.033 1.295 -1.801 1.00 97.12 384 MET A N 1
ATOM 2976 C CA . MET A 1 384 ? -4.251 1.612 -3.216 1.00 97.12 384 MET A CA 1
ATOM 2977 C C . MET A 1 384 ? -3.316 0.776 -4.089 1.00 97.12 384 MET A C 1
ATOM 2979 O O . MET A 1 384 ? -2.126 0.664 -3.817 1.00 97.12 384 MET A O 1
ATOM 2983 N N . ARG A 1 385 ? -3.839 0.209 -5.183 1.00 94.00 385 ARG A N 1
ATOM 2984 C CA . ARG A 1 385 ? -3.045 -0.697 -6.038 1.00 94.00 385 ARG A CA 1
ATOM 2985 C C . ARG A 1 385 ? -2.073 0.010 -6.983 1.00 94.00 385 ARG A C 1
ATOM 2987 O O . ARG A 1 385 ? -1.218 -0.651 -7.552 1.00 94.00 385 ARG A O 1
ATOM 2994 N N . GLN A 1 386 ? -2.246 1.311 -7.229 1.00 94.69 386 GLN A N 1
ATOM 2995 C CA . GLN A 1 386 ? -1.382 2.096 -8.131 1.00 94.69 386 GLN A CA 1
ATOM 2996 C C . GLN A 1 386 ? -1.179 1.465 -9.525 1.00 94.69 386 GLN A C 1
ATOM 2998 O O . GLN A 1 386 ? -0.116 1.577 -10.138 1.00 94.69 386 GLN A O 1
ATOM 3003 N N . ARG A 1 387 ? -2.218 0.787 -10.038 1.00 89.81 387 ARG A N 1
ATOM 3004 C CA . ARG A 1 387 ? -2.183 0.132 -11.355 1.00 89.81 387 ARG A CA 1
ATOM 3005 C C . ARG A 1 387 ? -1.804 1.133 -12.440 1.00 89.81 387 ARG A C 1
ATOM 3007 O O . ARG A 1 387 ? -2.325 2.246 -12.454 1.00 89.81 387 ARG A O 1
ATOM 3014 N N . SER A 1 388 ? -0.922 0.711 -13.342 1.00 85.44 388 SER A N 1
ATOM 3015 C CA . SER A 1 388 ? -0.420 1.514 -14.468 1.00 85.44 388 SER A CA 1
ATOM 3016 C C . SER A 1 388 ? 0.406 2.748 -14.083 1.00 85.44 388 SER A C 1
ATOM 3018 O O . SER A 1 388 ? 0.866 3.451 -14.980 1.00 85.44 388 SER A O 1
ATOM 3020 N N . VAL A 1 389 ? 0.607 3.022 -12.788 1.00 91.62 389 VAL A N 1
ATOM 3021 C CA . VAL A 1 389 ? 1.411 4.141 -12.268 1.00 91.62 389 VAL A CA 1
ATOM 3022 C C . VAL A 1 389 ? 2.199 3.744 -11.002 1.00 91.62 389 VAL A C 1
ATOM 3024 O O . VAL A 1 389 ? 2.113 4.429 -9.983 1.00 91.62 389 VAL A O 1
ATOM 3027 N N . PRO A 1 390 ? 3.015 2.669 -11.028 1.00 92.75 390 PRO A N 1
ATOM 3028 C CA . PRO A 1 390 ? 3.751 2.198 -9.843 1.00 92.75 390 PRO A CA 1
ATOM 3029 C C . PRO A 1 390 ? 4.682 3.261 -9.232 1.00 92.75 390 PRO A C 1
ATOM 3031 O O . PRO A 1 390 ? 4.970 3.247 -8.042 1.00 92.75 390 PRO A O 1
ATOM 3034 N N . TRP A 1 391 ? 5.110 4.242 -10.025 1.00 91.19 391 TRP A N 1
ATOM 3035 C CA . TRP A 1 391 ? 5.951 5.370 -9.615 1.00 91.19 391 TRP A CA 1
ATOM 3036 C C . TRP A 1 391 ? 5.230 6.446 -8.772 1.00 91.19 391 TRP A C 1
ATOM 3038 O O . TRP A 1 391 ? 5.879 7.377 -8.303 1.00 91.19 391 TRP A O 1
ATOM 3048 N N . ILE A 1 392 ? 3.914 6.323 -8.549 1.00 94.19 392 ILE A N 1
ATOM 3049 C CA . ILE A 1 392 ? 3.092 7.189 -7.669 1.00 94.19 392 ILE A CA 1
ATOM 3050 C C . ILE A 1 392 ? 2.784 6.521 -6.320 1.00 94.19 392 ILE A C 1
ATOM 3052 O O . ILE A 1 392 ? 2.063 7.073 -5.493 1.00 94.19 392 ILE A O 1
ATOM 3056 N N . ASP A 1 393 ? 3.357 5.350 -6.046 1.00 97.00 393 ASP A N 1
ATOM 3057 C CA . ASP A 1 393 ? 3.097 4.624 -4.802 1.00 97.00 393 ASP A CA 1
ATOM 3058 C C . ASP A 1 393 ? 3.587 5.338 -3.533 1.00 97.00 393 ASP A C 1
ATOM 3060 O O . ASP A 1 393 ? 3.054 5.094 -2.453 1.00 97.00 393 ASP A O 1
ATOM 3064 N N . GLY A 1 394 ? 4.533 6.276 -3.641 1.00 96.31 394 GLY A N 1
ATOM 3065 C CA . GLY A 1 394 ? 4.898 7.127 -2.508 1.00 96.31 394 GLY A CA 1
ATOM 3066 C C . GLY A 1 394 ? 5.943 6.554 -1.561 1.00 96.31 394 GLY A C 1
ATOM 3067 O O . GLY A 1 394 ? 6.057 7.038 -0.433 1.00 96.31 394 GLY A O 1
ATOM 3068 N N . VAL A 1 395 ? 6.724 5.561 -1.992 1.00 96.06 395 VAL A N 1
ATOM 3069 C CA . VAL A 1 395 ? 7.821 4.995 -1.197 1.00 96.06 395 VAL A CA 1
ATOM 3070 C C . VAL A 1 395 ? 9.144 5.629 -1.621 1.00 96.06 395 VAL A C 1
ATOM 3072 O O . VAL A 1 395 ? 9.632 5.408 -2.737 1.00 96.06 395 VAL A O 1
ATOM 3075 N N . GLY A 1 396 ? 9.723 6.430 -0.723 1.00 93.06 396 GLY A N 1
ATOM 3076 C CA . GLY A 1 396 ? 11.002 7.098 -0.954 1.00 93.06 396 GLY A CA 1
ATOM 3077 C C . GLY A 1 396 ? 12.113 6.093 -1.256 1.00 93.06 396 GLY A C 1
ATOM 3078 O O . GLY A 1 396 ? 12.222 5.059 -0.600 1.00 93.06 396 GLY A O 1
ATOM 3079 N N . ASN A 1 397 ? 12.918 6.386 -2.275 1.00 91.19 397 ASN A N 1
ATOM 3080 C CA . ASN A 1 397 ? 14.022 5.553 -2.764 1.00 91.19 397 ASN A CA 1
ATOM 3081 C C . ASN A 1 397 ? 13.616 4.163 -3.294 1.00 91.19 397 ASN A C 1
ATOM 3083 O O . ASN A 1 397 ? 14.479 3.350 -3.620 1.00 91.19 397 ASN A O 1
ATOM 3087 N N . ILE A 1 398 ? 12.322 3.877 -3.450 1.00 92.38 398 ILE A N 1
ATOM 3088 C CA . ILE A 1 398 ? 11.843 2.654 -4.109 1.00 92.38 398 ILE A CA 1
ATOM 3089 C C . ILE A 1 398 ? 11.131 3.028 -5.403 1.00 92.38 398 ILE A C 1
ATOM 3091 O O . ILE A 1 398 ? 11.613 2.706 -6.489 1.00 92.38 398 ILE A O 1
ATOM 3095 N N . THR A 1 399 ? 10.023 3.760 -5.293 1.00 94.19 399 THR A N 1
ATOM 3096 C CA . THR A 1 399 ? 9.179 4.130 -6.438 1.00 94.19 399 THR A CA 1
ATOM 3097 C C . THR A 1 399 ? 9.435 5.549 -6.929 1.00 94.19 399 THR A C 1
ATOM 3099 O O . THR A 1 399 ? 9.117 5.864 -8.072 1.00 94.19 399 THR A O 1
ATOM 3102 N N . GLN A 1 400 ? 10.013 6.403 -6.083 1.00 93.75 400 GLN A N 1
ATOM 3103 C CA . GLN A 1 400 ? 10.311 7.800 -6.389 1.00 93.75 400 GLN A CA 1
ATOM 3104 C C . GLN A 1 400 ? 11.441 8.343 -5.513 1.00 93.75 400 GLN A C 1
ATOM 3106 O O . GLN A 1 400 ? 11.727 7.799 -4.444 1.00 93.75 400 GLN A O 1
ATOM 3111 N N . TYR A 1 401 ? 12.032 9.464 -5.924 1.00 94.44 401 TYR A N 1
ATOM 3112 C CA . TYR A 1 401 ? 12.837 10.270 -5.010 1.00 94.44 401 TYR A CA 1
ATOM 3113 C C . TYR A 1 401 ? 11.942 10.859 -3.898 1.00 94.44 401 TYR A C 1
ATOM 3115 O O . TYR A 1 401 ? 10.779 11.204 -4.163 1.00 94.44 401 TYR A O 1
ATOM 3123 N N . PRO A 1 402 ? 12.448 10.979 -2.657 1.00 95.50 402 PRO A N 1
ATOM 3124 C CA . PRO A 1 402 ? 11.777 11.718 -1.598 1.00 95.50 402 PRO A CA 1
ATOM 3125 C C . PRO A 1 402 ? 11.504 13.159 -2.032 1.00 95.50 402 PRO A C 1
ATOM 3127 O O . PRO A 1 402 ? 12.297 13.768 -2.744 1.00 95.50 402 PRO A O 1
ATOM 3130 N N . ILE A 1 403 ? 10.381 13.711 -1.584 1.00 97.00 403 ILE A N 1
ATOM 3131 C CA . ILE A 1 403 ? 10.056 15.127 -1.733 1.00 97.00 403 ILE A CA 1
ATOM 3132 C C . ILE A 1 403 ? 11.001 15.891 -0.803 1.00 97.00 403 ILE A C 1
ATOM 3134 O O . ILE A 1 403 ? 10.858 15.742 0.418 1.00 97.00 403 ILE A O 1
ATOM 3138 N N . PRO A 1 404 ? 11.941 16.694 -1.325 1.00 96.19 404 PRO A N 1
ATOM 3139 C CA . PRO A 1 404 ? 12.932 17.335 -0.480 1.00 96.19 404 PRO A CA 1
ATOM 3140 C C . PRO A 1 404 ? 12.290 18.366 0.452 1.00 96.19 404 PRO A C 1
ATOM 3142 O O . PRO A 1 404 ? 11.144 18.794 0.250 1.00 96.19 404 PRO A O 1
ATOM 3145 N N . ALA A 1 405 ? 13.021 18.772 1.489 1.00 96.94 405 ALA A N 1
ATOM 3146 C CA . ALA A 1 405 ? 12.662 19.937 2.296 1.00 96.94 405 ALA A CA 1
ATOM 3147 C C . ALA A 1 405 ? 12.340 21.145 1.393 1.00 96.94 405 ALA A C 1
ATOM 3149 O O . ALA A 1 405 ? 13.067 21.435 0.445 1.00 96.94 405 ALA A O 1
ATOM 3150 N N . HIS A 1 406 ? 11.237 21.843 1.671 1.00 96.75 406 HIS A N 1
ATOM 3151 C CA . HIS A 1 406 ? 10.734 22.960 0.850 1.00 96.75 406 HIS A CA 1
ATOM 3152 C C . HIS A 1 406 ? 10.290 22.600 -0.587 1.00 96.75 406 HIS A C 1
ATOM 3154 O O . HIS A 1 406 ? 9.906 23.497 -1.344 1.00 96.75 406 HIS A O 1
ATOM 3160 N N . GLY A 1 407 ? 10.271 21.312 -0.947 1.00 95.69 407 GLY A N 1
ATOM 3161 C CA . GLY A 1 407 ? 9.874 20.806 -2.261 1.00 95.69 407 GLY A CA 1
ATOM 3162 C C . GLY A 1 407 ? 8.365 20.606 -2.462 1.00 95.69 407 GLY A C 1
ATOM 3163 O O . GLY A 1 407 ? 7.540 20.794 -1.557 1.00 95.69 407 GLY A O 1
ATOM 3164 N N . LYS A 1 408 ? 7.987 20.211 -3.683 1.00 95.62 408 LYS A N 1
ATOM 3165 C CA . LYS A 1 408 ? 6.601 19.969 -4.114 1.00 95.62 408 LYS A CA 1
ATOM 3166 C C . LYS A 1 408 ? 6.480 18.711 -4.964 1.00 95.62 408 LYS A C 1
ATOM 3168 O O . LYS A 1 408 ? 7.336 18.431 -5.798 1.00 95.62 408 LYS A O 1
ATOM 3173 N N . PHE A 1 409 ? 5.368 17.999 -4.818 1.00 95.94 409 PHE A N 1
ATOM 3174 C CA . PHE A 1 409 ? 5.107 16.782 -5.583 1.00 95.94 409 PHE A CA 1
ATOM 3175 C C . PHE A 1 409 ? 3.614 16.604 -5.859 1.00 95.94 409 PHE A C 1
ATOM 3177 O O . PHE A 1 409 ? 2.803 16.701 -4.937 1.00 95.94 409 PHE A O 1
ATOM 3184 N N . ARG A 1 410 ? 3.250 16.303 -7.109 1.00 95.25 410 ARG A N 1
ATOM 3185 C CA . ARG A 1 410 ? 1.885 15.907 -7.486 1.00 95.25 410 ARG A CA 1
ATOM 3186 C C . ARG A 1 410 ? 1.761 14.389 -7.598 1.00 95.25 410 ARG A C 1
ATOM 3188 O O . ARG A 1 410 ? 2.405 13.780 -8.446 1.00 95.25 410 ARG A O 1
ATOM 3195 N N . TYR A 1 411 ? 0.858 13.802 -6.818 1.00 96.62 411 TYR A N 1
ATOM 3196 C CA . TYR A 1 411 ? 0.405 12.417 -6.978 1.00 96.62 411 TYR A CA 1
ATOM 3197 C C . TYR A 1 411 ? -0.892 12.405 -7.790 1.00 96.62 411 TYR A C 1
ATOM 3199 O O . TYR A 1 411 ? -1.821 13.126 -7.433 1.00 96.62 411 TYR A O 1
ATOM 3207 N N . ILE A 1 412 ? -0.988 11.598 -8.852 1.00 94.44 412 ILE A N 1
ATOM 3208 C CA . ILE A 1 412 ? -2.260 11.348 -9.554 1.00 94.44 412 ILE A CA 1
ATOM 3209 C C . ILE A 1 412 ? -2.481 9.847 -9.655 1.00 94.44 412 ILE A C 1
ATOM 3211 O O . ILE A 1 412 ? -1.665 9.145 -10.249 1.00 94.44 412 ILE A O 1
ATOM 3215 N N . PHE A 1 413 ? -3.589 9.367 -9.102 1.00 94.62 413 PHE A N 1
ATOM 3216 C CA . PHE A 1 413 ? -3.951 7.956 -9.155 1.00 94.62 413 PHE A CA 1
ATOM 3217 C C . PHE A 1 413 ? -5.463 7.767 -9.244 1.00 94.62 413 PHE A C 1
ATOM 3219 O O . PHE A 1 413 ? -6.264 8.657 -8.936 1.00 94.62 413 PHE A O 1
ATOM 3226 N N . ARG A 1 414 ? -5.858 6.564 -9.661 1.00 94.00 414 ARG A N 1
ATOM 3227 C CA . ARG A 1 414 ? -7.248 6.118 -9.646 1.00 94.00 414 ARG A CA 1
ATOM 3228 C C . ARG A 1 414 ? -7.551 5.422 -8.323 1.00 94.00 414 ARG A C 1
ATOM 3230 O O . ARG A 1 414 ? -6.877 4.458 -7.968 1.00 94.00 414 ARG A O 1
ATOM 3237 N N . ALA A 1 415 ? -8.577 5.883 -7.613 1.00 95.06 415 ALA A N 1
ATOM 3238 C CA . ALA A 1 415 ? -8.973 5.338 -6.318 1.00 95.06 415 ALA A CA 1
ATOM 3239 C C . ALA A 1 415 ? -9.586 3.933 -6.464 1.00 95.06 415 ALA A C 1
ATOM 3241 O O . ALA A 1 415 ? -10.762 3.785 -6.812 1.00 95.06 415 ALA A O 1
ATOM 3242 N N . GLN A 1 416 ? -8.769 2.904 -6.238 1.00 92.81 416 GLN A N 1
ATOM 3243 C CA . GLN A 1 416 ? -9.180 1.502 -6.214 1.00 92.81 416 GLN A CA 1
ATOM 3244 C C . GLN A 1 416 ? -8.194 0.653 -5.385 1.00 92.81 416 GLN A C 1
ATOM 3246 O O . GLN A 1 416 ? -6.975 0.822 -5.528 1.00 92.81 416 GLN A O 1
ATOM 3251 N N . PRO A 1 417 ? -8.690 -0.296 -4.570 1.00 94.19 417 PRO A N 1
ATOM 3252 C CA . PRO A 1 417 ? -10.084 -0.748 -4.448 1.00 94.19 417 PRO A CA 1
ATOM 3253 C C . PRO A 1 417 ? -10.981 0.224 -3.654 1.00 94.19 417 PRO A C 1
ATOM 3255 O O . PRO A 1 417 ? -10.531 1.266 -3.185 1.00 94.19 417 PRO A O 1
ATOM 3258 N N . GLN A 1 418 ? -12.279 -0.081 -3.581 1.00 95.12 418 GLN A N 1
ATOM 3259 C CA . GLN A 1 418 ? -13.222 0.604 -2.697 1.00 95.12 418 GLN A CA 1
ATOM 3260 C C . GLN A 1 418 ? -12.982 0.254 -1.217 1.00 95.12 418 GLN A C 1
ATOM 3262 O O . GLN A 1 418 ? -12.377 -0.767 -0.915 1.00 95.12 418 GLN A O 1
ATOM 3267 N N . GLY A 1 419 ? -13.521 1.070 -0.310 1.00 96.12 419 GLY A N 1
ATOM 3268 C CA . GLY A 1 419 ? -13.588 0.834 1.129 1.00 96.12 419 GLY A CA 1
ATOM 3269 C C . GLY A 1 419 ? -12.735 1.789 1.974 1.00 96.12 419 GLY A C 1
ATOM 3270 O O . GLY A 1 419 ? -12.501 2.942 1.601 1.00 96.12 419 GLY A O 1
ATOM 3271 N N . THR A 1 420 ? -12.346 1.335 3.170 1.00 98.50 420 THR A N 1
ATOM 3272 C CA . THR A 1 420 ? -11.610 2.141 4.160 1.00 98.50 420 THR A CA 1
ATOM 3273 C C . THR A 1 420 ? -10.098 1.975 4.000 1.00 98.50 420 THR A C 1
ATOM 3275 O O . THR A 1 420 ? -9.522 0.917 4.269 1.00 98.50 420 THR A O 1
ATOM 3278 N N . HIS A 1 421 ? -9.447 3.071 3.631 1.00 98.56 421 HIS A N 1
ATOM 3279 C CA . HIS A 1 421 ? -8.008 3.204 3.457 1.00 98.56 421 HIS A CA 1
ATOM 3280 C C . HIS A 1 421 ? -7.492 4.412 4.243 1.00 98.56 421 HIS A C 1
ATOM 3282 O O . HIS A 1 421 ? -8.222 5.100 4.967 1.00 98.56 421 HIS A O 1
ATOM 3288 N N . TRP A 1 422 ? -6.202 4.671 4.119 1.00 98.62 422 TRP A N 1
ATOM 3289 C CA . TRP A 1 422 ? -5.545 5.809 4.733 1.00 98.62 422 TRP A CA 1
ATOM 3290 C C . TRP A 1 422 ? -4.310 6.176 3.923 1.00 98.62 422 TRP A C 1
ATOM 3292 O O . TRP A 1 422 ? -3.902 5.446 3.026 1.00 98.62 422 TRP A O 1
ATOM 3302 N N . TYR A 1 423 ? -3.755 7.344 4.188 1.00 98.69 423 TYR A N 1
ATOM 3303 C CA . TYR A 1 423 ? -2.519 7.799 3.577 1.00 98.69 423 TYR A CA 1
ATOM 3304 C C . TYR A 1 423 ? -1.576 8.262 4.677 1.00 98.69 423 TYR A C 1
ATOM 3306 O O . TYR A 1 423 ? -2.021 8.783 5.704 1.00 98.69 423 TYR A O 1
ATOM 3314 N N . HIS A 1 424 ? -0.280 8.066 4.487 1.00 98.44 424 HIS A N 1
ATOM 3315 C CA . HIS A 1 424 ? 0.715 8.430 5.486 1.00 98.44 424 HIS A CA 1
ATOM 3316 C C . HIS A 1 424 ? 2.083 8.691 4.878 1.00 98.44 424 HIS A C 1
ATOM 3318 O O . HIS A 1 424 ? 2.363 8.285 3.751 1.00 98.44 424 HIS A O 1
ATOM 3324 N N . SER A 1 425 ? 2.952 9.350 5.648 1.00 97.88 425 SER A N 1
ATOM 3325 C CA . SER A 1 425 ? 4.352 9.431 5.260 1.00 97.88 425 SER A CA 1
ATOM 3326 C C . SER A 1 425 ? 4.983 8.044 5.204 1.00 97.88 425 SER A C 1
ATOM 3328 O O . SER A 1 425 ? 4.770 7.237 6.110 1.00 97.88 425 SER A O 1
ATOM 3330 N N . HIS A 1 426 ? 5.771 7.780 4.165 1.00 96.69 426 HIS A N 1
ATOM 3331 C CA . HIS A 1 426 ? 6.604 6.575 4.058 1.00 96.69 426 HIS A CA 1
ATOM 3332 C C . HIS A 1 426 ? 8.091 6.911 4.235 1.00 96.69 426 HIS A C 1
ATOM 3334 O O . HIS A 1 426 ? 8.973 6.336 3.607 1.00 96.69 426 HIS A O 1
ATOM 3340 N N . MET A 1 427 ? 8.367 7.896 5.096 1.00 94.06 427 MET A N 1
ATOM 3341 C CA . MET A 1 427 ? 9.713 8.340 5.440 1.00 94.06 427 MET A CA 1
ATOM 3342 C C . MET A 1 427 ? 9.924 8.338 6.954 1.00 94.06 427 MET A C 1
ATOM 3344 O O . MET A 1 427 ? 9.219 9.012 7.714 1.00 94.06 427 MET A O 1
ATOM 3348 N N . ARG A 1 428 ? 10.984 7.644 7.385 1.00 91.62 428 ARG A N 1
ATOM 3349 C CA . ARG A 1 428 ? 11.487 7.654 8.767 1.00 91.62 428 ARG A CA 1
ATOM 3350 C C . ARG A 1 428 ? 10.361 7.351 9.776 1.00 91.62 428 ARG A C 1
ATOM 3352 O O . ARG A 1 428 ? 9.631 6.384 9.608 1.00 91.62 428 ARG A O 1
ATOM 3359 N N . TYR A 1 429 ? 10.217 8.178 10.816 1.00 93.00 429 TYR A N 1
ATOM 3360 C CA . TYR A 1 429 ? 9.165 8.087 11.844 1.00 93.00 429 TYR A CA 1
ATOM 3361 C C . TYR A 1 429 ? 8.103 9.197 11.696 1.00 93.00 429 TYR A C 1
ATOM 3363 O O . TYR A 1 429 ? 7.475 9.616 12.679 1.00 93.00 429 TYR A O 1
ATOM 3371 N N . GLN A 1 430 ? 7.938 9.758 10.491 1.00 95.62 430 GLN A N 1
ATOM 3372 C CA . GLN A 1 430 ? 7.027 10.888 10.261 1.00 95.62 430 GLN A CA 1
ATOM 3373 C C . GLN A 1 430 ? 5.559 10.491 10.438 1.00 95.62 430 GLN A C 1
ATOM 3375 O O . GLN A 1 430 ? 4.800 11.235 11.065 1.00 95.62 430 GLN A O 1
ATOM 3380 N N . ARG A 1 431 ? 5.169 9.301 9.960 1.00 94.94 431 ARG A N 1
ATOM 3381 C CA . ARG A 1 431 ? 3.838 8.712 10.180 1.00 94.94 431 ARG A CA 1
ATOM 3382 C C . ARG A 1 431 ? 3.509 8.651 11.665 1.00 94.94 431 ARG A C 1
ATOM 3384 O O . ARG A 1 431 ? 2.524 9.239 12.109 1.00 94.94 431 ARG A O 1
ATOM 3391 N N . ASP A 1 432 ? 4.382 8.011 12.439 1.00 91.38 432 ASP A N 1
ATOM 3392 C CA . ASP A 1 432 ? 4.259 7.885 13.892 1.00 91.38 432 ASP A CA 1
ATOM 3393 C C . ASP A 1 432 ? 4.176 9.243 14.600 1.00 91.38 432 ASP A C 1
ATOM 3395 O O . ASP A 1 432 ? 3.610 9.373 15.689 1.00 91.38 432 ASP A O 1
ATOM 3399 N N . SER A 1 433 ? 4.754 10.277 14.001 1.00 92.25 433 SER A N 1
ATOM 3400 C CA . SER A 1 433 ? 4.751 11.639 14.527 1.00 92.25 433 SER A CA 1
ATOM 3401 C C . SER A 1 433 ? 3.615 12.496 13.956 1.00 92.25 433 SER A C 1
ATOM 3403 O O . SER A 1 433 ? 3.619 13.704 14.155 1.00 92.25 433 SER A O 1
ATOM 3405 N N . GLY A 1 434 ? 2.617 11.892 13.303 1.00 93.06 434 GLY A N 1
ATOM 3406 C CA . GLY A 1 434 ? 1.335 12.517 12.967 1.00 93.06 434 GLY A CA 1
ATOM 3407 C C . GLY A 1 434 ? 1.072 12.769 11.485 1.00 93.06 434 GLY A C 1
ATOM 3408 O O . GLY A 1 434 ? -0.002 13.262 11.142 1.00 93.06 434 GLY A O 1
ATOM 3409 N N . LEU A 1 435 ? 2.002 12.400 10.601 1.00 96.56 435 LEU A N 1
ATOM 3410 C CA . LEU A 1 435 ? 1.866 12.604 9.160 1.00 96.56 435 LEU A CA 1
ATOM 3411 C C . LEU A 1 435 ? 1.027 11.485 8.516 1.00 96.56 435 LEU A C 1
ATOM 3413 O O . LEU A 1 435 ? 1.550 10.633 7.803 1.00 96.56 435 LEU A O 1
ATOM 3417 N N . PHE A 1 436 ? -0.278 11.473 8.798 1.00 98.00 436 PHE A N 1
ATOM 3418 C CA . PHE A 1 436 ? -1.251 10.556 8.196 1.00 98.00 436 PHE A CA 1
ATOM 3419 C C . PHE A 1 436 ? -2.669 11.150 8.157 1.00 98.00 436 PHE A C 1
ATOM 3421 O O . PHE A 1 436 ? -2.981 12.088 8.894 1.00 98.00 436 PHE A O 1
ATOM 3428 N N . GLY A 1 437 ? -3.552 10.583 7.336 1.00 98.00 437 GLY A N 1
ATOM 3429 C CA . GLY A 1 437 ? -4.984 10.892 7.287 1.00 98.00 437 GLY A CA 1
ATOM 3430 C C . GLY A 1 437 ? -5.794 9.748 6.673 1.00 98.00 437 GLY A C 1
ATOM 3431 O O . GLY A 1 437 ? -5.235 8.792 6.144 1.00 98.00 437 GLY A O 1
ATOM 3432 N N . ALA A 1 438 ? -7.121 9.807 6.776 1.00 98.31 438 ALA A N 1
ATOM 3433 C CA . ALA A 1 438 ? -7.996 8.755 6.252 1.00 98.31 438 ALA A CA 1
ATOM 3434 C C . ALA A 1 438 ? -8.277 8.941 4.749 1.00 98.31 438 ALA A C 1
ATOM 3436 O O . ALA A 1 438 ? -8.400 10.066 4.268 1.00 98.31 438 ALA A O 1
ATOM 3437 N N . LEU A 1 439 ? -8.428 7.836 4.018 1.00 98.38 439 LEU A N 1
ATOM 3438 C CA . LEU A 1 439 ? -8.816 7.800 2.607 1.00 98.38 439 LEU A CA 1
ATOM 3439 C C . LEU A 1 439 ? -9.996 6.839 2.460 1.00 98.38 439 LEU A C 1
ATOM 3441 O O . LEU A 1 439 ? -9.847 5.634 2.603 1.00 98.38 439 LEU A O 1
ATOM 3445 N N . ILE A 1 440 ? -11.182 7.360 2.185 1.00 98.25 440 ILE A N 1
ATOM 3446 C CA . ILE A 1 440 ? -12.400 6.570 2.036 1.00 98.25 440 ILE A CA 1
ATOM 3447 C C . ILE A 1 440 ? -12.789 6.549 0.565 1.00 98.25 440 ILE A C 1
ATOM 3449 O O . ILE A 1 440 ? -13.019 7.595 -0.044 1.00 98.25 440 ILE A O 1
ATOM 3453 N N . VAL A 1 441 ? -12.888 5.348 0.005 1.00 97.44 441 VAL A N 1
ATOM 3454 C CA . VAL A 1 441 ? -13.328 5.126 -1.370 1.00 97.44 441 VAL A CA 1
ATOM 3455 C C . VAL A 1 441 ? -14.729 4.523 -1.318 1.00 97.44 441 VAL A C 1
ATOM 3457 O O . VAL A 1 441 ? -14.897 3.359 -0.972 1.00 97.44 441 VAL A O 1
ATOM 3460 N N . HIS A 1 442 ? -15.758 5.304 -1.630 1.00 94.62 442 HIS A N 1
ATOM 3461 C CA . HIS A 1 442 ? -17.133 4.812 -1.640 1.00 94.62 442 HIS A CA 1
ATOM 3462 C C . HIS A 1 442 ? -17.316 3.683 -2.646 1.00 94.62 442 HIS A C 1
ATOM 3464 O O . HIS A 1 442 ? -16.818 3.744 -3.773 1.00 94.62 442 HIS A O 1
ATOM 3470 N N . GLU A 1 443 ? -18.078 2.678 -2.234 1.00 92.38 443 GLU A N 1
ATOM 3471 C CA . GLU A 1 443 ? -18.459 1.554 -3.066 1.00 92.38 443 GLU A CA 1
ATOM 3472 C C . GLU A 1 443 ? -19.274 2.007 -4.290 1.00 92.38 443 GLU A C 1
ATOM 3474 O O . GLU A 1 443 ? -20.039 2.972 -4.204 1.00 92.38 443 GLU A O 1
ATOM 3479 N N . PRO A 1 444 ? -19.147 1.315 -5.437 1.00 90.31 444 PRO A N 1
ATOM 3480 C CA . PRO A 1 444 ? -20.055 1.534 -6.555 1.00 90.31 444 PRO A CA 1
ATOM 3481 C C . PRO A 1 444 ? -21.482 1.099 -6.190 1.00 90.31 444 PRO A C 1
ATOM 3483 O O . PRO A 1 444 ? -21.673 0.193 -5.380 1.00 90.31 444 PRO A O 1
ATOM 3486 N N . GLU A 1 445 ? -22.488 1.683 -6.849 1.00 85.19 445 GLU A N 1
ATOM 3487 C CA . GLU A 1 445 ? -23.908 1.343 -6.632 1.00 85.19 445 GLU A CA 1
ATOM 3488 C C . GLU A 1 445 ? -24.195 -0.156 -6.828 1.00 85.19 445 GLU A C 1
ATOM 3490 O O . GLU A 1 445 ? -25.028 -0.731 -6.132 1.00 85.19 445 GLU A O 1
ATOM 3495 N N . ALA A 1 446 ? -23.438 -0.821 -7.710 1.00 85.25 446 ALA A N 1
ATOM 3496 C CA . ALA A 1 446 ? -23.514 -2.264 -7.940 1.00 85.25 446 ALA A CA 1
ATOM 3497 C C . ALA A 1 446 ? -23.207 -3.117 -6.689 1.00 85.25 446 ALA A C 1
ATOM 3499 O O . ALA A 1 446 ? -23.609 -4.276 -6.631 1.00 85.25 446 ALA A O 1
ATOM 3500 N N . SER A 1 447 ? -22.526 -2.561 -5.681 1.00 85.75 447 SER A N 1
ATOM 3501 C CA . SER A 1 447 ? -22.260 -3.241 -4.408 1.00 85.75 447 SER A CA 1
ATOM 3502 C C . SER A 1 447 ? -23.451 -3.197 -3.447 1.00 85.75 447 SER A C 1
ATOM 3504 O O . SER A 1 447 ? -23.501 -3.987 -2.508 1.00 85.75 447 SER A O 1
ATOM 3506 N N . PHE A 1 448 ? -24.413 -2.288 -3.638 1.00 84.38 448 PHE A N 1
ATOM 3507 C CA . PHE A 1 448 ? -25.481 -2.046 -2.661 1.00 84.38 448 PHE A CA 1
ATOM 3508 C C . PHE A 1 448 ? -26.405 -3.248 -2.404 1.00 84.38 448 PHE A C 1
ATOM 3510 O O . PHE A 1 448 ? -26.741 -3.467 -1.240 1.00 84.38 448 PHE A O 1
ATOM 3517 N N . PRO A 1 449 ? -26.758 -4.084 -3.404 1.00 85.75 449 PRO A N 1
ATOM 3518 C CA . PRO A 1 449 ? -27.546 -5.299 -3.173 1.00 85.75 449 PRO A CA 1
ATOM 3519 C C . PRO A 1 449 ? -26.882 -6.332 -2.250 1.00 85.75 449 PRO A C 1
ATOM 3521 O O . PRO A 1 449 ? -27.556 -7.229 -1.751 1.00 85.75 449 PRO A O 1
ATOM 3524 N N . PHE A 1 450 ? -25.567 -6.235 -2.026 1.00 82.94 450 PHE A N 1
ATOM 3525 C CA . PHE A 1 450 ? -24.824 -7.167 -1.176 1.00 82.94 450 PHE A CA 1
ATOM 3526 C C . PHE A 1 450 ? -24.859 -6.791 0.307 1.00 82.94 450 PHE A C 1
ATOM 3528 O O . PHE A 1 450 ? -24.477 -7.611 1.147 1.00 82.94 450 PHE A O 1
ATOM 3535 N N . PHE A 1 451 ? -25.330 -5.586 0.642 1.00 85.31 451 PHE A N 1
ATOM 3536 C CA . PHE A 1 451 ? -25.499 -5.174 2.027 1.00 85.31 451 PHE A CA 1
ATOM 3537 C C . PHE A 1 451 ? -26.784 -5.777 2.611 1.00 85.31 451 PHE A C 1
ATOM 3539 O O . PHE A 1 451 ? -27.860 -5.596 2.045 1.00 85.31 451 PHE A O 1
ATOM 3546 N N . PRO A 1 452 ? -26.698 -6.489 3.748 1.00 72.88 452 PRO A N 1
ATOM 3547 C CA . PRO A 1 452 ? -27.832 -7.224 4.311 1.00 72.88 452 PRO A CA 1
ATOM 3548 C C . PRO A 1 452 ? -28.923 -6.306 4.874 1.00 72.88 452 PRO A C 1
ATOM 3550 O O . PRO A 1 452 ? -30.079 -6.704 4.977 1.00 72.88 452 PRO A O 1
ATOM 3553 N N . GLU A 1 453 ? -28.551 -5.093 5.279 1.00 85.25 453 GLU A N 1
ATOM 3554 C CA . GLU A 1 453 ? -29.410 -4.151 5.984 1.00 85.25 453 GLU A CA 1
ATOM 3555 C C . GLU A 1 453 ? -29.073 -2.725 5.546 1.00 85.25 453 GLU A C 1
ATOM 3557 O O . GLU A 1 453 ? -27.934 -2.424 5.182 1.00 85.25 453 GLU A O 1
ATOM 3562 N N . THR A 1 454 ? -30.051 -1.825 5.628 1.00 90.00 454 THR A N 1
ATOM 3563 C CA . THR A 1 454 ? -29.818 -0.389 5.451 1.00 90.00 454 THR A CA 1
ATOM 3564 C C . THR A 1 454 ? -29.047 0.171 6.641 1.00 90.00 454 THR A C 1
ATOM 3566 O O . THR A 1 454 ? -29.354 -0.165 7.787 1.00 90.00 454 THR A O 1
ATOM 3569 N N . PHE A 1 455 ? -28.092 1.063 6.388 1.00 93.69 455 PHE A N 1
ATOM 3570 C CA . PHE A 1 455 ? -27.316 1.751 7.419 1.00 93.69 455 PHE A CA 1
ATOM 3571 C C . PHE A 1 455 ? -26.975 3.182 6.996 1.00 93.69 455 PHE A C 1
ATOM 3573 O O . PHE A 1 455 ? -26.926 3.503 5.811 1.00 93.69 455 PHE A O 1
ATOM 3580 N N . GLU A 1 456 ? -26.700 4.038 7.977 1.00 94.69 456 GLU A N 1
ATOM 3581 C CA . GLU A 1 456 ? -26.113 5.355 7.753 1.00 94.69 456 GLU A CA 1
ATOM 3582 C C . GLU A 1 456 ? -24.585 5.240 7.644 1.00 94.69 456 GLU A C 1
ATOM 3584 O O . GLU A 1 456 ? -23.909 4.803 8.582 1.00 94.69 456 GLU A O 1
ATOM 3589 N N . ASP A 1 457 ? -24.038 5.671 6.507 1.00 93.62 457 ASP A N 1
ATOM 3590 C CA . ASP A 1 457 ? -22.599 5.823 6.285 1.00 93.62 457 ASP A CA 1
ATOM 3591 C C . ASP A 1 457 ? -22.236 7.311 6.264 1.00 93.62 457 ASP A C 1
ATOM 3593 O O . ASP A 1 457 ? -22.601 8.046 5.350 1.00 93.62 457 ASP A O 1
ATOM 3597 N N . GLN A 1 458 ? -21.549 7.756 7.315 1.00 94.06 458 GLN A N 1
ATOM 3598 C CA . GLN A 1 458 ? -21.097 9.139 7.505 1.00 94.06 458 GLN A CA 1
ATOM 3599 C C . GLN A 1 458 ? -19.592 9.113 7.790 1.00 94.06 458 GLN A C 1
ATOM 3601 O O . GLN A 1 458 ? -19.187 9.253 8.955 1.00 94.06 458 GLN A O 1
ATOM 3606 N N . PRO A 1 459 ? -18.741 8.850 6.781 1.00 94.88 459 PRO A N 1
ATOM 3607 C CA . PRO A 1 459 ? -17.305 8.663 6.981 1.00 94.88 459 PRO A CA 1
ATOM 3608 C C . PRO A 1 459 ? -16.641 9.852 7.690 1.00 94.88 459 PRO A C 1
ATOM 3610 O O . PRO A 1 459 ? -15.776 9.648 8.541 1.00 94.88 459 PRO A O 1
ATOM 3613 N N . GLU A 1 460 ? -17.098 11.079 7.455 1.00 93.50 460 GLU A N 1
ATOM 3614 C CA . GLU A 1 460 ? -16.603 12.295 8.108 1.00 93.50 460 GLU A CA 1
ATOM 3615 C C . GLU A 1 460 ? -16.915 12.370 9.619 1.00 93.50 460 GLU A C 1
ATOM 3617 O O . GLU A 1 460 ? -16.306 13.149 10.354 1.00 93.50 460 GLU A O 1
ATOM 3622 N N . ARG A 1 461 ? -17.835 11.533 10.123 1.00 92.31 461 ARG A N 1
ATOM 3623 C CA . ARG A 1 461 ? -18.242 11.485 11.543 1.00 92.31 461 ARG A CA 1
ATOM 3624 C C . ARG A 1 461 ? -17.925 10.161 12.233 1.00 92.31 461 ARG A C 1
ATOM 3626 O O . ARG A 1 461 ? -17.733 10.158 13.457 1.00 92.31 461 ARG A O 1
ATOM 3633 N N . LYS A 1 462 ? -17.919 9.058 11.480 1.00 95.00 462 LYS A N 1
ATOM 3634 C CA . LYS A 1 462 ? -17.864 7.666 11.963 1.00 95.00 462 LYS A CA 1
ATOM 3635 C C . LYS A 1 462 ? -16.575 6.927 11.588 1.00 95.00 462 LYS A C 1
ATOM 3637 O O . LYS A 1 462 ? -16.440 5.749 11.913 1.00 95.00 462 LYS A O 1
ATOM 3642 N N . THR A 1 463 ? -15.613 7.616 10.975 1.00 96.50 463 THR A N 1
ATOM 3643 C CA . THR A 1 463 ? -14.235 7.119 10.861 1.00 96.50 463 THR A CA 1
ATOM 3644 C C . THR A 1 463 ? -13.485 7.336 12.172 1.00 96.50 463 THR A C 1
ATOM 3646 O O . THR A 1 463 ? -13.579 8.395 12.800 1.00 96.50 463 THR A O 1
ATOM 3649 N N . VAL A 1 464 ? -12.759 6.311 12.603 1.00 95.88 464 VAL A N 1
ATOM 3650 C CA . VAL A 1 464 ? -12.083 6.215 13.894 1.00 95.88 464 VAL A CA 1
ATOM 3651 C C . VAL A 1 464 ? -10.643 5.773 13.647 1.00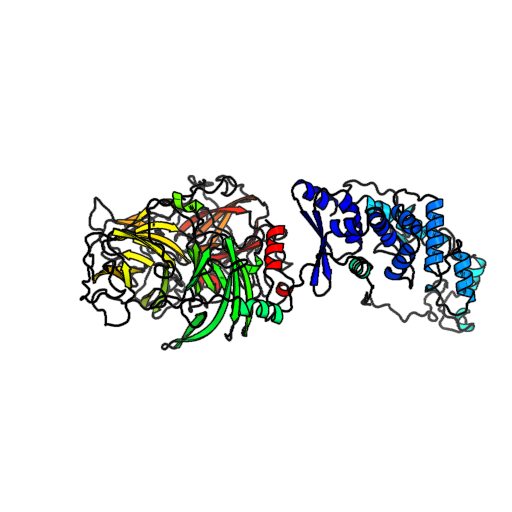 95.88 464 VAL A C 1
ATOM 3653 O O . VAL A 1 464 ? -10.349 4.583 13.555 1.00 95.88 464 VAL A O 1
ATOM 3656 N N . ALA A 1 465 ? -9.737 6.740 13.545 1.00 96.38 465 ALA A N 1
ATOM 3657 C CA . ALA A 1 465 ? -8.305 6.486 13.498 1.00 96.38 465 ALA A CA 1
ATOM 3658 C C . ALA A 1 465 ? -7.744 6.407 14.922 1.00 96.38 465 ALA A C 1
ATOM 3660 O O . ALA A 1 465 ? -7.877 7.362 15.694 1.00 96.38 465 ALA A O 1
ATOM 3661 N N . ILE A 1 466 ? -7.127 5.280 15.269 1.00 96.56 466 ILE A N 1
ATOM 3662 C CA . ILE A 1 466 ? -6.513 5.038 16.577 1.00 96.56 466 ILE A CA 1
ATOM 3663 C C . ILE A 1 466 ? -4.997 5.160 16.466 1.00 96.56 466 ILE A C 1
ATOM 3665 O O . ILE A 1 466 ? -4.391 4.593 15.564 1.00 96.56 466 ILE A O 1
ATOM 3669 N N . VAL A 1 467 ? -4.396 5.874 17.418 1.00 94.75 467 VAL A N 1
ATOM 3670 C CA . VAL A 1 467 ? -2.941 6.014 17.567 1.00 94.75 467 VAL A CA 1
ATOM 3671 C C . VAL A 1 467 ? -2.567 5.697 19.006 1.00 94.75 467 VAL A C 1
ATOM 3673 O O . VAL A 1 467 ? -3.262 6.101 19.941 1.00 94.75 467 VAL A O 1
ATOM 3676 N N . ASP A 1 468 ? -1.452 5.013 19.212 1.00 92.75 468 ASP A N 1
ATOM 3677 C CA . ASP A 1 468 ? -0.884 4.739 20.523 1.00 92.75 468 ASP A CA 1
ATOM 3678 C C . ASP A 1 468 ? 0.185 5.764 20.932 1.00 92.75 468 ASP A C 1
ATOM 3680 O O . ASP A 1 468 ? 0.844 6.450 20.150 1.00 92.75 468 ASP A O 1
ATOM 3684 N N . THR A 1 469 ? 0.345 5.923 22.237 1.00 89.19 469 THR A N 1
ATOM 3685 C CA . THR A 1 469 ? 1.368 6.764 22.844 1.00 89.19 469 THR A CA 1
ATOM 3686 C C . THR A 1 469 ? 1.951 6.031 24.036 1.00 89.19 469 THR A C 1
ATOM 3688 O O . THR A 1 469 ? 1.327 5.936 25.094 1.00 89.19 469 THR A O 1
ATOM 3691 N N . MET A 1 470 ? 3.173 5.544 23.858 1.00 87.38 470 MET A N 1
ATOM 3692 C CA . MET A 1 470 ? 3.959 4.913 24.911 1.00 87.38 470 MET A CA 1
ATOM 3693 C C . MET A 1 470 ? 4.574 5.974 25.833 1.00 87.38 470 MET A C 1
ATOM 3695 O O . MET A 1 470 ? 5.051 7.025 25.381 1.00 87.38 470 MET A O 1
ATOM 3699 N N . ILE A 1 471 ? 4.544 5.710 27.138 1.00 85.56 471 ILE A N 1
ATOM 3700 C CA . ILE A 1 471 ? 5.190 6.530 28.167 1.00 85.56 471 ILE A CA 1
ATOM 3701 C C . ILE A 1 471 ? 6.516 5.872 28.544 1.00 85.56 471 ILE A C 1
ATOM 3703 O O . ILE A 1 471 ? 6.530 4.693 28.882 1.00 85.56 471 ILE A O 1
ATOM 3707 N N . ASN A 1 472 ? 7.605 6.646 28.476 1.00 82.12 472 ASN A N 1
ATOM 3708 C CA . ASN A 1 472 ? 8.979 6.184 28.709 1.00 82.12 472 ASN A CA 1
ATOM 3709 C C . ASN A 1 472 ? 9.330 4.904 27.920 1.00 82.12 472 ASN A C 1
ATOM 3711 O O . ASN A 1 472 ? 9.694 3.898 28.527 1.00 82.12 472 ASN A O 1
ATOM 3715 N N . PRO A 1 473 ? 9.191 4.911 26.578 1.00 81.81 473 PRO A N 1
ATOM 3716 C CA . PRO A 1 473 ? 9.530 3.748 25.769 1.00 81.81 473 PRO A CA 1
ATOM 3717 C C . PRO A 1 473 ? 11.021 3.418 25.893 1.00 81.81 473 PRO A C 1
ATOM 3719 O O . PRO A 1 473 ? 11.874 4.303 25.806 1.00 81.81 473 PRO A O 1
ATOM 3722 N N . GLN A 1 474 ? 11.325 2.138 26.071 1.00 74.44 474 GLN A N 1
ATOM 3723 C CA . GLN A 1 474 ? 12.669 1.581 26.110 1.00 74.44 474 GLN A CA 1
ATOM 3724 C C . GLN A 1 474 ? 12.751 0.426 25.118 1.00 74.44 474 GLN A C 1
ATOM 3726 O O . GLN A 1 474 ? 11.923 -0.491 25.130 1.00 74.44 474 GLN A O 1
ATOM 3731 N N . THR A 1 475 ? 13.758 0.463 24.249 1.00 64.75 475 THR A N 1
ATOM 3732 C CA . THR A 1 475 ? 13.972 -0.596 23.265 1.00 64.75 475 THR A CA 1
ATOM 3733 C C . THR A 1 475 ? 14.190 -1.924 23.982 1.00 64.75 475 THR A C 1
ATOM 3735 O O . THR A 1 475 ? 15.039 -2.047 24.869 1.00 64.75 475 THR A O 1
ATOM 3738 N N . SER A 1 476 ? 13.403 -2.938 23.613 1.00 55.22 476 SER A N 1
ATOM 3739 C CA . SER A 1 476 ? 13.540 -4.278 24.176 1.00 55.22 476 SER A CA 1
ATOM 3740 C C . SER A 1 476 ? 14.753 -4.971 23.551 1.00 55.22 476 SER A C 1
ATOM 3742 O O . SER A 1 476 ? 14.628 -5.868 22.721 1.00 55.22 476 SER A O 1
ATOM 3744 N N . LEU A 1 477 ? 15.968 -4.551 23.912 1.00 50.50 477 LEU A N 1
ATOM 3745 C CA . LEU A 1 477 ? 17.170 -5.258 23.481 1.00 50.50 477 LEU A CA 1
ATOM 3746 C C . LEU A 1 477 ? 17.194 -6.649 24.133 1.00 50.50 477 LEU A C 1
ATOM 3748 O O . LEU A 1 477 ? 17.426 -6.805 25.334 1.00 50.50 477 LEU A O 1
ATOM 3752 N N . MET A 1 478 ? 16.954 -7.675 23.312 1.00 46.03 478 MET A N 1
ATOM 3753 C CA . MET A 1 478 ? 17.217 -9.087 23.615 1.00 46.03 478 MET A CA 1
ATOM 3754 C C . MET A 1 478 ? 16.576 -9.620 24.911 1.00 46.03 478 MET A C 1
ATOM 3756 O O . MET A 1 478 ? 17.168 -10.466 25.580 1.00 46.03 478 MET A O 1
ATOM 3760 N N . GLY A 1 479 ? 15.402 -9.122 25.320 1.00 43.56 479 GLY A N 1
ATOM 3761 C CA . GLY A 1 479 ? 14.748 -9.580 26.555 1.00 43.56 479 GLY A CA 1
ATOM 3762 C C . GLY A 1 479 ? 15.586 -9.392 27.833 1.00 43.56 479 GLY A C 1
ATOM 3763 O O . GLY A 1 479 ? 15.287 -10.023 28.845 1.00 43.56 479 GLY A O 1
ATOM 3764 N N . ARG A 1 480 ? 16.631 -8.548 27.789 1.00 42.25 480 ARG A N 1
ATOM 3765 C CA . ARG A 1 480 ? 17.583 -8.265 28.880 1.00 42.25 480 ARG A CA 1
ATOM 3766 C C . ARG A 1 480 ? 17.383 -6.879 29.500 1.00 42.25 480 ARG A C 1
ATOM 3768 O O . ARG A 1 480 ? 18.316 -6.295 30.039 1.00 42.25 480 ARG A O 1
ATOM 3775 N N . THR A 1 481 ? 16.176 -6.335 29.448 1.00 46.34 481 THR A N 1
ATOM 3776 C CA . THR A 1 481 ? 15.844 -5.129 30.208 1.00 46.34 481 THR A CA 1
ATOM 3777 C C . THR A 1 481 ? 15.404 -5.541 31.610 1.00 46.34 481 THR A C 1
ATOM 3779 O O . THR A 1 481 ? 14.402 -6.238 31.760 1.00 46.34 481 THR A O 1
ATOM 3782 N N . SER A 1 482 ? 16.115 -5.089 32.646 1.00 47.66 482 SER A N 1
ATOM 3783 C CA . SER A 1 482 ? 15.747 -5.209 34.070 1.00 47.66 482 SER A CA 1
ATOM 3784 C C . SER A 1 482 ? 14.533 -4.343 34.454 1.00 47.66 482 SER A C 1
ATOM 3786 O O . SER A 1 482 ? 14.411 -3.898 35.592 1.00 47.66 482 SER A O 1
ATOM 3788 N N . VAL A 1 483 ? 13.668 -4.038 33.485 1.00 55.44 483 VAL A N 1
ATOM 3789 C CA . VAL A 1 483 ? 12.571 -3.083 33.610 1.00 55.44 483 VAL A CA 1
ATOM 3790 C C . VAL A 1 483 ? 11.357 -3.839 34.114 1.00 55.44 483 VAL A C 1
ATOM 3792 O O . VAL A 1 483 ? 10.837 -4.736 33.448 1.00 55.44 483 VAL A O 1
ATOM 3795 N N . LEU A 1 484 ? 10.946 -3.492 35.327 1.00 58.94 484 LEU A N 1
ATOM 3796 C CA . LEU A 1 484 ? 9.691 -3.917 35.918 1.00 58.94 484 LEU A CA 1
ATOM 3797 C C . LEU A 1 484 ? 8.761 -2.699 35.956 1.00 58.94 484 LEU A C 1
ATOM 3799 O O . LEU A 1 484 ? 9.196 -1.645 36.425 1.00 58.94 484 LEU A O 1
ATOM 3803 N N . PRO A 1 485 ? 7.498 -2.830 35.520 1.00 71.75 485 PRO A N 1
ATOM 3804 C CA . PRO A 1 485 ? 6.851 -4.039 34.997 1.00 71.75 485 PRO A CA 1
ATOM 3805 C C . PRO A 1 485 ? 7.221 -4.388 33.539 1.00 71.75 485 PRO A C 1
ATOM 3807 O O . PRO A 1 485 ? 7.491 -3.504 32.734 1.00 71.75 485 PRO A O 1
ATOM 3810 N N . ARG A 1 486 ? 7.172 -5.685 33.187 1.00 86.38 486 ARG A N 1
ATOM 3811 C CA . ARG A 1 486 ? 7.380 -6.191 31.816 1.00 86.38 486 ARG A CA 1
ATOM 3812 C C . ARG A 1 486 ? 6.051 -6.583 31.169 1.00 86.38 486 ARG A C 1
ATOM 3814 O O . ARG A 1 486 ? 5.303 -7.379 31.745 1.00 86.38 486 ARG A O 1
ATOM 3821 N N . TYR A 1 487 ? 5.808 -6.089 29.958 1.00 90.19 487 TYR A N 1
ATOM 3822 C CA . TYR A 1 487 ? 4.624 -6.403 29.159 1.00 90.19 487 TYR A CA 1
ATOM 3823 C C . TYR A 1 487 ? 4.935 -7.399 28.029 1.00 90.19 487 TYR A C 1
ATOM 3825 O O . TYR A 1 487 ? 6.037 -7.408 27.470 1.00 90.19 487 TYR A O 1
ATOM 3833 N N . CYS A 1 488 ? 3.958 -8.237 27.688 1.00 90.69 488 CYS A N 1
ATOM 3834 C CA . CYS A 1 488 ? 3.969 -9.149 26.540 1.00 90.69 488 CYS A CA 1
ATOM 3835 C C . CYS A 1 488 ? 2.546 -9.348 26.011 1.00 90.69 488 CYS A C 1
ATOM 3837 O O . CYS A 1 488 ? 1.581 -8.850 26.594 1.00 90.69 488 CYS A O 1
ATOM 3839 N N . LEU A 1 489 ? 2.409 -10.059 24.896 1.00 92.44 489 LEU A N 1
ATOM 3840 C CA . LEU A 1 489 ? 1.104 -10.522 24.450 1.00 92.44 489 LEU A CA 1
ATOM 3841 C C . LEU A 1 489 ? 0.582 -11.655 25.358 1.00 92.44 489 LEU A C 1
ATOM 3843 O O . LEU A 1 489 ? 1.368 -12.287 26.073 1.00 92.44 489 LEU A O 1
ATOM 3847 N N . PRO A 1 490 ? -0.737 -11.916 25.341 1.00 91.06 490 PRO A N 1
ATOM 3848 C CA . PRO A 1 490 ? -1.383 -12.921 26.186 1.00 91.06 490 PRO A CA 1
ATOM 3849 C C . PRO A 1 490 ? -0.787 -14.338 26.102 1.00 91.06 490 PRO A C 1
ATOM 3851 O O . PRO A 1 490 ? -0.764 -15.051 27.099 1.00 91.06 490 PRO A O 1
ATOM 3854 N N . ASP A 1 491 ? -0.233 -14.723 24.953 1.00 90.38 491 ASP A N 1
ATOM 3855 C CA . ASP A 1 491 ? 0.446 -16.008 24.736 1.00 90.38 491 ASP A CA 1
ATOM 3856 C C . ASP A 1 491 ? 1.915 -16.035 25.221 1.00 90.38 491 ASP A C 1
ATOM 3858 O O . ASP A 1 491 ? 2.669 -16.982 24.978 1.00 90.38 491 ASP A O 1
ATOM 3862 N N . GLY A 1 492 ? 2.351 -14.980 25.911 1.00 89.25 492 GLY A N 1
ATOM 3863 C CA . GLY A 1 492 ? 3.714 -14.797 26.400 1.00 89.25 492 GLY A CA 1
ATOM 3864 C C . GLY A 1 492 ? 4.716 -14.339 25.340 1.00 89.25 492 GLY A C 1
ATOM 3865 O O . GLY A 1 492 ? 5.891 -14.165 25.679 1.00 89.25 492 GLY A O 1
ATOM 3866 N N . SER A 1 493 ? 4.295 -14.127 24.089 1.00 89.56 493 SER A N 1
ATOM 3867 C CA . SER A 1 493 ? 5.169 -13.589 23.045 1.00 89.56 493 SER A CA 1
ATOM 3868 C C . SER A 1 493 ? 5.569 -12.139 23.334 1.00 89.56 493 SER A C 1
ATOM 3870 O O . SER A 1 493 ? 4.844 -11.366 23.961 1.00 89.56 493 SER A O 1
ATOM 3872 N N . GLY A 1 494 ? 6.787 -11.771 22.939 1.00 86.12 494 GLY A N 1
ATOM 3873 C CA . GLY A 1 494 ? 7.341 -10.453 23.230 1.00 86.12 494 GLY A CA 1
ATOM 3874 C C . GLY A 1 494 ? 6.622 -9.331 22.480 1.00 86.12 494 GLY A C 1
ATOM 3875 O O . GLY A 1 494 ? 5.974 -9.556 21.461 1.00 86.12 494 GLY A O 1
ATOM 3876 N N . ILE A 1 495 ? 6.804 -8.103 22.963 1.00 85.25 495 ILE A N 1
ATOM 3877 C CA . ILE A 1 495 ? 6.429 -6.877 22.247 1.00 85.25 495 ILE A CA 1
ATOM 3878 C C . ILE A 1 495 ? 7.696 -6.118 21.809 1.00 85.25 495 ILE A C 1
ATOM 3880 O O . ILE A 1 495 ? 8.727 -6.264 22.477 1.00 85.25 495 ILE A O 1
ATOM 3884 N N . PRO A 1 496 ? 7.643 -5.317 20.727 1.00 77.75 496 PRO A N 1
ATOM 3885 C CA . PRO A 1 496 ? 8.824 -4.650 20.161 1.00 77.75 496 PRO A CA 1
ATOM 3886 C C . PRO A 1 496 ? 9.538 -3.707 21.143 1.00 77.75 496 PRO A C 1
ATOM 3888 O O . PRO A 1 496 ? 10.763 -3.735 21.284 1.00 77.75 496 PRO A O 1
ATOM 3891 N N . VAL A 1 497 ? 8.764 -2.899 21.867 1.00 81.38 497 VAL A N 1
ATOM 3892 C CA . VAL A 1 497 ? 9.257 -1.869 22.788 1.00 81.38 497 VAL A CA 1
ATOM 3893 C C . VAL A 1 497 ? 8.566 -2.032 24.137 1.00 81.38 497 VAL A C 1
ATOM 3895 O O . VAL A 1 497 ? 7.355 -2.225 24.212 1.00 81.38 497 VAL A O 1
ATOM 3898 N N . GLN A 1 498 ? 9.348 -1.979 25.217 1.00 86.06 498 GLN A N 1
ATOM 3899 C CA . GLN A 1 498 ? 8.819 -1.946 26.581 1.00 86.06 498 GLN A CA 1
ATOM 3900 C C . GLN A 1 498 ? 8.546 -0.498 26.985 1.00 86.06 498 GLN A C 1
ATOM 3902 O O . GLN A 1 498 ? 9.167 0.433 26.480 1.00 86.06 498 GLN A O 1
ATOM 3907 N N . PHE A 1 499 ? 7.609 -0.290 27.897 1.00 87.12 499 PHE A N 1
ATOM 3908 C CA . PHE A 1 499 ? 7.173 1.035 28.328 1.00 87.12 499 PHE A CA 1
ATOM 3909 C C . PHE A 1 499 ? 6.521 0.930 29.704 1.00 87.12 499 PHE A C 1
ATOM 3911 O O . PHE A 1 499 ? 6.110 -0.155 30.104 1.00 87.12 499 PHE A O 1
ATOM 3918 N N . ASP A 1 500 ? 6.360 2.050 30.407 1.00 85.56 500 ASP A N 1
ATOM 3919 C CA . ASP A 1 500 ? 5.698 2.044 31.719 1.00 85.56 500 ASP A CA 1
ATOM 3920 C C . ASP A 1 500 ? 4.184 1.818 31.571 1.00 85.56 500 ASP A C 1
ATOM 3922 O O . ASP A 1 500 ? 3.551 1.081 32.331 1.00 85.56 500 ASP A O 1
ATOM 3926 N N . HIS A 1 501 ? 3.591 2.488 30.578 1.00 84.88 501 HIS A N 1
ATOM 3927 C CA . HIS A 1 501 ? 2.167 2.424 30.261 1.00 84.88 501 HIS A CA 1
ATOM 3928 C C . HIS A 1 501 ? 1.893 2.928 28.837 1.00 84.88 501 HIS A C 1
ATOM 3930 O O . HIS A 1 501 ? 2.606 3.805 28.335 1.00 84.88 501 HIS A O 1
ATOM 3936 N N . ILE A 1 502 ? 0.809 2.451 28.224 1.00 89.69 502 ILE A N 1
ATOM 3937 C CA . ILE A 1 502 ? 0.339 2.901 26.906 1.00 89.69 502 ILE A CA 1
ATOM 3938 C C . ILE A 1 502 ? -0.947 3.719 27.025 1.00 89.69 502 ILE A C 1
ATOM 3940 O O . ILE A 1 502 ? -1.804 3.464 27.868 1.00 89.69 502 ILE A O 1
ATOM 3944 N N . ARG A 1 503 ? -1.087 4.743 26.185 1.00 89.56 503 ARG A N 1
ATOM 3945 C CA . ARG A 1 503 ? -2.327 5.512 26.031 1.00 89.56 503 ARG A CA 1
ATOM 3946 C C . ARG A 1 503 ? -2.781 5.476 24.587 1.00 89.56 503 ARG A C 1
ATOM 3948 O O . ARG A 1 503 ? -1.937 5.443 23.698 1.00 89.56 503 ARG A O 1
ATOM 3955 N N . PHE A 1 504 ? -4.082 5.602 24.371 1.00 92.56 504 PHE A N 1
ATOM 3956 C CA . PHE A 1 504 ? -4.632 5.730 23.031 1.00 92.56 504 PHE A CA 1
ATOM 3957 C C . PHE A 1 504 ? -5.178 7.132 22.780 1.00 92.56 504 PHE A C 1
ATOM 3959 O O . PHE A 1 504 ? -5.666 7.832 23.676 1.00 92.56 504 PHE A O 1
ATOM 3966 N N . GLN A 1 505 ? -5.065 7.540 21.529 1.00 91.69 505 GLN A N 1
ATOM 3967 C CA . GLN A 1 505 ? -5.731 8.692 20.959 1.00 91.69 505 GLN A CA 1
ATOM 3968 C C . GLN A 1 505 ? -6.677 8.190 19.881 1.00 91.69 505 GLN A C 1
ATOM 3970 O O . GLN A 1 505 ? -6.407 7.192 19.216 1.00 91.69 505 GLN A O 1
ATOM 3975 N N . MET A 1 506 ? -7.769 8.909 19.700 1.00 91.31 506 MET A N 1
ATOM 3976 C CA . MET A 1 506 ? -8.743 8.623 18.664 1.00 91.31 506 MET A CA 1
ATOM 3977 C C . MET A 1 506 ? -8.990 9.921 17.904 1.00 91.31 506 MET A C 1
ATOM 3979 O O . MET A 1 506 ? -9.240 10.960 18.511 1.00 91.31 506 MET A O 1
ATOM 3983 N N . ASN A 1 507 ? -8.833 9.894 16.582 1.00 91.12 507 ASN A N 1
ATOM 3984 C CA . ASN A 1 507 ? -8.957 11.072 15.717 1.00 91.12 507 ASN A CA 1
ATOM 3985 C C . ASN A 1 507 ? -8.169 12.299 16.234 1.00 91.12 507 ASN A C 1
ATOM 3987 O O . ASN A 1 507 ? -8.672 13.421 16.221 1.00 91.12 507 ASN A O 1
ATOM 3991 N N . GLY A 1 508 ? -6.952 12.074 16.748 1.00 87.25 508 GLY A N 1
ATOM 3992 C CA . GLY A 1 508 ? -6.047 13.115 17.268 1.00 87.25 508 GLY A CA 1
ATOM 3993 C C . GLY A 1 508 ? -6.379 13.650 18.661 1.00 87.25 508 GLY A C 1
ATOM 3994 O O . GLY A 1 508 ? -5.639 14.471 19.204 1.00 87.25 508 GLY A O 1
ATOM 3995 N N . GLN A 1 509 ? -7.463 13.178 19.274 1.00 87.81 509 GLN A N 1
ATOM 3996 C CA . GLN A 1 509 ? -7.866 13.570 20.618 1.00 87.81 509 GLN A CA 1
ATOM 3997 C C . GLN A 1 509 ? -7.448 12.516 21.642 1.00 87.81 509 GLN A C 1
ATOM 3999 O O . GLN A 1 509 ? -7.549 11.308 21.419 1.00 87.81 509 GLN A O 1
ATOM 4004 N N . ARG A 1 510 ? -6.970 12.987 22.797 1.00 85.62 510 ARG A N 1
ATOM 4005 C CA . ARG A 1 510 ? -6.598 12.119 23.918 1.00 85.62 510 ARG A CA 1
ATOM 4006 C C . ARG A 1 510 ? -7.846 11.547 24.567 1.00 85.62 510 ARG A C 1
ATOM 4008 O O . ARG A 1 510 ? -8.776 12.287 24.865 1.00 85.62 510 ARG A O 1
ATOM 4015 N N . LEU A 1 511 ? -7.812 10.252 24.846 1.00 87.50 511 LEU A N 1
ATOM 4016 C CA . LEU A 1 511 ? -8.904 9.567 25.516 1.00 87.50 511 LEU A CA 1
ATOM 4017 C C . LEU A 1 511 ? -8.705 9.537 27.046 1.00 87.50 511 LEU A C 1
ATOM 4019 O O . LEU A 1 511 ? -7.564 9.441 27.521 1.00 87.50 511 LEU A O 1
ATOM 4023 N N . PRO A 1 512 ? -9.790 9.611 27.840 1.00 84.00 512 PRO A N 1
ATOM 4024 C CA . PRO A 1 512 ? -9.746 9.396 29.282 1.00 84.00 512 PRO A CA 1
ATOM 4025 C C . PRO A 1 512 ? -9.355 7.956 29.645 1.00 84.00 512 PRO A C 1
ATOM 4027 O O . PRO A 1 512 ? -9.604 7.008 28.902 1.00 84.00 512 PRO A O 1
ATOM 4030 N N . ARG A 1 513 ? -8.762 7.809 30.838 1.00 80.88 513 ARG A N 1
ATOM 4031 C CA . ARG A 1 513 ? -8.296 6.531 31.420 1.00 80.88 513 ARG A CA 1
ATOM 4032 C C . ARG A 1 513 ? -9.341 5.805 32.261 1.00 80.88 513 ARG A C 1
ATOM 4034 O O . ARG A 1 513 ? -9.139 4.660 32.636 1.00 80.88 513 ARG A O 1
ATOM 4041 N N . SER A 1 514 ? -10.410 6.496 32.629 1.00 76.12 514 SER A N 1
ATOM 4042 C CA . SER A 1 514 ? -11.500 5.950 33.424 1.00 76.12 514 SER A CA 1
ATOM 4043 C C . SER A 1 514 ? -12.802 6.385 32.785 1.00 76.12 514 SER A C 1
ATOM 4045 O O . SER A 1 514 ? -12.942 7.552 32.422 1.00 76.12 514 SER A O 1
ATOM 4047 N N . ALA A 1 515 ? -13.750 5.459 32.687 1.00 67.00 515 ALA A N 1
ATOM 4048 C CA . ALA A 1 515 ? -15.101 5.783 32.257 1.00 67.00 515 ALA A CA 1
ATOM 4049 C C . ALA A 1 515 ? -15.830 6.702 33.261 1.00 67.00 515 ALA A C 1
ATOM 4051 O O . ALA A 1 515 ? -16.721 7.435 32.855 1.00 67.00 515 ALA A O 1
ATOM 4052 N N . VAL A 1 516 ? -15.452 6.681 34.551 1.00 62.75 516 VAL A N 1
ATOM 4053 C CA . VAL A 1 516 ? -16.199 7.320 35.657 1.00 62.75 516 VAL A CA 1
ATOM 4054 C C . VAL A 1 516 ? -15.626 8.688 36.053 1.00 62.75 516 VAL A C 1
ATOM 4056 O O . VAL A 1 516 ? -16.377 9.615 36.341 1.00 62.75 516 VAL A O 1
ATOM 4059 N N . PHE A 1 517 ? -14.300 8.848 36.046 1.00 57.03 517 PHE A N 1
ATOM 4060 C CA . PHE A 1 517 ? -13.638 10.107 36.410 1.00 57.03 517 PHE A CA 1
ATOM 4061 C C . PHE A 1 517 ? -13.347 10.946 35.164 1.00 57.03 517 PHE A C 1
ATOM 4063 O O . PHE A 1 517 ? -12.219 10.956 34.664 1.00 57.03 517 PHE A O 1
ATOM 4070 N N . VAL A 1 518 ? -14.364 11.636 34.640 1.00 53.84 518 VAL A N 1
ATOM 4071 C CA . VAL A 1 518 ? -14.223 12.441 33.418 1.00 53.84 518 VAL A CA 1
ATOM 4072 C C . VAL A 1 518 ? -14.527 13.915 33.691 1.00 53.84 518 VAL A C 1
ATOM 4074 O O . VAL A 1 518 ? -15.660 14.300 33.956 1.00 53.84 518 VAL A O 1
ATOM 4077 N N . GLY A 1 519 ? -13.487 14.753 33.630 1.00 48.94 519 GLY A N 1
ATOM 4078 C CA . GLY A 1 519 ? -13.604 16.212 33.678 1.00 48.94 519 GLY A CA 1
ATOM 4079 C C . GLY A 1 519 ? -14.172 16.799 32.376 1.00 48.94 519 GLY A C 1
ATOM 4080 O O . GLY A 1 519 ? -13.944 16.290 31.279 1.00 48.94 519 GLY A O 1
ATOM 4081 N N . LEU A 1 520 ? -14.900 17.903 32.522 1.00 43.22 520 LEU A N 1
ATOM 4082 C CA . LEU A 1 520 ? -15.912 18.485 31.628 1.00 43.22 520 LEU A CA 1
ATOM 4083 C C . LEU A 1 520 ? -15.538 18.945 30.194 1.00 43.22 520 LEU A C 1
ATOM 4085 O O . LEU A 1 520 ? -16.353 19.645 29.614 1.00 43.22 520 LEU A O 1
ATOM 4089 N N . ASN A 1 521 ? -14.397 18.615 29.563 1.00 44.19 521 ASN A N 1
ATOM 4090 C CA . ASN A 1 521 ? -14.064 19.297 28.282 1.00 44.19 521 ASN A CA 1
ATOM 4091 C C . ASN A 1 521 ? -13.289 18.541 27.179 1.00 44.19 521 ASN A C 1
ATOM 4093 O O . ASN A 1 521 ? -12.931 19.164 26.183 1.00 44.19 521 ASN A O 1
ATOM 4097 N N . THR A 1 522 ? -13.022 17.232 27.284 1.00 53.00 522 THR A N 1
ATOM 4098 C CA . THR A 1 522 ? -12.216 16.503 26.264 1.00 53.00 522 THR A CA 1
ATOM 4099 C C . THR A 1 522 ? -12.718 15.081 25.979 1.00 53.00 522 THR A C 1
ATOM 4101 O O . THR A 1 522 ? -11.966 14.116 26.073 1.00 53.00 522 THR A O 1
ATOM 4104 N N . GLN A 1 523 ? -14.009 14.923 25.674 1.00 69.81 523 GLN A N 1
ATOM 4105 C CA . GLN A 1 523 ? -14.616 13.605 25.441 1.00 69.81 523 GLN A CA 1
ATOM 4106 C C . GLN A 1 523 ? -14.912 13.388 23.954 1.00 69.81 523 GLN A C 1
ATOM 4108 O O . GLN A 1 523 ? -15.542 14.229 23.313 1.00 69.81 523 GLN A O 1
ATOM 4113 N N . ILE A 1 524 ? -14.466 12.254 23.403 1.00 81.94 524 ILE A N 1
ATOM 4114 C CA . ILE A 1 524 ? -14.849 11.846 22.050 1.00 81.94 524 ILE A CA 1
ATOM 4115 C C . ILE A 1 524 ? -16.157 11.078 22.125 1.00 81.94 524 ILE A C 1
ATOM 4117 O O . ILE A 1 524 ? -16.209 9.961 22.641 1.00 81.94 524 ILE A O 1
ATOM 4121 N N . GLU A 1 525 ? -17.196 11.679 21.563 1.00 88.50 525 GLU A N 1
ATOM 4122 C CA . GLU A 1 525 ? -18.549 11.137 21.557 1.00 88.50 525 GLU A CA 1
ATOM 4123 C C . GLU A 1 525 ? -19.026 10.874 20.134 1.00 88.50 525 GLU A C 1
ATOM 4125 O O . GLU A 1 525 ? -18.819 11.691 19.234 1.00 88.50 525 GLU A O 1
ATOM 4130 N N . PHE A 1 526 ? -19.687 9.739 19.931 1.00 91.75 526 PHE A N 1
ATOM 4131 C CA . PHE A 1 526 ? -20.362 9.369 18.696 1.00 91.75 526 PHE A CA 1
ATOM 4132 C C . PHE A 1 526 ? -21.857 9.289 18.960 1.00 91.75 526 PHE A C 1
ATOM 4134 O O . PHE A 1 526 ? -22.323 8.394 19.657 1.00 91.75 526 PHE A O 1
ATOM 4141 N N . TYR A 1 527 ? -22.608 10.207 18.364 1.00 91.50 527 TYR A N 1
ATOM 4142 C CA . TYR A 1 527 ? -24.052 10.257 18.559 1.00 91.50 527 TYR A CA 1
ATOM 4143 C C . TYR A 1 527 ? -24.784 9.283 17.640 1.00 91.50 527 TYR A C 1
ATOM 4145 O O . TYR A 1 527 ? -24.443 9.181 16.457 1.00 91.50 527 TYR A O 1
ATOM 4153 N N . VAL A 1 528 ? -25.786 8.592 18.174 1.00 94.12 528 VAL A N 1
ATOM 4154 C CA . VAL A 1 528 ? -26.634 7.636 17.450 1.00 94.12 528 VAL A CA 1
ATOM 4155 C C . VAL A 1 528 ? -28.099 7.801 17.837 1.00 94.12 528 VAL A C 1
ATOM 4157 O O . VAL A 1 528 ? -28.412 8.250 18.939 1.00 94.12 528 VAL A O 1
ATOM 4160 N N . VAL A 1 529 ? -28.992 7.448 16.917 1.00 94.12 529 VAL A N 1
ATOM 4161 C CA . VAL A 1 529 ? -30.442 7.414 17.135 1.00 94.12 529 VAL A CA 1
ATOM 4162 C C . VAL A 1 529 ? -30.872 5.958 17.311 1.00 94.12 529 VAL A C 1
ATOM 4164 O O . VAL A 1 529 ? -30.441 5.098 16.543 1.00 94.12 529 VAL A O 1
ATOM 4167 N N . GLY A 1 530 ? -31.709 5.679 18.315 1.00 94.94 530 GLY A N 1
ATOM 4168 C CA . GLY A 1 530 ? -32.243 4.332 18.551 1.00 94.94 530 GLY A CA 1
ATOM 4169 C C . GLY A 1 530 ? -32.948 3.758 17.316 1.00 94.94 530 GLY A C 1
ATOM 4170 O O . GLY A 1 530 ? -33.570 4.498 16.551 1.00 94.94 530 GLY A O 1
ATOM 4171 N N . GLY A 1 531 ? -32.782 2.454 17.079 1.00 94.19 531 GLY A N 1
ATOM 4172 C CA . GLY A 1 531 ? -33.318 1.740 15.911 1.00 94.19 531 GLY A CA 1
ATOM 4173 C C . GLY A 1 531 ? -32.571 1.985 14.595 1.00 94.19 531 GLY A C 1
ATOM 4174 O O . GLY A 1 531 ? -32.962 1.454 13.561 1.00 94.19 531 GLY A O 1
ATOM 4175 N N . THR A 1 532 ? -31.508 2.797 14.593 1.00 95.25 532 THR A N 1
ATOM 4176 C CA . THR A 1 532 ? -30.732 3.104 13.380 1.00 95.25 532 THR A CA 1
ATOM 4177 C C . THR A 1 532 ? -29.430 2.303 13.338 1.00 95.25 532 THR A C 1
ATOM 4179 O O . THR A 1 532 ? -28.713 2.192 14.335 1.00 95.25 532 THR A O 1
ATOM 4182 N N . ASN A 1 533 ? -29.095 1.775 12.164 1.00 96.56 533 ASN A N 1
ATOM 4183 C CA . ASN A 1 533 ? -27.828 1.095 11.912 1.00 96.56 533 ASN A CA 1
ATOM 4184 C C . ASN A 1 533 ? -26.778 2.093 11.410 1.00 96.56 533 ASN A C 1
ATOM 4186 O O . ASN A 1 533 ? -27.066 2.897 10.527 1.00 96.56 533 ASN A O 1
ATOM 4190 N N . TYR A 1 534 ? -25.551 2.020 11.924 1.00 96.94 534 TYR A N 1
ATOM 4191 C CA . TYR A 1 534 ? -24.449 2.911 11.541 1.00 96.94 534 TYR A CA 1
ATOM 4192 C C . TYR A 1 534 ? -23.219 2.122 11.115 1.00 96.94 534 TYR A C 1
ATOM 4194 O O . TYR A 1 534 ? -22.816 1.202 11.826 1.00 96.94 534 TYR A O 1
ATOM 4202 N N . ARG A 1 535 ? -22.562 2.535 10.030 1.00 97.00 535 ARG A N 1
ATOM 4203 C CA . ARG A 1 535 ? -21.239 2.017 9.663 1.00 97.00 535 ARG A CA 1
ATOM 4204 C C . ARG A 1 535 ? -20.146 2.797 10.386 1.00 97.00 535 ARG A C 1
ATOM 4206 O O . ARG A 1 535 ? -20.037 4.013 10.240 1.00 97.00 535 ARG A O 1
ATOM 4213 N N . PHE A 1 536 ? -19.327 2.092 11.157 1.00 98.06 536 PHE A N 1
ATOM 4214 C CA . PHE A 1 536 ? -18.093 2.615 11.737 1.00 98.06 536 PHE A CA 1
ATOM 4215 C C . PHE A 1 536 ? -16.898 2.081 10.959 1.00 98.06 536 PHE A C 1
ATOM 4217 O O . PHE A 1 536 ? -16.892 0.916 10.570 1.00 98.06 536 PHE A O 1
ATOM 4224 N N . ARG A 1 537 ? -15.894 2.937 10.752 1.00 98.19 537 ARG A N 1
ATOM 4225 C CA . ARG A 1 537 ? -14.683 2.633 9.979 1.00 98.19 537 ARG A CA 1
ATOM 4226 C C . ARG A 1 537 ? -13.470 2.786 10.885 1.00 98.19 537 ARG A C 1
ATOM 4228 O O . ARG A 1 537 ? -13.154 3.901 11.297 1.00 98.19 537 ARG A O 1
ATOM 4235 N N . ILE A 1 538 ? -12.828 1.684 11.251 1.00 98.38 538 ILE A N 1
ATOM 4236 C CA . ILE A 1 538 ? -11.674 1.669 12.153 1.00 98.38 538 ILE A CA 1
ATOM 4237 C C . ILE A 1 538 ? -10.393 1.674 11.329 1.00 98.38 538 ILE A C 1
ATOM 4239 O O . ILE A 1 538 ? -10.244 0.869 10.413 1.00 98.38 538 ILE A O 1
ATOM 4243 N N . ILE A 1 539 ? -9.463 2.560 11.683 1.00 98.62 539 ILE A N 1
ATOM 4244 C CA . ILE A 1 539 ? -8.125 2.634 11.096 1.00 98.62 539 ILE A CA 1
ATOM 4245 C C . ILE A 1 539 ? -7.101 2.522 12.218 1.00 98.62 539 ILE A C 1
ATOM 4247 O O . ILE A 1 539 ? -7.091 3.331 13.149 1.00 98.62 539 ILE A O 1
ATOM 4251 N N . SER A 1 540 ? -6.224 1.529 12.120 1.00 97.88 540 SER A N 1
ATOM 4252 C CA . SER A 1 540 ? -5.098 1.375 13.032 1.00 97.88 540 SER A CA 1
ATOM 4253 C C . SER A 1 540 ? -3.885 2.150 12.527 1.00 97.88 540 SER A C 1
ATOM 4255 O O . SER A 1 540 ? -3.064 1.634 11.775 1.00 97.88 540 SER A O 1
ATOM 4257 N N . ALA A 1 541 ? -3.767 3.403 12.964 1.00 96.31 541 ALA A N 1
ATOM 4258 C CA . ALA A 1 541 ? -2.579 4.234 12.768 1.00 96.31 541 ALA A CA 1
ATOM 4259 C C . ALA A 1 541 ? -1.639 4.141 13.987 1.00 96.31 541 ALA A C 1
ATOM 4261 O O . ALA A 1 541 ? -0.970 5.111 14.353 1.00 96.31 541 ALA A O 1
ATOM 4262 N N . THR A 1 542 ? -1.637 2.993 14.674 1.00 94.75 542 THR A N 1
ATOM 4263 C CA . THR A 1 542 ? -0.724 2.741 15.789 1.00 94.75 542 THR A CA 1
ATOM 4264 C C . THR A 1 542 ? 0.702 2.553 15.278 1.00 94.75 542 THR A C 1
ATOM 4266 O O . THR A 1 542 ? 0.943 2.137 14.149 1.00 94.75 542 THR A O 1
ATOM 4269 N N . LYS A 1 543 ? 1.667 2.891 16.122 1.00 91.25 543 LYS A N 1
ATOM 4270 C CA . LYS A 1 543 ? 3.097 2.819 15.845 1.00 91.25 543 LYS A CA 1
ATOM 4271 C C . LYS A 1 543 ? 3.586 1.382 15.905 1.00 91.25 543 LYS A C 1
ATOM 4273 O O . LYS A 1 543 ? 4.270 0.904 15.002 1.00 91.25 543 LYS A O 1
ATOM 4278 N N . GLU A 1 544 ? 3.224 0.705 16.997 1.00 87.06 544 GLU A N 1
ATOM 4279 C CA . GLU A 1 544 ? 3.787 -0.603 17.347 1.00 87.06 544 GLU A CA 1
ATOM 4280 C C . GLU A 1 544 ? 2.799 -1.548 18.039 1.00 87.06 544 GLU A C 1
ATOM 4282 O O . GLU A 1 544 ? 2.985 -2.763 18.000 1.00 87.06 544 GLU A O 1
ATOM 4287 N N . ASN A 1 545 ? 1.763 -1.016 18.695 1.00 90.56 545 ASN A N 1
ATOM 4288 C CA . ASN A 1 545 ? 0.904 -1.809 19.567 1.00 90.56 545 ASN A CA 1
ATOM 4289 C C . ASN A 1 545 ? -0.414 -2.221 18.905 1.00 90.56 545 ASN A C 1
ATOM 4291 O O . ASN A 1 545 ? -1.014 -1.483 18.120 1.00 90.56 545 ASN A O 1
ATOM 4295 N N . ILE A 1 546 ? -0.882 -3.401 19.307 1.00 95.19 546 ILE A N 1
ATOM 4296 C CA . ILE A 1 546 ? -2.170 -3.980 18.927 1.00 95.19 546 ILE A CA 1
ATOM 4297 C C . ILE A 1 546 ? -3.212 -3.540 19.955 1.00 95.19 546 ILE A C 1
ATOM 4299 O O . ILE A 1 546 ? -2.956 -3.595 21.165 1.00 95.19 546 ILE A O 1
ATOM 4303 N N . PHE A 1 547 ? -4.394 -3.140 19.492 1.00 96.56 547 PHE A N 1
ATOM 4304 C CA . PHE A 1 547 ? -5.506 -2.803 20.374 1.00 96.56 547 PHE A CA 1
ATOM 4305 C C . PHE A 1 547 ? -6.718 -3.701 20.137 1.00 96.56 547 PHE A C 1
ATOM 4307 O O . PHE A 1 547 ? -6.911 -4.275 19.066 1.00 96.56 547 PHE A O 1
ATOM 4314 N N . VAL A 1 548 ? -7.546 -3.804 21.169 1.00 97.00 548 VAL A N 1
ATOM 4315 C CA . VAL A 1 548 ? -8.829 -4.490 21.170 1.00 97.00 548 VAL A CA 1
ATOM 4316 C C . VAL A 1 548 ? -9.912 -3.442 21.382 1.00 97.00 548 VAL A C 1
ATOM 4318 O O . VAL A 1 548 ? -9.879 -2.696 22.364 1.00 97.00 548 VAL A O 1
ATOM 4321 N N . ILE A 1 549 ? -10.863 -3.365 20.454 1.00 97.31 549 ILE A N 1
ATOM 4322 C CA . ILE A 1 549 ? -12.024 -2.480 20.560 1.00 97.31 549 ILE A CA 1
ATOM 4323 C C . ILE A 1 549 ? -13.264 -3.268 20.983 1.00 97.31 549 ILE A C 1
ATOM 4325 O O . ILE A 1 549 ? -13.480 -4.400 20.550 1.00 97.31 549 ILE A O 1
ATOM 4329 N N . SER A 1 550 ? -14.081 -2.663 21.843 1.00 96.56 550 SER A N 1
ATOM 4330 C CA . SER A 1 550 ? -15.410 -3.158 22.211 1.00 96.56 550 SER A CA 1
ATOM 4331 C C . SER A 1 550 ? -16.334 -2.005 22.613 1.00 96.56 550 SER A C 1
ATOM 4333 O O . SER A 1 550 ? -15.872 -0.920 22.966 1.00 96.56 550 SER A O 1
ATOM 4335 N N . ILE A 1 551 ? -17.651 -2.216 22.552 1.00 96.94 551 ILE A N 1
ATOM 4336 C CA . ILE A 1 551 ? -18.653 -1.204 22.922 1.00 96.94 551 ILE A CA 1
ATOM 4337 C C . ILE A 1 551 ? -19.570 -1.796 23.984 1.00 96.94 551 ILE A C 1
ATOM 4339 O O . ILE A 1 551 ? -20.154 -2.855 23.763 1.00 96.94 551 ILE A O 1
ATOM 4343 N N . ASP A 1 552 ? -19.670 -1.173 25.155 1.00 94.69 552 ASP A N 1
ATOM 4344 C CA . ASP A 1 552 ? -20.466 -1.692 26.275 1.00 94.69 552 ASP A CA 1
ATOM 4345 C C . ASP A 1 552 ? -21.924 -1.926 25.863 1.00 94.69 552 ASP A C 1
ATOM 4347 O O . ASP A 1 552 ? -22.563 -1.075 25.245 1.00 94.69 552 ASP A O 1
ATOM 4351 N N . HIS A 1 553 ? -22.437 -3.117 26.184 1.00 94.44 553 HIS A N 1
ATOM 4352 C CA . HIS A 1 553 ? -23.769 -3.608 25.825 1.00 94.44 553 HIS A CA 1
ATOM 4353 C C . HIS A 1 553 ? -24.083 -3.705 24.320 1.00 94.44 553 HIS A C 1
ATOM 4355 O O . HIS A 1 553 ? -25.244 -3.948 23.986 1.00 94.44 553 HIS A O 1
ATOM 4361 N N . HIS A 1 554 ? -23.113 -3.556 23.416 1.00 96.62 554 HIS A N 1
ATOM 4362 C CA . HIS A 1 554 ? -23.331 -3.656 21.971 1.00 96.62 554 HIS A CA 1
ATOM 4363 C C . HIS A 1 554 ? -22.404 -4.701 21.344 1.00 96.62 554 HIS A C 1
ATOM 4365 O O . HIS A 1 554 ? -21.232 -4.809 21.702 1.00 96.62 554 HIS A O 1
ATOM 4371 N N . LYS A 1 555 ? -22.943 -5.451 20.381 1.00 96.62 555 LYS A N 1
ATOM 4372 C CA . LYS A 1 555 ? -22.157 -6.279 19.462 1.00 96.62 555 LYS A CA 1
ATOM 4373 C C . LYS A 1 555 ? -21.689 -5.427 18.283 1.00 96.62 555 LYS A C 1
ATOM 4375 O O . LYS A 1 555 ? -22.318 -4.417 17.956 1.00 96.62 555 LYS A O 1
ATOM 4380 N N . MET A 1 556 ? -20.617 -5.858 17.633 1.00 97.88 556 MET A N 1
ATOM 4381 C CA . MET A 1 556 ? -20.136 -5.294 16.374 1.00 97.88 556 MET A CA 1
ATOM 4382 C C . MET A 1 556 ? -20.337 -6.330 15.270 1.00 97.88 556 MET A C 1
ATOM 4384 O O . MET A 1 556 ? -19.964 -7.487 15.442 1.00 97.88 556 MET A O 1
ATOM 4388 N N . TYR A 1 557 ? -20.913 -5.920 14.143 1.00 97.81 557 TYR A N 1
ATOM 4389 C CA . TYR A 1 557 ? -21.105 -6.788 12.981 1.00 97.81 557 TYR A CA 1
ATOM 4390 C C . TYR A 1 557 ? -20.073 -6.406 11.925 1.00 97.81 557 TYR A C 1
ATOM 4392 O O . TYR A 1 557 ? -20.292 -5.471 11.154 1.00 97.81 557 TYR A O 1
ATOM 4400 N N . VAL A 1 558 ? -18.912 -7.060 11.953 1.00 98.12 558 VAL A N 1
ATOM 4401 C CA . VAL A 1 558 ? -17.790 -6.756 11.055 1.00 98.12 558 VAL A CA 1
ATOM 4402 C C . VAL A 1 558 ? -18.183 -7.115 9.633 1.00 98.12 558 VAL A C 1
ATOM 4404 O O . VAL A 1 558 ? -18.490 -8.267 9.357 1.00 98.12 558 VAL A O 1
ATOM 4407 N N . MET A 1 559 ? -18.181 -6.120 8.751 1.00 96.00 559 MET A N 1
ATOM 4408 C CA . MET A 1 559 ? -18.691 -6.211 7.381 1.00 96.00 559 MET A CA 1
ATOM 4409 C C . MET A 1 559 ? -17.624 -5.949 6.318 1.00 96.00 559 MET A C 1
ATOM 4411 O O . MET A 1 559 ? -17.877 -6.176 5.140 1.00 96.00 559 MET A O 1
ATOM 4415 N N . ALA A 1 560 ? -16.453 -5.431 6.695 1.00 97.12 560 ALA A N 1
ATOM 4416 C CA . ALA A 1 560 ? -15.333 -5.278 5.776 1.00 97.12 560 ALA A CA 1
ATOM 4417 C C . ALA A 1 560 ? -13.989 -5.322 6.508 1.00 97.12 560 ALA A C 1
ATOM 4419 O O . ALA A 1 560 ? -13.900 -4.940 7.678 1.00 97.12 560 ALA A O 1
ATOM 4420 N N . THR A 1 561 ? -12.939 -5.728 5.796 1.00 98.06 561 THR A N 1
ATOM 4421 C CA . THR A 1 561 ? -11.541 -5.598 6.227 1.00 98.06 561 THR A CA 1
ATOM 4422 C C . THR A 1 561 ? -10.676 -5.127 5.062 1.00 98.06 561 THR A C 1
ATOM 4424 O O . THR A 1 561 ? -10.862 -5.575 3.934 1.00 98.06 561 THR A O 1
ATOM 4427 N N . ASP A 1 562 ? -9.783 -4.168 5.318 1.00 97.81 562 ASP A N 1
ATOM 4428 C CA . ASP A 1 562 ? -8.828 -3.598 4.352 1.00 97.81 562 ASP A CA 1
ATOM 4429 C C . ASP A 1 562 ? -9.439 -3.188 2.991 1.00 97.81 562 ASP A C 1
ATOM 4431 O O . ASP A 1 562 ? -8.793 -3.240 1.948 1.00 97.81 562 ASP A O 1
ATOM 4435 N N . GLY A 1 563 ? -10.704 -2.761 3.007 1.00 95.19 563 GLY A N 1
ATOM 4436 C CA . GLY A 1 563 ? -11.459 -2.320 1.830 1.00 95.19 563 GLY A CA 1
ATOM 4437 C C . GLY A 1 563 ? -12.399 -3.370 1.222 1.00 95.19 563 GLY A C 1
ATOM 4438 O O . GLY A 1 563 ? -13.303 -3.035 0.460 1.00 95.19 563 GLY A O 1
ATOM 4439 N N . TYR A 1 564 ? -12.278 -4.639 1.608 1.00 95.94 564 TYR A N 1
ATOM 4440 C CA . TYR A 1 564 ? -13.086 -5.721 1.047 1.00 95.94 564 TYR A CA 1
ATOM 4441 C C . TYR A 1 564 ? -14.279 -6.070 1.929 1.00 95.94 564 TYR A C 1
ATOM 4443 O O . TYR A 1 564 ? -14.125 -6.314 3.124 1.00 95.94 564 TYR A O 1
ATOM 4451 N N . ILE A 1 565 ? -15.466 -6.122 1.320 1.00 95.69 565 ILE A N 1
ATOM 4452 C CA . ILE A 1 565 ? -16.719 -6.470 1.998 1.00 95.69 565 ILE A CA 1
ATOM 4453 C C . ILE A 1 565 ? -16.756 -7.976 2.262 1.00 95.69 565 ILE A C 1
ATOM 4455 O O . ILE A 1 565 ? -16.561 -8.784 1.351 1.00 95.69 565 ILE A O 1
ATOM 4459 N N . VAL A 1 566 ? -17.063 -8.341 3.500 1.00 96.50 566 VAL A N 1
ATOM 4460 C CA . VAL A 1 566 ? -17.167 -9.719 3.978 1.00 96.50 566 VAL A CA 1
ATOM 4461 C C . VAL A 1 566 ? -18.578 -10.027 4.463 1.00 96.50 566 VAL A C 1
ATOM 4463 O O . VAL A 1 566 ? -19.368 -9.125 4.751 1.00 96.50 566 VAL A O 1
ATOM 4466 N N . GLU A 1 567 ? -18.893 -11.314 4.551 1.00 95.94 567 GLU A N 1
ATOM 4467 C CA . GLU A 1 567 ? -20.053 -11.797 5.286 1.00 95.94 567 GLU A CA 1
ATOM 4468 C C . GLU A 1 567 ? -20.019 -11.241 6.716 1.00 95.94 567 GLU A C 1
ATOM 4470 O O . GLU A 1 567 ? -18.990 -11.377 7.389 1.00 95.94 567 GLU A O 1
ATOM 4475 N N . PRO A 1 568 ? -21.105 -10.602 7.194 1.00 95.56 568 PRO A N 1
ATOM 4476 C CA . PRO A 1 568 ? -21.122 -9.998 8.513 1.00 95.56 568 PRO A CA 1
ATOM 4477 C C . PRO A 1 568 ? -20.775 -11.004 9.611 1.00 95.56 568 PRO A C 1
ATOM 4479 O O . PRO A 1 568 ? -21.516 -11.956 9.861 1.00 95.56 568 PRO A O 1
ATOM 4482 N N . PHE A 1 569 ? -19.678 -10.755 10.318 1.00 97.50 569 PHE A N 1
ATOM 4483 C CA . PHE A 1 569 ? -19.289 -11.541 11.480 1.00 97.50 569 PHE A CA 1
ATOM 4484 C C . PHE A 1 569 ? -19.665 -10.797 12.763 1.00 97.50 569 PHE A C 1
ATOM 4486 O O . PHE A 1 569 ? -19.142 -9.718 13.052 1.00 97.50 569 PHE A O 1
ATOM 4493 N N . GLU A 1 570 ? -20.579 -11.371 13.545 1.00 97.62 570 GLU A N 1
ATOM 4494 C CA . GLU A 1 570 ? -20.941 -10.836 14.859 1.00 97.62 570 GLU A CA 1
ATOM 4495 C C . GLU A 1 570 ? -19.826 -11.112 15.877 1.00 97.62 570 GLU A C 1
ATOM 4497 O O . GLU A 1 570 ? -19.485 -12.267 16.142 1.00 97.62 570 GLU A O 1
ATOM 4502 N N . THR A 1 571 ? -19.301 -10.051 16.491 1.00 97.56 571 THR A N 1
ATOM 4503 C CA . THR A 1 571 ? -18.245 -10.135 17.500 1.00 97.56 571 THR A CA 1
ATOM 4504 C C . THR A 1 571 ? -18.486 -9.217 18.701 1.00 97.56 571 THR A C 1
ATOM 4506 O O . THR A 1 571 ? -19.115 -8.159 18.596 1.00 97.56 571 THR A O 1
ATOM 4509 N N . ASP A 1 572 ? -17.961 -9.615 19.862 1.00 96.81 572 ASP A N 1
ATOM 4510 C CA . ASP A 1 572 ? -17.934 -8.804 21.086 1.00 96.81 572 ASP A CA 1
ATOM 4511 C C . ASP A 1 572 ? -16.693 -7.918 21.156 1.00 96.81 572 ASP A C 1
ATOM 4513 O O . ASP A 1 572 ? -16.754 -6.786 21.645 1.00 96.81 572 ASP A O 1
ATOM 4517 N N . TYR A 1 573 ? -15.575 -8.461 20.674 1.00 97.06 573 TYR A N 1
ATOM 4518 C CA . TYR A 1 573 ? -14.263 -7.834 20.667 1.00 97.06 573 TYR A CA 1
ATOM 4519 C C . TYR A 1 573 ? -13.648 -7.956 19.280 1.00 97.06 573 TYR A C 1
ATOM 4521 O O . TYR A 1 573 ? -13.731 -8.999 18.626 1.00 97.06 573 TYR A O 1
ATOM 4529 N N . LEU A 1 574 ? -12.998 -6.891 18.843 1.00 98.38 574 LEU A N 1
ATOM 4530 C CA . LEU A 1 574 ? -12.252 -6.874 17.597 1.00 98.38 574 LEU A CA 1
ATOM 4531 C C . LEU A 1 574 ? -10.803 -6.520 17.908 1.00 98.38 574 LEU A C 1
ATOM 4533 O O . LEU A 1 574 ? -10.529 -5.439 18.429 1.00 98.38 574 LEU A O 1
ATOM 4537 N N . VAL A 1 575 ? -9.890 -7.440 17.604 1.00 98.38 575 VAL A N 1
ATOM 4538 C CA . VAL A 1 575 ? -8.450 -7.186 17.640 1.00 98.38 575 VAL A CA 1
ATOM 4539 C C . VAL A 1 575 ? -8.062 -6.508 16.329 1.00 98.38 575 VAL A C 1
ATOM 4541 O O . VAL A 1 575 ? -8.394 -7.001 15.252 1.00 98.38 575 VAL A O 1
ATOM 4544 N N . VAL A 1 576 ? -7.372 -5.373 16.408 1.00 98.44 576 VAL A N 1
ATOM 4545 C CA . VAL A 1 576 ? -6.909 -4.634 15.229 1.00 98.44 576 VAL A CA 1
ATOM 4546 C C . VAL A 1 576 ? -5.398 -4.467 15.317 1.00 98.44 576 VAL A C 1
ATOM 4548 O O . VAL A 1 576 ? -4.883 -3.840 16.250 1.00 98.44 576 VAL A O 1
ATOM 4551 N N . HIS A 1 577 ? -4.685 -5.048 14.354 1.00 97.69 577 HIS A N 1
ATOM 4552 C CA . HIS A 1 577 ? -3.228 -4.954 14.268 1.00 97.69 577 HIS A CA 1
ATOM 4553 C C . HIS A 1 577 ? -2.809 -3.621 13.648 1.00 97.69 577 HIS A C 1
ATOM 4555 O O . HIS A 1 577 ? -3.635 -2.876 13.117 1.00 97.69 577 HIS A O 1
ATOM 4561 N N . VAL A 1 578 ? -1.523 -3.279 13.742 1.00 96.62 578 VAL A N 1
ATOM 4562 C CA . VAL A 1 578 ? -0.979 -2.063 13.114 1.00 96.62 578 VAL A CA 1
ATOM 4563 C C . VAL A 1 578 ? -1.346 -2.059 11.627 1.00 96.62 578 VAL A C 1
ATOM 4565 O O . VAL A 1 578 ? -1.138 -3.069 10.959 1.00 96.62 578 VAL A O 1
ATOM 4568 N N . SER A 1 579 ? -1.856 -0.932 11.117 1.00 96.50 579 SER A N 1
ATOM 4569 C CA . SER A 1 579 ? -2.201 -0.696 9.704 1.00 96.50 579 SER A CA 1
ATOM 4570 C C . SER A 1 579 ? -3.460 -1.371 9.156 1.00 96.50 579 SER A C 1
ATOM 4572 O O . SER A 1 579 ? -3.915 -1.049 8.055 1.00 96.50 579 SER A O 1
ATOM 4574 N N . GLU A 1 580 ? -4.087 -2.267 9.911 1.00 98.38 580 GLU A N 1
ATOM 4575 C CA . GLU A 1 580 ? -5.349 -2.866 9.482 1.00 98.38 580 GLU A CA 1
ATOM 4576 C C . GLU A 1 580 ? -6.518 -1.882 9.555 1.00 98.38 580 GLU A C 1
ATOM 4578 O O . GLU A 1 580 ? -6.549 -0.944 10.367 1.00 98.38 580 GLU A O 1
ATOM 4583 N N . ARG A 1 581 ? -7.514 -2.134 8.703 1.00 98.69 581 ARG A N 1
ATOM 4584 C CA . ARG A 1 581 ? -8.800 -1.448 8.737 1.00 98.69 581 ARG A CA 1
ATOM 4585 C C . ARG A 1 581 ? -9.926 -2.457 8.829 1.00 98.69 581 ARG A C 1
ATOM 4587 O O . ARG A 1 581 ? -9.896 -3.515 8.199 1.00 98.69 581 ARG A O 1
ATOM 4594 N N . TYR A 1 582 ? -10.945 -2.090 9.590 1.00 98.75 582 TYR A N 1
ATOM 4595 C CA . TYR A 1 582 ? -12.169 -2.865 9.718 1.00 98.75 582 TYR A CA 1
ATOM 4596 C C . TYR A 1 582 ? -13.364 -1.937 9.718 1.00 98.75 582 TYR A C 1
ATOM 4598 O O . TYR A 1 582 ? -13.366 -0.925 10.421 1.00 98.75 582 TYR A O 1
ATOM 4606 N N . ASP A 1 583 ? -14.407 -2.345 9.011 1.00 98.25 583 ASP A N 1
ATOM 4607 C CA . ASP A 1 583 ? -15.694 -1.681 9.095 1.00 98.25 583 ASP A CA 1
ATOM 4608 C C . ASP A 1 583 ? -16.684 -2.602 9.789 1.00 98.25 583 ASP A C 1
ATOM 4610 O O . ASP A 1 583 ? -16.744 -3.801 9.500 1.00 98.25 583 ASP A O 1
ATOM 4614 N N . PHE A 1 584 ? -17.488 -2.044 10.687 1.00 97.81 584 PHE A N 1
ATOM 4615 C CA . PHE A 1 584 ? -18.568 -2.779 11.328 1.00 97.81 584 PHE A CA 1
ATOM 4616 C C . PHE A 1 584 ? -19.858 -1.973 11.346 1.00 97.81 584 PHE A C 1
ATOM 4618 O O . PHE A 1 584 ? -19.849 -0.742 11.442 1.00 97.81 584 PHE A O 1
ATOM 4625 N N . ILE A 1 585 ? -20.977 -2.689 11.305 1.00 97.75 585 ILE A N 1
ATOM 4626 C CA . ILE A 1 585 ? -22.287 -2.117 11.584 1.00 97.75 585 ILE A CA 1
ATOM 4627 C C . ILE A 1 585 ? -22.523 -2.132 13.090 1.00 97.75 585 ILE A C 1
ATOM 4629 O O . ILE A 1 585 ? -22.396 -3.162 13.756 1.00 97.75 585 ILE A O 1
ATOM 4633 N N . LEU A 1 586 ? -22.882 -0.971 13.624 1.00 97.56 586 LEU A N 1
ATOM 4634 C CA . LEU A 1 586 ? -23.458 -0.808 14.947 1.00 97.56 586 LEU A CA 1
ATOM 4635 C C . LEU A 1 586 ? -24.978 -0.725 14.806 1.00 97.56 586 LEU A C 1
ATOM 4637 O O . LEU A 1 586 ? -25.487 0.220 14.202 1.00 97.56 586 LEU A O 1
ATOM 4641 N N . LYS A 1 587 ? -25.692 -1.668 15.421 1.00 96.94 587 LYS A N 1
ATOM 4642 C CA . LYS A 1 587 ? -27.156 -1.638 15.523 1.00 96.94 587 LYS A CA 1
ATOM 4643 C C . LYS A 1 587 ? -27.561 -0.895 16.795 1.00 96.94 587 LYS A C 1
ATOM 4645 O O . LYS A 1 587 ? -27.361 -1.416 17.896 1.00 96.94 587 LYS A O 1
ATOM 4650 N N . ALA A 1 588 ? -28.060 0.336 16.668 1.00 96.19 588 ALA A N 1
ATOM 4651 C CA . ALA A 1 588 ? -28.502 1.111 17.824 1.00 96.19 588 ALA A CA 1
ATOM 4652 C C . ALA A 1 588 ? -29.839 0.565 18.350 1.00 96.19 588 ALA A C 1
ATOM 4654 O O . ALA A 1 588 ? -30.791 0.387 17.596 1.00 96.19 588 ALA A O 1
ATOM 4655 N N . LYS A 1 589 ? -29.921 0.310 19.653 1.00 95.50 589 LYS A N 1
ATOM 4656 C CA . LYS A 1 589 ? -31.098 -0.275 20.309 1.00 95.50 589 LYS A CA 1
ATOM 4657 C C . LYS A 1 589 ? -32.258 0.723 20.344 1.00 95.50 589 LYS A C 1
ATOM 4659 O O . LYS A 1 589 ? -32.026 1.909 20.553 1.00 95.50 589 LYS A O 1
ATOM 4664 N N . GLU A 1 590 ? -33.488 0.254 20.153 1.00 91.88 590 GLU A N 1
ATOM 4665 C CA . GLU A 1 590 ? -34.679 1.119 20.085 1.00 91.88 590 GLU A CA 1
ATOM 4666 C C . GLU A 1 590 ? -35.008 1.777 21.435 1.00 91.88 590 GLU A C 1
ATOM 4668 O O . GLU A 1 590 ? -35.123 2.999 21.511 1.00 91.88 590 GLU A O 1
ATOM 4673 N N . ASP A 1 591 ? -35.044 0.999 22.520 1.00 88.38 591 ASP A N 1
ATOM 4674 C CA . ASP A 1 591 ? -35.526 1.448 23.838 1.00 88.38 591 ASP A CA 1
ATOM 4675 C C . ASP A 1 591 ? -34.431 2.036 24.746 1.00 88.38 591 ASP A C 1
ATOM 4677 O O . ASP A 1 591 ? -34.357 1.754 25.946 1.00 88.38 591 ASP A O 1
ATOM 4681 N N . VAL A 1 592 ? -33.528 2.839 24.182 1.00 91.81 592 VAL A N 1
ATOM 4682 C CA . VAL A 1 592 ? -32.457 3.491 24.948 1.00 91.81 592 VAL A CA 1
ATOM 4683 C C . VAL A 1 592 ? -32.746 4.989 25.092 1.00 91.81 592 VAL A C 1
ATOM 4685 O O . VAL A 1 592 ? -32.777 5.698 24.086 1.00 91.81 592 VAL A O 1
ATOM 4688 N N . PRO A 1 593 ? -32.915 5.509 26.326 1.00 89.38 593 PRO A N 1
ATOM 4689 C CA . PRO A 1 593 ? -33.214 6.922 26.548 1.00 89.38 593 PRO A CA 1
ATOM 4690 C C . PRO A 1 593 ? -32.140 7.862 25.986 1.00 89.38 593 PRO A C 1
ATOM 4692 O O . PRO A 1 593 ? -30.942 7.578 26.104 1.00 89.38 593 PRO A O 1
ATOM 4695 N N . SER A 1 594 ? -32.559 9.017 25.456 1.00 88.94 594 SER A N 1
ATOM 4696 C CA . SER A 1 594 ? -31.633 10.090 25.064 1.00 88.94 594 SER A CA 1
ATOM 4697 C C . SER A 1 594 ? -30.736 10.512 26.238 1.00 88.94 594 SER A C 1
ATOM 4699 O O . SER A 1 594 ? -31.167 10.529 27.392 1.00 88.94 594 SER A O 1
ATOM 4701 N N . GLY A 1 595 ? -29.467 10.804 25.951 1.00 85.69 595 GLY A N 1
ATOM 4702 C CA . GLY A 1 595 ? -28.426 11.085 26.944 1.00 85.69 595 GLY A CA 1
ATOM 4703 C C . GLY A 1 595 ? -27.773 9.834 27.544 1.00 85.69 595 GLY A C 1
ATOM 4704 O O . GLY A 1 595 ? -26.811 9.959 28.304 1.00 85.69 595 GLY A O 1
ATOM 4705 N N . SER A 1 596 ? -28.239 8.623 27.210 1.00 90.50 596 SER A N 1
ATOM 4706 C CA . SER A 1 596 ? -27.559 7.386 27.617 1.00 90.50 596 SER A CA 1
ATOM 4707 C C . SER A 1 596 ? -26.208 7.260 26.918 1.00 90.50 596 SER A C 1
ATOM 4709 O O . SER A 1 596 ? -26.110 7.382 25.694 1.00 90.50 596 SER A O 1
ATOM 4711 N N . LYS A 1 597 ? -25.166 6.983 27.701 1.00 90.56 597 LYS A N 1
ATOM 4712 C CA . LYS A 1 597 ? -23.771 6.989 27.268 1.00 90.56 597 LYS A CA 1
ATOM 4713 C C . LYS A 1 597 ? -23.113 5.644 27.536 1.00 90.56 597 LYS A C 1
ATOM 4715 O O . LYS A 1 597 ? -23.032 5.209 28.682 1.00 90.56 597 LYS A O 1
ATOM 4720 N N . PHE A 1 598 ? -22.610 5.009 26.483 1.00 93.62 598 PHE A N 1
ATOM 4721 C CA . PHE A 1 598 ? -21.957 3.703 26.538 1.00 93.62 598 PHE A CA 1
ATOM 4722 C C . PHE A 1 598 ? -20.466 3.846 26.224 1.00 93.62 598 PHE A C 1
ATOM 4724 O O . PHE A 1 598 ? -20.116 4.445 25.201 1.00 93.62 598 PHE A O 1
ATOM 4731 N N . PRO A 1 599 ? -19.572 3.304 27.063 1.00 93.38 599 PRO A N 1
ATOM 4732 C CA . PRO A 1 599 ? -18.149 3.265 26.765 1.00 93.38 599 PRO A CA 1
ATOM 4733 C C . PRO A 1 599 ? -17.823 2.508 25.470 1.00 93.38 599 PRO A C 1
ATOM 4735 O O . PRO A 1 599 ? -18.254 1.373 25.266 1.00 93.38 599 PRO A O 1
ATOM 4738 N N . ILE A 1 600 ? -16.999 3.128 24.627 1.00 94.94 600 ILE A N 1
ATOM 4739 C CA . ILE A 1 600 ? -16.221 2.473 23.574 1.00 94.94 600 ILE A CA 1
ATOM 4740 C C . ILE A 1 600 ? -14.830 2.244 24.163 1.00 94.94 600 ILE A C 1
ATOM 4742 O O . ILE A 1 600 ? -14.080 3.198 24.381 1.00 94.94 600 ILE A O 1
ATOM 4746 N N . ARG A 1 601 ? -14.498 0.993 24.466 1.00 93.81 601 ARG A N 1
ATOM 4747 C CA . ARG A 1 601 ? -13.237 0.614 25.107 1.00 93.81 601 ARG A CA 1
ATOM 4748 C C . ARG A 1 601 ? -12.177 0.363 24.052 1.00 93.81 601 ARG A C 1
ATOM 4750 O O . ARG A 1 601 ? -12.406 -0.425 23.140 1.00 93.81 601 ARG A O 1
ATOM 4757 N N . ILE A 1 602 ? -11.024 1.001 24.215 1.00 95.38 602 ILE A N 1
ATOM 4758 C CA . ILE A 1 602 ? -9.797 0.734 23.464 1.00 95.38 602 ILE A CA 1
ATOM 4759 C C . ILE A 1 602 ? -8.781 0.177 24.455 1.00 95.38 602 ILE A C 1
ATOM 4761 O O . ILE A 1 602 ? -8.239 0.908 25.288 1.00 95.38 602 ILE A O 1
ATOM 4765 N N . GLN A 1 603 ? -8.576 -1.131 24.399 1.00 94.69 603 GLN A N 1
ATOM 4766 C CA . GLN A 1 603 ? -7.710 -1.882 25.299 1.00 94.69 603 GLN A CA 1
ATOM 4767 C C . GLN A 1 603 ? -6.425 -2.259 24.572 1.00 94.69 603 GLN A C 1
ATOM 4769 O O . GLN A 1 603 ? -6.461 -2.630 23.406 1.00 94.69 603 GLN A O 1
ATOM 4774 N N . SER A 1 604 ? -5.282 -2.191 25.244 1.00 94.69 604 SER A N 1
ATOM 4775 C CA . SER A 1 604 ? -4.075 -2.830 24.722 1.00 94.69 604 SER A CA 1
ATOM 4776 C C . SER A 1 604 ? -4.278 -4.343 24.692 1.00 94.69 604 SER A C 1
ATOM 4778 O O . SER A 1 604 ? -4.794 -4.914 25.655 1.00 94.69 604 SER A O 1
ATOM 4780 N N . LEU A 1 605 ? -3.836 -5.011 23.626 1.00 94.81 605 LEU A N 1
ATOM 4781 C CA . LEU A 1 605 ? -3.729 -6.469 23.665 1.00 94.81 605 LEU A CA 1
ATOM 4782 C C . LEU A 1 605 ? -2.609 -6.910 24.621 1.00 94.81 605 LEU A C 1
ATOM 4784 O O . LEU A 1 605 ? -2.712 -7.966 25.236 1.00 94.81 605 LEU A O 1
ATOM 4788 N N . ALA A 1 606 ? -1.559 -6.095 24.769 1.00 93.31 606 ALA A N 1
ATOM 4789 C CA . ALA A 1 606 ? -0.452 -6.384 25.670 1.00 93.31 606 ALA A CA 1
ATOM 4790 C C . ALA A 1 606 ? -0.884 -6.322 27.145 1.00 93.31 606 ALA A C 1
ATOM 4792 O O . ALA A 1 606 ? -1.611 -5.416 27.570 1.00 93.31 606 ALA A O 1
ATOM 4793 N N . VAL A 1 607 ? -0.363 -7.261 27.928 1.00 92.62 607 VAL A N 1
ATOM 4794 C CA . VAL A 1 607 ? -0.652 -7.485 29.348 1.00 92.62 607 VAL A CA 1
ATOM 4795 C C . VAL A 1 607 ? 0.639 -7.591 30.150 1.00 92.62 607 VAL A C 1
ATOM 4797 O O . VAL A 1 607 ? 1.719 -7.775 29.580 1.00 92.62 607 VAL A O 1
ATOM 4800 N N . LEU A 1 608 ? 0.562 -7.469 31.477 1.00 91.56 608 LEU A N 1
ATOM 4801 C CA . LEU A 1 608 ? 1.693 -7.823 32.332 1.00 91.56 608 LEU A CA 1
ATOM 4802 C C . LEU A 1 608 ? 2.037 -9.296 32.129 1.00 91.56 608 LEU A C 1
ATOM 4804 O O . LEU A 1 608 ? 1.182 -10.169 32.251 1.00 91.56 608 LEU A O 1
ATOM 4808 N N . CYS A 1 609 ? 3.311 -9.597 31.884 1.00 87.88 609 CYS A N 1
ATOM 4809 C CA . CYS A 1 609 ? 3.710 -10.963 31.544 1.00 87.88 609 CYS A CA 1
ATOM 4810 C C . CYS A 1 609 ? 3.417 -12.014 32.610 1.00 87.88 609 CYS A C 1
ATOM 4812 O O . CYS A 1 609 ? 3.329 -13.201 32.290 1.00 87.88 609 CYS A O 1
ATOM 4814 N N . ASN A 1 610 ? 3.298 -11.595 33.864 1.00 88.56 610 ASN A N 1
ATOM 4815 C CA . ASN A 1 610 ? 3.037 -12.490 34.983 1.00 88.56 610 ASN A CA 1
ATOM 4816 C C . ASN A 1 610 ? 1.568 -12.452 35.436 1.00 88.56 610 ASN A C 1
ATOM 4818 O O . ASN A 1 610 ? 1.216 -13.199 36.339 1.00 88.56 610 ASN A O 1
ATOM 4822 N N . ASP A 1 611 ? 0.733 -11.589 34.848 1.00 89.56 611 ASP A N 1
ATOM 4823 C CA . ASP A 1 611 ? -0.671 -11.397 35.225 1.00 89.56 611 ASP A CA 1
ATOM 4824 C C . ASP A 1 611 ? -1.464 -10.867 34.016 1.00 89.56 611 ASP A C 1
ATOM 4826 O O . ASP A 1 611 ? -1.470 -9.665 33.729 1.00 89.56 611 ASP A O 1
ATOM 4830 N N . SER A 1 612 ? -2.136 -11.766 33.289 1.00 87.81 612 SER A N 1
ATOM 4831 C CA . SER A 1 612 ? -2.849 -11.402 32.057 1.00 87.81 612 SER A CA 1
ATOM 4832 C C . SER A 1 612 ? -4.133 -10.594 32.310 1.00 87.81 612 SER A C 1
ATOM 4834 O O . SER A 1 612 ? -4.698 -9.985 31.397 1.00 87.81 612 SER A O 1
ATOM 4836 N N . SER A 1 613 ? -4.546 -10.487 33.576 1.00 88.38 613 SER A N 1
ATOM 4837 C CA . SER A 1 613 ? -5.653 -9.640 34.017 1.00 88.38 613 SER A CA 1
ATOM 4838 C C . SER A 1 613 ? -5.318 -8.142 34.018 1.00 88.38 613 SER A C 1
ATOM 4840 O O . SER A 1 613 ? -6.215 -7.290 34.086 1.00 88.38 613 SER A O 1
ATOM 4842 N N . LYS A 1 614 ? -4.028 -7.792 33.921 1.00 91.75 614 LYS A N 1
ATOM 4843 C CA . LYS A 1 614 ? -3.527 -6.414 33.947 1.00 91.75 614 LYS A CA 1
ATOM 4844 C C . LYS A 1 614 ? -3.104 -5.966 32.556 1.00 91.75 614 LYS A C 1
ATOM 4846 O O . LYS A 1 614 ? -2.001 -6.253 32.093 1.00 91.75 614 LYS A O 1
ATOM 4851 N N . LEU A 1 615 ? -3.983 -5.203 31.915 1.00 92.44 615 LEU A N 1
ATOM 4852 C CA . LEU A 1 615 ? -3.717 -4.573 30.625 1.00 92.44 615 LEU A CA 1
ATOM 4853 C C . LEU A 1 615 ? -2.594 -3.537 30.722 1.00 92.44 615 LEU A C 1
ATOM 4855 O O . LEU A 1 615 ? -2.511 -2.779 31.691 1.00 92.44 615 LEU A O 1
ATOM 4859 N N . ALA A 1 616 ? -1.796 -3.424 29.661 1.00 92.38 616 ALA A N 1
ATOM 4860 C CA . ALA A 1 616 ? -0.765 -2.395 29.565 1.00 92.38 616 ALA A CA 1
ATOM 4861 C C . ALA A 1 616 ? -1.338 -0.973 29.467 1.00 92.38 616 ALA A C 1
ATOM 4863 O O . ALA A 1 616 ? -0.665 0.001 29.811 1.00 92.38 616 ALA A O 1
ATOM 4864 N N . GLY A 1 617 ? -2.585 -0.848 29.007 1.00 92.00 617 GLY A N 1
ATOM 4865 C CA . GLY A 1 617 ? -3.332 0.402 28.960 1.00 92.00 617 GLY A CA 1
ATOM 4866 C C . GLY A 1 617 ? -4.749 0.207 28.440 1.00 92.00 617 GLY A C 1
ATOM 4867 O O . GLY A 1 617 ? -5.028 -0.716 27.677 1.00 92.00 617 GLY A O 1
ATOM 4868 N N . GLU A 1 618 ? -5.642 1.090 28.869 1.00 92.06 618 GLU A N 1
ATOM 4869 C CA . GLU A 1 618 ? -7.039 1.140 28.447 1.00 92.06 618 GLU A CA 1
ATOM 4870 C C . GLU A 1 618 ? -7.468 2.606 28.327 1.00 92.06 618 GLU A C 1
ATOM 4872 O O . GLU A 1 618 ? -6.971 3.496 29.027 1.00 92.06 618 GLU A O 1
ATOM 4877 N N . SER A 1 619 ? -8.346 2.888 27.374 1.00 92.06 619 SER A N 1
ATOM 4878 C CA . SER A 1 619 ? -8.832 4.228 27.070 1.00 92.06 619 SER A CA 1
ATOM 4879 C C . SER A 1 619 ? -10.276 4.182 26.578 1.00 92.06 619 SER A C 1
ATOM 4881 O O . SER A 1 619 ? -10.709 3.178 26.015 1.00 92.06 619 SER A O 1
ATOM 4883 N N . TYR A 1 620 ? -11.019 5.269 26.787 1.00 90.44 620 TYR A N 1
ATOM 4884 C CA . TYR A 1 620 ? -12.469 5.281 26.583 1.00 90.44 620 TYR A CA 1
ATOM 4885 C C . TYR A 1 620 ? -12.920 6.392 25.631 1.00 90.44 620 TYR A C 1
ATOM 4887 O O . TYR A 1 620 ? -12.733 7.571 25.918 1.00 90.44 620 TYR A O 1
ATOM 4895 N N . GLY A 1 621 ? -13.544 6.015 24.516 1.00 91.56 621 GLY A N 1
ATOM 4896 C CA . GLY A 1 621 ? -14.474 6.874 23.778 1.00 91.56 621 GLY A CA 1
ATOM 4897 C C . GLY A 1 621 ? -15.910 6.606 24.232 1.00 91.56 621 GLY A C 1
ATOM 4898 O O . GLY A 1 621 ? -16.142 5.747 25.084 1.00 91.56 621 GLY A O 1
ATOM 4899 N N . PHE A 1 622 ? -16.888 7.302 23.658 1.00 91.19 622 PHE A N 1
ATOM 4900 C CA . PHE A 1 622 ? -18.282 7.125 24.060 1.00 91.19 622 PHE A CA 1
ATOM 4901 C C . PHE A 1 622 ? -19.253 7.103 22.887 1.00 91.19 622 PHE A C 1
ATOM 4903 O O . PHE A 1 622 ? -19.167 7.905 21.961 1.00 91.19 622 PHE A O 1
ATOM 4910 N N . LEU A 1 623 ? -20.221 6.201 22.971 1.00 93.75 623 LEU A N 1
ATOM 4911 C CA . LEU A 1 623 ? -21.415 6.170 22.145 1.00 93.75 623 LEU A CA 1
ATOM 4912 C C . LEU A 1 623 ? -22.551 6.843 22.923 1.00 93.75 623 LEU A C 1
ATOM 4914 O O . LEU A 1 623 ? -22.852 6.424 24.040 1.00 93.75 623 LEU A O 1
ATOM 4918 N N . VAL A 1 624 ? -23.172 7.873 22.356 1.00 92.06 624 VAL A N 1
ATOM 4919 C CA . VAL A 1 624 ? -24.219 8.659 23.026 1.00 92.06 624 VAL A CA 1
ATOM 4920 C C . VAL A 1 624 ? -25.522 8.546 22.247 1.00 92.06 624 VAL A C 1
ATOM 4922 O O . VAL A 1 624 ? -25.573 8.850 21.056 1.00 92.06 624 VAL A O 1
ATOM 4925 N N . TYR A 1 625 ? -26.584 8.120 22.919 1.00 92.44 625 TYR A N 1
ATOM 4926 C CA . TYR A 1 625 ? -27.916 8.073 22.331 1.00 92.44 625 TYR A CA 1
ATOM 4927 C C . TYR A 1 625 ? -28.554 9.456 22.355 1.00 92.44 625 TYR A C 1
ATOM 4929 O O . TYR A 1 625 ? -28.486 10.160 23.363 1.00 92.44 625 TYR A O 1
ATOM 4937 N N . LYS A 1 626 ? -29.186 9.837 21.247 1.00 89.50 626 LYS A N 1
ATOM 4938 C CA . LYS A 1 626 ? -29.953 11.078 21.133 1.00 89.50 626 LYS A CA 1
ATOM 4939 C C . LYS A 1 626 ? -31.290 10.848 20.447 1.00 89.50 626 LYS A C 1
ATOM 4941 O O . LYS A 1 626 ? -31.437 9.916 19.651 1.00 89.50 626 LYS A O 1
ATOM 4946 N N . ASN A 1 627 ? -32.235 11.757 20.667 1.00 87.00 627 ASN A N 1
ATOM 4947 C CA . ASN A 1 627 ? -33.450 11.780 19.863 1.00 87.00 627 ASN A CA 1
ATOM 4948 C C . ASN A 1 627 ? -33.152 12.289 18.443 1.00 87.00 627 ASN A C 1
ATOM 4950 O O . ASN A 1 627 ? -32.232 13.081 18.203 1.00 87.00 627 ASN A O 1
ATOM 4954 N N . ARG A 1 628 ? -33.961 11.852 17.471 1.00 83.44 628 ARG A N 1
ATOM 4955 C CA . ARG A 1 628 ? -33.777 12.191 16.049 1.00 83.44 628 ARG A CA 1
ATOM 4956 C C . ARG A 1 628 ? -33.739 13.706 15.809 1.00 83.44 628 ARG A C 1
ATOM 4958 O O . ARG A 1 628 ? -32.877 14.176 15.071 1.00 83.44 628 ARG A O 1
ATOM 4965 N N . PHE A 1 629 ? -34.614 14.448 16.487 1.00 81.56 629 PHE A N 1
ATOM 4966 C CA . PHE A 1 629 ? -34.772 15.899 16.343 1.00 81.56 629 PHE A CA 1
ATOM 4967 C C . PHE A 1 629 ? -33.914 16.727 17.313 1.00 81.56 629 PHE A C 1
ATOM 4969 O O . PHE A 1 629 ? -33.964 17.953 17.274 1.00 81.56 629 PHE A O 1
ATOM 4976 N N . GLU A 1 630 ? -33.121 16.089 18.177 1.00 76.00 630 GLU A N 1
ATOM 4977 C CA . GLU A 1 630 ? -32.243 16.807 19.103 1.00 76.00 630 GLU A CA 1
ATOM 4978 C C . GLU A 1 630 ? -30.947 17.285 18.424 1.00 76.00 630 GLU A C 1
ATOM 4980 O O . GLU A 1 630 ? -30.393 16.582 17.556 1.00 76.00 630 GLU A O 1
ATOM 4985 N N . PRO A 1 631 ? -30.420 18.456 18.846 1.00 70.12 631 PRO A N 1
ATOM 4986 C CA . PRO A 1 631 ? -29.097 18.917 18.440 1.00 70.12 631 PRO A CA 1
ATOM 4987 C C . PRO A 1 631 ? -28.009 17.919 18.862 1.00 70.12 631 PRO A C 1
ATOM 4989 O O . PRO A 1 631 ? -28.233 17.033 19.683 1.00 70.12 631 PRO A O 1
ATOM 4992 N N . MET A 1 632 ? -26.806 18.046 18.285 1.00 64.06 632 MET A N 1
ATOM 4993 C CA . MET A 1 632 ? -25.725 17.076 18.522 1.00 64.06 632 MET A CA 1
ATOM 4994 C C . MET A 1 632 ? -25.358 16.912 19.998 1.00 64.06 632 MET A C 1
ATOM 4996 O O . MET A 1 632 ? -24.984 15.813 20.363 1.00 64.06 632 MET A O 1
ATOM 5000 N N . ARG A 1 633 ? -25.484 17.944 20.840 1.00 64.94 633 ARG A N 1
ATOM 5001 C CA . ARG A 1 633 ? -25.319 17.812 22.294 1.00 64.94 633 ARG A CA 1
ATOM 5002 C C . ARG A 1 633 ? -26.693 17.793 22.974 1.00 64.94 633 ARG A C 1
ATOM 5004 O O . ARG A 1 633 ? -27.405 18.792 22.848 1.00 64.94 633 ARG A O 1
ATOM 5011 N N . PRO A 1 634 ? -27.069 16.712 23.680 1.00 55.75 634 PRO A N 1
ATOM 5012 C CA . PRO A 1 634 ? -28.302 16.674 24.462 1.00 55.75 634 PRO A CA 1
ATOM 5013 C C . PRO A 1 634 ? -28.292 17.741 25.569 1.00 55.75 634 PRO A C 1
ATOM 5015 O O . PRO A 1 634 ? -27.243 18.060 26.121 1.00 55.75 634 PRO A O 1
ATOM 5018 N N . ALA A 1 635 ? -29.465 18.274 25.921 1.00 54.44 635 ALA A N 1
ATOM 5019 C CA . ALA A 1 635 ? -29.625 19.244 27.015 1.00 54.44 635 ALA A CA 1
ATOM 5020 C C . ALA A 1 635 ? -29.731 18.589 28.414 1.00 54.44 635 ALA A C 1
ATOM 5022 O O . ALA A 1 635 ? -29.819 19.288 29.421 1.00 54.44 635 ALA A O 1
ATOM 5023 N N . LEU A 1 636 ? -29.761 17.253 28.473 1.00 55.91 636 LEU A N 1
ATOM 5024 C CA . LEU A 1 636 ? -30.012 16.450 29.674 1.00 55.91 636 LEU A CA 1
ATOM 5025 C C . LEU A 1 636 ? -28.707 15.928 30.304 1.00 55.91 636 LEU A C 1
ATOM 5027 O O . LEU A 1 636 ? -27.725 15.737 29.585 1.00 55.91 636 LEU A O 1
ATOM 5031 N N . PRO A 1 637 ? -28.680 15.651 31.625 1.00 59.62 637 PRO A N 1
ATOM 5032 C CA . PRO A 1 637 ? -27.528 15.026 32.267 1.00 59.62 637 PRO A CA 1
ATOM 5033 C C . PRO A 1 637 ? -27.305 13.616 31.704 1.00 59.62 637 PRO A C 1
ATOM 5035 O O . PRO A 1 637 ? -28.188 12.760 31.759 1.00 59.62 637 PRO A O 1
ATOM 5038 N N . GLU A 1 638 ? -26.118 13.386 31.151 1.00 68.19 638 GLU A N 1
ATOM 5039 C CA . GLU A 1 638 ? -25.752 12.118 30.522 1.00 68.19 638 GLU A CA 1
ATOM 5040 C C . GLU A 1 638 ? -25.720 10.971 31.547 1.00 68.19 638 GLU A C 1
ATOM 5042 O O . GLU A 1 638 ? -25.097 11.080 32.607 1.00 68.19 638 GLU A O 1
ATOM 5047 N N . ARG A 1 639 ? -26.360 9.839 31.225 1.00 82.75 639 ARG A N 1
ATOM 5048 C CA . ARG A 1 639 ? -26.351 8.630 32.063 1.00 82.75 639 ARG A CA 1
ATOM 5049 C C . ARG A 1 639 ? -25.315 7.647 31.534 1.00 82.75 639 ARG A C 1
ATOM 5051 O O . ARG A 1 639 ? -25.542 6.996 30.517 1.00 82.75 639 ARG A O 1
ATOM 5058 N N . LEU A 1 640 ? -24.201 7.503 32.246 1.00 87.19 640 LEU A N 1
ATOM 5059 C CA . LEU A 1 640 ? -23.173 6.514 31.925 1.00 87.19 640 LEU A CA 1
ATOM 5060 C C . LEU A 1 640 ? -23.654 5.089 32.254 1.00 87.19 640 LEU A C 1
ATOM 5062 O O . LEU A 1 640 ? -24.055 4.810 33.384 1.00 87.19 640 LEU A O 1
ATOM 5066 N N . ILE A 1 641 ? -23.582 4.186 31.276 1.00 89.81 641 ILE A N 1
ATOM 5067 C CA . ILE A 1 641 ? -23.964 2.775 31.396 1.00 89.81 641 ILE A CA 1
ATOM 5068 C C . ILE A 1 641 ? -22.736 1.918 31.086 1.00 89.81 641 ILE A C 1
ATOM 5070 O O . ILE A 1 641 ? -22.309 1.823 29.937 1.00 89.81 641 ILE A O 1
ATOM 5074 N N . VAL A 1 642 ? -22.162 1.312 32.126 1.00 88.44 642 VAL A N 1
ATOM 5075 C CA . VAL A 1 642 ? -20.937 0.503 32.048 1.00 88.44 642 VAL A CA 1
ATOM 5076 C C . VAL A 1 642 ? -21.284 -0.976 32.170 1.00 88.44 642 VAL A C 1
ATOM 5078 O O . VAL A 1 642 ? -22.064 -1.361 33.042 1.00 88.44 642 VAL A O 1
ATOM 5081 N N . GLN A 1 643 ? -20.655 -1.808 31.344 1.00 87.31 643 GLN A N 1
ATOM 5082 C CA . GLN A 1 643 ? -20.769 -3.259 31.419 1.00 87.31 643 GLN A CA 1
ATOM 5083 C C . GLN A 1 643 ? -19.551 -3.856 32.135 1.00 87.31 643 GLN A C 1
ATOM 5085 O O . GLN A 1 643 ? -18.416 -3.643 31.714 1.00 87.31 643 GLN A O 1
ATOM 5090 N N . ASN A 1 644 ? -19.795 -4.643 33.185 1.00 82.81 644 ASN A N 1
ATOM 5091 C CA . ASN A 1 644 ? -18.767 -5.422 33.879 1.00 82.81 644 ASN A CA 1
ATOM 5092 C C . ASN A 1 644 ? -19.021 -6.918 33.673 1.00 82.81 644 ASN A C 1
ATOM 5094 O O . ASN A 1 644 ? -20.173 -7.350 33.709 1.00 82.81 644 ASN A O 1
ATOM 5098 N N . GLY A 1 645 ? -17.957 -7.706 33.492 1.00 78.25 645 GLY A N 1
ATOM 5099 C CA . GLY A 1 645 ? -18.061 -9.166 33.397 1.00 78.25 645 GLY A CA 1
ATOM 5100 C C . GLY A 1 645 ? -18.840 -9.644 32.169 1.00 78.25 645 GLY A C 1
ATOM 5101 O O . GLY A 1 645 ? -19.698 -10.519 32.284 1.00 78.25 645 GLY A O 1
ATOM 5102 N N . ARG A 1 646 ? -18.577 -9.040 31.000 1.00 86.69 646 ARG A N 1
ATOM 5103 C CA . ARG A 1 646 ? -19.283 -9.331 29.739 1.00 86.69 646 ARG A CA 1
ATOM 5104 C C . ARG A 1 646 ? -19.281 -10.822 29.375 1.00 86.69 646 ARG A C 1
ATOM 5106 O O . ARG A 1 646 ? -20.273 -11.311 28.850 1.00 86.69 646 ARG A O 1
ATOM 5113 N N . CYS A 1 647 ? -18.191 -11.527 29.661 1.00 90.12 647 CYS A N 1
ATOM 5114 C CA . CYS A 1 647 ? -17.888 -12.871 29.168 1.00 90.12 647 CYS A CA 1
ATOM 5115 C C . CYS A 1 647 ? -17.960 -13.931 30.276 1.00 90.12 647 CYS A C 1
ATOM 5117 O O . CYS A 1 647 ? -17.101 -14.810 30.376 1.00 90.12 647 CYS A O 1
ATOM 5119 N N . ASN A 1 648 ? -18.970 -13.818 31.143 1.00 86.75 648 ASN A N 1
ATOM 5120 C CA . ASN A 1 648 ? -19.193 -14.725 32.274 1.00 86.75 648 ASN A CA 1
ATOM 5121 C C . ASN A 1 648 ? -20.131 -15.903 31.955 1.00 86.75 648 ASN A C 1
ATOM 5123 O O . ASN A 1 648 ? -20.194 -16.849 32.739 1.00 86.75 648 ASN A O 1
ATOM 5127 N N . ASP A 1 649 ? -20.839 -15.875 30.823 1.00 86.62 649 ASP A N 1
ATOM 5128 C CA . ASP A 1 649 ? -21.734 -16.958 30.404 1.00 86.62 649 ASP A CA 1
ATOM 5129 C C . ASP A 1 649 ? -20.969 -18.039 29.622 1.00 86.62 649 ASP A C 1
ATOM 5131 O O . ASP A 1 649 ? -20.479 -17.807 28.518 1.00 86.62 649 ASP A O 1
ATOM 5135 N N . LYS A 1 650 ? -20.887 -19.244 30.197 1.00 86.12 650 LYS A N 1
ATOM 5136 C CA . LYS A 1 650 ? -20.245 -20.410 29.572 1.00 86.12 650 LYS A CA 1
ATOM 5137 C C . LYS A 1 650 ? -20.975 -20.888 28.316 1.00 86.12 650 LYS A C 1
ATOM 5139 O O . LYS A 1 650 ? -20.335 -21.441 27.425 1.00 86.12 650 LYS A O 1
ATOM 5144 N N . TYR A 1 651 ? -22.298 -20.743 28.273 1.00 89.00 651 TYR A N 1
ATOM 5145 C CA . TYR A 1 651 ? -23.129 -21.251 27.181 1.00 89.00 651 TYR A CA 1
ATOM 5146 C C . TYR A 1 651 ? -23.189 -20.273 26.006 1.00 89.00 651 TYR A C 1
ATOM 5148 O O . TYR A 1 651 ? -23.402 -20.703 24.876 1.00 89.00 651 TYR A O 1
ATOM 5156 N N . ASN A 1 652 ? -22.924 -18.989 26.259 1.00 88.69 652 ASN A N 1
ATOM 5157 C CA . ASN A 1 652 ? -22.811 -17.941 25.247 1.00 88.69 652 ASN A CA 1
ATOM 5158 C C . ASN A 1 652 ? -21.462 -17.212 25.374 1.00 88.69 652 ASN A C 1
ATOM 5160 O O . ASN A 1 652 ? -21.423 -16.055 25.805 1.00 88.69 652 ASN A O 1
ATOM 5164 N N . PRO A 1 653 ? -20.343 -17.875 25.026 1.00 92.44 653 PRO A N 1
ATOM 5165 C CA . PRO A 1 653 ? -19.023 -17.269 25.125 1.00 92.44 653 PRO A CA 1
ATOM 5166 C C . PRO A 1 653 ? -18.897 -16.050 24.202 1.00 92.44 653 PRO A C 1
ATOM 5168 O O . PRO A 1 653 ? -19.417 -16.030 23.083 1.00 92.44 653 PRO A O 1
ATOM 5171 N N . CYS A 1 654 ? -18.150 -15.046 24.655 1.00 94.75 654 CYS A N 1
ATOM 5172 C CA . CYS A 1 654 ? -17.816 -13.880 23.845 1.00 94.75 654 CYS A CA 1
ATOM 5173 C C . CYS A 1 654 ? -16.987 -14.282 22.628 1.00 94.75 654 CYS A C 1
ATOM 5175 O O . CYS A 1 654 ? -16.033 -15.052 22.751 1.00 94.75 654 CYS A O 1
ATOM 5177 N N . LYS A 1 655 ? -17.279 -13.693 21.472 1.00 96.50 655 LYS A N 1
ATOM 5178 C CA . LYS A 1 655 ? -16.470 -13.881 20.262 1.00 96.50 655 LYS A CA 1
ATOM 5179 C C . LYS A 1 655 ? -15.417 -12.779 20.162 1.00 96.50 655 LYS A C 1
ATOM 5181 O O . LYS A 1 655 ? -15.724 -11.604 20.373 1.00 96.50 655 LYS A O 1
ATOM 5186 N N . VAL A 1 656 ? -14.180 -13.165 19.859 1.00 96.94 656 VAL A N 1
ATOM 5187 C CA . VAL A 1 656 ? -13.047 -12.264 19.626 1.00 96.94 656 VAL A CA 1
ATOM 5188 C C . VAL A 1 656 ? -12.530 -12.514 18.219 1.00 96.94 656 VAL A C 1
ATOM 5190 O O . VAL A 1 656 ? -12.051 -13.607 17.923 1.00 96.94 656 VAL A O 1
ATOM 5193 N N . LEU A 1 657 ? -12.633 -11.516 17.348 1.00 98.31 657 LEU A N 1
ATOM 5194 C CA . LEU A 1 657 ? -12.176 -11.622 15.965 1.00 98.31 657 LEU A CA 1
ATOM 5195 C C . LEU A 1 657 ? -10.721 -11.153 15.824 1.00 98.31 657 LEU A C 1
ATOM 5197 O O . LEU A 1 657 ? -10.318 -10.189 16.479 1.00 98.31 657 LEU A O 1
ATOM 5201 N N . ASN A 1 658 ? -9.989 -11.795 14.907 1.00 97.50 658 ASN A N 1
ATOM 5202 C CA . ASN A 1 658 ? -8.622 -11.487 14.482 1.00 97.50 658 ASN A CA 1
ATOM 5203 C C . ASN A 1 658 ? -7.541 -11.731 15.561 1.00 97.50 658 ASN A C 1
ATOM 5205 O O . ASN A 1 658 ? -6.570 -10.980 15.690 1.00 97.50 658 ASN A O 1
ATOM 5209 N N . CYS A 1 659 ? -7.692 -12.802 16.348 1.00 96.06 659 CYS A N 1
ATOM 5210 C CA . CYS A 1 659 ? -6.688 -13.178 17.347 1.00 96.06 659 CYS A CA 1
ATOM 5211 C C . CYS A 1 659 ? -5.344 -13.587 16.696 1.00 96.06 659 CYS A C 1
ATOM 5213 O O . CYS A 1 659 ? -5.334 -14.406 15.772 1.00 96.06 659 CYS A O 1
ATOM 5215 N N . PRO A 1 660 ? -4.192 -13.110 17.212 1.00 94.88 660 PRO A N 1
ATOM 5216 C CA . PRO A 1 660 ? -2.869 -13.538 16.752 1.00 94.88 660 PRO A CA 1
ATOM 5217 C C . PRO A 1 660 ? -2.401 -14.864 17.388 1.00 94.88 660 PRO A C 1
ATOM 5219 O O . PRO A 1 660 ? -1.256 -15.262 17.197 1.00 94.88 660 PRO A O 1
ATOM 5222 N N . PHE A 1 661 ? -3.278 -15.545 18.128 1.00 93.19 661 PHE A N 1
ATOM 5223 C CA . PHE A 1 661 ? -3.061 -16.826 18.806 1.00 93.19 661 PHE A CA 1
ATOM 5224 C C . PHE A 1 661 ? -4.385 -17.604 18.894 1.00 93.19 661 PHE A C 1
ATOM 5226 O O . PHE A 1 661 ? -5.458 -17.037 18.681 1.00 93.19 661 PHE A O 1
ATOM 5233 N N . GLU A 1 662 ? -4.328 -18.893 19.238 1.00 90.88 662 GLU A N 1
ATOM 5234 C CA . GLU A 1 662 ? -5.510 -19.773 19.230 1.00 90.88 662 GLU A CA 1
ATOM 5235 C C . GLU A 1 662 ? -6.490 -19.544 20.385 1.00 90.88 662 GLU A C 1
ATOM 5237 O O . GLU A 1 662 ? -7.692 -19.768 20.233 1.00 90.88 662 GLU A O 1
ATOM 5242 N N . LYS A 1 663 ? -6.001 -19.140 21.562 1.00 87.12 663 LYS A N 1
ATOM 5243 C CA . LYS A 1 663 ? -6.816 -19.047 22.782 1.00 87.12 663 LYS A CA 1
ATOM 5244 C C . LYS A 1 663 ? -6.515 -17.764 23.545 1.00 87.12 663 LYS A C 1
ATOM 5246 O O . LYS A 1 663 ? -5.365 -17.492 23.867 1.00 87.12 663 LYS A O 1
ATOM 5251 N N . MET A 1 664 ? -7.561 -17.011 23.881 1.00 86.81 664 MET A N 1
ATOM 5252 C CA . MET A 1 664 ? -7.460 -15.938 24.874 1.00 86.81 664 MET A CA 1
ATOM 5253 C C . MET A 1 664 ? -7.301 -16.533 26.283 1.00 86.81 664 MET A C 1
ATOM 5255 O O . MET A 1 664 ? -7.993 -17.508 26.599 1.00 86.81 664 MET A O 1
ATOM 5259 N N . PRO A 1 665 ? -6.456 -15.952 27.156 1.00 82.38 665 PRO A N 1
ATOM 5260 C CA . PRO A 1 665 ? -6.405 -16.335 28.562 1.00 82.38 665 PRO A CA 1
ATOM 5261 C C . PRO A 1 665 ? -7.742 -16.121 29.273 1.00 82.38 665 PRO A C 1
ATOM 5263 O O . PRO A 1 665 ? -8.471 -15.168 28.996 1.00 82.38 665 PRO A O 1
ATOM 5266 N N . LYS A 1 666 ? -8.045 -16.994 30.239 1.00 80.75 666 LYS A N 1
ATOM 5267 C CA . LYS A 1 666 ? -9.307 -16.973 31.004 1.00 80.75 666 LYS A CA 1
ATOM 5268 C C . LYS A 1 666 ? -9.459 -15.749 31.912 1.00 80.75 666 LYS A C 1
ATOM 5270 O O . LYS A 1 666 ? -10.567 -15.444 32.344 1.00 80.75 666 LYS A O 1
ATOM 5275 N N . ASP A 1 667 ? -8.362 -15.102 32.265 1.00 78.81 667 ASP A N 1
ATOM 5276 C CA . ASP A 1 667 ? -8.292 -13.940 33.149 1.00 78.81 667 ASP A CA 1
ATOM 5277 C C . ASP A 1 667 ? -8.090 -12.624 32.381 1.00 78.81 667 ASP A C 1
ATOM 5279 O O . ASP A 1 667 ? -8.026 -11.564 33.007 1.00 78.81 667 ASP A O 1
ATOM 5283 N N . TYR A 1 668 ? -8.059 -12.656 31.040 1.00 84.00 668 TYR A N 1
ATOM 5284 C CA . TYR A 1 668 ? -7.819 -11.471 30.216 1.00 84.00 668 TYR A CA 1
ATOM 5285 C C . TYR A 1 668 ? -8.762 -10.314 30.590 1.00 84.00 668 TYR A C 1
ATOM 5287 O O . TYR A 1 668 ? -9.992 -10.420 30.549 1.00 84.00 668 TYR A O 1
ATOM 5295 N N . SER A 1 669 ? -8.169 -9.177 30.974 1.00 78.50 669 SER A N 1
ATOM 5296 C CA . SER A 1 669 ? -8.872 -7.942 31.356 1.00 78.50 669 SER A CA 1
ATOM 5297 C C . SER A 1 669 ? -9.914 -8.078 32.491 1.00 78.50 669 SER A C 1
ATOM 5299 O O . SER A 1 669 ? -10.692 -7.142 32.702 1.00 78.50 669 SER A O 1
ATOM 5301 N N . ASN A 1 670 ? -9.982 -9.198 33.223 1.00 76.94 670 ASN A N 1
ATOM 5302 C CA . ASN A 1 670 ? -11.058 -9.488 34.187 1.00 76.94 670 ASN A CA 1
ATOM 5303 C C . ASN A 1 670 ? -12.488 -9.358 33.605 1.00 76.94 670 ASN A C 1
ATOM 5305 O O . ASN A 1 670 ? -13.433 -9.053 34.334 1.00 76.94 670 ASN A O 1
ATOM 5309 N N . GLN A 1 671 ? -12.674 -9.560 32.294 1.00 74.00 671 GLN A N 1
ATOM 5310 C CA . GLN A 1 671 ? -13.991 -9.434 31.640 1.00 74.00 671 GLN A CA 1
ATOM 5311 C C . GLN A 1 671 ? -14.807 -10.736 31.640 1.00 74.00 671 GLN A C 1
ATOM 5313 O O . GLN A 1 671 ? -15.917 -10.758 31.112 1.00 74.00 671 GLN A O 1
ATOM 5318 N N . GLY A 1 672 ? -14.292 -11.791 32.273 1.00 73.12 672 GLY A N 1
ATOM 5319 C CA . GLY A 1 672 ? -14.881 -13.127 32.325 1.00 73.12 672 GLY A CA 1
ATOM 5320 C C . GLY A 1 672 ? -14.017 -14.159 31.603 1.00 73.12 672 GLY A C 1
ATOM 5321 O O . GLY A 1 672 ? -13.109 -13.802 30.860 1.00 73.12 672 GLY A O 1
ATOM 5322 N N . SER A 1 673 ? -14.283 -15.445 31.841 1.00 81.75 673 SER A N 1
ATOM 5323 C CA . SER A 1 673 ? -13.405 -16.541 31.396 1.00 81.75 673 SER A CA 1
ATOM 5324 C C . SER A 1 673 ? -13.827 -17.242 30.111 1.00 81.75 673 SER A C 1
ATOM 5326 O O . SER A 1 673 ? -13.155 -18.183 29.686 1.00 81.75 673 SER A O 1
ATOM 5328 N N . TYR A 1 674 ? -14.923 -16.813 29.488 1.00 88.50 674 TYR A N 1
ATOM 5329 C CA . TYR A 1 674 ? -15.495 -17.481 28.322 1.00 88.50 674 TYR A CA 1
ATOM 5330 C C . TYR A 1 674 ? -15.362 -16.604 27.077 1.00 88.50 674 TYR A C 1
ATOM 5332 O O . TYR A 1 674 ? -16.306 -15.936 26.659 1.00 88.50 674 TYR A O 1
ATOM 5340 N N . MET A 1 675 ? -14.162 -16.604 26.491 1.00 91.06 675 MET A N 1
ATOM 5341 C CA . MET A 1 675 ? -13.845 -15.930 25.230 1.00 91.06 675 MET A CA 1
ATOM 5342 C C . MET A 1 675 ? -13.383 -16.957 24.190 1.00 91.06 675 MET A C 1
ATOM 5344 O O . MET A 1 675 ? -12.526 -17.793 24.471 1.00 91.06 675 MET A O 1
ATOM 5348 N N . MET A 1 676 ? -13.938 -16.884 22.984 1.00 93.38 676 MET A N 1
ATOM 5349 C CA . MET A 1 676 ? -13.554 -17.702 21.836 1.00 93.38 676 MET A CA 1
ATOM 5350 C C . MET A 1 676 ? -12.822 -16.847 20.809 1.00 93.38 676 MET A C 1
ATOM 5352 O O . MET A 1 676 ? -13.363 -15.853 20.322 1.00 93.38 676 MET A O 1
ATOM 5356 N N . CYS A 1 677 ? -11.602 -17.258 20.475 1.00 94.19 677 CYS A N 1
ATOM 5357 C CA . CYS A 1 677 ? -10.795 -16.614 19.452 1.00 94.19 677 CYS A CA 1
ATOM 5358 C C . CYS A 1 677 ? -11.136 -17.134 18.060 1.00 94.19 677 CYS A C 1
ATOM 5360 O O . CYS A 1 677 ? -11.201 -18.338 17.828 1.00 94.19 677 CYS A O 1
ATOM 5362 N N . PHE A 1 678 ? -11.277 -16.201 17.129 1.00 97.44 678 PHE A N 1
ATOM 5363 C CA . PHE A 1 678 ? -11.372 -16.447 15.702 1.00 97.44 678 PHE A CA 1
ATOM 5364 C C . PHE A 1 678 ? -10.272 -15.651 15.012 1.00 97.44 678 PHE A C 1
ATOM 5366 O O . PHE A 1 678 ? -10.007 -14.503 15.370 1.00 97.44 678 PHE A O 1
ATOM 5373 N N . ASN A 1 679 ? -9.625 -16.245 14.019 1.00 96.62 679 ASN A N 1
ATOM 5374 C CA . ASN A 1 679 ? -8.703 -15.526 13.149 1.00 96.62 679 ASN A CA 1
ATOM 5375 C C . ASN A 1 679 ? -9.445 -15.001 11.910 1.00 96.62 679 ASN A C 1
ATOM 5377 O O . ASN A 1 679 ? -10.648 -15.211 11.759 1.00 96.62 679 ASN A O 1
ATOM 5381 N N . VAL A 1 680 ? -8.738 -14.303 11.024 1.00 96.81 680 VAL A N 1
ATOM 5382 C CA . VAL A 1 680 ? -9.349 -13.679 9.838 1.00 96.81 680 VAL A CA 1
ATOM 5383 C C . VAL A 1 680 ? -9.906 -14.672 8.816 1.00 96.81 680 VAL A C 1
ATOM 5385 O O . VAL A 1 680 ? -10.720 -14.263 7.999 1.00 96.81 680 VAL A O 1
ATOM 5388 N N . LEU A 1 681 ? -9.537 -15.959 8.867 1.00 96.94 681 LEU A N 1
ATOM 5389 C CA . LEU A 1 681 ? -10.041 -16.974 7.931 1.00 96.94 681 LEU A CA 1
ATOM 5390 C C . LEU A 1 681 ? -11.526 -17.299 8.136 1.00 96.94 681 LEU A C 1
ATOM 5392 O O . LEU A 1 681 ? -12.124 -17.928 7.273 1.00 96.94 681 LEU A O 1
ATOM 5396 N N . VAL A 1 682 ? -12.131 -16.874 9.254 1.00 97.56 682 VAL A N 1
ATOM 5397 C CA . VAL A 1 682 ? -13.589 -16.972 9.450 1.00 97.56 682 VAL A CA 1
ATOM 5398 C C . VAL A 1 682 ? -14.364 -15.976 8.578 1.00 97.56 682 VAL A C 1
ATOM 5400 O O . VAL A 1 682 ? -15.582 -16.078 8.447 1.00 97.56 682 VAL A O 1
ATOM 5403 N N . LEU A 1 683 ? -13.674 -14.972 8.030 1.00 98.00 683 LEU A N 1
ATOM 5404 C CA . LEU A 1 683 ? -14.264 -13.980 7.150 1.00 98.00 683 LEU A CA 1
ATOM 5405 C C . LEU A 1 683 ? -14.217 -14.491 5.713 1.00 98.00 683 LEU A C 1
ATOM 5407 O O . LEU A 1 683 ? -13.175 -14.920 5.224 1.00 98.00 683 LEU A O 1
ATOM 5411 N N . HIS A 1 684 ? -15.343 -14.370 5.023 1.00 97.44 684 HIS A N 1
ATOM 5412 C CA . HIS A 1 684 ? -15.472 -14.704 3.610 1.00 97.44 684 HIS A CA 1
ATOM 5413 C C . HIS A 1 684 ? -15.972 -13.478 2.862 1.00 97.44 684 HIS A C 1
ATOM 5415 O O . HIS A 1 684 ? -16.823 -12.755 3.376 1.00 97.44 684 HIS A O 1
ATOM 5421 N N . LEU A 1 685 ? -15.447 -13.213 1.670 1.00 96.88 685 LEU A N 1
ATOM 5422 C CA . LEU A 1 685 ? -15.904 -12.108 0.839 1.00 96.88 685 LEU A CA 1
ATOM 5423 C C . LEU A 1 685 ? -17.380 -12.287 0.496 1.00 96.88 685 LEU A C 1
ATOM 5425 O O . LEU A 1 685 ? -17.779 -13.308 -0.060 1.00 96.88 685 LEU A O 1
ATOM 5429 N N . ARG A 1 686 ? -18.167 -11.245 0.768 1.00 94.81 686 ARG A N 1
ATOM 5430 C CA . ARG A 1 686 ? -19.586 -11.188 0.393 1.00 94.81 686 ARG A CA 1
ATOM 5431 C C . ARG A 1 686 ? -19.760 -10.991 -1.108 1.00 94.81 686 ARG A C 1
ATOM 5433 O O . ARG A 1 686 ? -20.727 -11.465 -1.692 1.00 94.81 686 ARG A O 1
ATOM 5440 N N . ILE A 1 687 ? -18.834 -10.246 -1.711 1.00 92.62 687 ILE A N 1
ATOM 5441 C CA . ILE A 1 687 ? -18.747 -10.040 -3.155 1.00 92.62 687 ILE A CA 1
ATOM 5442 C C . ILE A 1 687 ? -17.626 -10.955 -3.651 1.00 92.62 687 ILE A C 1
ATOM 5444 O O . ILE A 1 687 ? -16.456 -10.635 -3.416 1.00 92.62 687 ILE A O 1
ATOM 5448 N N . PRO A 1 688 ? -17.951 -12.093 -4.292 1.00 93.56 688 PRO A N 1
ATOM 5449 C CA . PRO A 1 688 ? -16.936 -13.013 -4.778 1.00 93.56 688 PRO A CA 1
ATOM 5450 C C . PRO A 1 688 ? -16.004 -12.324 -5.776 1.00 93.56 688 PRO A C 1
ATOM 5452 O O . PRO A 1 688 ? -16.442 -11.549 -6.628 1.00 93.56 688 PRO A O 1
ATOM 5455 N N . THR A 1 689 ? -14.711 -12.623 -5.688 1.00 94.00 689 THR A N 1
ATOM 5456 C CA . THR A 1 689 ? -13.733 -12.168 -6.675 1.00 94.00 689 THR A CA 1
ATOM 5457 C C . THR A 1 689 ? -14.030 -12.838 -8.025 1.00 94.00 689 THR A C 1
ATOM 5459 O O . THR A 1 689 ? -14.178 -14.065 -8.057 1.00 94.00 689 THR A O 1
ATOM 5462 N N . PRO A 1 690 ? -14.104 -12.079 -9.136 1.00 91.38 690 PRO A N 1
ATOM 5463 C CA . PRO A 1 690 ? -14.354 -12.637 -10.463 1.00 91.38 690 PRO A CA 1
ATOM 5464 C C . PRO A 1 690 ? -13.354 -13.728 -10.867 1.00 91.38 690 PRO A C 1
ATOM 5466 O O . PRO A 1 690 ? -12.196 -13.736 -10.443 1.00 91.38 690 PRO A O 1
ATOM 5469 N N . GLN A 1 691 ? -13.794 -14.649 -11.727 1.00 86.56 691 GLN A N 1
ATOM 5470 C CA . GLN A 1 691 ? -12.920 -15.680 -12.287 1.00 86.56 691 GLN A CA 1
ATOM 5471 C C . GLN A 1 691 ? -11.750 -15.036 -13.049 1.00 86.56 691 GLN A C 1
ATOM 5473 O O . GLN A 1 691 ? -11.951 -14.111 -13.829 1.00 86.56 691 GLN A O 1
ATOM 5478 N N . GLY A 1 692 ? -10.529 -15.523 -12.811 1.00 85.12 692 GLY A N 1
ATOM 5479 C CA . GLY A 1 692 ? -9.301 -14.949 -13.378 1.00 85.12 692 GLY A CA 1
ATOM 5480 C C . GLY A 1 692 ? -8.709 -13.779 -12.580 1.00 85.12 692 GLY A C 1
ATOM 5481 O O . GLY A 1 692 ? -7.594 -13.364 -12.874 1.00 85.12 692 GLY A O 1
ATOM 5482 N N . GLU A 1 693 ? -9.396 -13.274 -11.547 1.00 88.31 693 GLU A N 1
ATOM 5483 C CA . GLU A 1 693 ? -8.885 -12.211 -10.662 1.00 88.31 693 GLU A CA 1
ATOM 5484 C C . GLU A 1 693 ? -8.417 -12.704 -9.281 1.00 88.31 693 GLU A C 1
ATOM 5486 O O . GLU A 1 693 ? -7.879 -11.919 -8.491 1.00 88.31 693 GLU A O 1
ATOM 5491 N N . TYR A 1 694 ? -8.611 -13.989 -8.980 1.00 91.31 694 TYR A N 1
ATOM 5492 C CA . TYR A 1 694 ? -8.047 -14.656 -7.808 1.00 91.31 694 TYR A CA 1
ATOM 5493 C C . TYR A 1 694 ? -7.050 -15.744 -8.244 1.00 91.31 694 TYR A C 1
ATOM 5495 O O . TYR A 1 694 ? -7.220 -16.343 -9.309 1.00 91.31 694 TYR A O 1
ATOM 5503 N N . PRO A 1 695 ? -5.992 -15.987 -7.455 1.00 93.31 695 PRO A N 1
ATOM 5504 C CA . PRO A 1 695 ? -4.961 -16.960 -7.781 1.00 93.31 695 PRO A CA 1
ATOM 5505 C C . PRO A 1 695 ? -5.448 -18.401 -7.586 1.00 93.31 695 PRO A C 1
ATOM 5507 O O . PRO A 1 695 ? -6.331 -18.684 -6.777 1.00 93.31 695 PRO A O 1
ATOM 5510 N N . SER A 1 696 ? -4.814 -19.329 -8.294 1.00 91.19 696 SER A N 1
ATOM 5511 C CA . SER A 1 696 ? -4.973 -20.767 -8.099 1.00 91.19 696 SER A CA 1
ATOM 5512 C C . SER A 1 696 ? -4.522 -21.192 -6.698 1.00 91.19 696 SER A C 1
ATOM 5514 O O . SER A 1 696 ? -3.544 -20.678 -6.145 1.00 91.19 696 SER A O 1
ATOM 5516 N N . SER A 1 697 ? -5.209 -22.193 -6.140 1.00 89.62 697 SER A N 1
ATOM 5517 C CA . SER A 1 697 ? -4.772 -22.881 -4.917 1.00 89.62 697 SER A CA 1
ATOM 5518 C C . SER A 1 697 ? -3.474 -23.672 -5.135 1.00 89.62 697 SER A C 1
ATOM 5520 O O . SER A 1 697 ? -2.657 -23.802 -4.222 1.00 89.62 697 SER A O 1
ATOM 5522 N N . VAL A 1 698 ? -3.267 -24.186 -6.351 1.00 88.12 698 VAL A N 1
ATOM 5523 C CA . VAL A 1 698 ? -2.056 -24.913 -6.750 1.00 88.12 698 VAL A CA 1
ATOM 5524 C C . VAL A 1 698 ? -1.097 -23.939 -7.422 1.00 88.12 698 VAL A C 1
ATOM 5526 O O . VAL A 1 698 ? -1.468 -23.273 -8.388 1.00 88.12 698 VAL A O 1
ATOM 5529 N N . VAL A 1 699 ? 0.123 -23.878 -6.901 1.00 90.88 699 VAL A N 1
ATOM 5530 C CA . VAL A 1 699 ? 1.191 -22.981 -7.347 1.00 90.88 699 VAL A CA 1
ATOM 5531 C C . VAL A 1 699 ? 2.406 -23.828 -7.719 1.00 90.88 699 VAL A C 1
ATOM 5533 O O . VAL A 1 699 ? 2.631 -24.876 -7.107 1.00 90.88 699 VAL A O 1
ATOM 5536 N N . LYS A 1 700 ? 3.147 -23.418 -8.754 1.00 88.88 700 LYS A N 1
ATOM 5537 C CA . LYS A 1 700 ? 4.373 -24.108 -9.169 1.00 88.88 700 LYS A CA 1
ATOM 5538 C C . LYS A 1 700 ? 5.449 -23.934 -8.083 1.00 88.88 700 LYS A C 1
ATOM 5540 O O . LYS A 1 700 ? 5.457 -22.891 -7.432 1.00 88.88 700 LYS A O 1
ATOM 5545 N N . PRO A 1 701 ? 6.361 -24.897 -7.873 1.00 86.38 701 PRO A N 1
ATOM 5546 C CA . PRO A 1 701 ? 7.418 -24.761 -6.866 1.00 86.38 701 PRO A CA 1
ATOM 5547 C C . PRO A 1 701 ? 8.259 -23.481 -7.005 1.00 86.38 701 PRO A C 1
ATOM 5549 O O . PRO A 1 701 ? 8.637 -22.884 -6.005 1.00 86.38 701 PRO A O 1
ATOM 5552 N N . GLU A 1 702 ? 8.519 -23.032 -8.232 1.00 88.12 702 GLU A N 1
ATOM 5553 C CA . GLU A 1 702 ? 9.244 -21.795 -8.545 1.00 88.12 702 GLU A CA 1
ATOM 5554 C C . GLU A 1 702 ? 8.479 -20.500 -8.210 1.00 88.12 702 GLU A C 1
ATOM 5556 O O . GLU A 1 702 ? 9.094 -19.441 -8.108 1.00 88.12 702 GLU A O 1
ATOM 5561 N N . ASP A 1 703 ? 7.162 -20.587 -8.006 1.00 92.12 703 ASP A N 1
ATOM 5562 C CA . ASP A 1 703 ? 6.277 -19.479 -7.632 1.00 92.12 703 ASP A CA 1
ATOM 5563 C C . ASP A 1 703 ? 5.910 -19.516 -6.125 1.00 92.12 703 ASP A C 1
ATOM 5565 O O . ASP A 1 703 ? 5.018 -18.785 -5.673 1.00 92.12 703 ASP A O 1
ATOM 5569 N N . GLU A 1 704 ? 6.567 -20.373 -5.329 1.00 94.44 704 GLU A N 1
ATOM 5570 C CA . GLU A 1 704 ? 6.425 -20.453 -3.869 1.00 94.44 704 GLU A CA 1
ATOM 5571 C C . GLU A 1 704 ? 7.647 -19.840 -3.165 1.00 94.44 704 GLU A C 1
ATOM 5573 O O . GLU A 1 704 ? 8.768 -20.336 -3.261 1.00 94.44 704 GLU A O 1
ATOM 5578 N N . PHE A 1 705 ? 7.425 -18.764 -2.406 1.00 94.81 705 PHE A N 1
ATOM 5579 C CA . PHE A 1 705 ? 8.483 -18.013 -1.728 1.00 94.81 705 PHE A CA 1
ATOM 5580 C C . PHE A 1 705 ? 8.286 -18.017 -0.215 1.00 94.81 705 PHE A C 1
ATOM 5582 O O . PHE A 1 705 ? 7.170 -17.875 0.288 1.00 94.81 705 PHE A O 1
ATOM 5589 N N . PHE A 1 706 ? 9.388 -18.112 0.527 1.00 95.25 706 PHE A N 1
ATOM 5590 C CA . PHE A 1 706 ? 9.378 -18.137 1.987 1.00 95.25 706 PHE A CA 1
ATOM 5591 C C . PHE A 1 706 ? 10.110 -16.923 2.551 1.00 95.25 706 PHE A C 1
ATOM 5593 O O . PHE A 1 706 ? 11.271 -16.666 2.213 1.00 95.25 706 PHE A O 1
ATOM 5600 N N . PHE A 1 707 ? 9.436 -16.217 3.457 1.00 94.38 707 PHE A N 1
ATOM 5601 C CA . PHE A 1 707 ? 9.924 -15.010 4.111 1.00 94.38 707 PHE A CA 1
ATOM 5602 C C . PHE A 1 707 ? 9.783 -15.145 5.621 1.00 94.38 707 PHE A C 1
ATOM 5604 O O . PHE A 1 707 ? 8.687 -15.061 6.177 1.00 94.38 707 PHE A O 1
ATOM 5611 N N . ASN A 1 708 ? 10.907 -15.324 6.308 1.00 92.62 708 ASN A N 1
ATOM 5612 C CA . ASN A 1 708 ? 10.933 -15.298 7.759 1.00 92.62 708 ASN A CA 1
ATOM 5613 C C . ASN A 1 708 ? 11.330 -13.925 8.292 1.00 92.62 708 ASN A C 1
ATOM 5615 O O . ASN A 1 708 ? 12.474 -13.491 8.131 1.00 92.62 708 ASN A O 1
ATOM 5619 N N . PHE A 1 709 ? 10.419 -13.325 9.041 1.00 91.88 709 PHE A N 1
ATOM 5620 C CA . PHE A 1 709 ? 10.603 -12.073 9.752 1.00 91.88 709 PHE A CA 1
ATOM 5621 C C . PHE A 1 709 ? 11.264 -12.344 11.099 1.00 91.88 709 PHE A C 1
ATOM 5623 O O . PHE A 1 709 ? 10.900 -13.265 11.835 1.00 91.88 709 PHE A O 1
ATOM 5630 N N . HIS A 1 710 ? 12.304 -11.578 11.402 1.00 84.44 710 HIS A N 1
ATOM 5631 C CA . HIS A 1 710 ? 13.034 -11.719 12.650 1.00 84.44 710 HIS A CA 1
ATOM 5632 C C . HIS A 1 710 ? 13.570 -10.373 13.116 1.00 84.44 710 HIS A C 1
ATOM 5634 O O . HIS A 1 710 ? 14.098 -9.593 12.324 1.00 84.44 710 HIS A O 1
ATOM 5640 N N . GLN A 1 711 ? 13.476 -10.131 14.420 1.00 79.62 711 GLN A N 1
ATOM 5641 C CA . GLN A 1 711 ? 13.990 -8.925 15.049 1.00 79.62 711 GLN A CA 1
ATOM 5642 C C . GLN A 1 711 ? 15.186 -9.259 15.944 1.00 79.62 711 GLN A C 1
ATOM 5644 O O . GLN A 1 711 ? 15.095 -10.077 16.859 1.00 79.62 711 GLN A O 1
ATOM 5649 N N . THR A 1 712 ? 16.304 -8.580 15.694 1.00 77.25 712 THR A N 1
ATOM 5650 C CA . THR A 1 712 ? 17.467 -8.526 16.593 1.00 77.25 712 THR A CA 1
ATOM 5651 C C . THR A 1 712 ? 17.636 -7.086 17.097 1.00 77.25 712 THR A C 1
ATOM 5653 O O . THR A 1 712 ? 16.671 -6.475 17.552 1.00 77.25 712 THR A O 1
ATOM 5656 N N . LYS A 1 713 ? 18.841 -6.513 16.988 1.00 75.75 713 LYS A N 1
ATOM 5657 C CA . LYS A 1 713 ? 19.025 -5.056 16.945 1.00 75.75 713 LYS A CA 1
ATOM 5658 C C . LYS A 1 713 ? 18.529 -4.465 15.615 1.00 75.75 713 LYS A C 1
ATOM 5660 O O . LYS A 1 713 ? 18.140 -3.309 15.571 1.00 75.75 713 LYS A O 1
ATOM 5665 N N . ASP A 1 714 ? 18.552 -5.274 14.556 1.00 83.88 714 ASP A N 1
ATOM 5666 C CA . ASP A 1 714 ? 18.088 -4.938 13.215 1.00 83.88 714 ASP A CA 1
ATOM 5667 C C . ASP A 1 714 ? 16.797 -5.701 12.901 1.00 83.88 714 ASP A C 1
ATOM 5669 O O . ASP A 1 714 ? 16.559 -6.787 13.448 1.00 83.88 714 ASP A O 1
ATOM 5673 N N . GLY A 1 715 ? 15.994 -5.140 12.004 1.00 88.00 715 GLY A N 1
ATOM 5674 C CA . GLY A 1 715 ? 14.833 -5.796 11.426 1.00 88.00 715 GLY A CA 1
ATOM 5675 C C . GLY A 1 715 ? 15.249 -6.583 10.188 1.00 88.00 715 GLY A C 1
ATOM 5676 O O . GLY A 1 715 ? 15.912 -6.038 9.311 1.00 88.00 715 GLY A O 1
ATOM 5677 N N . LEU A 1 716 ? 14.914 -7.872 10.133 1.00 88.06 716 LEU A N 1
ATOM 5678 C CA . LEU A 1 716 ? 15.449 -8.788 9.127 1.00 88.06 716 LEU A CA 1
ATOM 5679 C C . LEU A 1 716 ? 14.348 -9.610 8.460 1.00 88.06 716 LEU A C 1
ATOM 5681 O O . LEU A 1 716 ? 13.421 -10.075 9.126 1.00 88.06 716 LEU A O 1
ATOM 5685 N N . ILE A 1 717 ? 14.527 -9.876 7.167 1.00 90.38 717 ILE A N 1
ATOM 5686 C CA . ILE A 1 717 ? 13.789 -10.895 6.411 1.00 90.38 717 ILE A CA 1
ATOM 5687 C C . ILE A 1 717 ? 14.811 -11.925 5.926 1.00 90.38 717 ILE A C 1
ATOM 5689 O O . ILE A 1 717 ? 15.853 -11.550 5.396 1.00 90.38 717 ILE A O 1
ATOM 5693 N N . ASN A 1 718 ? 14.591 -13.216 6.189 1.00 88.62 718 ASN A N 1
ATOM 5694 C CA . ASN A 1 718 ? 15.524 -14.313 5.855 1.00 88.62 718 ASN A CA 1
ATOM 5695 C C . ASN A 1 718 ? 16.969 -14.112 6.379 1.00 88.62 718 ASN A C 1
ATOM 5697 O O . ASN A 1 718 ? 17.923 -14.742 5.921 1.00 88.62 718 ASN A O 1
ATOM 5701 N N . GLY A 1 719 ? 17.140 -13.257 7.396 1.00 82.94 719 GLY A N 1
ATOM 5702 C CA . GLY A 1 719 ? 18.440 -12.893 7.972 1.00 82.94 719 GLY A CA 1
ATOM 5703 C C . GLY A 1 719 ? 19.163 -11.732 7.275 1.00 82.94 719 GLY A C 1
ATOM 5704 O O . GLY A 1 719 ? 20.296 -11.429 7.656 1.00 82.94 719 GLY A O 1
ATOM 5705 N N . ILE A 1 720 ? 18.522 -11.086 6.300 1.00 84.81 720 ILE A N 1
ATOM 5706 C CA . ILE A 1 720 ? 19.014 -9.927 5.550 1.00 84.81 720 ILE A CA 1
ATOM 5707 C C . ILE A 1 720 ? 18.355 -8.652 6.082 1.00 84.81 720 ILE A C 1
ATOM 5709 O O . ILE A 1 720 ? 17.142 -8.621 6.297 1.00 84.81 720 ILE A O 1
ATOM 5713 N N . LYS A 1 721 ? 19.160 -7.598 6.258 1.00 87.94 721 LYS A N 1
ATOM 5714 C CA . LYS A 1 721 ? 18.682 -6.240 6.529 1.00 87.94 721 LYS A CA 1
ATOM 5715 C C . LYS A 1 721 ? 18.540 -5.483 5.212 1.00 87.94 721 LYS A C 1
ATOM 5717 O O . LYS A 1 721 ? 19.512 -5.403 4.458 1.00 87.94 721 LYS A O 1
ATOM 5722 N N . PHE A 1 722 ? 17.359 -4.925 4.965 1.00 90.12 722 PHE A N 1
ATOM 5723 C CA . PHE A 1 722 ? 17.109 -4.068 3.812 1.00 90.12 722 PHE A CA 1
ATOM 5724 C C . PHE A 1 722 ? 17.936 -2.786 3.901 1.00 90.12 722 PHE A C 1
ATOM 5726 O O . PHE A 1 722 ? 17.961 -2.130 4.946 1.00 90.12 722 PHE A O 1
ATOM 5733 N N . ASP A 1 723 ? 18.584 -2.437 2.796 1.00 86.44 723 ASP A N 1
ATOM 5734 C CA . ASP A 1 723 ? 19.331 -1.196 2.637 1.00 86.44 723 ASP A CA 1
ATOM 5735 C C . ASP A 1 723 ? 18.660 -0.330 1.570 1.00 86.44 723 ASP A C 1
ATOM 5737 O O . ASP A 1 723 ? 18.531 -0.747 0.413 1.00 86.44 723 ASP A O 1
ATOM 5741 N N . PHE A 1 724 ? 18.187 0.851 1.974 1.00 86.62 724 PHE A N 1
ATOM 5742 C CA . PHE A 1 724 ? 17.534 1.781 1.058 1.00 86.62 724 PHE A CA 1
ATOM 5743 C C . PHE A 1 724 ? 18.582 2.360 0.104 1.00 86.62 724 PHE A C 1
ATOM 5745 O O . PHE A 1 724 ? 19.578 2.912 0.573 1.00 86.62 724 PHE A O 1
ATOM 5752 N N . PRO A 1 725 ? 18.385 2.265 -1.221 1.00 85.75 725 PRO A N 1
ATOM 5753 C CA . PRO A 1 725 ? 19.325 2.855 -2.163 1.00 85.75 725 PRO A CA 1
ATOM 5754 C C . PRO A 1 725 ? 19.245 4.389 -2.133 1.00 85.75 725 PRO A C 1
ATOM 5756 O O . PRO A 1 725 ? 18.273 4.961 -1.646 1.00 85.75 725 PRO A O 1
ATOM 5759 N N . GLU A 1 726 ? 20.263 5.061 -2.669 1.00 84.12 726 GLU A N 1
ATOM 5760 C CA . GLU A 1 726 ? 20.230 6.520 -2.869 1.00 84.12 726 GLU A CA 1
ATOM 5761 C C . GLU A 1 726 ? 19.333 6.907 -4.053 1.00 84.12 726 GLU A C 1
ATOM 5763 O O . GLU A 1 726 ? 18.608 7.898 -3.998 1.00 84.12 726 GLU A O 1
ATOM 5768 N N . GLU A 1 727 ? 19.345 6.092 -5.110 1.00 88.00 727 GLU A N 1
ATOM 5769 C CA . GLU A 1 727 ? 18.464 6.237 -6.265 1.00 88.00 727 GLU A CA 1
ATOM 5770 C C . GLU A 1 727 ? 17.287 5.258 -6.182 1.00 88.00 727 GLU A C 1
ATOM 5772 O O . GLU A 1 727 ? 17.492 4.101 -5.799 1.00 88.00 727 GLU A O 1
ATOM 5777 N N . PRO A 1 728 ? 16.070 5.667 -6.586 1.00 90.69 728 PRO A N 1
ATOM 5778 C CA . PRO A 1 728 ? 14.910 4.792 -6.612 1.00 90.69 728 PRO A CA 1
ATOM 5779 C C . PRO A 1 728 ? 15.186 3.489 -7.356 1.00 90.69 728 PRO A C 1
ATOM 5781 O O . PRO A 1 728 ? 15.668 3.514 -8.489 1.00 90.69 728 PRO A O 1
ATOM 5784 N N . ILE A 1 729 ? 14.819 2.352 -6.752 1.00 88.81 729 ILE A N 1
ATOM 5785 C CA . ILE A 1 729 ? 14.951 1.031 -7.393 1.00 88.81 729 ILE A CA 1
ATOM 5786 C C . ILE A 1 729 ? 14.308 1.039 -8.784 1.00 88.81 729 ILE A C 1
ATOM 5788 O O . ILE A 1 729 ? 14.894 0.507 -9.718 1.00 88.81 729 ILE A O 1
ATOM 5792 N N . LEU A 1 730 ? 13.171 1.718 -8.956 1.00 87.06 730 LEU A N 1
ATOM 5793 C CA . LEU A 1 730 ? 12.515 1.897 -10.254 1.00 87.06 730 LEU A CA 1
ATOM 5794 C C . LEU A 1 730 ? 13.443 2.407 -11.375 1.00 87.06 730 LEU A C 1
ATOM 5796 O O . LEU A 1 730 ? 13.259 2.029 -12.530 1.00 87.06 730 LEU A O 1
ATOM 5800 N N . LEU A 1 731 ? 14.390 3.287 -11.053 1.00 85.88 731 LEU A N 1
ATOM 5801 C CA . LEU A 1 731 ? 15.280 3.938 -12.018 1.00 85.88 731 LEU A CA 1
ATOM 5802 C C . LEU A 1 731 ? 16.631 3.228 -12.150 1.00 85.88 731 LEU A C 1
ATOM 5804 O O . LEU A 1 731 ? 17.412 3.552 -13.043 1.00 85.88 731 LEU A O 1
ATOM 5808 N N . SER A 1 732 ? 16.919 2.269 -11.271 1.00 80.38 732 SER A N 1
ATOM 5809 C CA . SER A 1 732 ? 18.223 1.624 -11.217 1.00 80.38 732 SER A CA 1
ATOM 5810 C C . SER A 1 732 ? 18.382 0.581 -12.327 1.00 80.38 732 SER A C 1
ATOM 5812 O O . SER A 1 732 ? 17.504 -0.248 -12.558 1.00 80.38 732 SER A O 1
ATOM 5814 N N . THR A 1 733 ? 19.533 0.595 -12.999 1.00 69.31 733 THR A N 1
ATOM 5815 C CA . THR A 1 733 ? 19.880 -0.356 -14.070 1.00 69.31 733 THR A CA 1
ATOM 5816 C C . THR A 1 733 ? 20.665 -1.577 -13.574 1.00 69.31 733 THR A C 1
ATOM 5818 O O . THR A 1 733 ? 20.661 -2.606 -14.244 1.00 69.31 733 THR A O 1
ATOM 5821 N N . ASP A 1 734 ? 21.293 -1.501 -12.393 1.00 65.81 734 ASP A N 1
ATOM 5822 C CA . ASP A 1 734 ? 22.023 -2.603 -11.740 1.00 65.81 734 ASP A CA 1
ATOM 5823 C C . ASP A 1 734 ? 21.243 -3.113 -10.522 1.00 65.81 734 ASP A C 1
ATOM 5825 O O . ASP A 1 734 ? 21.580 -2.861 -9.359 1.00 65.81 734 ASP A O 1
ATOM 5829 N N . ILE A 1 735 ? 20.136 -3.803 -10.788 1.00 68.12 735 ILE A N 1
ATOM 5830 C CA . ILE A 1 735 ? 19.372 -4.483 -9.746 1.00 68.12 735 ILE A CA 1
ATOM 5831 C C . ILE A 1 735 ? 19.689 -5.966 -9.847 1.00 68.12 735 ILE A C 1
ATOM 5833 O O . ILE A 1 735 ? 19.242 -6.673 -10.747 1.00 68.12 735 ILE A O 1
ATOM 5837 N N . LYS A 1 736 ? 20.509 -6.434 -8.912 1.00 65.81 736 LYS A N 1
ATOM 5838 C CA . LYS A 1 736 ? 20.778 -7.862 -8.755 1.00 65.81 736 LYS A CA 1
ATOM 5839 C C . LYS A 1 736 ? 19.542 -8.531 -8.153 1.00 65.81 736 LYS A C 1
ATOM 5841 O O . LYS A 1 736 ? 18.819 -7.900 -7.380 1.00 65.81 736 LYS A O 1
ATOM 5846 N N . ASN A 1 737 ? 19.325 -9.798 -8.509 1.00 67.12 737 ASN A N 1
ATOM 5847 C CA . ASN A 1 737 ? 18.365 -10.680 -7.840 1.00 67.12 737 ASN A CA 1
ATOM 5848 C C . ASN A 1 737 ? 18.702 -10.818 -6.343 1.00 67.12 737 ASN A C 1
ATOM 5850 O O . ASN A 1 737 ? 19.641 -10.201 -5.830 1.00 67.12 737 ASN A O 1
ATOM 5854 N N . GLU A 1 738 ? 17.936 -11.661 -5.657 1.00 69.06 738 GLU A N 1
ATOM 5855 C CA . GLU A 1 738 ? 18.089 -11.939 -4.239 1.00 69.06 738 GLU A CA 1
ATOM 5856 C C . GLU A 1 738 ? 19.549 -12.077 -3.781 1.00 69.06 738 GLU A C 1
ATOM 5858 O O . GLU A 1 738 ? 20.425 -12.636 -4.451 1.00 69.06 738 GLU A O 1
ATOM 5863 N N . CYS A 1 739 ? 19.822 -11.514 -2.610 1.00 71.88 739 CYS A N 1
ATOM 5864 C CA . CYS A 1 739 ? 21.174 -11.379 -2.107 1.00 71.88 739 CYS A CA 1
ATOM 5865 C C . CYS A 1 739 ? 21.785 -12.737 -1.772 1.00 71.88 739 CYS A C 1
ATOM 5867 O O . CYS A 1 739 ? 21.152 -13.587 -1.155 1.00 71.88 739 CYS A O 1
ATOM 5869 N N . ALA A 1 740 ? 23.070 -12.915 -2.085 1.00 67.50 740 ALA A N 1
ATOM 5870 C CA . ALA A 1 740 ? 23.758 -14.154 -1.742 1.00 67.50 740 ALA A CA 1
ATOM 5871 C C . ALA A 1 740 ? 23.814 -14.376 -0.213 1.00 67.50 740 ALA A C 1
ATOM 5873 O O . ALA A 1 740 ? 24.264 -13.512 0.552 1.00 67.50 740 ALA A O 1
ATOM 5874 N N . TYR A 1 741 ? 23.419 -15.569 0.225 1.00 67.31 741 TYR A N 1
ATOM 5875 C CA . TYR A 1 741 ? 23.466 -15.984 1.626 1.00 67.31 741 TYR A CA 1
ATOM 5876 C C . TYR A 1 741 ? 24.873 -16.491 2.016 1.00 67.31 741 TYR A C 1
ATOM 5878 O O . TYR A 1 741 ? 25.512 -17.189 1.226 1.00 67.31 741 TYR A O 1
ATOM 5886 N N . PRO A 1 742 ? 25.409 -16.154 3.207 1.00 56.47 742 PRO A N 1
ATOM 5887 C CA . PRO A 1 742 ? 26.703 -16.674 3.646 1.00 56.47 742 PRO A CA 1
ATOM 5888 C C . PRO A 1 742 ? 26.657 -18.189 3.908 1.00 56.47 742 PRO A C 1
ATOM 5890 O O . PRO A 1 742 ? 25.747 -18.676 4.566 1.00 56.47 742 PRO A O 1
ATOM 5893 N N . VAL A 1 743 ? 27.698 -18.925 3.499 1.00 53.84 743 VAL A N 1
ATOM 5894 C CA . VAL A 1 743 ? 27.770 -20.403 3.599 1.00 53.84 743 VAL A CA 1
ATOM 5895 C C . VAL A 1 743 ? 27.669 -20.933 5.041 1.00 53.84 743 VAL A C 1
ATOM 5897 O O . VAL A 1 743 ? 27.189 -22.041 5.253 1.00 53.84 743 VAL A O 1
ATOM 5900 N N . LYS A 1 744 ? 28.115 -20.163 6.045 1.00 54.22 744 LYS A N 1
ATOM 5901 C CA . LYS A 1 744 ? 28.161 -20.609 7.455 1.00 54.22 744 LYS A CA 1
ATOM 5902 C C . LYS A 1 744 ? 27.301 -19.806 8.430 1.00 54.22 744 LYS A C 1
ATOM 5904 O O . LYS A 1 744 ? 27.151 -20.228 9.568 1.00 54.22 744 LYS A O 1
ATOM 5909 N N . CYS A 1 745 ? 26.746 -18.668 8.006 1.00 58.06 745 CYS A N 1
ATOM 5910 C CA . CYS A 1 745 ? 25.870 -17.802 8.811 1.00 58.06 745 CYS A CA 1
ATOM 5911 C C . CYS A 1 745 ? 26.229 -17.684 10.300 1.00 58.06 745 CYS A C 1
ATOM 5913 O O . CYS A 1 745 ? 25.363 -17.727 11.171 1.00 58.06 745 CYS A O 1
ATOM 5915 N N . GLU A 1 746 ? 27.522 -17.498 10.581 1.00 51.69 746 GLU A N 1
ATOM 5916 C CA . GLU A 1 746 ? 28.060 -17.471 11.944 1.00 51.69 746 GLU A CA 1
ATOM 5917 C C . GLU A 1 746 ? 27.528 -16.265 12.745 1.00 51.69 746 GLU A C 1
ATOM 5919 O O . GLU A 1 746 ? 27.492 -16.306 13.975 1.00 51.69 746 GLU A O 1
ATOM 5924 N N . LYS A 1 747 ? 27.054 -15.207 12.059 1.00 55.16 747 LYS A N 1
ATOM 5925 C CA . LYS A 1 747 ? 26.382 -14.033 12.641 1.00 55.16 747 LYS A CA 1
ATOM 5926 C C . LYS A 1 747 ? 25.259 -13.521 11.722 1.00 55.16 747 LYS A C 1
ATOM 5928 O O . LYS A 1 747 ? 25.500 -13.109 10.590 1.00 55.16 747 LYS A O 1
ATOM 5933 N N . VAL A 1 748 ? 24.027 -13.527 12.225 1.00 53.78 748 VAL A N 1
ATOM 5934 C CA . VAL A 1 748 ? 22.828 -12.992 11.549 1.00 53.78 748 VAL A CA 1
ATOM 5935 C C . VAL A 1 748 ? 22.919 -11.459 11.436 1.00 53.78 748 VAL A C 1
ATOM 5937 O O . VAL A 1 748 ? 23.372 -10.816 12.381 1.00 53.78 748 VAL A O 1
ATOM 5940 N N . GLY A 1 749 ? 22.498 -10.869 10.307 1.00 53.03 749 GLY A N 1
ATOM 5941 C CA . GLY A 1 749 ? 22.467 -9.407 10.116 1.00 53.03 749 GLY A CA 1
ATOM 5942 C C . GLY A 1 749 ? 23.805 -8.745 9.746 1.00 53.03 749 GLY A C 1
ATOM 5943 O O . GLY A 1 749 ? 23.956 -7.542 9.915 1.00 53.03 749 GLY A O 1
ATOM 5944 N N . GLN A 1 750 ? 24.801 -9.500 9.261 1.00 54.44 750 GLN A N 1
ATOM 5945 C CA . GLN A 1 750 ? 26.099 -8.944 8.833 1.00 54.44 750 GLN A CA 1
ATOM 5946 C C . GLN A 1 750 ? 26.166 -8.492 7.363 1.00 54.44 750 GLN A C 1
ATOM 5948 O O . GLN A 1 750 ? 27.191 -7.951 6.952 1.00 54.44 750 GLN A O 1
ATOM 5953 N N . ARG A 1 751 ? 25.111 -8.710 6.568 1.00 59.75 751 ARG A N 1
ATOM 5954 C CA . ARG A 1 751 ? 25.050 -8.313 5.155 1.00 59.75 751 ARG A CA 1
ATOM 5955 C C . ARG A 1 751 ? 23.898 -7.336 4.936 1.00 59.75 751 ARG A C 1
ATOM 5957 O O . ARG A 1 751 ? 22.775 -7.611 5.353 1.00 59.75 751 ARG A O 1
ATOM 5964 N N . TYR A 1 752 ? 24.216 -6.234 4.268 1.00 67.38 752 TYR A N 1
ATOM 5965 C CA . TYR A 1 752 ? 23.283 -5.204 3.825 1.00 67.38 752 TYR A CA 1
ATOM 5966 C C . TYR A 1 752 ? 23.162 -5.322 2.309 1.00 67.38 752 TYR A C 1
ATOM 5968 O O . TYR A 1 752 ? 24.170 -5.488 1.615 1.00 67.38 752 TYR A O 1
ATOM 5976 N N . CYS A 1 753 ? 21.938 -5.332 1.803 1.00 74.00 753 CYS A N 1
ATOM 5977 C CA . CYS A 1 753 ? 21.673 -5.322 0.375 1.00 74.00 753 CYS A CA 1
ATOM 5978 C C . CYS A 1 753 ? 20.247 -4.831 0.118 1.00 74.00 753 CYS A C 1
ATOM 5980 O O . CYS A 1 753 ? 19.413 -4.797 1.023 1.00 74.00 753 CYS A O 1
ATOM 5982 N N . ARG A 1 754 ? 19.952 -4.536 -1.149 1.00 77.00 754 ARG A N 1
ATOM 5983 C CA . ARG A 1 754 ? 18.632 -4.069 -1.590 1.00 77.00 754 ARG A CA 1
ATOM 5984 C C . ARG A 1 754 ? 17.507 -5.098 -1.433 1.00 77.00 754 ARG A C 1
ATOM 5986 O O . ARG A 1 754 ? 16.374 -4.728 -1.665 1.00 77.00 754 ARG A O 1
ATOM 5993 N N . HIS A 1 755 ? 17.820 -6.355 -1.092 1.00 86.38 755 HIS A N 1
ATOM 5994 C CA . HIS A 1 755 ? 16.888 -7.469 -0.868 1.00 86.38 755 HIS A CA 1
ATOM 5995 C C . HIS A 1 755 ? 15.680 -7.449 -1.818 1.00 86.38 755 HIS A C 1
ATOM 5997 O O . HIS A 1 755 ? 14.622 -6.899 -1.508 1.00 86.38 755 HIS A O 1
ATOM 6003 N N . THR A 1 756 ? 15.864 -8.041 -2.996 1.00 88.94 756 THR A N 1
ATOM 6004 C CA . THR A 1 756 ? 14.883 -8.021 -4.082 1.00 88.94 756 THR A CA 1
ATOM 6005 C C . THR A 1 756 ? 14.415 -9.427 -4.444 1.00 88.94 756 THR A C 1
ATOM 6007 O O . THR A 1 756 ? 15.191 -10.381 -4.391 1.00 88.94 756 THR A O 1
ATOM 6010 N N . VAL A 1 757 ? 13.149 -9.552 -4.842 1.00 90.19 757 VAL A N 1
ATOM 6011 C CA . VAL A 1 757 ? 12.574 -10.772 -5.434 1.00 90.19 757 VAL A CA 1
ATOM 6012 C C . VAL A 1 757 ? 11.905 -10.403 -6.747 1.00 90.19 757 VAL A C 1
ATOM 6014 O O . VAL A 1 757 ? 11.213 -9.390 -6.816 1.00 90.19 757 VAL A O 1
ATOM 6017 N N . TYR A 1 758 ? 12.110 -11.218 -7.780 1.00 90.62 758 TYR A N 1
ATOM 6018 C CA . TYR A 1 758 ? 11.511 -11.006 -9.094 1.00 90.62 758 TYR A CA 1
ATOM 6019 C C . TYR A 1 758 ? 10.364 -11.975 -9.338 1.00 90.62 758 TYR A C 1
ATOM 6021 O O . TYR A 1 758 ? 10.512 -13.179 -9.143 1.00 90.62 758 TYR A O 1
ATOM 6029 N N . LEU A 1 759 ? 9.252 -11.431 -9.820 1.00 91.31 759 LEU A N 1
ATOM 6030 C CA . LEU A 1 759 ? 8.065 -12.163 -10.241 1.00 91.31 759 LEU A CA 1
ATOM 6031 C C . LEU A 1 759 ? 7.872 -11.896 -11.739 1.00 91.31 759 LEU A C 1
ATOM 6033 O O . LEU A 1 759 ? 7.447 -10.808 -12.120 1.00 91.31 759 LEU A O 1
ATOM 6037 N N . ASN A 1 760 ? 8.282 -12.833 -12.598 1.00 83.44 760 ASN A N 1
ATOM 6038 C CA . ASN A 1 760 ? 8.371 -12.607 -14.050 1.00 83.44 760 ASN A CA 1
ATOM 6039 C C . ASN A 1 760 ? 7.314 -13.366 -14.875 1.00 83.44 760 ASN A C 1
ATOM 6041 O O . ASN A 1 760 ? 7.283 -13.213 -16.096 1.00 83.44 760 ASN A O 1
ATOM 6045 N N . ASP A 1 761 ? 6.455 -14.168 -14.245 1.00 85.56 761 ASP A N 1
ATOM 6046 C CA . ASP A 1 761 ? 5.435 -14.984 -14.915 1.00 85.56 761 ASP A CA 1
ATOM 6047 C C . ASP A 1 761 ? 4.077 -14.261 -14.848 1.00 85.56 761 ASP A C 1
ATOM 6049 O O . ASP A 1 761 ? 3.221 -14.554 -14.017 1.00 85.56 761 ASP A O 1
ATOM 6053 N N . TYR A 1 762 ? 3.899 -13.232 -15.689 1.00 86.06 762 TYR A N 1
ATOM 6054 C CA . TYR A 1 762 ? 2.693 -12.392 -15.668 1.00 86.06 762 TYR A CA 1
ATOM 6055 C C . TYR A 1 762 ? 1.408 -13.225 -15.801 1.00 86.06 762 TYR A C 1
ATOM 6057 O O . TYR A 1 762 ? 1.256 -14.035 -16.714 1.00 86.06 762 TYR A O 1
ATOM 6065 N N . GLY A 1 763 ? 0.453 -12.983 -14.906 1.00 86.19 763 GLY A N 1
ATOM 6066 C CA . GLY A 1 763 ? -0.797 -13.730 -14.793 1.00 86.19 763 GLY A CA 1
ATOM 6067 C C . GLY A 1 763 ? -0.680 -15.041 -14.009 1.00 86.19 763 GLY A C 1
ATOM 6068 O O . GLY A 1 763 ? -1.705 -15.681 -13.769 1.00 86.19 763 GLY A O 1
ATOM 6069 N N . SER A 1 764 ? 0.517 -15.445 -13.572 1.00 90.31 764 SER A N 1
ATOM 6070 C CA . SER A 1 764 ? 0.692 -16.630 -12.734 1.00 90.31 764 SER A CA 1
ATOM 6071 C C . SER A 1 764 ? 0.257 -16.379 -11.289 1.00 90.31 764 SER A C 1
ATOM 6073 O O . SER A 1 764 ? 0.145 -15.246 -10.804 1.00 90.31 764 SER A O 1
ATOM 6075 N N . SER A 1 765 ? -0.044 -17.479 -10.602 1.00 94.19 765 SER A N 1
ATOM 6076 C CA . SER A 1 765 ? -0.379 -17.480 -9.181 1.00 94.19 765 SER A CA 1
ATOM 6077 C C . SER A 1 765 ? 0.885 -17.677 -8.365 1.00 94.19 765 SER A C 1
ATOM 6079 O O . SER A 1 765 ? 1.604 -18.643 -8.592 1.00 94.19 765 SER A O 1
ATOM 6081 N N . THR A 1 766 ? 1.107 -16.816 -7.382 1.00 95.38 766 THR A N 1
ATOM 6082 C CA . THR A 1 766 ? 2.274 -16.861 -6.500 1.00 95.38 766 THR A CA 1
ATOM 6083 C C . THR A 1 766 ? 1.833 -17.064 -5.065 1.00 95.38 766 THR A C 1
ATOM 6085 O O . THR A 1 766 ? 0.838 -16.485 -4.619 1.00 95.38 766 THR A O 1
ATOM 6088 N N . ARG A 1 767 ? 2.587 -17.881 -4.331 1.00 96.56 767 ARG A N 1
ATOM 6089 C CA . ARG A 1 767 ? 2.354 -18.168 -2.919 1.00 96.56 767 ARG A CA 1
ATOM 6090 C C . ARG A 1 767 ? 3.509 -17.637 -2.090 1.00 96.56 767 ARG A C 1
ATOM 6092 O O . ARG A 1 767 ? 4.651 -18.036 -2.294 1.00 96.56 767 ARG A O 1
ATOM 6099 N N . PHE A 1 768 ? 3.203 -16.799 -1.107 1.00 97.50 768 PHE A N 1
ATOM 6100 C CA . PHE A 1 768 ? 4.169 -16.373 -0.101 1.00 97.50 768 PHE A CA 1
ATOM 6101 C C . PHE A 1 768 ? 3.850 -17.010 1.249 1.00 97.50 768 PHE A C 1
ATOM 6103 O O . PHE A 1 768 ? 2.712 -16.981 1.720 1.00 97.50 768 PHE A O 1
ATOM 6110 N N . VAL A 1 769 ? 4.879 -17.549 1.892 1.00 97.88 769 VAL A N 1
ATOM 6111 C CA . VAL A 1 769 ? 4.828 -18.104 3.243 1.00 97.88 769 VAL A CA 1
ATOM 6112 C C . VAL A 1 769 ? 5.566 -17.149 4.173 1.00 97.88 769 VAL A C 1
ATOM 6114 O O . VAL A 1 769 ? 6.791 -17.040 4.137 1.00 97.88 769 VAL A O 1
ATOM 6117 N N . LEU A 1 770 ? 4.807 -16.428 4.993 1.00 97.69 770 LEU A N 1
ATOM 6118 C CA . LEU A 1 770 ? 5.287 -15.395 5.904 1.00 97.69 770 LEU A CA 1
ATOM 6119 C C . LEU A 1 770 ? 5.404 -15.982 7.313 1.00 97.69 770 LEU A C 1
ATOM 6121 O O . LEU A 1 770 ? 4.394 -16.388 7.880 1.00 97.69 770 LEU A O 1
ATOM 6125 N N . SER A 1 771 ? 6.597 -16.037 7.904 1.00 95.75 771 SER A N 1
ATOM 6126 C CA . SER A 1 771 ? 6.813 -16.723 9.189 1.00 95.75 771 SER A CA 1
ATOM 6127 C C . SER A 1 771 ? 7.549 -15.880 10.231 1.00 95.75 771 SER A C 1
ATOM 6129 O O . SER A 1 771 ? 8.311 -14.981 9.889 1.00 95.75 771 SER A O 1
ATOM 6131 N N . SER A 1 772 ? 7.357 -16.197 11.515 1.00 92.81 772 SER A N 1
ATOM 6132 C CA . SER A 1 772 ? 8.081 -15.592 12.645 1.00 92.81 772 SER A CA 1
ATOM 6133 C C . SER A 1 772 ? 8.518 -16.677 13.637 1.00 92.81 772 SER A C 1
ATOM 6135 O O . SER A 1 772 ? 7.947 -16.834 14.714 1.00 92.81 772 SER A O 1
ATOM 6137 N N . LEU A 1 773 ? 9.503 -17.504 13.262 1.00 85.38 773 LEU A N 1
ATOM 6138 C CA . LEU A 1 773 ? 9.797 -18.760 13.986 1.00 85.38 773 LEU A CA 1
ATOM 6139 C C . LEU A 1 773 ? 11.028 -18.718 14.905 1.00 85.38 773 LEU A C 1
ATOM 6141 O O . LEU A 1 773 ? 11.189 -19.587 15.763 1.00 85.38 773 LEU A O 1
ATOM 6145 N N . ARG A 1 774 ? 11.940 -17.757 14.724 1.00 71.19 774 ARG A N 1
ATOM 6146 C CA . ARG A 1 774 ? 13.300 -17.844 15.287 1.00 71.19 774 ARG A CA 1
ATOM 6147 C C . ARG A 1 774 ? 13.414 -17.310 16.726 1.00 71.19 774 ARG A C 1
ATOM 6149 O O . ARG A 1 774 ? 12.967 -16.214 17.037 1.00 71.19 774 ARG A O 1
ATOM 6156 N N . LEU A 1 775 ? 14.100 -18.080 17.575 1.00 56.50 775 LEU A N 1
ATOM 6157 C CA . LEU A 1 775 ? 14.438 -17.787 18.979 1.00 56.50 775 LEU A CA 1
ATOM 6158 C C . LEU A 1 775 ? 15.572 -16.742 19.114 1.00 56.50 775 LEU A C 1
ATOM 6160 O O . LEU A 1 775 ? 16.384 -16.623 18.193 1.00 56.50 775 LEU A O 1
ATOM 6164 N N . PRO A 1 776 ? 15.697 -16.012 20.248 1.00 50.66 776 PRO A N 1
ATOM 6165 C CA . PRO A 1 776 ? 15.003 -16.200 21.532 1.00 50.66 776 PRO A CA 1
ATOM 6166 C C . PRO A 1 776 ? 13.731 -15.363 21.730 1.00 50.66 776 PRO A C 1
ATOM 6168 O O . PRO A 1 776 ? 12.995 -15.626 22.677 1.00 50.66 776 PRO A O 1
ATOM 6171 N N . VAL A 1 777 ? 13.448 -14.374 20.875 1.00 58.94 777 VAL A N 1
ATOM 6172 C CA . VAL A 1 777 ? 12.260 -13.517 21.021 1.00 58.94 777 VAL A CA 1
ATOM 6173 C C . VAL A 1 777 ? 11.267 -13.831 19.910 1.00 58.94 777 VAL A C 1
ATOM 6175 O O . VAL A 1 777 ? 11.510 -13.534 18.746 1.00 58.94 777 VAL A O 1
ATOM 6178 N N . ARG A 1 778 ? 10.139 -14.436 20.287 1.00 75.06 778 ARG A N 1
ATOM 6179 C CA . ARG A 1 778 ? 8.992 -14.639 19.400 1.00 75.06 778 ARG A CA 1
ATOM 6180 C C . ARG A 1 778 ? 8.126 -13.386 19.493 1.00 75.06 778 ARG A C 1
ATOM 6182 O O . ARG A 1 778 ? 7.591 -13.134 20.569 1.00 75.06 778 ARG A O 1
ATOM 6189 N N . ILE A 1 779 ? 8.041 -12.600 18.423 1.00 87.75 779 ILE A N 1
ATOM 6190 C CA . ILE A 1 779 ? 7.148 -11.434 18.321 1.00 87.75 779 ILE A CA 1
ATOM 6191 C C . ILE A 1 779 ? 6.275 -11.559 17.072 1.00 87.75 779 ILE A C 1
ATOM 6193 O O . ILE A 1 779 ? 6.621 -12.268 16.124 1.00 87.75 779 ILE A O 1
ATOM 6197 N N . THR A 1 780 ? 5.132 -10.886 17.080 1.00 92.62 780 THR A N 1
ATOM 6198 C CA . THR A 1 780 ? 4.229 -10.820 15.929 1.00 92.62 780 THR A CA 1
ATOM 6199 C C . THR A 1 780 ? 4.657 -9.714 14.966 1.00 92.62 780 THR A C 1
ATOM 6201 O O . THR A 1 780 ? 5.124 -8.664 15.412 1.00 92.62 780 THR A O 1
ATOM 6204 N N . HIS A 1 781 ? 4.432 -9.897 13.664 1.00 95.25 781 HIS A N 1
ATOM 6205 C CA . HIS A 1 781 ? 4.767 -8.892 12.649 1.00 95.25 781 HIS A CA 1
ATOM 6206 C C . HIS A 1 781 ? 3.573 -8.617 11.723 1.00 95.25 781 HIS A C 1
ATOM 6208 O O . HIS A 1 781 ? 3.152 -9.532 11.021 1.00 95.25 781 HIS A O 1
ATOM 6214 N N . PRO A 1 782 ? 3.007 -7.397 11.702 1.00 97.25 782 PRO A N 1
ATOM 6215 C CA . PRO A 1 782 ? 1.996 -7.015 10.722 1.00 97.25 782 PRO A CA 1
ATOM 6216 C C . PRO A 1 782 ? 2.692 -6.738 9.391 1.00 97.25 782 PRO A C 1
ATOM 6218 O O . PRO A 1 782 ? 3.432 -5.761 9.276 1.00 97.25 782 PRO A O 1
ATOM 6221 N N . ILE A 1 783 ? 2.512 -7.618 8.412 1.00 98.19 783 ILE A N 1
ATOM 6222 C CA . ILE A 1 783 ? 3.183 -7.533 7.115 1.00 98.19 783 ILE A CA 1
ATOM 6223 C C . ILE A 1 783 ? 2.266 -6.838 6.130 1.00 98.19 783 ILE A C 1
ATOM 6225 O O . ILE A 1 783 ? 1.167 -7.320 5.872 1.00 98.19 783 ILE A O 1
ATOM 6229 N N . HIS A 1 784 ? 2.731 -5.719 5.590 1.00 98.38 784 HIS A N 1
ATOM 6230 C CA . HIS A 1 784 ? 2.056 -4.967 4.549 1.00 98.38 784 HIS A CA 1
ATOM 6231 C C . HIS A 1 784 ? 2.744 -5.183 3.200 1.00 98.38 784 HIS A C 1
ATOM 6233 O O . HIS A 1 784 ? 3.974 -5.220 3.141 1.00 98.38 784 HIS A O 1
ATOM 6239 N N . MET A 1 785 ? 1.956 -5.306 2.131 1.00 97.12 785 MET A N 1
ATOM 6240 C CA . MET A 1 785 ? 2.442 -5.362 0.753 1.00 97.12 785 MET A CA 1
ATOM 6241 C C . MET A 1 785 ? 1.764 -4.281 -0.088 1.00 97.12 785 MET A C 1
ATOM 6243 O O . MET A 1 785 ? 0.538 -4.191 -0.134 1.00 97.12 785 MET A O 1
ATOM 6247 N N . HIS A 1 786 ? 2.582 -3.492 -0.775 1.00 98.19 786 HIS A N 1
ATOM 6248 C CA . HIS A 1 786 ? 2.151 -2.446 -1.693 1.00 98.19 786 HIS A CA 1
ATOM 6249 C C . HIS A 1 786 ? 1.673 -3.038 -3.029 1.00 98.19 786 HIS A C 1
ATOM 6251 O O . HIS A 1 786 ? 1.968 -4.188 -3.360 1.00 98.19 786 HIS A O 1
ATOM 6257 N N . GLY A 1 787 ? 0.915 -2.260 -3.810 1.00 95.94 787 GLY A N 1
ATOM 6258 C CA . GLY A 1 787 ? 0.458 -2.634 -5.159 1.00 95.94 787 GLY A CA 1
ATOM 6259 C C . GLY A 1 787 ? -0.591 -3.748 -5.230 1.00 95.94 787 GLY A C 1
ATOM 6260 O O . GLY A 1 787 ? -1.250 -3.918 -6.259 1.00 95.94 787 GLY A O 1
ATOM 6261 N N . HIS A 1 788 ? -0.807 -4.484 -4.141 1.00 95.50 788 HIS A N 1
ATOM 6262 C CA . HIS A 1 788 ? -1.653 -5.670 -4.105 1.00 95.50 788 HIS A CA 1
ATOM 6263 C C . HIS A 1 788 ? -2.574 -5.694 -2.898 1.00 95.50 788 HIS A C 1
ATOM 6265 O O . HIS A 1 788 ? -2.311 -5.121 -1.849 1.00 95.50 788 HIS A O 1
ATOM 6271 N N . SER A 1 789 ? -3.654 -6.452 -3.049 1.00 95.50 789 SER A N 1
ATOM 6272 C CA . SER A 1 789 ? -4.305 -7.084 -1.906 1.00 95.50 789 SER A CA 1
ATOM 6273 C C . SER A 1 789 ? -4.274 -8.582 -2.152 1.00 95.50 789 SER A C 1
ATOM 6275 O O . SER A 1 789 ? -4.699 -9.033 -3.224 1.00 95.50 789 SER A O 1
ATOM 6277 N N . TYR A 1 790 ? -3.784 -9.325 -1.172 1.00 96.62 790 TYR A N 1
ATOM 6278 C CA . TYR A 1 790 ? -3.509 -10.752 -1.240 1.00 96.62 790 TYR A CA 1
ATOM 6279 C C . TYR A 1 790 ? -4.571 -11.568 -0.495 1.00 96.62 790 TYR A C 1
ATOM 6281 O O . TYR A 1 790 ? -5.267 -11.068 0.392 1.00 96.62 790 TYR A O 1
ATOM 6289 N N . PHE A 1 791 ? -4.709 -12.831 -0.890 1.00 97.81 791 PHE A N 1
ATOM 6290 C CA . PHE A 1 791 ? -5.680 -13.775 -0.342 1.00 97.81 791 PHE A CA 1
ATOM 6291 C C . PHE A 1 791 ? -5.052 -14.545 0.813 1.00 97.81 791 PHE A C 1
ATOM 6293 O O . PHE A 1 791 ? -3.981 -15.126 0.640 1.00 97.81 791 PHE A O 1
ATOM 6300 N N . ILE A 1 792 ? -5.700 -14.563 1.979 1.00 97.94 792 ILE A N 1
ATOM 6301 C CA . ILE A 1 792 ? -5.194 -15.309 3.139 1.00 97.94 792 ILE A CA 1
ATOM 6302 C C . ILE A 1 792 ? -5.635 -16.765 3.010 1.00 97.94 792 ILE A C 1
ATOM 6304 O O . ILE A 1 792 ? -6.811 -17.068 3.181 1.00 97.94 792 ILE A O 1
ATOM 6308 N N . ALA A 1 793 ? -4.697 -17.662 2.711 1.00 97.31 793 ALA A N 1
ATOM 6309 C CA . ALA A 1 793 ? -4.995 -19.068 2.446 1.00 97.31 793 ALA A CA 1
ATOM 6310 C C . ALA A 1 793 ? -4.920 -19.937 3.709 1.00 97.31 793 ALA A C 1
ATOM 6312 O O . ALA A 1 793 ? -5.689 -20.881 3.867 1.00 97.31 793 ALA A O 1
ATOM 6313 N N . LYS A 1 794 ? -3.972 -19.650 4.613 1.00 96.94 794 LYS A N 1
ATOM 6314 C CA . LYS A 1 794 ? -3.759 -20.440 5.836 1.00 96.94 794 LYS A CA 1
ATOM 6315 C C . LYS A 1 794 ? -3.045 -19.629 6.913 1.00 96.94 794 LYS A C 1
ATOM 6317 O O . LYS A 1 794 ? -2.195 -18.800 6.603 1.00 96.94 794 LYS A O 1
ATOM 6322 N N . ILE A 1 795 ? -3.342 -19.923 8.176 1.00 97.31 795 ILE A N 1
ATOM 6323 C CA . ILE A 1 795 ? -2.589 -19.455 9.345 1.00 97.31 795 ILE A CA 1
ATOM 6324 C C . ILE A 1 795 ? -2.193 -20.689 10.155 1.00 97.31 795 ILE A C 1
ATOM 6326 O O . ILE A 1 795 ? -3.048 -21.518 10.467 1.00 97.31 795 ILE A O 1
ATOM 6330 N N . GLY A 1 796 ? -0.905 -20.823 10.461 1.00 96.06 796 GLY A N 1
ATOM 6331 C CA . GLY A 1 796 ? -0.367 -21.866 11.328 1.00 96.06 796 GLY A CA 1
ATOM 6332 C C . GLY A 1 796 ? 0.141 -21.262 12.630 1.00 96.06 796 GLY A C 1
ATOM 6333 O O . GLY A 1 796 ? 1.031 -20.411 12.613 1.00 96.06 796 GLY A O 1
ATOM 6334 N N . TYR A 1 797 ? -0.415 -21.697 13.758 1.00 95.56 797 TYR A N 1
ATOM 6335 C CA . TYR A 1 797 ? -0.011 -21.248 15.090 1.00 95.56 797 TYR A CA 1
ATOM 6336 C C . TYR A 1 797 ? 1.059 -22.164 15.706 1.00 95.56 797 TYR A C 1
ATOM 6338 O O . TYR A 1 797 ? 1.216 -23.308 15.266 1.00 95.56 797 TYR A O 1
ATOM 6346 N N . PRO A 1 798 ? 1.835 -21.674 16.691 1.00 93.75 798 PRO A N 1
ATOM 6347 C CA . PRO A 1 798 ? 2.714 -22.519 17.495 1.00 93.75 798 PRO A CA 1
ATOM 6348 C C . PRO A 1 798 ? 1.935 -23.471 18.417 1.00 93.75 798 PRO A C 1
ATOM 6350 O O . PRO A 1 798 ? 0.719 -23.386 18.551 1.00 93.75 798 PRO A O 1
ATOM 6353 N N . GLU A 1 799 ? 2.664 -24.344 19.113 1.00 92.69 799 GLU A N 1
ATOM 6354 C CA . GLU A 1 799 ? 2.110 -25.139 20.210 1.00 92.69 799 GLU A CA 1
ATOM 6355 C C . GLU A 1 799 ? 2.054 -24.311 21.504 1.00 92.69 799 GLU A C 1
ATOM 6357 O O . GLU A 1 799 ? 2.965 -23.528 21.803 1.00 92.69 799 GLU A O 1
ATOM 6362 N N . TYR A 1 800 ? 0.993 -24.516 22.289 1.00 90.62 800 TYR A N 1
ATOM 6363 C CA . TYR A 1 800 ? 0.741 -23.813 23.548 1.00 90.62 800 TYR A CA 1
ATOM 6364 C C . TYR A 1 800 ? 0.672 -24.787 24.731 1.00 90.62 800 TYR A C 1
ATOM 6366 O O . TYR A 1 800 ? 0.258 -25.936 24.572 1.00 90.62 800 TYR A O 1
ATOM 6374 N N . ASP A 1 801 ? 1.045 -24.328 25.925 1.00 89.06 801 ASP A N 1
ATOM 6375 C CA . ASP A 1 801 ? 0.763 -25.037 27.178 1.00 89.06 801 ASP A CA 1
ATOM 6376 C C . ASP A 1 801 ? -0.696 -24.835 27.645 1.00 89.06 801 ASP A C 1
ATOM 6378 O O . ASP A 1 801 ? -1.488 -24.126 27.019 1.00 89.06 801 ASP A O 1
ATOM 6382 N N . GLU A 1 802 ? -1.072 -25.452 28.770 1.00 85.12 802 GLU A N 1
ATOM 6383 C CA . GLU A 1 802 ? -2.419 -25.320 29.351 1.00 85.12 802 GLU A CA 1
ATOM 6384 C C . GLU A 1 802 ? -2.780 -23.880 29.749 1.00 85.12 802 GLU A C 1
ATOM 6386 O O . GLU A 1 802 ? -3.963 -23.533 29.806 1.00 85.12 802 GLU A O 1
ATOM 6391 N N . SER A 1 803 ? -1.775 -23.036 30.005 1.00 79.56 803 SER A N 1
ATOM 6392 C CA . SER A 1 803 ? -1.957 -21.615 30.311 1.00 79.56 803 SER A CA 1
ATOM 6393 C C . SER A 1 803 ? -2.092 -20.741 29.060 1.00 79.56 803 SER A C 1
ATOM 6395 O O . SER A 1 803 ? -2.347 -19.545 29.177 1.00 79.56 803 SER A O 1
ATOM 6397 N N . GLY A 1 804 ? -1.974 -21.331 27.866 1.00 85.31 804 GLY A N 1
ATOM 6398 C CA . GLY A 1 804 ? -2.045 -20.626 26.589 1.00 85.31 804 GLY A CA 1
ATOM 6399 C C . GLY A 1 804 ? -0.732 -19.957 26.186 1.00 85.31 804 GLY A C 1
ATOM 6400 O O . GLY A 1 804 ? -0.742 -19.112 25.295 1.00 85.31 804 GLY A O 1
ATOM 6401 N N . ARG A 1 805 ? 0.398 -20.307 26.816 1.00 87.62 805 ARG A N 1
ATOM 6402 C CA . ARG A 1 805 ? 1.709 -19.731 26.490 1.00 87.62 805 ARG A CA 1
ATOM 6403 C C . ARG A 1 805 ? 2.442 -20.571 25.460 1.00 87.62 805 ARG A C 1
ATOM 6405 O O . ARG A 1 805 ? 2.369 -21.796 25.486 1.00 87.62 805 ARG A O 1
ATOM 6412 N N . ILE A 1 806 ? 3.178 -19.910 24.570 1.00 88.81 806 ILE A N 1
ATOM 6413 C CA . ILE A 1 806 ? 3.920 -20.588 23.504 1.00 88.81 806 ILE A CA 1
ATOM 6414 C C . ILE A 1 806 ? 5.011 -21.498 24.093 1.00 88.81 806 ILE A C 1
ATOM 6416 O O . ILE A 1 806 ? 5.942 -21.020 24.749 1.00 88.81 806 ILE A O 1
ATOM 6420 N N . THR A 1 807 ? 4.981 -22.785 23.748 1.00 89.44 807 THR A N 1
ATOM 6421 C CA . THR A 1 807 ? 6.022 -23.759 24.108 1.00 89.44 807 THR A CA 1
ATOM 6422 C C . THR A 1 807 ? 7.004 -23.942 22.952 1.00 89.44 807 THR A C 1
ATOM 6424 O O . THR A 1 807 ? 8.176 -23.553 23.041 1.00 89.44 807 THR A O 1
ATOM 6427 N N . VAL A 1 808 ? 6.523 -24.418 21.805 1.00 89.56 808 VAL A N 1
ATOM 6428 C CA . VAL A 1 808 ? 7.329 -24.778 20.629 1.00 89.56 808 VAL A CA 1
ATOM 6429 C C . VAL A 1 808 ? 6.821 -24.005 19.406 1.00 89.56 808 VAL A C 1
ATOM 6431 O O . VAL A 1 808 ? 5.610 -23.841 19.267 1.00 89.56 808 VAL A O 1
ATOM 6434 N N . PRO A 1 809 ? 7.703 -23.470 18.533 1.00 90.81 809 PRO A N 1
ATOM 6435 C CA . PRO A 1 809 ? 7.260 -22.897 17.264 1.00 90.81 809 PRO A CA 1
ATOM 6436 C C . PRO A 1 809 ? 6.512 -23.940 16.428 1.00 90.81 809 PRO A C 1
ATOM 6438 O O . PRO A 1 809 ? 6.696 -25.143 16.617 1.00 90.81 809 PRO A O 1
ATOM 6441 N N . ASN A 1 810 ? 5.694 -23.480 15.490 1.00 93.00 810 ASN A N 1
ATOM 6442 C CA . ASN A 1 810 ? 5.011 -24.353 14.551 1.00 93.00 810 ASN A CA 1
ATOM 6443 C C . ASN A 1 810 ? 6.024 -25.253 13.808 1.00 93.00 810 ASN A C 1
ATOM 6445 O O . ASN A 1 810 ? 7.101 -24.796 13.417 1.00 93.00 810 ASN A O 1
ATOM 6449 N N . LYS A 1 811 ? 5.679 -26.536 13.649 1.00 93.06 811 LYS A N 1
ATOM 6450 C CA . LYS A 1 811 ? 6.570 -27.583 13.122 1.00 93.06 811 LYS A CA 1
ATOM 6451 C C . LYS A 1 811 ? 6.454 -27.797 11.609 1.00 93.06 811 LYS A C 1
ATOM 6453 O O . LYS A 1 811 ? 7.292 -28.501 11.048 1.00 93.06 811 LYS A O 1
ATOM 6458 N N . ASP A 1 812 ? 5.488 -27.164 10.942 1.00 95.19 812 ASP A N 1
ATOM 6459 C CA . ASP A 1 812 ? 5.275 -27.295 9.494 1.00 95.19 812 ASP A CA 1
ATOM 6460 C C . ASP A 1 812 ? 6.458 -26.740 8.691 1.00 95.19 812 ASP A C 1
ATOM 6462 O O . ASP A 1 812 ? 6.659 -27.129 7.545 1.00 95.19 812 ASP A O 1
ATOM 6466 N N . LEU A 1 813 ? 7.247 -25.836 9.282 1.00 93.50 813 LEU A N 1
ATOM 6467 C CA . LEU A 1 813 ? 8.382 -25.184 8.638 1.00 93.50 813 LEU A CA 1
ATOM 6468 C C . LEU A 1 813 ? 9.710 -25.566 9.295 1.00 93.50 813 LEU A C 1
ATOM 6470 O O . LEU A 1 813 ? 9.899 -25.444 10.507 1.00 93.50 813 LEU A O 1
ATOM 6474 N N . LYS A 1 814 ? 10.682 -25.919 8.456 1.00 90.31 814 LYS A N 1
ATOM 6475 C CA . LYS A 1 814 ? 12.080 -26.108 8.823 1.00 90.31 814 LYS A CA 1
ATOM 6476 C C . LYS A 1 814 ? 12.862 -24.831 8.542 1.00 90.31 814 LYS A C 1
ATOM 6478 O O . LYS A 1 814 ? 12.960 -24.370 7.405 1.00 90.31 814 LYS A O 1
ATOM 6483 N N . MET A 1 815 ? 13.455 -24.281 9.597 1.00 84.25 815 MET A N 1
ATOM 6484 C CA . MET A 1 815 ? 14.215 -23.034 9.540 1.00 84.25 815 MET A CA 1
ATOM 6485 C C . MET A 1 815 ? 15.722 -23.300 9.398 1.00 84.25 815 MET A C 1
ATOM 6487 O O . MET A 1 815 ? 16.297 -23.945 10.282 1.00 84.25 815 MET A O 1
ATOM 6491 N N . PRO A 1 816 ? 16.400 -22.783 8.358 1.00 81.19 816 PRO A N 1
ATOM 6492 C CA . PRO A 1 816 ? 17.859 -22.777 8.317 1.00 81.19 816 PRO A CA 1
ATOM 6493 C C . PRO A 1 816 ? 18.456 -21.709 9.251 1.00 81.19 816 PRO A C 1
ATOM 6495 O O . PRO A 1 816 ? 17.777 -20.818 9.763 1.00 81.19 816 PRO A O 1
ATOM 6498 N N . SER A 1 817 ? 19.775 -21.736 9.449 1.00 71.69 817 SER A N 1
ATOM 6499 C CA . SER A 1 817 ? 20.488 -20.684 10.191 1.00 71.69 817 SER A CA 1
ATOM 6500 C C . SER A 1 817 ? 20.372 -19.295 9.545 1.00 71.69 817 SER A C 1
ATOM 6502 O O . SER A 1 817 ? 20.548 -18.290 10.237 1.00 71.69 817 SER A O 1
ATOM 6504 N N . CYS A 1 818 ? 20.094 -19.226 8.245 1.00 71.31 818 CYS A N 1
ATOM 6505 C CA . CYS A 1 818 ? 19.826 -18.038 7.432 1.00 71.31 818 CYS A CA 1
ATOM 6506 C C . CYS A 1 818 ? 19.260 -18.486 6.076 1.00 71.31 818 CYS A C 1
ATOM 6508 O O . CYS A 1 818 ? 19.454 -19.641 5.696 1.00 71.31 818 CYS A O 1
ATOM 6510 N N . GLY A 1 819 ? 18.613 -17.584 5.344 1.00 80.75 819 GLY A N 1
ATOM 6511 C CA . GLY A 1 819 ? 17.945 -17.926 4.093 1.00 80.75 819 GLY A CA 1
ATOM 6512 C C . GLY A 1 819 ? 16.507 -18.373 4.294 1.00 80.75 819 GLY A C 1
ATOM 6513 O O . GLY A 1 819 ? 15.880 -18.075 5.315 1.00 80.75 819 GLY A O 1
ATOM 6514 N N . HIS A 1 820 ? 15.993 -19.058 3.282 1.00 87.94 820 HIS A N 1
ATOM 6515 C CA . HIS A 1 820 ? 14.582 -19.391 3.175 1.00 87.94 820 HIS A CA 1
ATOM 6516 C C . HIS A 1 820 ? 14.199 -20.560 4.082 1.00 87.94 820 HIS A C 1
ATOM 6518 O O . HIS A 1 820 ? 14.844 -21.613 4.041 1.00 87.94 820 HIS A O 1
ATOM 6524 N N . PRO A 1 821 ? 13.118 -20.425 4.861 1.00 90.50 821 PRO A N 1
ATOM 6525 C CA . PRO A 1 821 ? 12.406 -21.578 5.387 1.00 90.50 821 PRO A CA 1
ATOM 6526 C C . PRO A 1 821 ? 11.982 -22.533 4.267 1.00 90.50 821 PRO A C 1
ATOM 6528 O O . PRO A 1 821 ? 11.846 -22.142 3.112 1.00 90.50 821 PRO A O 1
ATOM 6531 N N . THR A 1 822 ? 11.729 -23.782 4.633 1.00 93.62 822 THR A N 1
ATOM 6532 C CA . THR A 1 822 ? 11.121 -24.787 3.749 1.00 93.62 822 THR A CA 1
ATOM 6533 C C . THR A 1 822 ? 10.059 -25.551 4.523 1.00 93.62 822 THR A C 1
ATOM 6535 O O . THR A 1 822 ? 10.115 -25.599 5.753 1.00 93.62 822 THR A O 1
ATOM 6538 N N . TRP A 1 823 ? 9.095 -26.152 3.832 1.00 95.38 823 TRP A N 1
ATOM 6539 C CA . TRP A 1 823 ? 8.167 -27.083 4.471 1.00 95.38 823 TRP A CA 1
ATOM 6540 C C . TRP A 1 823 ? 8.918 -28.299 5.038 1.00 95.38 823 TRP A C 1
ATOM 6542 O O . TRP A 1 823 ? 9.793 -28.850 4.371 1.00 95.38 823 TRP A O 1
ATOM 6552 N N . SER A 1 824 ? 8.585 -28.720 6.260 1.00 94.00 824 SER A N 1
ATOM 6553 C CA . SER A 1 824 ? 9.211 -29.870 6.928 1.00 94.00 824 SER A CA 1
ATOM 6554 C C . SER A 1 824 ? 8.848 -31.191 6.245 1.00 94.00 824 SER A C 1
ATOM 6556 O O . SER A 1 824 ? 9.744 -31.962 5.914 1.00 94.00 824 SER A O 1
ATOM 6558 N N . ASP A 1 825 ? 7.552 -31.409 5.991 1.00 91.06 825 ASP A N 1
ATOM 6559 C CA . ASP A 1 825 ? 6.985 -32.669 5.482 1.00 91.06 825 ASP A CA 1
ATOM 6560 C C . ASP A 1 825 ? 6.089 -32.423 4.250 1.00 91.06 825 ASP A C 1
ATOM 6562 O O . ASP A 1 825 ? 4.956 -32.896 4.158 1.00 91.06 825 ASP A O 1
ATOM 6566 N N . GLY A 1 826 ? 6.595 -31.641 3.290 1.00 88.69 826 GLY A N 1
ATOM 6567 C CA . GLY A 1 826 ? 5.832 -31.207 2.115 1.00 88.69 826 GLY A CA 1
ATOM 6568 C C . GLY A 1 826 ? 4.779 -30.139 2.436 1.00 88.69 826 GLY A C 1
ATOM 6569 O O . GLY A 1 826 ? 4.610 -29.728 3.582 1.00 88.69 826 GLY A O 1
ATOM 6570 N N . THR A 1 827 ? 4.089 -29.643 1.407 1.00 90.44 827 THR A N 1
ATOM 6571 C CA . THR A 1 827 ? 3.095 -28.572 1.563 1.00 90.44 827 THR A CA 1
ATOM 6572 C C . THR A 1 827 ? 1.946 -29.017 2.484 1.00 90.44 827 THR A C 1
ATOM 6574 O O . THR A 1 827 ? 1.255 -29.987 2.158 1.00 90.44 827 THR A O 1
ATOM 6577 N N . PRO A 1 828 ? 1.678 -28.305 3.596 1.00 91.69 828 PRO A N 1
ATOM 6578 C CA . PRO A 1 828 ? 0.580 -28.640 4.492 1.00 91.69 828 PRO A CA 1
ATOM 6579 C C . PRO A 1 828 ? -0.783 -28.580 3.798 1.00 91.69 828 PRO A C 1
ATOM 6581 O O . PRO A 1 828 ? -1.044 -27.721 2.953 1.00 91.69 828 PRO A O 1
ATOM 6584 N N . GLY A 1 829 ? -1.700 -29.451 4.220 1.00 89.69 829 GLY A N 1
ATOM 6585 C CA . GLY A 1 829 ? -3.089 -29.409 3.766 1.00 89.69 829 GLY A CA 1
ATOM 6586 C C . GLY A 1 829 ? -3.831 -28.135 4.201 1.00 89.69 829 GLY A C 1
ATOM 6587 O O . GLY A 1 829 ? -3.459 -27.453 5.165 1.00 89.69 829 GLY A O 1
ATOM 6588 N N . GLY A 1 830 ? -4.930 -27.832 3.504 1.00 89.50 830 GLY A N 1
ATOM 6589 C CA . GLY A 1 830 ? -5.814 -26.706 3.831 1.00 89.50 830 GLY A CA 1
ATOM 6590 C C . GLY A 1 830 ? -5.310 -25.335 3.375 1.00 89.50 830 GLY A C 1
ATOM 6591 O O . GLY A 1 830 ? -5.798 -24.329 3.872 1.00 89.50 830 GLY A O 1
ATOM 6592 N N . ILE A 1 831 ? -4.340 -25.283 2.458 1.00 94.62 831 ILE A N 1
ATOM 6593 C CA . ILE A 1 831 ? -3.980 -24.061 1.728 1.00 94.62 831 ILE A CA 1
ATOM 6594 C C . ILE A 1 831 ? -4.905 -23.978 0.513 1.00 94.62 831 ILE A C 1
ATOM 6596 O O . ILE A 1 831 ? -4.629 -24.574 -0.529 1.00 94.62 831 ILE A O 1
ATOM 6600 N N . VAL A 1 832 ? -6.041 -23.304 0.680 1.00 92.50 832 VAL A N 1
ATOM 6601 C CA . VAL A 1 832 ? -7.074 -23.180 -0.355 1.00 92.50 832 VAL A CA 1
ATOM 6602 C C . VAL A 1 832 ? -7.406 -21.709 -0.552 1.00 92.50 832 VAL A C 1
ATOM 6604 O O . VAL A 1 832 ? -7.534 -20.958 0.411 1.00 92.50 832 VAL A O 1
ATOM 6607 N N . VAL A 1 833 ? -7.532 -21.318 -1.816 1.00 94.62 833 VAL A N 1
ATOM 6608 C CA . VAL A 1 833 ? -8.025 -20.013 -2.245 1.00 94.62 833 VAL A CA 1
ATOM 6609 C C . VAL A 1 833 ? -9.130 -20.227 -3.266 1.00 94.62 833 VAL A C 1
ATOM 6611 O O . VAL A 1 833 ? -8.957 -20.953 -4.249 1.00 94.62 833 VAL A O 1
ATOM 6614 N N . ASP A 1 834 ? -10.255 -19.572 -3.022 1.00 95.06 834 ASP A N 1
ATOM 6615 C CA . ASP A 1 834 ? -11.414 -19.508 -3.898 1.00 95.06 834 ASP A CA 1
ATOM 6616 C C . ASP A 1 834 ? -11.908 -18.059 -4.032 1.00 95.06 834 ASP A C 1
ATOM 6618 O O . ASP A 1 834 ? -11.349 -17.119 -3.458 1.00 95.06 834 ASP A O 1
ATOM 6622 N N . SER A 1 835 ? -12.983 -17.863 -4.795 1.00 96.00 835 SER A N 1
ATOM 6623 C CA . SER A 1 835 ? -13.553 -16.538 -5.049 1.00 96.00 835 SER A CA 1
ATOM 6624 C C . SER A 1 835 ? -14.015 -15.803 -3.783 1.00 96.00 835 SER A C 1
ATOM 6626 O O . SER A 1 835 ? -14.155 -14.583 -3.809 1.00 96.00 835 SER A O 1
ATOM 6628 N N . THR A 1 836 ? -14.271 -16.509 -2.683 1.00 96.94 836 THR A N 1
ATOM 6629 C CA . THR A 1 836 ? -14.751 -15.955 -1.409 1.00 96.94 836 THR A CA 1
ATOM 6630 C C . THR A 1 836 ? -13.658 -15.825 -0.349 1.00 96.94 836 THR A C 1
ATOM 6632 O O . THR A 1 836 ? -13.918 -15.314 0.737 1.00 96.94 836 THR A O 1
ATOM 6635 N N . THR A 1 837 ? -12.426 -16.250 -0.626 1.00 97.56 837 THR A N 1
ATOM 6636 C CA . THR A 1 837 ? -11.316 -16.124 0.327 1.00 97.56 837 THR A CA 1
ATOM 6637 C C . THR A 1 837 ? -11.043 -14.656 0.672 1.00 97.56 837 THR A C 1
ATOM 6639 O O . THR A 1 837 ? -10.963 -13.805 -0.216 1.00 97.56 837 THR A O 1
ATOM 6642 N N . VAL A 1 838 ? -10.893 -14.351 1.967 1.00 97.19 838 VAL A N 1
ATOM 6643 C CA . VAL A 1 838 ? -10.660 -12.984 2.457 1.00 97.19 838 VAL A CA 1
ATOM 6644 C C . VAL A 1 838 ? -9.412 -12.359 1.832 1.00 97.19 838 VAL A C 1
ATOM 6646 O O . VAL A 1 838 ? -8.362 -12.997 1.701 1.00 97.19 838 VAL A O 1
ATOM 6649 N N . ARG A 1 839 ? -9.533 -11.079 1.473 1.00 95.75 839 ARG A N 1
ATOM 6650 C CA . ARG A 1 839 ? -8.461 -10.272 0.891 1.00 95.75 839 ARG A CA 1
ATOM 6651 C C . ARG A 1 839 ? -8.035 -9.184 1.850 1.00 95.75 839 ARG A C 1
ATOM 6653 O O . ARG A 1 839 ? -8.881 -8.497 2.418 1.00 95.75 839 ARG A O 1
ATOM 6660 N N . LYS A 1 840 ? -6.725 -9.027 1.999 1.00 97.06 840 LYS A N 1
ATOM 6661 C CA . LYS A 1 840 ? -6.102 -8.038 2.880 1.00 97.06 840 LYS A CA 1
ATOM 6662 C C . LYS A 1 840 ? -4.867 -7.455 2.207 1.00 97.06 840 LYS A C 1
ATOM 6664 O O . LYS A 1 840 ? -4.348 -8.030 1.252 1.00 97.06 840 LYS A O 1
ATOM 6669 N N . ASP A 1 841 ? -4.419 -6.304 2.679 1.00 98.06 841 ASP A N 1
ATOM 6670 C CA . ASP A 1 841 ? -3.108 -5.748 2.309 1.00 98.06 841 ASP A CA 1
ATOM 6671 C C . ASP A 1 841 ? -2.150 -5.688 3.500 1.00 98.06 841 ASP A C 1
ATOM 6673 O O . ASP A 1 841 ? -0.942 -5.562 3.294 1.00 98.06 841 ASP A O 1
ATOM 6677 N N . THR A 1 842 ? -2.662 -5.869 4.722 1.00 98.31 842 THR A N 1
ATOM 6678 C CA . THR A 1 842 ? -1.863 -6.078 5.928 1.00 98.31 842 THR A CA 1
ATOM 6679 C C . THR A 1 842 ? -2.369 -7.303 6.688 1.00 98.31 842 THR A C 1
ATOM 6681 O O . THR A 1 842 ? -3.560 -7.402 6.970 1.00 98.31 842 THR A O 1
ATOM 6684 N N . VAL A 1 843 ? -1.484 -8.227 7.074 1.00 97.69 843 VAL A N 1
ATOM 6685 C CA . VAL A 1 843 ? -1.830 -9.399 7.897 1.00 97.69 843 VAL A CA 1
ATOM 6686 C C . VAL A 1 843 ? -0.827 -9.602 9.024 1.00 97.69 843 VAL A C 1
ATOM 6688 O O . VAL A 1 843 ? 0.377 -9.420 8.848 1.00 97.69 843 VAL A O 1
ATOM 6691 N N . ILE A 1 844 ? -1.316 -9.994 10.199 1.00 96.81 844 ILE A N 1
ATOM 6692 C CA . ILE A 1 844 ? -0.457 -10.349 11.326 1.00 96.81 844 ILE A CA 1
ATOM 6693 C C . ILE A 1 844 ? 0.175 -11.725 11.110 1.00 96.81 844 ILE A C 1
ATOM 6695 O O . ILE A 1 844 ? -0.517 -12.725 10.932 1.00 96.81 844 ILE A O 1
ATOM 6699 N N . VAL A 1 845 ? 1.500 -11.796 11.170 1.00 97.00 845 VAL A N 1
ATOM 6700 C CA . VAL A 1 845 ? 2.224 -13.061 11.285 1.00 97.00 845 VAL A CA 1
ATOM 6701 C C . VAL A 1 845 ? 2.317 -13.418 12.770 1.00 97.00 845 VAL A C 1
ATOM 6703 O O . VAL A 1 845 ? 2.902 -12.637 13.535 1.00 97.00 845 VAL A O 1
ATOM 6706 N N . PRO A 1 846 ? 1.740 -14.556 13.206 1.00 95.38 846 PRO A N 1
ATOM 6707 C CA . PRO A 1 846 ? 1.734 -14.944 14.609 1.00 95.38 846 PRO A CA 1
ATOM 6708 C C . PRO A 1 846 ? 3.146 -15.270 15.101 1.00 95.38 846 PRO A C 1
ATOM 6710 O O . PRO A 1 846 ? 3.978 -15.821 14.375 1.00 95.38 846 PRO A O 1
ATOM 6713 N N . ALA A 1 847 ? 3.416 -14.946 16.363 1.00 93.44 847 ALA A N 1
ATOM 6714 C CA . ALA A 1 847 ? 4.687 -15.245 17.001 1.00 93.44 847 ALA A CA 1
ATOM 6715 C C . ALA A 1 847 ? 4.874 -16.767 17.095 1.00 93.44 847 ALA A C 1
ATOM 6717 O O . ALA A 1 847 ? 4.017 -17.476 17.609 1.00 93.44 847 ALA A O 1
ATOM 6718 N N . GLY A 1 848 ? 5.991 -17.292 16.598 1.00 93.06 848 GLY A N 1
ATOM 6719 C CA . GLY A 1 848 ? 6.224 -18.735 16.530 1.00 93.06 848 GLY A CA 1
ATOM 6720 C C . GLY A 1 848 ? 5.385 -19.469 15.478 1.00 93.06 848 GLY A C 1
ATOM 6721 O O . GLY A 1 848 ? 5.405 -20.695 15.488 1.00 93.06 848 GLY A O 1
ATOM 6722 N N . GLY A 1 849 ? 4.684 -18.770 14.582 1.00 94.94 849 GLY A N 1
ATOM 6723 C CA . GLY A 1 849 ? 3.857 -19.373 13.535 1.00 94.94 849 GLY A CA 1
ATOM 6724 C C . GLY A 1 849 ? 4.114 -18.794 12.140 1.00 94.94 849 GLY A C 1
ATOM 6725 O O . GLY A 1 849 ? 5.170 -18.205 11.876 1.00 94.94 849 GLY A O 1
ATOM 6726 N N . TYR A 1 850 ? 3.149 -18.987 11.239 1.00 97.06 850 TYR A N 1
ATOM 6727 C CA . TYR A 1 850 ? 3.203 -18.513 9.856 1.00 97.06 850 TYR A CA 1
ATOM 6728 C C . TYR A 1 850 ? 1.822 -18.167 9.279 1.00 97.06 850 TYR A C 1
ATOM 6730 O O . TYR A 1 850 ? 0.784 -18.580 9.796 1.00 97.06 850 TYR A O 1
ATOM 6738 N N . VAL A 1 851 ? 1.827 -17.431 8.170 1.00 98.00 851 VAL A N 1
ATOM 6739 C CA . VAL A 1 851 ? 0.670 -17.138 7.318 1.00 98.00 851 VAL A CA 1
ATOM 6740 C C . VAL A 1 851 ? 1.036 -17.469 5.876 1.00 98.00 851 VAL A C 1
ATOM 6742 O O . VAL A 1 851 ? 2.121 -17.122 5.417 1.00 98.00 851 VAL A O 1
ATOM 6745 N N . VAL A 1 852 ? 0.133 -18.127 5.156 1.00 98.25 852 VAL A N 1
ATOM 6746 C CA . VAL A 1 852 ? 0.252 -18.354 3.713 1.00 98.25 852 VAL A CA 1
ATOM 6747 C C . VAL A 1 852 ? -0.678 -17.388 3.003 1.00 98.25 852 VAL A C 1
ATOM 6749 O O . VAL A 1 852 ? -1.885 -17.389 3.262 1.00 98.25 852 VAL A O 1
ATOM 6752 N N . ILE A 1 853 ? -0.117 -16.586 2.104 1.00 98.06 853 ILE A N 1
ATOM 6753 C CA . ILE A 1 853 ? -0.867 -15.666 1.254 1.00 98.06 853 ILE A CA 1
ATOM 6754 C C . ILE A 1 853 ? -0.672 -16.029 -0.216 1.00 98.06 853 ILE A C 1
ATOM 6756 O O . ILE A 1 853 ? 0.393 -16.503 -0.610 1.00 98.06 853 ILE A O 1
ATOM 6760 N N . HIS A 1 854 ? -1.703 -15.816 -1.028 1.00 96.94 854 HIS A N 1
ATOM 6761 C CA . HIS A 1 854 ? -1.609 -15.947 -2.479 1.00 96.94 854 HIS A CA 1
ATOM 6762 C C . HIS A 1 854 ? -1.849 -14.597 -3.155 1.00 96.94 854 HIS A C 1
ATOM 6764 O O . HIS A 1 854 ? -2.712 -13.818 -2.735 1.00 96.94 854 HIS A O 1
ATOM 6770 N N . LEU A 1 855 ? -1.130 -14.354 -4.244 1.00 94.06 855 LEU A N 1
ATOM 6771 C CA . LEU A 1 855 ? -1.318 -13.206 -5.123 1.00 94.06 855 LEU A CA 1
ATOM 6772 C C . LEU A 1 855 ? -1.292 -13.635 -6.594 1.00 94.06 855 LEU A C 1
ATOM 6774 O O . LEU A 1 855 ? -0.826 -14.721 -6.937 1.00 94.06 855 LEU A O 1
ATOM 6778 N N . LEU A 1 856 ? -1.813 -12.764 -7.452 1.00 93.12 856 LEU A N 1
ATOM 6779 C CA . LEU A 1 856 ? -1.768 -12.905 -8.903 1.00 93.12 856 LEU A CA 1
ATOM 6780 C C . LEU A 1 856 ? -0.770 -11.876 -9.443 1.00 93.12 856 LEU A C 1
ATOM 6782 O O . LEU A 1 856 ? -0.906 -10.698 -9.110 1.00 93.12 856 LEU A O 1
ATOM 6786 N N . GLN A 1 857 ? 0.186 -12.297 -10.273 1.00 92.00 857 GLN A N 1
ATOM 6787 C CA . GLN A 1 857 ? 1.179 -11.407 -10.891 1.00 92.00 857 GLN A CA 1
ATOM 6788 C C . GLN A 1 857 ? 0.533 -10.545 -11.998 1.00 92.00 857 GLN A C 1
ATOM 6790 O O . GLN A 1 857 ? 0.704 -10.811 -13.185 1.00 92.00 857 GLN A O 1
ATOM 6795 N N . ASN A 1 858 ? -0.301 -9.565 -11.637 1.00 91.19 858 ASN A N 1
ATOM 6796 C CA . ASN A 1 858 ? -1.087 -8.748 -12.568 1.00 91.19 858 ASN A CA 1
ATOM 6797 C C . ASN A 1 858 ? -0.898 -7.227 -12.441 1.00 91.19 858 ASN A C 1
ATOM 6799 O O . ASN A 1 858 ? -1.753 -6.465 -12.912 1.00 91.19 858 ASN A O 1
ATOM 6803 N N . ASN A 1 859 ? 0.156 -6.769 -11.778 1.00 93.69 859 ASN A N 1
ATOM 6804 C CA . ASN A 1 859 ? 0.448 -5.361 -11.554 1.00 93.69 859 ASN A CA 1
ATOM 6805 C C . ASN A 1 859 ? 1.945 -5.065 -11.755 1.00 93.69 859 ASN A C 1
ATOM 6807 O O . ASN A 1 859 ? 2.692 -4.984 -10.783 1.00 93.69 859 ASN A O 1
ATOM 6811 N N . PRO A 1 860 ? 2.405 -4.895 -13.007 1.00 92.62 860 PRO A N 1
ATOM 6812 C CA . PRO A 1 860 ? 3.819 -4.702 -13.296 1.00 92.62 860 PRO A CA 1
ATOM 6813 C C . PRO A 1 860 ? 4.398 -3.453 -12.614 1.00 92.62 860 PRO A C 1
ATOM 6815 O O . PRO A 1 860 ? 3.864 -2.350 -12.766 1.00 92.62 860 PRO A O 1
ATOM 6818 N N . GLY A 1 861 ? 5.501 -3.606 -11.884 1.00 92.44 861 GLY A N 1
ATOM 6819 C CA . GLY A 1 861 ? 6.124 -2.530 -11.119 1.00 92.44 861 GLY A CA 1
ATOM 6820 C C . GLY A 1 861 ? 7.072 -3.012 -10.024 1.00 92.44 861 GLY A C 1
ATOM 6821 O O . GLY A 1 861 ? 7.335 -4.203 -9.869 1.00 92.44 861 GLY A O 1
ATOM 6822 N N . TRP A 1 862 ? 7.587 -2.050 -9.260 1.00 93.81 862 TRP A N 1
ATOM 6823 C CA . TRP A 1 862 ? 8.330 -2.302 -8.028 1.00 93.81 862 TRP A CA 1
ATOM 6824 C C . TRP A 1 862 ? 7.415 -2.066 -6.833 1.00 93.81 862 TRP A C 1
ATOM 6826 O O . TRP A 1 862 ? 6.926 -0.953 -6.649 1.00 93.81 862 TRP A O 1
ATOM 6836 N N . TRP A 1 863 ? 7.215 -3.097 -6.016 1.00 96.44 863 TRP A N 1
ATOM 6837 C CA . TRP A 1 863 ? 6.327 -3.063 -4.856 1.00 96.44 863 TRP A CA 1
ATOM 6838 C C . TRP A 1 863 ? 7.084 -3.351 -3.576 1.00 96.44 863 TRP A C 1
ATOM 6840 O O . TRP A 1 863 ? 7.884 -4.281 -3.495 1.00 96.44 863 TRP A O 1
ATOM 6850 N N . PHE A 1 864 ? 6.821 -2.558 -2.549 1.00 96.50 864 PHE A N 1
ATOM 6851 C CA . PHE A 1 864 ? 7.456 -2.727 -1.256 1.00 96.50 864 PHE A CA 1
ATOM 6852 C C . PHE A 1 864 ? 6.650 -3.694 -0.379 1.00 96.50 864 PHE A C 1
ATOM 6854 O O . PHE A 1 864 ? 5.423 -3.614 -0.319 1.00 96.50 864 PHE A O 1
ATOM 6861 N N . MET A 1 865 ? 7.322 -4.617 0.308 1.00 97.69 865 MET A N 1
ATOM 6862 C CA . MET A 1 865 ? 6.711 -5.459 1.337 1.00 97.69 865 MET A CA 1
ATOM 6863 C C . MET A 1 865 ? 7.525 -5.349 2.620 1.00 97.69 865 MET A C 1
ATOM 6865 O O . MET A 1 865 ? 8.742 -5.531 2.618 1.00 97.69 865 MET A O 1
ATOM 6869 N N . HIS A 1 866 ? 6.869 -5.036 3.733 1.00 97.62 866 HIS A N 1
ATOM 6870 C CA . HIS A 1 866 ? 7.569 -4.755 4.981 1.00 97.62 866 HIS A CA 1
ATOM 6871 C C . HIS A 1 866 ? 6.707 -4.990 6.218 1.00 97.62 866 HIS A C 1
ATOM 6873 O O . HIS A 1 866 ? 5.480 -5.066 6.161 1.00 97.62 866 HIS A O 1
ATOM 6879 N N . CYS A 1 867 ? 7.364 -5.072 7.374 1.00 96.88 867 CYS A N 1
ATOM 6880 C CA . CYS A 1 867 ? 6.669 -4.997 8.652 1.00 96.88 867 CYS A CA 1
ATOM 6881 C C . CYS A 1 867 ? 6.192 -3.560 8.896 1.00 96.88 867 CYS A C 1
ATOM 6883 O O . CYS A 1 867 ? 6.967 -2.613 8.783 1.00 96.88 867 CYS A O 1
ATOM 6885 N N . HIS A 1 868 ? 4.927 -3.386 9.266 1.00 96.75 868 HIS A N 1
ATOM 6886 C CA . HIS A 1 868 ? 4.304 -2.070 9.416 1.00 96.75 868 HIS A CA 1
ATOM 6887 C C . HIS A 1 868 ? 4.534 -1.418 10.798 1.00 96.75 868 HIS A C 1
ATOM 6889 O O . HIS A 1 868 ? 4.066 -0.313 11.074 1.00 96.75 868 HIS A O 1
ATOM 6895 N N . ILE A 1 869 ? 5.294 -2.083 11.668 1.00 93.81 869 ILE A N 1
ATOM 6896 C CA . ILE A 1 869 ? 5.882 -1.481 12.872 1.00 93.81 869 ILE A CA 1
ATOM 6897 C C . ILE A 1 869 ? 7.057 -0.606 12.418 1.00 93.81 869 ILE A C 1
ATOM 6899 O O . ILE A 1 869 ? 8.062 -1.144 11.948 1.00 93.81 869 ILE A O 1
ATOM 6903 N N . ASP A 1 870 ? 6.950 0.719 12.569 1.00 88.56 870 ASP A N 1
ATOM 6904 C CA . ASP A 1 870 ? 7.929 1.678 12.022 1.00 88.56 870 ASP A CA 1
ATOM 6905 C C . ASP A 1 870 ? 9.333 1.439 12.579 1.00 88.56 870 ASP A C 1
ATOM 6907 O O . ASP A 1 870 ? 10.315 1.569 11.851 1.00 88.56 870 ASP A O 1
ATOM 6911 N N . TYR A 1 871 ? 9.448 1.020 13.844 1.00 88.25 871 TYR A N 1
ATOM 6912 C CA . TYR A 1 871 ? 10.730 0.615 14.418 1.00 88.25 871 TYR A CA 1
ATOM 6913 C C . TYR A 1 871 ? 11.373 -0.529 13.616 1.00 88.25 871 TYR A C 1
ATOM 6915 O O . TYR A 1 871 ? 12.542 -0.435 13.255 1.00 88.25 871 TYR A O 1
ATOM 6923 N N . HIS A 1 872 ? 10.627 -1.579 13.261 1.00 92.06 872 HIS A N 1
ATOM 6924 C CA . HIS A 1 872 ? 11.163 -2.696 12.476 1.00 92.06 872 HIS A CA 1
ATOM 6925 C C . HIS A 1 872 ? 11.504 -2.288 11.037 1.00 92.06 872 HIS A C 1
ATOM 6927 O O . HIS A 1 872 ? 12.562 -2.671 10.534 1.00 92.06 872 HIS A O 1
ATOM 6933 N N . LEU A 1 873 ? 10.643 -1.495 10.388 1.00 93.50 873 LEU A N 1
ATOM 6934 C CA . LEU A 1 873 ? 10.877 -0.995 9.030 1.00 93.50 873 LEU A CA 1
ATOM 6935 C C . LEU A 1 873 ? 12.153 -0.148 8.962 1.00 93.50 873 LEU A C 1
ATOM 6937 O O . LEU A 1 873 ? 13.041 -0.436 8.163 1.00 93.50 873 LEU A O 1
ATOM 6941 N N . ASN A 1 874 ? 12.286 0.843 9.846 1.00 90.12 874 ASN A N 1
ATOM 6942 C CA . ASN A 1 874 ? 13.450 1.732 9.886 1.00 90.12 874 ASN A CA 1
ATOM 6943 C C . ASN A 1 874 ? 14.751 1.006 10.272 1.00 90.12 874 ASN A C 1
ATOM 6945 O O . ASN A 1 874 ? 15.841 1.519 10.031 1.00 90.12 874 ASN A O 1
ATOM 6949 N N . HIS A 1 875 ? 14.651 -0.198 10.844 1.00 89.38 875 HIS A N 1
ATOM 6950 C CA . HIS A 1 875 ? 15.790 -1.079 11.101 1.00 89.38 875 HIS A CA 1
ATOM 6951 C C . HIS A 1 875 ? 15.992 -2.149 10.012 1.00 89.38 875 HIS A C 1
ATOM 6953 O O . HIS A 1 875 ? 16.846 -3.016 10.194 1.00 89.38 875 HIS A O 1
ATOM 6959 N N . GLY A 1 876 ? 15.273 -2.071 8.885 1.00 91.19 876 GLY A N 1
ATOM 6960 C CA . GLY A 1 876 ? 15.519 -2.835 7.656 1.00 91.19 876 GLY A CA 1
ATOM 6961 C C . GLY A 1 876 ? 14.632 -4.062 7.426 1.00 91.19 876 GLY A C 1
ATOM 6962 O O . GLY A 1 876 ? 14.972 -4.893 6.585 1.00 91.19 876 GLY A O 1
ATOM 6963 N N . MET A 1 877 ? 13.506 -4.212 8.137 1.00 93.88 877 MET A N 1
ATOM 6964 C CA . MET A 1 877 ? 12.581 -5.342 7.944 1.00 93.88 877 MET A CA 1
ATOM 6965 C C . MET A 1 877 ? 11.684 -5.153 6.711 1.00 93.88 877 MET A C 1
ATOM 6967 O O . MET A 1 877 ? 10.468 -4.971 6.833 1.00 93.88 877 MET A O 1
ATOM 6971 N N . ALA A 1 878 ? 12.294 -5.180 5.530 1.00 95.00 878 ALA A N 1
ATOM 6972 C CA . ALA A 1 878 ? 11.622 -4.961 4.260 1.00 95.00 878 ALA A CA 1
ATOM 6973 C C . ALA A 1 878 ? 12.253 -5.753 3.107 1.00 95.00 878 ALA A C 1
ATOM 6975 O O . ALA A 1 878 ? 13.345 -6.313 3.231 1.00 95.00 878 ALA A O 1
ATOM 6976 N N . ILE A 1 879 ? 11.532 -5.804 1.992 1.00 93.94 879 ILE A N 1
ATOM 6977 C CA . ILE A 1 879 ? 11.942 -6.410 0.728 1.00 93.94 879 ILE A CA 1
ATOM 6978 C C . ILE A 1 879 ? 11.262 -5.665 -0.429 1.00 93.94 879 ILE A C 1
ATOM 6980 O O . ILE A 1 879 ? 10.130 -5.192 -0.289 1.00 93.94 879 ILE A O 1
ATOM 6984 N N . ALA A 1 880 ? 11.943 -5.550 -1.569 1.00 94.12 880 ALA A N 1
ATOM 6985 C CA . ALA A 1 880 ? 11.385 -4.963 -2.786 1.00 94.12 880 ALA A CA 1
ATOM 6986 C C . ALA A 1 880 ? 11.058 -6.058 -3.814 1.00 94.12 880 ALA A C 1
ATOM 6988 O O . ALA A 1 880 ? 11.902 -6.875 -4.176 1.00 94.12 880 ALA A O 1
ATOM 6989 N N . ILE A 1 881 ? 9.822 -6.080 -4.291 1.00 94.19 881 ILE A N 1
ATOM 6990 C CA . ILE A 1 881 ? 9.302 -7.081 -5.218 1.00 94.19 881 ILE A CA 1
ATOM 6991 C C . ILE A 1 881 ? 9.236 -6.448 -6.606 1.00 94.19 881 ILE A C 1
ATOM 6993 O O . ILE A 1 881 ? 8.464 -5.518 -6.831 1.00 94.19 881 ILE A O 1
ATOM 6997 N N . GLY A 1 882 ? 10.067 -6.933 -7.523 1.00 93.50 882 GLY A N 1
ATOM 6998 C CA . GLY A 1 882 ? 10.052 -6.558 -8.932 1.00 93.50 882 GLY A CA 1
ATOM 6999 C C . GLY A 1 882 ? 9.102 -7.468 -9.694 1.00 93.50 882 GLY A C 1
ATOM 7000 O O . GLY A 1 882 ? 9.488 -8.549 -10.132 1.00 93.50 882 GLY A O 1
ATOM 7001 N N . GLU A 1 883 ? 7.859 -7.040 -9.859 1.00 93.06 883 GLU A N 1
ATOM 7002 C CA . GLU A 1 883 ? 6.861 -7.777 -10.624 1.00 93.06 883 GLU A CA 1
ATOM 7003 C C . GLU A 1 883 ? 6.883 -7.319 -12.075 1.00 93.06 883 GLU A C 1
ATOM 7005 O O . GLU A 1 883 ? 6.469 -6.204 -12.376 1.00 93.06 883 GLU A O 1
ATOM 7010 N N . ASN A 1 884 ? 7.411 -8.157 -12.965 1.00 88.62 884 ASN A N 1
ATOM 7011 C CA . ASN A 1 884 ? 7.621 -7.869 -14.382 1.00 88.62 884 ASN A CA 1
ATOM 7012 C C . ASN A 1 884 ? 7.987 -6.385 -14.645 1.00 88.62 884 ASN A C 1
ATOM 7014 O O . ASN A 1 884 ? 7.290 -5.690 -15.391 1.00 88.62 884 ASN A O 1
ATOM 7018 N N . PRO A 1 885 ? 9.052 -5.850 -14.012 1.00 84.88 885 PRO A N 1
ATOM 7019 C CA . PRO A 1 885 ? 9.308 -4.408 -13.986 1.00 84.88 885 PRO A CA 1
ATOM 7020 C C . PRO A 1 885 ? 9.606 -3.831 -15.378 1.00 84.88 885 PRO A C 1
ATOM 7022 O O . PRO A 1 885 ? 9.429 -2.638 -15.601 1.00 84.88 885 PRO A O 1
ATOM 7025 N N . ILE A 1 886 ? 10.001 -4.675 -16.337 1.00 80.38 886 ILE A N 1
ATOM 7026 C CA . ILE A 1 886 ? 10.213 -4.299 -17.744 1.00 80.38 886 ILE A CA 1
ATOM 7027 C C . ILE A 1 886 ? 8.890 -3.906 -18.421 1.00 80.38 886 ILE A C 1
ATOM 7029 O O . ILE A 1 886 ? 8.875 -3.015 -19.271 1.00 80.38 886 ILE A O 1
ATOM 7033 N N . ALA A 1 887 ? 7.782 -4.547 -18.040 1.00 81.00 887 ALA A N 1
ATOM 7034 C CA . ALA A 1 887 ? 6.446 -4.241 -18.545 1.00 81.00 887 ALA A CA 1
ATOM 7035 C C . ALA A 1 887 ? 5.770 -3.073 -17.804 1.00 81.00 887 ALA A C 1
ATOM 7037 O O . ALA A 1 887 ? 4.675 -2.660 -18.184 1.00 81.00 887 ALA A O 1
ATOM 7038 N N . ALA A 1 888 ? 6.392 -2.532 -16.751 1.00 82.69 888 ALA A N 1
ATOM 7039 C CA . ALA A 1 888 ? 5.841 -1.412 -16.003 1.00 82.69 888 ALA A CA 1
ATOM 7040 C C . ALA A 1 888 ? 5.794 -0.128 -16.847 1.00 82.69 888 ALA A C 1
ATOM 7042 O O . ALA A 1 888 ? 6.647 0.137 -17.700 1.00 82.69 888 ALA A O 1
ATOM 7043 N N . SER A 1 889 ? 4.805 0.723 -16.567 1.00 82.75 889 SER A N 1
ATOM 7044 C CA . SER A 1 889 ? 4.727 2.046 -17.187 1.00 82.75 889 SER A CA 1
ATOM 7045 C C . SER A 1 889 ? 5.988 2.855 -16.860 1.00 82.75 889 SER A C 1
ATOM 7047 O O . SER A 1 889 ? 6.363 2.955 -15.688 1.00 82.75 889 SER A O 1
ATOM 7049 N N . THR A 1 890 ? 6.593 3.504 -17.854 1.00 81.44 890 THR A N 1
ATOM 7050 C CA . THR A 1 890 ? 7.718 4.412 -17.596 1.00 81.44 890 THR A CA 1
ATOM 7051 C C . THR A 1 890 ? 7.254 5.630 -16.792 1.00 81.44 890 THR A C 1
ATOM 7053 O O . THR A 1 890 ? 6.166 6.156 -17.076 1.00 81.44 890 THR A O 1
ATOM 7056 N N . PRO A 1 891 ? 8.042 6.116 -15.817 1.00 84.31 891 PRO A N 1
ATOM 7057 C CA . PRO A 1 891 ? 7.729 7.370 -15.147 1.00 84.31 891 PRO A CA 1
ATOM 7058 C C . PRO A 1 891 ? 7.766 8.551 -16.144 1.00 84.31 891 PRO A C 1
ATOM 7060 O O . PRO A 1 891 ? 8.377 8.459 -17.212 1.00 84.31 891 PRO A O 1
ATOM 7063 N N . PRO A 1 892 ? 7.059 9.660 -15.873 1.00 81.44 892 PRO A N 1
ATOM 7064 C CA . PRO A 1 892 ? 7.223 10.912 -16.603 1.00 81.44 892 PRO A CA 1
ATOM 7065 C C . PRO A 1 892 ? 8.667 11.420 -16.530 1.00 81.44 892 PRO A C 1
ATOM 7067 O O . PRO A 1 892 ? 9.330 11.241 -15.513 1.00 81.44 892 PRO A O 1
ATOM 7070 N N . GLY A 1 893 ? 9.118 12.124 -17.576 1.00 74.06 893 GLY A N 1
ATOM 7071 C CA . GLY A 1 893 ? 10.469 12.702 -17.684 1.00 74.06 893 GLY A CA 1
ATOM 7072 C C . GLY A 1 893 ? 11.004 13.338 -16.387 1.00 74.06 893 GLY A C 1
ATOM 7073 O O . GLY A 1 893 ? 12.090 12.966 -15.948 1.00 74.06 893 GLY A O 1
ATOM 7074 N N . PRO A 1 894 ? 10.237 14.223 -15.719 1.00 75.94 894 PRO A N 1
ATOM 7075 C CA . PRO A 1 894 ? 10.685 14.881 -14.490 1.00 75.94 894 PRO A CA 1
ATOM 7076 C C . PRO A 1 894 ? 10.955 13.952 -13.293 1.00 75.94 894 PRO A C 1
ATOM 7078 O O . PRO A 1 894 ? 11.618 14.378 -12.357 1.00 75.94 894 PRO A O 1
ATOM 7081 N N . LEU A 1 895 ? 10.466 12.706 -13.298 1.00 82.38 895 LEU A N 1
ATOM 7082 C CA . LEU A 1 895 ? 10.718 11.724 -12.233 1.00 82.38 895 LEU A CA 1
ATOM 7083 C C . LEU A 1 895 ? 12.022 10.940 -12.413 1.00 82.38 895 LEU A C 1
ATOM 7085 O O . LEU A 1 895 ? 12.417 10.232 -11.494 1.00 82.38 895 LEU A O 1
ATOM 7089 N N . HIS A 1 896 ? 12.687 11.044 -13.567 1.00 83.50 896 HIS A N 1
ATOM 7090 C CA . HIS A 1 896 ? 13.947 10.338 -13.828 1.00 83.50 896 HIS A CA 1
ATOM 7091 C C . HIS A 1 896 ? 15.149 10.927 -13.079 1.00 83.50 896 HIS A C 1
ATOM 7093 O O . HIS A 1 896 ? 16.217 10.321 -13.067 1.00 83.50 896 HIS A O 1
ATOM 7099 N N . HIS A 1 897 ? 14.989 12.100 -12.469 1.00 84.69 897 HIS A N 1
ATOM 7100 C CA . HIS A 1 897 ? 16.051 12.806 -11.766 1.00 84.69 897 HIS A CA 1
ATOM 7101 C C . HIS A 1 897 ? 15.531 13.341 -10.434 1.00 84.69 897 HIS A C 1
ATOM 7103 O O . HIS A 1 897 ? 14.345 13.649 -10.301 1.00 84.69 897 HIS A O 1
ATOM 7109 N N . ALA A 1 898 ? 16.428 13.493 -9.461 1.00 85.12 898 ALA A N 1
ATOM 7110 C CA . ALA A 1 898 ? 16.115 14.221 -8.241 1.00 85.12 898 ALA A CA 1
ATOM 7111 C C . ALA A 1 898 ? 15.719 15.667 -8.591 1.00 85.12 898 ALA A C 1
ATOM 7113 O O . ALA A 1 898 ? 16.410 16.348 -9.352 1.00 85.12 898 ALA A O 1
ATOM 7114 N N . THR A 1 899 ? 14.586 16.125 -8.063 1.00 85.62 899 THR A N 1
ATOM 7115 C CA . THR A 1 899 ? 14.052 17.464 -8.322 1.00 85.62 899 THR A CA 1
ATOM 7116 C C . THR A 1 899 ? 13.303 17.993 -7.107 1.00 85.62 899 THR A C 1
ATOM 7118 O O . THR A 1 899 ? 12.663 17.231 -6.381 1.00 85.62 899 THR A O 1
ATOM 7121 N N . ASP A 1 900 ? 13.353 19.310 -6.915 1.00 87.69 900 ASP A N 1
ATOM 7122 C CA . ASP A 1 900 ? 12.613 19.991 -5.853 1.00 87.69 900 ASP A CA 1
ATOM 7123 C C . ASP A 1 900 ? 11.120 20.105 -6.168 1.00 87.69 900 ASP A C 1
ATOM 7125 O O . ASP A 1 900 ? 10.296 20.239 -5.263 1.00 87.69 900 ASP A O 1
ATOM 7129 N N . GLU A 1 901 ? 10.748 20.058 -7.449 1.00 90.62 901 GLU A N 1
ATOM 7130 C CA . GLU A 1 901 ? 9.368 20.212 -7.894 1.00 90.62 901 GLU A CA 1
ATOM 7131 C C . GLU A 1 901 ? 9.020 19.172 -8.959 1.00 90.62 901 GLU A C 1
ATOM 7133 O O . GLU A 1 901 ? 9.415 19.280 -10.120 1.00 90.62 901 GLU A O 1
ATOM 7138 N N . PHE A 1 902 ? 8.197 18.197 -8.580 1.00 89.62 902 PHE A N 1
ATOM 7139 C CA . PHE A 1 902 ? 7.669 17.205 -9.506 1.00 89.62 902 PHE A CA 1
ATOM 7140 C C . PHE A 1 902 ? 6.180 17.419 -9.772 1.00 89.62 902 PHE A C 1
ATOM 7142 O O . PHE A 1 902 ? 5.356 17.428 -8.854 1.00 89.62 902 PHE A O 1
ATOM 7149 N N . CYS A 1 903 ? 5.814 17.534 -11.047 1.00 88.88 903 CYS A N 1
ATOM 7150 C CA . CYS A 1 903 ? 4.423 17.612 -11.464 1.00 88.88 903 CYS A CA 1
ATOM 7151 C C . CYS A 1 903 ? 4.233 17.036 -12.868 1.00 88.88 903 CYS A C 1
ATOM 7153 O O . CYS A 1 903 ? 5.090 17.190 -13.735 1.00 88.88 903 CYS A O 1
ATOM 7155 N N . PHE A 1 904 ? 3.085 16.398 -13.084 1.00 87.50 904 PHE A N 1
ATOM 7156 C CA . PHE A 1 904 ? 2.616 15.932 -14.385 1.00 87.50 904 PHE A CA 1
ATOM 7157 C C . PHE A 1 904 ? 1.115 16.213 -14.517 1.00 87.50 904 PHE A C 1
ATOM 7159 O O . PHE A 1 904 ? 0.410 16.426 -13.524 1.00 87.50 904 PHE A O 1
ATOM 7166 N N . THR A 1 905 ? 0.614 16.273 -15.746 1.00 86.50 905 THR A N 1
ATOM 7167 C CA . THR A 1 905 ? -0.777 16.644 -16.016 1.00 86.50 905 THR A CA 1
ATOM 7168 C C . THR A 1 905 ? -1.719 15.449 -15.927 1.00 86.50 905 THR A C 1
ATOM 7170 O O . THR A 1 905 ? -1.348 14.300 -16.180 1.00 86.50 905 THR A O 1
ATOM 7173 N N . LEU A 1 906 ? -2.998 15.730 -15.662 1.00 86.94 906 LEU A N 1
ATOM 7174 C CA . LEU A 1 906 ? -4.058 14.724 -15.737 1.00 86.94 906 LEU A CA 1
ATOM 7175 C C . LEU A 1 906 ? -4.141 14.081 -17.131 1.00 86.94 906 LEU A C 1
ATOM 7177 O O . LEU A 1 906 ? -4.449 12.900 -17.260 1.00 86.94 906 LEU A O 1
ATOM 7181 N N . ARG A 1 907 ? -3.835 14.839 -18.189 1.00 82.62 907 ARG A N 1
ATOM 7182 C CA . ARG A 1 907 ? -3.799 14.312 -19.556 1.00 82.62 907 ARG A CA 1
ATOM 7183 C C . ARG A 1 907 ? -2.695 13.266 -19.724 1.00 82.62 907 ARG A C 1
ATOM 7185 O O . ARG A 1 907 ? -2.954 12.227 -20.327 1.00 82.62 907 ARG A O 1
ATOM 7192 N N . THR A 1 908 ? -1.506 13.512 -19.172 1.00 82.00 908 THR A N 1
ATOM 7193 C CA . THR A 1 908 ? -0.403 12.539 -19.152 1.00 82.00 908 THR A CA 1
ATOM 7194 C C . THR A 1 908 ? -0.766 11.300 -18.339 1.00 82.00 908 THR A C 1
ATOM 7196 O O . THR A 1 908 ? -0.528 10.187 -18.808 1.00 82.00 908 THR A O 1
ATOM 7199 N N . PHE A 1 909 ? -1.401 11.479 -17.172 1.00 87.75 909 PHE A N 1
ATOM 7200 C CA . PHE A 1 909 ? -1.932 10.375 -16.365 1.00 87.75 909 PHE A CA 1
ATOM 7201 C C . PHE A 1 909 ? -2.877 9.482 -17.182 1.00 87.75 909 PHE A C 1
ATOM 7203 O O . PHE A 1 909 ? -2.598 8.302 -17.370 1.00 87.75 909 PHE A O 1
ATOM 7210 N N . LEU A 1 910 ? -3.956 10.056 -17.727 1.00 85.50 910 LEU A N 1
ATOM 7211 C CA . LEU A 1 910 ? -4.978 9.312 -18.470 1.00 85.50 910 LEU A CA 1
ATOM 7212 C C . LEU A 1 910 ? -4.408 8.632 -19.720 1.00 85.50 910 LEU A C 1
ATOM 7214 O O . LEU A 1 910 ? -4.819 7.532 -20.072 1.00 85.50 910 LEU A O 1
ATOM 7218 N N . PHE A 1 911 ? -3.442 9.266 -20.390 1.00 77.44 911 PHE A N 1
ATOM 7219 C CA . PHE A 1 911 ? -2.760 8.665 -21.530 1.00 77.44 911 PHE A CA 1
ATOM 7220 C C . PHE A 1 911 ? -1.935 7.433 -21.129 1.00 77.44 911 PHE A C 1
ATOM 7222 O O . PHE A 1 911 ? -2.055 6.389 -21.767 1.00 77.44 911 PHE A O 1
ATOM 7229 N N . LYS A 1 912 ? -1.123 7.532 -20.067 1.00 76.31 912 LYS A N 1
ATOM 7230 C CA . LYS A 1 912 ? -0.329 6.400 -19.560 1.00 76.31 912 LYS A CA 1
ATOM 7231 C C . LYS A 1 912 ? -1.209 5.289 -18.994 1.00 76.31 912 LYS A C 1
ATOM 7233 O O . LYS A 1 912 ? -0.862 4.120 -19.125 1.00 76.31 912 LYS A O 1
ATOM 7238 N N . GLU A 1 913 ? -2.344 5.635 -18.404 1.00 77.00 913 GLU A N 1
ATOM 7239 C CA . GLU A 1 913 ? -3.312 4.654 -17.929 1.00 77.00 913 GLU A CA 1
ATOM 7240 C C . GLU A 1 913 ? -3.951 3.883 -19.097 1.00 77.00 913 GLU A C 1
ATOM 7242 O O . GLU A 1 913 ? -3.956 2.659 -19.059 1.00 77.00 913 GLU A O 1
ATOM 7247 N N . ASN A 1 914 ? -4.383 4.570 -20.164 1.00 66.75 914 ASN A N 1
ATOM 7248 C CA . ASN A 1 914 ? -5.019 3.959 -21.345 1.00 66.75 914 ASN A CA 1
ATOM 7249 C C . ASN A 1 914 ? -4.081 3.119 -22.230 1.00 66.75 914 ASN A C 1
ATOM 7251 O O . ASN A 1 914 ? -4.560 2.350 -23.052 1.00 66.75 914 ASN A O 1
ATOM 7255 N N . ILE A 1 915 ? -2.761 3.302 -22.140 1.00 56.81 915 ILE A N 1
ATOM 7256 C CA . ILE A 1 915 ? -1.802 2.428 -22.840 1.00 56.81 915 ILE A CA 1
ATOM 7257 C C . ILE A 1 915 ? -1.674 1.072 -22.140 1.00 56.81 915 ILE A C 1
ATOM 7259 O O . ILE A 1 915 ? -1.399 0.072 -22.796 1.00 56.81 915 ILE A O 1
ATOM 7263 N N . ASN A 1 916 ? -1.817 1.059 -20.814 1.00 45.97 916 ASN A N 1
ATOM 7264 C CA . ASN A 1 916 ? -1.512 -0.099 -19.975 1.00 45.97 916 ASN A CA 1
ATOM 7265 C C . ASN A 1 916 ? -2.762 -0.840 -19.472 1.00 45.97 916 ASN A C 1
ATOM 7267 O O . ASN A 1 916 ? -2.620 -1.913 -18.889 1.00 45.97 916 ASN A O 1
ATOM 7271 N N . GLY A 1 917 ? -3.950 -0.247 -19.618 1.00 34.41 917 GLY A N 1
ATOM 7272 C CA . GLY A 1 917 ? -5.248 -0.863 -19.327 1.00 34.41 917 GLY A CA 1
ATOM 7273 C C . GLY A 1 917 ? -5.926 -1.322 -20.602 1.00 34.41 917 GLY A C 1
ATOM 7274 O O . GLY A 1 917 ? -6.582 -2.383 -20.533 1.00 34.41 917 GLY A O 1
#

pLDDT: mean 84.9, std 14.44, range [24.19, 98.75]

Organism: Paramuricea clavata (NCBI:txid317549)

InterPro domains:
  IPR001117 Multicopper oxidase, second cupredoxin domain [PF00394] (522-626)
  IPR002355 Multicopper oxidase, copper-binding site [PS00080] (866-877)
  IPR008972 Cupredoxin [G3DSA:2.60.40.420] (326-444)
  IPR008972 Cupredoxin [G3DSA:2.60.40.420] (459-638)
  IPR008972 Cupredoxin [G3DSA:2.60.40.420] (708-901)
  IPR008972 Cupredoxin [SSF49503] (344-452)
  IPR008972 Cupredoxin [SSF49503] (505-883)
  IPR008972 Cupredoxin [SSF49503] (705-911)
  IPR011706 Multicopper oxidase, C-terminal [PF07731] (759-883)
  IPR011707 Multicopper oxidase-like, N-terminal [PF07732] (340-445)
  IPR033467 Tesmin/TSO1-like CXC domain [SM01114] (219-259)
  IPR045087 Multicopper oxidase [PTHR11709] (336-882)

Radius of gyration: 37.0 Å; chains: 1; bounding box: 103×60×102 Å

Secondary structure (DSSP, 8-state):
-HHHHHHHHTT-SEEEEE-S-HHHHHHHHHHTTT-SSEEEEEEEETTEEEEEEHHHHHHHHHHHHHHHHHHHHHHT-BTTBPPPTT--HHHHHHHHTT-HHHHHHHHHTTTSSSPPHHHHHHHHHHHHHHTT-TT---HHHHHHHHHHTS---GGGSPPPHHHHHHHHHHHHHHHHHHHTTT-TT-----GGGGTEEE-TTS-EEE---SS-SS-HHHHHHHS----S-TTSTT-HHHHTT-PPPTTS--SS-TTS-TT----S----------HHHHHHHS-TT-----PPPPHHHHHHHHTTTBPPPBP-TTS--EEE-TT--S-EEEEEEEEEEE-TTS-EEEEETTBSSEEEEEEETT-EEEEEEEE-SSS-B-EEEET---TT-GGGS--BTTTB--B-TT-EEEEEEE--S-EEEEEEE-STTTTTTT-EEEEEEEPPGGGGGG-SS--B--HHHHEEEEEEEEES-EE--TT----SS-EE-TTS-B-SEE-SEEEEEETTEEPPS-SS---TT---EEEE-TT-EEEEEEEE--SS--EEEEETTB-EEEEEETTEEEEEEEESEEEE-TT-EEEEEEE--TT--TTEEEEEEEEES-EETTEEEEES-EEEEEEEE--TTS-SS-SSPPEE-----TT--SSSPEEEES-SSS---TTGGGS-S-EEEE-GGG-BBSSPPPTTSS--SS--GGGEEEEEEEESSSEEETTBEE---SS-GGG-S---SSPPPPSS-SSTT--EE--EEEE-STT-EEEEEEE---SS--B-EEEEESS--EEEEEEE---B-TTS-B-S--SSEEPPSSS--EESSSSPTT----TTB-EESEEEEPTT-EEEEEEES-S-EEEEEEESSHHHHHTT-EEEEEESGGGSPPPPGGGGS--SEE---HHHHHHHHHHH-